Protein 5JXR (pdb70)

Nearest PDB structures (foldseek):
  5jxr-assembly1_A  TM=1.002E+00  e=0.000E+00  Thermothelomyces thermophilus ATCC 42464
  5jxt-assembly1_K  TM=8.705E-01  e=4.188E-44  Thermothelomyces thermophilus ATCC 42464
  5jxt-assembly1_M  TM=8.653E-01  e=2.476E-43  Thermothelomyces thermophilus ATCC 42464
  5jxt-assembly1_I  TM=8.765E-01  e=3.858E-42  Thermothelomyces thermophilus ATCC 42464
  5jxt-assembly1_D  TM=8.307E-01  e=2.048E-41  Thermothelomyces thermophilus ATCC 42464

Structure (mmCIF, N/CA/C/O backbone):
data_5JXR
#
_entry.id   5JXR
#
_cell.length_a   127.767
_cell.length_b   127.767
_cell.length_c   106.666
_cell.angle_alpha   90.00
_cell.angle_beta   90.00
_cell.angle_gamma   120.00
#
_symmetry.space_group_name_H-M   'P 31'
#
loop_
_entity.id
_entity.type
_entity.pdbx_description
1 polymer 'Chromatin-remodeling complex ATPase-like protein'
2 non-polymer 'CHLORIDE ION'
3 water water
#
loop_
_atom_site.group_PDB
_atom_site.id
_atom_site.type_symbol
_atom_site.label_atom_id
_atom_site.label_alt_id
_atom_site.label_comp_id
_atom_site.label_asym_id
_atom_site.label_entity_id
_atom_site.label_seq_id
_atom_site.pdbx_PDB_ins_code
_atom_site.Cartn_x
_atom_site.Cartn_y
_atom_site.Cartn_z
_atom_site.occupancy
_atom_site.B_iso_or_equiv
_atom_site.auth_seq_id
_atom_site.auth_comp_id
_atom_site.auth_asym_id
_atom_site.auth_atom_id
_atom_site.pdbx_PDB_model_num
ATOM 1 N N . SER A 1 7 ? 169.524 -285.987 32.549 1.00 63.88 87 SER A N 1
ATOM 2 C CA . SER A 1 7 ? 170.176 -286.861 33.519 1.00 84.78 87 SER A CA 1
ATOM 3 C C . SER A 1 7 ? 171.514 -286.281 33.977 1.00 95.00 87 SER A C 1
ATOM 4 O O . SER A 1 7 ? 172.504 -286.322 33.245 1.00 83.19 87 SER A O 1
ATOM 7 N N . LYS A 1 8 ? 171.536 -285.738 35.191 1.00 110.80 88 LYS A N 1
ATOM 8 C CA . LYS A 1 8 ? 172.739 -285.103 35.728 1.00 109.14 88 LYS A CA 1
ATOM 9 C C . LYS A 1 8 ? 173.864 -286.097 36.021 1.00 104.55 88 LYS A C 1
ATOM 10 O O . LYS A 1 8 ? 175.032 -285.713 36.112 1.00 83.69 88 LYS A O 1
ATOM 16 N N . GLU A 1 9 ? 173.512 -287.371 36.164 1.00 106.65 89 GLU A N 1
ATOM 17 C CA . GLU A 1 9 ? 174.508 -288.404 36.424 1.00 97.82 89 GLU A CA 1
ATOM 18 C C . GLU A 1 9 ? 175.268 -288.779 35.150 1.00 87.72 89 GLU A C 1
ATOM 19 O O . GLU A 1 9 ? 176.416 -289.222 35.212 1.00 81.90 89 GLU A O 1
ATOM 25 N N . ASP A 1 10 ? 174.626 -288.599 33.998 1.00 79.88 90 ASP A N 1
ATOM 26 C CA . ASP A 1 10 ? 175.284 -288.832 32.718 1.00 85.46 90 ASP A CA 1
ATOM 27 C C . ASP A 1 10 ? 175.982 -287.551 32.269 1.00 68.26 90 ASP A C 1
ATOM 28 O O . ASP A 1 10 ? 176.935 -287.589 31.492 1.00 65.85 90 ASP A O 1
ATOM 33 N N . ASP A 1 11 ? 175.494 -286.418 32.767 1.00 62.44 91 ASP A N 1
ATOM 34 C CA . ASP A 1 11 ? 176.156 -285.135 32.560 1.00 83.70 91 ASP A CA 1
ATOM 35 C C . ASP A 1 11 ? 177.549 -285.161 33.176 1.00 64.22 91 ASP A C 1
ATOM 36 O O . ASP A 1 11 ? 178.524 -284.760 32.540 1.00 52.15 91 ASP A O 1
ATOM 41 N N . THR A 1 12 ? 177.629 -285.628 34.420 1.00 52.60 92 THR A N 1
ATOM 42 C CA . THR A 1 12 ? 178.896 -285.708 35.132 1.00 54.35 92 THR A CA 1
ATOM 43 C C . THR A 1 12 ? 179.879 -286.600 34.385 1.00 61.05 92 THR A C 1
ATOM 44 O O . THR A 1 12 ? 181.032 -286.223 34.164 1.00 49.22 92 THR A O 1
ATOM 48 N N . LEU A 1 13 ? 179.406 -287.773 33.979 1.00 55.19 93 LEU A N 1
ATOM 49 C CA . LEU A 1 13 ? 180.243 -288.728 33.265 1.00 57.67 93 LEU A CA 1
ATOM 50 C C . LEU A 1 13 ? 180.789 -288.130 31.969 1.00 53.88 93 LEU A C 1
ATOM 51 O O . LEU A 1 13 ? 181.983 -288.216 31.694 1.00 63.01 93 LEU A O 1
ATOM 56 N N . ARG A 1 14 ? 179.910 -287.515 31.184 1.00 49.44 94 ARG A N 1
ATOM 57 C CA . ARG A 1 14 ? 180.307 -286.884 29.925 1.00 60.41 94 ARG A CA 1
ATOM 58 C C . ARG A 1 14 ? 181.289 -285.740 30.161 1.00 47.49 94 ARG A C 1
ATOM 59 O O . ARG A 1 14 ? 182.183 -285.491 29.353 1.00 47.66 94 ARG A O 1
ATOM 67 N N . ARG A 1 15 ? 181.098 -285.042 31.271 1.00 40.08 95 ARG A N 1
ATOM 68 C CA . ARG A 1 15 ? 181.972 -283.953 31.666 1.00 43.08 95 ARG A CA 1
ATOM 69 C C . ARG A 1 15 ? 183.338 -284.489 32.081 1.00 49.23 95 ARG A C 1
ATOM 70 O O . ARG A 1 15 ? 184.366 -284.053 31.559 1.00 34.89 95 ARG A O 1
ATOM 78 N N . PHE A 1 16 ? 183.340 -285.436 33.018 1.00 40.13 96 PHE A N 1
ATOM 79 C CA . PHE A 1 16 ? 184.582 -286.030 33.512 1.00 35.79 96 PHE A CA 1
ATOM 80 C C . PHE A 1 16 ? 185.393 -286.640 32.383 1.00 40.61 96 PHE A C 1
ATOM 81 O O . PHE A 1 16 ? 186.612 -286.492 32.337 1.00 55.48 96 PHE A O 1
ATOM 89 N N . ARG A 1 17 ? 184.713 -287.316 31.466 1.00 41.48 97 ARG A N 1
ATOM 90 C CA . ARG A 1 17 ? 185.393 -287.943 30.341 1.00 52.28 97 ARG A CA 1
ATOM 91 C C . ARG A 1 17 ? 186.056 -286.911 29.425 1.00 47.25 97 ARG A C 1
ATOM 92 O O . ARG A 1 17 ? 187.121 -287.159 28.858 1.00 53.46 97 ARG A O 1
ATOM 100 N N . TYR A 1 18 ? 185.431 -285.746 29.305 1.00 38.13 98 TYR A N 1
ATOM 101 C CA . TYR A 1 18 ? 185.990 -284.642 28.529 1.00 44.22 98 TYR A CA 1
ATOM 102 C C . TYR A 1 18 ? 187.223 -284.021 29.209 1.00 33.53 98 TYR A C 1
ATOM 103 O O . TYR A 1 18 ? 188.160 -283.587 28.541 1.00 29.31 98 TYR A O 1
ATOM 112 N N . LEU A 1 19 ? 187.212 -283.982 30.537 1.00 26.11 99 LEU A N 1
ATOM 113 C CA . LEU A 1 19 ? 188.265 -283.311 31.295 1.00 36.36 99 LEU A CA 1
ATOM 114 C C . LEU A 1 19 ? 189.566 -284.108 31.338 1.00 40.09 99 LEU A C 1
ATOM 115 O O . LEU A 1 19 ? 190.657 -283.531 31.357 1.00 42.87 99 LEU A O 1
ATOM 120 N N . LEU A 1 20 ? 189.446 -285.432 31.339 1.00 32.67 100 LEU A N 1
ATOM 121 C CA . LEU A 1 20 ? 190.599 -286.314 31.509 1.00 38.32 100 LEU A CA 1
ATOM 122 C C . LEU A 1 20 ? 191.659 -286.192 30.411 1.00 30.42 100 LEU A C 1
ATOM 123 O O . LEU A 1 20 ? 192.795 -286.607 30.606 1.00 49.62 100 LEU A O 1
ATOM 128 N N . GLY A 1 21 ? 191.296 -285.602 29.276 1.00 37.80 101 GLY A N 1
ATOM 129 C CA . GLY A 1 21 ? 192.237 -285.400 28.185 1.00 21.31 101 GLY A CA 1
ATOM 130 C C . GLY A 1 21 ? 192.988 -284.078 28.260 1.00 34.37 101 GLY A C 1
ATOM 131 O O . GLY A 1 21 ? 193.906 -283.833 27.476 1.00 38.67 101 GLY A O 1
ATOM 132 N N . LEU A 1 22 ? 192.605 -283.229 29.209 1.00 22.74 102 LEU A N 1
ATOM 133 C CA . LEU A 1 22 ? 193.198 -281.900 29.346 1.00 39.41 102 LEU A CA 1
ATOM 134 C C . LEU A 1 22 ? 194.304 -281.876 30.404 1.00 39.79 102 LEU A C 1
ATOM 135 O O . LEU A 1 22 ? 194.150 -281.259 31.462 1.00 34.94 102 LEU A O 1
ATOM 140 N N . THR A 1 23 ? 195.419 -282.538 30.096 1.00 37.44 103 THR A N 1
ATOM 141 C CA . THR A 1 23 ? 196.474 -282.844 31.071 1.00 41.21 103 THR A CA 1
ATOM 142 C C . THR A 1 23 ? 195.899 -283.638 32.245 1.00 43.34 103 THR A C 1
ATOM 143 O O . THR A 1 23 ? 194.741 -284.061 32.207 1.00 37.32 103 THR A O 1
ATOM 147 N N . ASP A 1 24 ? 196.704 -283.849 33.281 1.00 43.69 104 ASP A N 1
ATOM 148 C CA . ASP A 1 24 ? 196.252 -284.606 34.447 1.00 28.37 104 ASP A CA 1
ATOM 149 C C . ASP A 1 24 ? 195.697 -283.687 35.529 1.00 33.69 104 ASP A C 1
ATOM 150 O O . ASP A 1 24 ? 195.288 -284.150 36.594 1.00 35.73 104 ASP A O 1
ATOM 155 N N . LEU A 1 25 ? 195.689 -282.387 35.252 1.00 30.16 105 LEU A N 1
ATOM 156 C CA . LEU A 1 25 ? 195.230 -281.397 36.224 1.00 26.76 105 LEU A CA 1
ATOM 157 C C . LEU A 1 25 ? 193.845 -281.739 36.776 1.00 33.62 105 LEU A C 1
ATOM 158 O O . LEU A 1 25 ? 193.653 -281.796 37.989 1.00 41.22 105 LEU A O 1
ATOM 163 N N . PHE A 1 26 ? 192.888 -281.985 35.885 1.00 32.10 106 PHE A N 1
ATOM 164 C CA . PHE A 1 26 ? 191.522 -282.303 36.302 1.00 28.51 106 PHE A CA 1
ATOM 165 C C . PHE A 1 26 ? 191.411 -283.676 36.952 1.00 31.70 106 PHE A C 1
ATOM 166 O O . PHE A 1 26 ? 190.722 -283.827 37.956 1.00 28.51 106 PHE A O 1
ATOM 174 N N . ARG A 1 27 ? 192.074 -284.669 36.363 1.00 36.40 107 ARG A N 1
ATOM 175 C CA . ARG A 1 27 ? 192.146 -286.004 36.947 1.00 37.55 107 ARG A CA 1
ATOM 176 C C . ARG A 1 27 ? 192.586 -285.946 38.406 1.00 45.00 107 ARG A C 1
ATOM 177 O O . ARG A 1 27 ? 192.001 -286.605 39.259 1.00 42.71 107 ARG A O 1
ATOM 185 N N . HIS A 1 28 ? 193.601 -285.133 38.688 1.00 41.66 108 HIS A N 1
ATOM 186 C CA . HIS A 1 28 ? 194.104 -284.986 40.051 1.00 37.40 108 HIS A CA 1
ATOM 187 C C . HIS A 1 28 ? 193.057 -284.433 41.011 1.00 38.82 108 HIS A C 1
ATOM 188 O O . HIS A 1 28 ? 192.871 -284.973 42.102 1.00 48.23 108 HIS A O 1
ATOM 195 N N . PHE A 1 29 ? 192.381 -283.358 40.617 1.00 33.87 109 PHE A N 1
ATOM 196 C CA . PHE A 1 29 ? 191.361 -282.754 41.478 1.00 33.94 109 PHE A CA 1
ATOM 197 C C . PHE A 1 29 ? 190.107 -283.617 41.625 1.00 38.27 109 PHE A C 1
ATOM 198 O O . PHE A 1 29 ? 189.320 -283.424 42.553 1.00 35.81 109 PHE A O 1
ATOM 206 N N . ILE A 1 30 ? 189.918 -284.556 40.703 1.00 38.79 110 ILE A N 1
ATOM 207 C CA . ILE A 1 30 ? 188.797 -285.485 40.796 1.00 47.96 110 ILE A CA 1
ATOM 208 C C . ILE A 1 30 ? 189.182 -286.710 41.625 1.00 46.07 110 ILE A C 1
ATOM 209 O O . ILE A 1 30 ? 188.471 -287.071 42.560 1.00 51.99 110 ILE A O 1
ATOM 214 N N . GLU A 1 31 ? 190.312 -287.331 41.281 1.00 43.42 111 GLU A N 1
ATOM 215 C CA . GLU A 1 31 ? 190.839 -288.484 42.017 1.00 46.01 111 GLU A CA 1
ATOM 216 C C . GLU A 1 31 ? 190.905 -288.218 43.515 1.00 45.11 111 GLU A C 1
ATOM 217 O O . GLU A 1 31 ? 190.531 -289.064 44.325 1.00 59.64 111 GLU A O 1
ATOM 223 N N . THR A 1 32 ? 191.375 -287.028 43.872 1.00 52.76 112 THR A N 1
ATOM 224 C CA . THR A 1 32 ? 191.601 -286.670 45.264 1.00 42.55 112 THR A CA 1
ATOM 225 C C . THR A 1 32 ? 190.518 -285.738 45.782 1.00 41.86 112 THR A C 1
ATOM 226 O O . THR A 1 32 ? 190.722 -285.020 46.757 1.00 52.16 112 THR A O 1
ATOM 230 N N . ASN A 1 33 ? 189.363 -285.752 45.130 1.00 49.62 113 ASN A N 1
ATOM 231 C CA . ASN A 1 33 ? 188.274 -284.867 45.516 1.00 53.39 113 ASN A CA 1
ATOM 232 C C . ASN A 1 33 ? 187.731 -285.208 46.898 1.00 64.78 113 ASN A C 1
ATOM 233 O O . ASN A 1 33 ? 187.550 -286.383 47.221 1.00 70.30 113 ASN A O 1
ATOM 238 N N . PRO A 1 34 ? 187.479 -284.176 47.720 1.00 68.72 114 PRO A N 1
ATOM 239 C CA . PRO A 1 34 ? 186.882 -284.309 49.055 1.00 68.37 114 PRO A CA 1
ATOM 240 C C . PRO A 1 34 ? 185.550 -285.057 49.030 1.00 75.11 114 PRO A C 1
ATOM 241 O O . PRO A 1 34 ? 185.266 -285.840 49.937 1.00 83.00 114 PRO A O 1
ATOM 245 N N . ASN A 1 35 ? 184.746 -284.809 48.001 1.00 63.51 115 ASN A N 1
ATOM 246 C CA . ASN A 1 35 ? 183.461 -285.479 47.843 1.00 70.57 115 ASN A CA 1
ATOM 247 C C . ASN A 1 35 ? 183.658 -286.940 47.454 1.00 83.20 115 ASN A C 1
ATOM 248 O O . ASN A 1 35 ? 184.256 -287.235 46.417 1.00 73.88 115 ASN A O 1
ATOM 253 N N . PRO A 1 36 ? 183.150 -287.859 48.291 1.00 91.82 116 PRO A N 1
ATOM 254 C CA . PRO A 1 36 ? 183.214 -289.301 48.027 1.00 78.09 116 PRO A CA 1
ATOM 255 C C . PRO A 1 36 ? 182.489 -289.690 46.741 1.00 67.75 116 PRO A C 1
ATOM 256 O O . PRO A 1 36 ? 182.997 -290.529 45.998 1.00 65.68 116 PRO A O 1
ATOM 260 N N . LYS A 1 37 ? 181.326 -289.091 46.488 1.00 72.14 117 LYS A N 1
ATOM 261 C CA . LYS A 1 37 ? 180.545 -289.390 45.288 1.00 66.08 117 LYS A CA 1
ATOM 262 C C . LYS A 1 37 ? 181.339 -289.112 44.015 1.00 69.65 117 LYS A C 1
ATOM 263 O O . LYS A 1 37 ? 181.212 -289.835 43.026 1.00 77.66 117 LYS A O 1
ATOM 269 N N . ILE A 1 38 ? 182.150 -288.056 44.049 1.00 72.60 118 ILE A N 1
ATOM 270 C CA . ILE A 1 38 ? 182.996 -287.686 42.916 1.00 63.42 118 ILE A CA 1
ATOM 271 C C . ILE A 1 38 ? 184.076 -288.742 42.688 1.00 58.58 118 ILE A C 1
ATOM 272 O O . ILE A 1 38 ? 184.380 -289.101 41.548 1.00 56.46 118 ILE A O 1
ATOM 277 N N . ARG A 1 39 ? 184.646 -289.238 43.780 1.00 61.78 119 ARG A N 1
ATOM 278 C CA . ARG A 1 39 ? 185.641 -290.303 43.711 1.00 69.96 119 ARG A CA 1
ATOM 279 C C . ARG A 1 39 ? 185.077 -291.564 43.057 1.00 61.02 119 ARG A C 1
ATOM 280 O O . ARG A 1 39 ? 185.723 -292.163 42.198 1.00 59.79 119 ARG A O 1
ATOM 288 N N . GLU A 1 40 ? 183.867 -291.949 43.463 1.00 59.30 120 GLU A N 1
ATOM 289 C CA . GLU A 1 40 ? 183.213 -293.164 42.969 1.00 63.68 120 GLU A CA 1
ATOM 290 C C . GLU A 1 40 ? 183.122 -293.225 41.448 1.00 70.82 120 GLU A C 1
ATOM 291 O O . GLU A 1 40 ? 183.466 -294.239 40.834 1.00 76.66 120 GLU A O 1
ATOM 297 N N . ILE A 1 41 ? 182.646 -292.140 40.847 1.00 65.71 121 ILE A N 1
ATOM 298 C CA . ILE A 1 41 ? 182.511 -292.062 39.399 1.00 53.24 121 ILE A CA 1
ATOM 299 C C . ILE A 1 41 ? 183.868 -292.212 38.709 1.00 59.58 121 ILE A C 1
ATOM 300 O O . ILE A 1 41 ? 183.989 -292.899 37.690 1.00 59.44 121 ILE A O 1
ATOM 305 N N . MET A 1 42 ? 184.888 -291.578 39.281 1.00 58.36 122 MET A N 1
ATOM 306 C CA . MET A 1 42 ? 186.242 -291.654 38.739 1.00 63.20 122 MET A CA 1
ATOM 307 C C . MET A 1 42 ? 186.811 -293.065 38.879 1.00 52.43 122 MET A C 1
ATOM 308 O O . MET A 1 42 ? 187.478 -293.563 37.972 1.00 49.25 122 MET A O 1
ATOM 313 N N . LYS A 1 43 ? 186.532 -293.712 40.008 1.00 51.04 123 LYS A N 1
ATOM 314 C CA . LYS A 1 43 ? 186.933 -295.104 40.202 1.00 66.30 123 LYS A CA 1
ATOM 315 C C . LYS A 1 43 ? 186.282 -295.981 39.140 1.00 60.15 123 LYS A C 1
ATOM 316 O O . LYS A 1 43 ? 186.914 -296.882 38.589 1.00 58.09 123 LYS A O 1
ATOM 322 N N . GLU A 1 44 ? 185.016 -295.692 38.854 1.00 56.04 124 GLU A N 1
ATOM 323 C CA . GLU A 1 44 ? 184.245 -296.437 37.868 1.00 46.31 124 GLU A CA 1
ATOM 324 C C . GLU A 1 44 ? 184.830 -296.360 36.458 1.00 54.87 124 GLU A C 1
ATOM 325 O O . GLU A 1 44 ? 184.905 -297.367 35.749 1.00 51.97 124 GLU A O 1
ATOM 331 N N . ILE A 1 45 ? 185.235 -295.167 36.042 1.00 52.61 125 ILE A N 1
ATOM 332 C CA . ILE A 1 45 ? 185.782 -295.015 34.704 1.00 54.45 125 ILE A CA 1
ATOM 333 C C . ILE A 1 45 ? 187.192 -295.610 34.663 1.00 54.38 125 ILE A C 1
ATOM 334 O O . ILE A 1 45 ? 187.655 -296.084 33.620 1.00 51.20 125 ILE A O 1
ATOM 339 N N . ASP A 1 46 ? 187.854 -295.616 35.817 1.00 44.87 126 ASP A N 1
ATOM 340 C CA . ASP A 1 46 ? 189.172 -296.228 35.945 1.00 53.37 126 ASP A CA 1
ATOM 341 C C . ASP A 1 46 ? 189.106 -297.743 35.776 1.00 52.05 126 ASP A C 1
ATOM 342 O O . ASP A 1 46 ? 189.832 -298.317 34.963 1.00 44.04 126 ASP A O 1
ATOM 347 N N . ARG A 1 47 ? 188.237 -298.394 36.546 1.00 47.48 127 ARG A N 1
ATOM 348 C CA . ARG A 1 47 ? 188.148 -299.847 36.482 1.00 69.22 127 ARG A CA 1
ATOM 349 C C . ARG A 1 47 ? 187.659 -300.288 35.107 1.00 61.49 127 ARG A C 1
ATOM 350 O O . ARG A 1 47 ? 188.050 -301.343 34.607 1.00 55.39 127 ARG A O 1
ATOM 358 N N . GLN A 1 48 ? 186.825 -299.460 34.489 1.00 59.49 128 GLN A N 1
ATOM 359 C CA . GLN A 1 48 ? 186.377 -299.716 33.129 1.00 52.56 128 GLN A CA 1
ATOM 360 C C . GLN A 1 48 ? 187.553 -299.616 32.160 1.00 54.80 128 GLN A C 1
ATOM 361 O O . GLN A 1 48 ? 187.689 -300.431 31.246 1.00 56.36 128 GLN A O 1
ATOM 367 N N . ASN A 1 49 ? 188.409 -298.621 32.372 1.00 52.99 129 ASN A N 1
ATOM 368 C CA . ASN A 1 49 ? 189.615 -298.470 31.562 1.00 53.24 129 ASN A CA 1
ATOM 369 C C . ASN A 1 49 ? 190.620 -299.587 31.817 1.00 53.60 129 ASN A C 1
ATOM 370 O O . ASN A 1 49 ? 191.407 -299.942 30.938 1.00 50.12 129 ASN A O 1
ATOM 375 N N . GLU A 1 50 ? 190.601 -300.127 33.030 1.00 57.13 130 GLU A N 1
ATOM 376 C CA . GLU A 1 50 ? 191.471 -301.245 33.368 1.00 61.53 130 GLU A CA 1
ATOM 377 C C . GLU A 1 50 ? 191.074 -302.480 32.571 1.00 55.10 130 GLU A C 1
ATOM 378 O O . GLU A 1 50 ? 191.917 -303.123 31.944 1.00 44.80 130 GLU A O 1
ATOM 384 N N . GLU A 1 51 ? 189.782 -302.796 32.587 1.00 53.74 131 GLU A N 1
ATOM 385 C CA . GLU A 1 51 ? 189.270 -303.968 31.885 1.00 53.00 131 GLU A CA 1
ATOM 386 C C . GLU A 1 51 ? 189.505 -303.893 30.381 1.00 59.53 131 GLU A C 1
ATOM 387 O O . GLU A 1 51 ? 189.901 -304.880 29.762 1.00 70.63 131 GLU A O 1
ATOM 393 N N . GLU A 1 52 ? 189.270 -302.725 29.795 1.00 52.16 132 GLU A N 1
ATOM 394 C CA . GLU A 1 52 ? 189.489 -302.558 28.363 1.00 51.61 132 GLU A CA 1
ATOM 395 C C . GLU A 1 52 ? 190.961 -302.734 28.006 1.00 58.94 132 GLU A C 1
ATOM 396 O O . GLU A 1 52 ? 191.288 -303.246 26.937 1.00 68.11 132 GLU A O 1
ATOM 402 N N . ALA A 1 53 ? 191.847 -302.324 28.911 1.00 52.99 133 ALA A N 1
ATOM 403 C CA . ALA A 1 53 ? 193.283 -302.480 28.691 1.00 60.01 133 ALA A CA 1
ATOM 404 C C . ALA A 1 53 ? 193.688 -303.950 28.726 1.00 60.50 133 ALA A C 1
ATOM 405 O O . ALA A 1 53 ? 194.591 -304.372 28.004 1.00 52.70 133 ALA A O 1
ATOM 407 N N . ARG A 1 54 ? 193.011 -304.728 29.563 1.00 41.47 134 ARG A N 1
ATOM 408 C CA . ARG A 1 54 ? 193.282 -306.158 29.662 1.00 69.94 134 ARG A CA 1
ATOM 409 C C . ARG A 1 54 ? 192.971 -306.876 28.347 1.00 73.33 134 ARG A C 1
ATOM 410 O O . ARG A 1 54 ? 193.690 -307.789 27.941 1.00 82.00 134 ARG A O 1
ATOM 418 N N . GLN A 1 55 ? 191.906 -306.443 27.680 1.00 76.58 135 GLN A N 1
ATOM 419 C CA . GLN A 1 55 ? 191.445 -307.082 26.452 1.00 70.71 135 GLN A CA 1
ATOM 420 C C . GLN A 1 55 ? 191.941 -306.385 25.185 1.00 73.18 135 GLN A C 1
ATOM 421 O O . GLN A 1 55 ? 191.214 -306.322 24.193 1.00 76.06 135 GLN A O 1
ATOM 427 N N . ARG A 1 56 ? 193.170 -305.870 25.220 1.00 68.86 136 ARG A N 1
ATOM 428 C CA . ARG A 1 56 ? 193.763 -305.182 24.068 1.00 58.57 136 ARG A CA 1
ATOM 429 C C . ARG A 1 56 ? 195.259 -305.464 23.902 1.00 77.66 136 ARG A C 1
ATOM 430 O O . ARG A 1 56 ? 195.931 -305.879 24.847 1.00 95.55 136 ARG A O 1
ATOM 438 N N . LYS A 1 57 ? 195.762 -305.236 22.689 1.00 86.47 137 LYS A N 1
ATOM 439 C CA . LYS A 1 57 ? 197.173 -305.440 22.353 1.00 87.56 137 LYS A CA 1
ATOM 440 C C . LYS A 1 57 ? 197.810 -304.109 21.912 1.00 92.50 137 LYS A C 1
ATOM 441 O O . LYS A 1 57 ? 197.098 -303.131 21.686 1.00 89.33 137 LYS A O 1
ATOM 447 N N . ARG A 1 58 ? 199.138 -304.070 21.793 1.00 96.96 138 ARG A N 1
ATOM 448 C CA . ARG A 1 58 ? 199.876 -302.807 21.612 1.00 100.88 138 ARG A CA 1
ATOM 449 C C . ARG A 1 58 ? 200.423 -302.489 20.208 1.00 105.60 138 ARG A C 1
ATOM 450 O O . ARG A 1 58 ? 201.151 -301.506 20.039 1.00 103.95 138 ARG A O 1
ATOM 458 N N . GLY A 1 59 ? 200.086 -303.305 19.211 1.00 104.12 139 GLY A N 1
ATOM 459 C CA . GLY A 1 59 ? 200.502 -303.037 17.840 1.00 100.15 139 GLY A CA 1
ATOM 460 C C . GLY A 1 59 ? 201.457 -304.060 17.256 1.00 89.84 139 GLY A C 1
ATOM 461 O O . GLY A 1 59 ? 202.642 -304.067 17.576 1.00 99.29 139 GLY A O 1
ATOM 462 N N . GLY A 1 60 ? 200.932 -304.920 16.388 1.00 89.29 140 GLY A N 1
ATOM 463 C CA . GLY A 1 60 ? 201.693 -306.009 15.795 1.00 85.49 140 GLY A CA 1
ATOM 464 C C . GLY A 1 60 ? 202.826 -305.711 14.822 1.00 92.73 140 GLY A C 1
ATOM 465 O O . GLY A 1 60 ? 203.888 -306.341 14.891 1.00 89.83 140 GLY A O 1
ATOM 466 N N . ARG A 1 61 ? 202.614 -304.756 13.920 1.00 79.67 141 ARG A N 1
ATOM 467 C CA . ARG A 1 61 ? 203.446 -304.639 12.713 1.00 84.71 141 ARG A CA 1
ATOM 468 C C . ARG A 1 61 ? 204.928 -304.321 12.959 1.00 93.47 141 ARG A C 1
ATOM 469 O O . ARG A 1 61 ? 205.270 -303.477 13.785 1.00 90.18 141 ARG A O 1
ATOM 477 N N . GLN A 1 62 ? 205.802 -305.048 12.267 1.00 86.49 142 GLN A N 1
ATOM 478 C CA . GLN A 1 62 ? 207.243 -304.907 12.468 1.00 88.32 142 GLN A CA 1
ATOM 479 C C . GLN A 1 62 ? 207.791 -303.545 12.019 1.00 86.09 142 GLN A C 1
ATOM 480 O O . GLN A 1 62 ? 208.699 -302.998 12.649 1.00 98.82 142 GLN A O 1
ATOM 486 N N . GLY A 1 63 ? 207.275 -303.028 10.908 1.00 73.73 143 GLY A N 1
ATOM 487 C CA . GLY A 1 63 ? 207.642 -301.702 10.432 1.00 85.73 143 GLY A CA 1
ATOM 488 C C . GLY A 1 63 ? 206.961 -300.626 11.271 1.00 70.18 143 GLY A C 1
ATOM 489 O O . GLY A 1 63 ? 207.097 -299.427 11.022 1.00 59.13 143 GLY A O 1
ATOM 490 N N . GLY A 1 64 ? 206.204 -301.097 12.259 1.00 68.80 144 GLY A N 1
ATOM 491 C CA . GLY A 1 64 ? 205.113 -300.383 12.901 1.00 80.68 144 GLY A CA 1
ATOM 492 C C . GLY A 1 64 ? 205.409 -299.270 13.882 1.00 72.91 144 GLY A C 1
ATOM 493 O O . GLY A 1 64 ? 206.558 -299.008 14.234 1.00 86.37 144 GLY A O 1
ATOM 494 N N . ALA A 1 65 ? 204.336 -298.616 14.319 1.00 62.92 145 ALA A N 1
ATOM 495 C CA . ALA A 1 65 ? 204.393 -297.595 15.358 1.00 61.34 145 ALA A CA 1
ATOM 496 C C . ALA A 1 65 ? 204.847 -298.236 16.651 1.00 60.79 145 ALA A C 1
ATOM 497 O O . ALA A 1 65 ? 204.523 -299.398 16.923 1.00 50.68 145 ALA A O 1
ATOM 499 N N . THR A 1 66 ? 205.621 -297.487 17.435 1.00 70.38 146 THR A N 1
ATOM 500 C CA . THR A 1 66 ? 206.217 -298.055 18.633 1.00 84.34 146 THR A CA 1
ATOM 501 C C . THR A 1 66 ? 205.438 -297.617 19.859 1.00 75.10 146 THR A C 1
ATOM 502 O O . THR A 1 66 ? 205.742 -298.058 20.979 1.00 81.70 146 THR A O 1
ATOM 506 N N . SER A 1 67 ? 204.408 -296.800 19.644 1.00 76.69 147 SER A N 1
ATOM 507 C CA . SER A 1 67 ? 203.769 -296.075 20.736 1.00 65.60 147 SER A CA 1
ATOM 508 C C . SER A 1 67 ? 203.038 -297.002 21.702 1.00 59.64 147 SER A C 1
ATOM 509 O O . SER A 1 67 ? 202.883 -298.199 21.443 1.00 62.14 147 SER A O 1
ATOM 512 N N . GLU A 1 68 ? 202.627 -296.439 22.837 1.00 55.47 148 GLU A N 1
ATOM 513 C CA . GLU A 1 68 ? 202.141 -297.234 23.962 1.00 67.06 148 GLU A CA 1
ATOM 514 C C . GLU A 1 68 ? 200.627 -297.362 24.089 1.00 64.09 148 GLU A C 1
ATOM 515 O O . GLU A 1 68 ? 200.144 -297.969 25.047 1.00 58.38 148 GLU A O 1
ATOM 521 N N . ARG A 1 69 ? 199.868 -296.810 23.149 1.00 65.61 149 ARG A N 1
ATOM 522 C CA . ARG A 1 69 ? 198.424 -296.905 23.310 1.00 72.41 149 ARG A CA 1
ATOM 523 C C . ARG A 1 69 ? 198.012 -298.306 22.926 1.00 62.76 149 ARG A C 1
ATOM 524 O O . ARG A 1 69 ? 198.726 -298.988 22.194 1.00 62.81 149 ARG A O 1
ATOM 532 N N . ARG A 1 70 ? 196.865 -298.740 23.423 1.00 53.11 150 ARG A N 1
ATOM 533 C CA . ARG A 1 70 ? 196.446 -300.101 23.155 1.00 66.16 150 ARG A CA 1
ATOM 534 C C . ARG A 1 70 ? 195.347 -300.173 22.102 1.00 59.54 150 ARG A C 1
ATOM 535 O O . ARG A 1 70 ? 194.278 -299.568 22.240 1.00 65.34 150 ARG A O 1
ATOM 543 N N . ARG A 1 71 ? 195.636 -300.937 21.052 1.00 52.23 151 ARG A N 1
ATOM 544 C CA . ARG A 1 71 ? 194.741 -301.061 19.921 1.00 43.47 151 ARG A CA 1
ATOM 545 C C . ARG A 1 71 ? 193.579 -301.968 20.277 1.00 43.93 151 ARG A C 1
ATOM 546 O O . ARG A 1 71 ? 193.717 -302.898 21.068 1.00 57.10 151 ARG A O 1
ATOM 554 N N . ARG A 1 72 ? 192.424 -301.678 19.696 1.00 53.89 152 ARG A N 1
ATOM 555 C CA . ARG A 1 72 ? 191.203 -302.375 20.062 1.00 58.33 152 ARG A CA 1
ATOM 556 C C . ARG A 1 72 ? 191.030 -303.664 19.271 1.00 39.53 152 ARG A C 1
ATOM 557 O O . ARG A 1 72 ? 191.565 -303.808 18.171 1.00 37.60 152 ARG A O 1
ATOM 565 N N . THR A 1 73 ? 190.296 -304.602 19.858 1.00 43.77 153 THR A N 1
ATOM 566 C CA . THR A 1 73 ? 189.933 -305.849 19.196 1.00 53.07 153 THR A CA 1
ATOM 567 C C . THR A 1 73 ? 189.002 -305.562 18.025 1.00 54.49 153 THR A C 1
ATOM 568 O O . THR A 1 73 ? 188.259 -304.581 18.048 1.00 45.66 153 THR A O 1
ATOM 572 N N . GLU A 1 74 ? 189.048 -306.408 17.000 1.00 61.36 154 GLU A N 1
ATOM 573 C CA . GLU A 1 74 ? 188.095 -306.312 15.900 1.00 52.19 154 GLU A CA 1
ATOM 574 C C . GLU A 1 74 ? 186.679 -306.444 16.445 1.00 49.61 154 GLU A C 1
ATOM 575 O O . GLU A 1 74 ? 185.774 -305.721 16.030 1.00 58.60 154 GLU A O 1
ATOM 581 N N . ALA A 1 75 ? 186.504 -307.359 17.394 1.00 52.05 155 ALA A N 1
ATOM 582 C CA . ALA A 1 75 ? 185.208 -307.595 18.023 1.00 48.35 155 ALA A CA 1
ATOM 583 C C . ALA A 1 75 ? 184.724 -306.389 18.816 1.00 57.63 155 ALA A C 1
ATOM 584 O O . ALA A 1 75 ? 183.543 -306.040 18.778 1.00 66.07 155 ALA A O 1
ATOM 586 N N . GLU A 1 76 ? 185.646 -305.769 19.542 1.00 57.85 156 GLU A N 1
ATOM 587 C CA . GLU A 1 76 ? 185.337 -304.637 20.408 1.00 51.01 156 GLU A CA 1
ATOM 588 C C . GLU A 1 76 ? 184.841 -303.432 19.611 1.00 53.27 156 GLU A C 1
ATOM 589 O O . GLU A 1 76 ? 183.864 -302.784 19.987 1.00 54.56 156 GLU A O 1
ATOM 595 N N . GLU A 1 77 ? 185.524 -303.139 18.509 1.00 42.34 157 GLU A N 1
ATOM 596 C CA . GLU A 1 77 ? 185.174 -302.007 17.662 1.00 42.58 157 GLU A CA 1
ATOM 597 C C . GLU A 1 77 ? 183.939 -302.302 16.810 1.00 48.66 157 GLU A C 1
ATOM 598 O O . GLU A 1 77 ? 183.150 -301.402 16.529 1.00 53.08 157 GLU A O 1
ATOM 604 N N . ASP A 1 78 ? 183.773 -303.561 16.410 1.00 46.61 158 ASP A N 1
ATOM 605 C CA . ASP A 1 78 ? 182.565 -303.988 15.704 1.00 50.72 158 ASP A CA 1
ATOM 606 C C . ASP A 1 78 ? 181.326 -303.704 16.548 1.00 49.28 158 ASP A C 1
ATOM 607 O O . ASP A 1 78 ? 180.323 -303.212 16.040 1.00 45.19 158 ASP A O 1
ATOM 612 N N . ALA A 1 79 ? 181.407 -304.010 17.841 1.00 49.15 159 ALA A N 1
ATOM 613 C CA . ALA A 1 79 ? 180.294 -303.772 18.757 1.00 42.26 159 ALA A CA 1
ATOM 614 C C . ALA A 1 79 ? 179.965 -302.290 18.876 1.00 63.74 159 ALA A C 1
ATOM 615 O O . ALA A 1 79 ? 178.801 -301.919 19.033 1.00 63.88 159 ALA A O 1
ATOM 617 N N . GLU A 1 80 ? 180.989 -301.444 18.797 1.00 57.05 160 GLU A N 1
ATOM 618 C CA . GLU A 1 80 ? 180.790 -300.005 18.914 1.00 59.36 160 GLU A CA 1
ATOM 619 C C . GLU A 1 80 ? 180.211 -299.412 17.628 1.00 51.24 160 GLU A C 1
ATOM 620 O O . GLU A 1 80 ? 179.317 -298.573 17.675 1.00 57.22 160 GLU A O 1
ATOM 626 N N . LEU A 1 81 ? 180.723 -299.851 16.483 1.00 52.78 161 LEU A N 1
ATOM 627 C CA . LEU A 1 81 ? 180.210 -299.394 15.195 1.00 51.68 161 LEU A CA 1
ATOM 628 C C . LEU A 1 81 ? 178.751 -299.798 15.016 1.00 57.87 161 LEU A C 1
ATOM 629 O O . LEU A 1 81 ? 177.939 -299.027 14.508 1.00 53.19 161 LEU A O 1
ATOM 634 N N . LEU A 1 82 ? 178.433 -301.015 15.441 1.00 52.17 162 LEU A N 1
ATOM 635 C CA . LEU A 1 82 ? 177.080 -301.541 15.359 1.00 49.86 162 LEU A CA 1
ATOM 636 C C . LEU A 1 82 ? 176.144 -300.693 16.217 1.00 55.14 162 LEU A C 1
ATOM 637 O O . LEU A 1 82 ? 175.125 -300.197 15.738 1.00 60.16 162 LEU A O 1
ATOM 642 N N . LYS A 1 83 ? 176.505 -300.527 17.485 1.00 60.73 163 LYS A N 1
ATOM 643 C CA . LYS A 1 83 ? 175.730 -299.720 18.423 1.00 51.72 163 LYS A CA 1
ATOM 644 C C . LYS A 1 83 ? 175.528 -298.299 17.904 1.00 60.95 163 LYS A C 1
ATOM 645 O O . LYS A 1 83 ? 174.461 -297.708 18.068 1.00 71.43 163 LYS A O 1
ATOM 651 N N . ASP A 1 84 ? 176.566 -297.760 17.276 1.00 62.00 164 ASP A N 1
ATOM 652 C CA . ASP A 1 84 ? 176.521 -296.422 16.704 1.00 55.60 164 ASP A CA 1
ATOM 653 C C . ASP A 1 84 ? 175.602 -296.374 15.485 1.00 56.58 164 ASP A C 1
ATOM 654 O O . ASP A 1 84 ? 174.892 -295.392 15.271 1.00 64.81 164 ASP A O 1
ATOM 659 N N . GLU A 1 85 ? 175.619 -297.437 14.688 1.00 59.93 165 GLU A N 1
ATOM 660 C CA . GLU A 1 85 ? 174.760 -297.526 13.512 1.00 55.21 165 GLU A CA 1
ATOM 661 C C . GLU A 1 85 ? 173.277 -297.572 13.874 1.00 55.33 165 GLU A C 1
ATOM 662 O O . GLU A 1 85 ? 172.435 -297.077 13.130 1.00 58.16 165 GLU A O 1
ATOM 668 N N . LYS A 1 86 ? 172.966 -298.171 15.018 1.00 60.27 166 LYS A N 1
ATOM 669 C CA . LYS A 1 86 ? 171.593 -298.215 15.510 1.00 70.94 166 LYS A CA 1
ATOM 670 C C . LYS A 1 86 ? 171.062 -296.830 15.888 1.00 76.55 166 LYS A C 1
ATOM 671 O O . LYS A 1 86 ? 169.859 -296.654 16.080 1.00 79.73 166 LYS A O 1
ATOM 677 N N . ASP A 1 87 ? 171.956 -295.851 15.996 1.00 79.38 167 ASP A N 1
ATOM 678 C CA . ASP A 1 87 ? 171.570 -294.515 16.446 1.00 70.30 167 ASP A CA 1
ATOM 679 C C . ASP A 1 87 ? 171.858 -293.418 15.418 1.00 67.26 167 ASP A C 1
ATOM 680 O O . ASP A 1 87 ? 171.963 -292.245 15.770 1.00 89.09 167 ASP A O 1
ATOM 685 N N . GLY A 1 88 ? 171.991 -293.808 14.153 1.00 82.07 168 GLY A N 1
ATOM 686 C CA . GLY A 1 88 ? 172.150 -292.862 13.060 1.00 81.83 168 GLY A CA 1
ATOM 687 C C . GLY A 1 88 ? 173.419 -292.024 13.080 1.00 97.03 168 GLY A C 1
ATOM 688 O O . GLY A 1 88 ? 173.528 -291.031 12.354 1.00 77.24 168 GLY A O 1
ATOM 689 N N . GLY A 1 89 ? 174.382 -292.421 13.907 1.00 86.04 169 GLY A N 1
ATOM 690 C CA . GLY A 1 89 ? 175.641 -291.706 14.008 1.00 76.23 169 GLY A CA 1
ATOM 691 C C . GLY A 1 89 ? 175.687 -290.789 15.214 1.00 68.72 169 GLY A C 1
ATOM 692 O O . GLY A 1 89 ? 174.897 -290.939 16.151 1.00 63.35 169 GLY A O 1
ATOM 693 N N . SER A 1 90 ? 176.610 -289.832 15.187 1.00 74.65 170 SER A N 1
ATOM 694 C CA . SER A 1 90 ? 176.751 -288.874 16.278 1.00 53.12 170 SER A CA 1
ATOM 695 C C . SER A 1 90 ? 175.499 -288.009 16.396 1.00 61.73 170 SER A C 1
ATOM 696 O O . SER A 1 90 ? 174.720 -287.891 15.446 1.00 45.1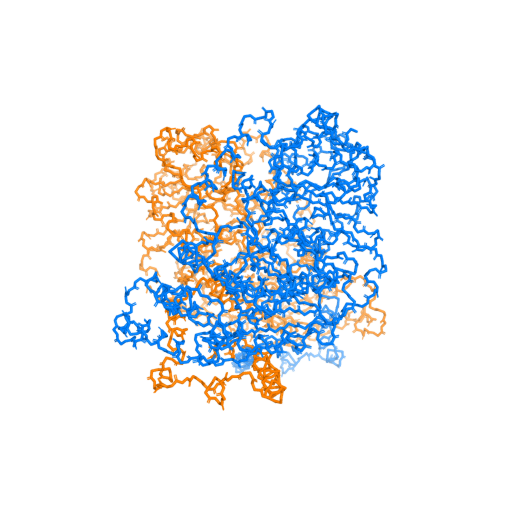0 170 SER A O 1
ATOM 699 N N . ALA A 1 91 ? 175.316 -287.391 17.558 1.00 39.11 171 ALA A N 1
ATOM 700 C CA . ALA A 1 91 ? 174.143 -286.560 17.785 1.00 53.27 171 ALA A CA 1
ATOM 701 C C . ALA A 1 91 ? 174.420 -285.088 17.477 1.00 48.52 171 ALA A C 1
ATOM 702 O O . ALA A 1 91 ? 173.556 -284.234 17.669 1.00 45.86 171 ALA A O 1
ATOM 704 N N . GLU A 1 92 ? 175.615 -284.803 16.971 1.00 35.02 172 GLU A N 1
ATOM 705 C CA . GLU A 1 92 ? 176.088 -283.428 16.835 1.00 38.56 172 GLU A CA 1
ATOM 706 C C . GLU A 1 92 ? 175.208 -282.524 15.962 1.00 39.13 172 GLU A C 1
ATOM 707 O O . GLU A 1 92 ? 174.712 -282.928 14.912 1.00 39.72 172 GLU A O 1
ATOM 713 N N . THR A 1 93 ? 175.020 -281.297 16.432 1.00 30.82 173 THR A N 1
ATOM 714 C CA . THR A 1 93 ? 174.305 -280.268 15.698 1.00 24.74 173 THR A CA 1
ATOM 715 C C . THR A 1 93 ? 175.282 -279.182 15.263 1.00 28.90 173 THR A C 1
ATOM 716 O O . THR A 1 93 ? 176.001 -278.621 16.085 1.00 27.58 173 THR A O 1
ATOM 720 N N . VAL A 1 94 ? 175.316 -278.888 13.971 1.00 28.71 174 VAL A N 1
ATOM 721 C CA . VAL A 1 94 ? 176.155 -277.812 13.467 1.00 25.67 174 VAL A CA 1
ATOM 722 C C . VAL A 1 94 ? 175.389 -276.983 12.448 1.00 27.18 174 VAL A C 1
ATOM 723 O O . VAL A 1 94 ? 174.943 -277.498 11.426 1.00 30.51 174 VAL A O 1
ATOM 727 N N . PHE A 1 95 ? 175.231 -275.696 12.728 1.00 27.02 175 PHE A N 1
ATOM 728 C CA . PHE A 1 95 ? 174.539 -274.812 11.803 1.00 19.51 175 PHE A CA 1
ATOM 729 C C . PHE A 1 95 ? 175.467 -274.327 10.697 1.00 23.67 175 PHE A C 1
ATOM 730 O O . PHE A 1 95 ? 176.578 -273.870 10.961 1.00 39.03 175 PHE A O 1
ATOM 738 N N . ARG A 1 96 ? 174.998 -274.434 9.456 1.00 34.07 176 ARG A N 1
ATOM 739 C CA . ARG A 1 96 ? 175.725 -273.918 8.304 1.00 30.34 176 ARG A CA 1
ATOM 740 C C . ARG A 1 96 ? 175.276 -272.494 7.996 1.00 30.62 176 ARG A C 1
ATOM 741 O O . ARG A 1 96 ? 175.964 -271.747 7.304 1.00 40.14 176 ARG A O 1
ATOM 749 N N . GLU A 1 97 ? 174.121 -272.118 8.525 1.00 33.08 177 GLU A N 1
ATOM 750 C CA . GLU A 1 97 ? 173.588 -270.787 8.288 1.00 26.39 177 GLU A CA 1
ATOM 751 C C . GLU A 1 97 ? 172.846 -270.299 9.508 1.00 25.77 177 GLU A C 1
ATOM 752 O O . GLU A 1 97 ? 172.642 -271.051 10.460 1.00 32.00 177 GLU A O 1
ATOM 758 N N . SER A 1 98 ? 172.459 -269.030 9.482 1.00 28.50 178 SER A N 1
ATOM 759 C CA . SER A 1 98 ? 171.696 -268.432 10.566 1.00 26.51 178 SER A CA 1
ATOM 760 C C . SER A 1 98 ? 170.402 -269.219 10.739 1.00 31.62 178 SER A C 1
ATOM 761 O O . SER A 1 98 ? 169.672 -269.415 9.777 1.00 42.10 178 SER A O 1
ATOM 764 N N . PRO A 1 99 ? 170.123 -269.687 11.965 1.00 30.68 179 PRO A N 1
ATOM 765 C CA . PRO A 1 99 ? 168.966 -270.560 12.208 1.00 31.39 179 PRO A CA 1
ATOM 766 C C . PRO A 1 99 ? 167.618 -269.881 11.979 1.00 31.96 179 PRO A C 1
ATOM 767 O O . PRO A 1 99 ? 167.477 -268.683 12.229 1.00 31.68 179 PRO A O 1
ATOM 771 N N . PRO A 1 100 ? 166.622 -270.655 11.521 1.00 36.35 180 PRO A N 1
ATOM 772 C CA . PRO A 1 100 ? 165.294 -270.125 11.197 1.00 33.77 180 PRO A CA 1
ATOM 773 C C . PRO A 1 100 ? 164.595 -269.526 12.418 1.00 34.02 180 PRO A C 1
ATOM 774 O O . PRO A 1 100 ? 163.769 -268.628 12.258 1.00 34.13 180 PRO A O 1
ATOM 778 N N . PHE A 1 101 ? 164.921 -270.005 13.615 1.00 27.86 181 PHE A N 1
ATOM 779 C CA . PHE A 1 101 ? 164.315 -269.455 14.827 1.00 18.08 181 PHE A CA 1
ATOM 780 C C . PHE A 1 101 ? 164.893 -268.105 15.250 1.00 28.49 181 PHE A C 1
ATOM 781 O O . PHE A 1 101 ? 164.342 -267.440 16.120 1.00 30.81 181 PHE A O 1
ATOM 789 N N . ILE A 1 102 ? 165.996 -267.697 14.633 1.00 27.44 182 ILE A N 1
ATOM 790 C CA . ILE A 1 102 ? 166.514 -266.356 14.865 1.00 26.18 182 ILE A CA 1
ATOM 791 C C . ILE A 1 102 ? 165.862 -265.391 13.887 1.00 24.29 182 ILE A C 1
ATOM 792 O O . ILE A 1 102 ? 166.014 -265.517 12.672 1.00 26.08 182 ILE A O 1
ATOM 797 N N . GLN A 1 103 ? 165.120 -264.429 14.412 1.00 25.27 183 GLN A N 1
ATOM 798 C CA . GLN A 1 103 ? 164.418 -263.504 13.534 1.00 32.00 183 GLN A CA 1
ATOM 799 C C . GLN A 1 103 ? 165.333 -262.368 13.133 1.00 24.41 183 GLN A C 1
ATOM 800 O O . GLN A 1 103 ? 165.227 -261.250 13.624 1.00 34.27 183 GLN A O 1
ATOM 806 N N . GLY A 1 104 ? 166.248 -262.698 12.230 1.00 30.09 184 GLY A N 1
ATOM 807 C CA . GLY A 1 104 ? 167.340 -261.823 11.861 1.00 32.14 184 GLY A CA 1
ATOM 808 C C . GLY A 1 104 ? 168.442 -262.666 11.253 1.00 26.86 184 GLY A C 1
ATOM 809 O O . GLY A 1 104 ? 168.244 -263.845 10.975 1.00 34.05 184 GLY A O 1
ATOM 810 N N . THR A 1 105 ? 169.600 -262.063 11.028 1.00 27.78 185 THR A N 1
ATOM 811 C CA . THR A 1 105 ? 170.706 -262.780 10.417 1.00 31.96 185 THR A CA 1
ATOM 812 C C . THR A 1 105 ? 171.970 -262.690 11.255 1.00 25.80 185 THR A C 1
ATOM 813 O O . THR A 1 105 ? 172.387 -261.607 11.666 1.00 26.86 185 THR A O 1
ATOM 817 N N . MET A 1 106 ? 172.581 -263.841 11.499 1.00 27.17 186 MET A N 1
ATOM 818 C CA . MET A 1 106 ? 173.836 -263.891 12.226 1.00 28.55 186 MET A CA 1
ATOM 819 C C . MET A 1 106 ? 174.995 -263.852 11.238 1.00 26.87 186 MET A C 1
ATOM 820 O O . MET A 1 106 ? 174.907 -264.414 10.149 1.00 20.29 186 MET A O 1
ATOM 825 N N . ARG A 1 107 ? 176.073 -263.178 11.624 1.00 24.10 187 ARG A N 1
ATOM 826 C CA . ARG A 1 107 ? 177.319 -263.204 10.871 1.00 25.89 187 ARG A CA 1
ATOM 827 C C . ARG A 1 107 ? 177.961 -264.580 10.975 1.00 33.67 187 ARG A C 1
ATOM 828 O O . ARG A 1 107 ? 177.656 -265.337 11.895 1.00 28.38 187 ARG A O 1
ATOM 836 N N . ASP A 1 108 ? 178.852 -264.892 10.034 1.00 26.61 188 ASP A N 1
ATOM 837 C CA . ASP A 1 108 ? 179.592 -266.155 10.039 1.00 32.37 188 ASP A CA 1
ATOM 838 C C . ASP A 1 108 ? 180.253 -266.462 11.378 1.00 31.63 188 ASP A C 1
ATOM 839 O O . ASP A 1 108 ? 180.195 -267.598 11.860 1.00 27.16 188 ASP A O 1
ATOM 844 N N . TYR A 1 109 ? 180.882 -265.451 11.968 1.00 21.22 189 TYR A N 1
ATOM 845 C CA . TYR A 1 109 ? 181.603 -265.636 13.218 1.00 28.70 189 TYR A CA 1
ATOM 846 C C . TYR A 1 109 ? 180.645 -265.833 14.389 1.00 31.06 189 TYR A C 1
ATOM 847 O O . TYR A 1 109 ? 181.018 -266.400 15.412 1.00 26.49 189 TYR A O 1
ATOM 856 N N . GLN A 1 110 ? 179.414 -265.352 14.234 1.00 28.20 190 GLN A N 1
ATOM 857 C CA . GLN A 1 110 ? 178.385 -265.562 15.244 1.00 29.69 190 GLN A CA 1
ATOM 858 C C . GLN A 1 110 ? 177.779 -266.965 15.140 1.00 29.74 190 GLN A C 1
ATOM 859 O O . GLN A 1 110 ? 177.453 -267.587 16.149 1.00 33.14 190 GLN A O 1
ATOM 865 N N . ILE A 1 111 ? 177.659 -267.464 13.917 1.00 25.97 191 ILE A N 1
ATOM 866 C CA . ILE A 1 111 ? 177.235 -268.838 13.684 1.00 26.51 191 ILE A CA 1
ATOM 867 C C . ILE A 1 111 ? 178.265 -269.801 14.282 1.00 36.38 191 ILE A C 1
ATOM 868 O O . ILE A 1 111 ? 177.909 -270.826 14.869 1.00 29.41 191 ILE A O 1
ATOM 873 N N . ALA A 1 112 ? 179.543 -269.457 14.135 1.00 34.69 192 ALA A N 1
ATOM 874 C CA . ALA A 1 112 ? 180.631 -270.243 14.716 1.00 31.66 192 ALA A CA 1
ATOM 875 C C . ALA A 1 112 ? 180.602 -270.205 16.244 1.00 26.86 192 ALA A C 1
ATOM 876 O O . ALA A 1 112 ? 180.805 -271.225 16.899 1.00 27.27 192 ALA A O 1
ATOM 878 N N . GLY A 1 113 ? 180.341 -269.025 16.803 1.00 20.02 193 GLY A N 1
ATOM 879 C CA . GLY A 1 113 ? 180.140 -268.889 18.233 1.00 28.51 193 GLY A CA 1
ATOM 880 C C . GLY A 1 113 ? 178.996 -269.761 18.724 1.00 29.75 193 GLY A C 1
ATOM 881 O O . GLY A 1 113 ? 179.109 -270.447 19.744 1.00 29.80 193 GLY A O 1
ATOM 882 N N . LEU A 1 114 ? 177.888 -269.732 17.989 1.00 26.75 194 LEU A N 1
ATOM 883 C CA . LEU A 1 114 ? 176.743 -270.566 18.306 1.00 27.34 194 LEU A CA 1
ATOM 884 C C . LEU A 1 114 ? 177.142 -272.037 18.324 1.00 20.31 194 LEU A C 1
ATOM 885 O O . LEU A 1 114 ? 176.848 -272.755 19.277 1.00 26.15 194 LEU A O 1
ATOM 890 N N . ASN A 1 115 ? 177.827 -272.476 17.273 1.00 20.73 195 ASN A N 1
ATOM 891 C CA . ASN A 1 115 ? 178.225 -273.873 17.151 1.00 26.38 195 ASN A CA 1
ATOM 892 C C . ASN A 1 115 ? 179.187 -274.305 18.248 1.00 28.32 195 ASN A C 1
ATOM 893 O O . ASN A 1 115 ? 179.222 -275.474 18.633 1.00 24.12 195 ASN A O 1
ATOM 898 N N . TRP A 1 116 ? 179.982 -273.354 18.723 1.00 19.88 196 TRP A N 1
ATOM 899 C CA . TRP A 1 116 ? 180.915 -273.602 19.807 1.00 28.39 196 TRP A CA 1
ATOM 900 C C . TRP A 1 116 ? 180.152 -273.783 21.114 1.00 26.75 196 TRP A C 1
ATOM 901 O O . TRP A 1 116 ? 180.430 -274.707 21.873 1.00 27.62 196 TRP A O 1
ATOM 912 N N . LEU A 1 117 ? 179.189 -272.898 21.365 1.00 22.48 197 LEU A N 1
ATOM 913 C CA . LEU A 1 117 ? 178.334 -273.002 22.546 1.00 22.07 197 LEU A CA 1
ATOM 914 C C . LEU A 1 117 ? 177.561 -274.315 22.556 1.00 26.66 197 LEU A C 1
ATOM 915 O O . LEU A 1 117 ? 177.396 -274.940 23.606 1.00 26.81 197 LEU A O 1
ATOM 920 N N . ILE A 1 118 ? 177.081 -274.722 21.385 1.00 23.24 198 ILE A N 1
ATOM 921 C CA . ILE A 1 118 ? 176.378 -275.988 21.245 1.00 23.98 198 ILE A CA 1
ATOM 922 C C . ILE A 1 118 ? 177.300 -277.129 21.643 1.00 26.40 198 ILE A C 1
ATOM 923 O O . ILE A 1 118 ? 176.920 -278.016 22.408 1.00 27.94 198 ILE A O 1
ATOM 928 N N . SER A 1 119 ? 178.521 -277.076 21.125 1.00 21.28 199 SER A N 1
ATOM 929 C CA . SER A 1 119 ? 179.540 -278.087 21.379 1.00 26.31 199 SER A CA 1
ATOM 930 C C . SER A 1 119 ? 179.845 -278.248 22.873 1.00 20.80 199 SER A C 1
ATOM 931 O O . SER A 1 119 ? 180.003 -279.365 23.359 1.00 26.42 199 SER A O 1
ATOM 934 N N . LEU A 1 120 ? 179.915 -277.132 23.598 1.00 21.64 200 LEU A N 1
ATOM 935 C CA . LEU A 1 120 ? 180.064 -277.177 25.052 1.00 32.09 200 LEU A CA 1
ATOM 936 C C . LEU A 1 120 ? 178.894 -277.929 25.670 1.00 25.87 200 LEU A C 1
ATOM 937 O O . LEU A 1 120 ? 179.075 -278.794 26.524 1.00 31.51 200 LEU A O 1
ATOM 942 N N . HIS A 1 121 ? 177.686 -277.579 25.246 1.00 27.09 201 HIS A N 1
ATOM 943 C CA . HIS A 1 121 ? 176.500 -278.175 25.835 1.00 24.33 201 HIS A CA 1
ATOM 944 C C . HIS A 1 121 ? 176.441 -279.678 25.611 1.00 17.02 201 HIS A C 1
ATOM 945 O O . HIS A 1 121 ? 176.023 -280.417 26.496 1.00 24.43 201 HIS A O 1
ATOM 952 N N . GLU A 1 122 ? 176.868 -280.136 24.441 1.00 19.86 202 GLU A N 1
ATOM 953 C CA . GLU A 1 122 ? 176.821 -281.568 24.166 1.00 27.81 202 GLU A CA 1
ATOM 954 C C . GLU A 1 122 ? 177.944 -282.341 24.858 1.00 37.43 202 GLU A C 1
ATOM 955 O O . GLU A 1 122 ? 177.889 -283.560 24.975 1.00 37.90 202 GLU A O 1
ATOM 961 N N . ASN A 1 123 ? 178.950 -281.625 25.340 1.00 37.97 203 ASN A N 1
ATOM 962 C CA . ASN A 1 123 ? 180.002 -282.243 26.130 1.00 23.78 203 ASN A CA 1
ATOM 963 C C . ASN A 1 123 ? 179.757 -282.052 27.625 1.00 31.67 203 ASN A C 1
ATOM 964 O O . ASN A 1 123 ? 180.562 -282.457 28.455 1.00 33.51 203 ASN A O 1
ATOM 969 N N . GLY A 1 124 ? 178.638 -281.418 27.958 1.00 28.19 204 GLY A N 1
ATOM 970 C CA . GLY A 1 124 ? 178.237 -281.248 29.339 1.00 22.47 204 GLY A CA 1
ATOM 971 C C . GLY A 1 124 ? 179.059 -280.241 30.123 1.00 33.92 204 GLY A C 1
ATOM 972 O O . GLY A 1 124 ? 179.083 -280.268 31.351 1.00 31.08 204 GLY A O 1
ATOM 973 N N . ILE A 1 125 ? 179.724 -279.334 29.420 1.00 25.94 205 ILE A N 1
ATOM 974 C CA . ILE A 1 125 ? 180.554 -278.350 30.094 1.00 21.11 205 ILE A CA 1
ATOM 975 C C . ILE A 1 125 ? 180.038 -276.913 29.968 1.00 30.69 205 ILE A C 1
ATOM 976 O O . ILE A 1 125 ? 179.358 -276.553 29.008 1.00 31.37 205 ILE A O 1
ATOM 981 N N . SER A 1 126 ? 180.356 -276.113 30.976 1.00 23.32 206 SER A N 1
ATOM 982 C CA . SER A 1 126 ? 180.058 -274.695 30.988 1.00 23.37 206 SER A CA 1
ATOM 983 C C . SER A 1 126 ? 181.157 -273.949 30.240 1.00 20.88 206 SER A C 1
ATOM 984 O O . SER A 1 126 ? 182.200 -274.518 29.949 1.00 30.05 206 SER A O 1
ATOM 987 N N . GLY A 1 127 ? 180.930 -272.679 29.926 1.00 29.16 207 GLY A N 1
ATOM 988 C CA . GLY A 1 127 ? 181.894 -271.941 29.135 1.00 20.49 207 GLY A CA 1
ATOM 989 C C . GLY A 1 127 ? 181.941 -270.444 29.364 1.00 24.12 207 GLY A C 1
ATOM 990 O O . GLY A 1 127 ? 181.117 -269.876 30.082 1.00 21.43 207 GLY A O 1
ATOM 991 N N . ILE A 1 128 ? 182.931 -269.809 28.744 1.00 28.46 208 ILE A N 1
ATOM 992 C CA . ILE A 1 128 ? 183.123 -268.368 28.836 1.00 24.92 208 ILE A CA 1
ATOM 993 C C . ILE A 1 128 ? 183.129 -267.768 27.441 1.00 29.37 208 ILE A C 1
ATOM 994 O O . ILE A 1 128 ? 183.990 -268.101 26.627 1.00 27.73 208 ILE A O 1
ATOM 999 N N . LEU A 1 129 ? 182.162 -266.901 27.158 1.00 26.30 209 LEU A N 1
ATOM 1000 C CA . LEU A 1 129 ? 182.148 -266.176 25.893 1.00 39.08 209 LEU A CA 1
ATOM 1001 C C . LEU A 1 129 ? 182.803 -264.823 26.123 1.00 36.38 209 LEU A C 1
ATOM 1002 O O . LEU A 1 129 ? 182.221 -263.941 26.753 1.00 27.40 209 LEU A O 1
ATOM 1007 N N . ALA A 1 130 ? 184.021 -264.670 25.613 1.00 34.37 210 ALA A N 1
ATOM 1008 C CA . ALA A 1 130 ? 184.839 -263.502 25.925 1.00 38.70 210 ALA A CA 1
ATOM 1009 C C . ALA A 1 130 ? 185.165 -262.638 24.708 1.00 40.23 210 ALA A C 1
ATOM 1010 O O . ALA A 1 130 ? 186.196 -261.969 24.684 1.00 35.37 210 ALA A O 1
ATOM 1012 N N . ASP A 1 131 ? 184.296 -262.663 23.699 1.00 38.29 211 ASP A N 1
ATOM 1013 C CA . ASP A 1 131 ? 184.470 -261.811 22.524 1.00 27.77 211 ASP A CA 1
ATOM 1014 C C . ASP A 1 131 ? 184.574 -260.344 22.921 1.00 34.53 211 ASP A C 1
ATOM 1015 O O . ASP A 1 131 ? 183.967 -259.915 23.904 1.00 36.88 211 ASP A O 1
ATOM 1020 N N . GLU A 1 132 ? 185.349 -259.583 22.153 1.00 34.48 212 GLU A N 1
ATOM 1021 C CA . GLU A 1 132 ? 185.446 -258.138 22.341 1.00 35.07 212 GLU A CA 1
ATOM 1022 C C . GLU A 1 132 ? 184.074 -257.481 22.190 1.00 34.81 212 GLU A C 1
ATOM 1023 O O . GLU A 1 132 ? 183.264 -257.916 21.376 1.00 33.56 212 GLU A O 1
ATOM 1029 N N . MET A 1 133 ? 183.828 -256.435 22.972 1.00 32.00 213 MET A N 1
ATOM 1030 C CA . MET A 1 133 ? 182.584 -255.682 22.900 1.00 31.34 213 MET A CA 1
ATOM 1031 C C . MET A 1 133 ? 182.280 -255.248 21.471 1.00 40.61 213 MET A C 1
ATOM 1032 O O . MET A 1 133 ? 183.145 -254.717 20.773 1.00 39.54 213 MET A O 1
ATOM 1037 N N . GLY A 1 134 ? 181.047 -255.493 21.040 1.00 34.01 214 GLY A N 1
ATOM 1038 C CA . GLY A 1 134 ? 180.623 -255.153 19.693 1.00 28.66 214 GLY A CA 1
ATOM 1039 C C . GLY A 1 134 ? 180.490 -256.335 18.748 1.00 40.20 214 GLY A C 1
ATOM 1040 O O . GLY A 1 134 ? 180.061 -256.171 17.608 1.00 44.83 214 GLY A O 1
ATOM 1041 N N . LEU A 1 135 ? 180.855 -257.526 19.212 1.00 29.83 215 LEU A N 1
ATOM 1042 C CA . LEU A 1 135 ? 180.758 -258.716 18.372 1.00 28.55 215 LEU A CA 1
ATOM 1043 C C . LEU A 1 135 ? 179.427 -259.454 18.558 1.00 28.23 215 LEU A C 1
ATOM 1044 O O . LEU A 1 135 ? 179.240 -260.557 18.054 1.00 35.53 215 LEU A O 1
ATOM 1049 N N . GLY A 1 136 ? 178.505 -258.832 19.283 1.00 32.31 216 GLY A N 1
ATOM 1050 C CA . GLY A 1 136 ? 177.168 -259.365 19.449 1.00 29.62 216 GLY A CA 1
ATOM 1051 C C . GLY A 1 136 ? 177.109 -260.630 20.282 1.00 39.56 216 GLY A C 1
ATOM 1052 O O . GLY A 1 136 ? 176.554 -261.636 19.845 1.00 35.70 216 GLY A O 1
ATOM 1053 N N . LYS A 1 137 ? 177.670 -260.579 21.487 1.00 32.24 217 LYS A N 1
ATOM 1054 C CA . LYS A 1 137 ? 177.651 -261.730 22.386 1.00 39.16 217 LYS A CA 1
ATOM 1055 C C . LYS A 1 137 ? 176.225 -262.039 22.842 1.00 30.95 217 LYS A C 1
ATOM 1056 O O . LYS A 1 137 ? 175.893 -263.184 23.141 1.00 29.85 217 LYS A O 1
ATOM 1062 N N . THR A 1 138 ? 175.388 -261.006 22.877 1.00 28.50 218 THR A N 1
ATOM 1063 C CA . THR A 1 138 ? 174.004 -261.139 23.309 1.00 31.70 218 THR A CA 1
ATOM 1064 C C . THR A 1 138 ? 173.205 -261.979 22.319 1.00 27.58 218 THR A C 1
ATOM 1065 O O . THR A 1 138 ? 172.450 -262.860 22.716 1.00 27.97 218 THR A O 1
ATOM 1069 N N . LEU A 1 139 ? 173.393 -261.701 21.032 1.00 28.64 219 LEU A N 1
ATOM 1070 C CA . LEU A 1 139 ? 172.733 -262.438 19.965 1.00 28.40 219 LEU A CA 1
ATOM 1071 C C . LEU A 1 139 ? 173.194 -263.895 19.938 1.00 32.07 219 LEU A C 1
ATOM 1072 O O . LEU A 1 139 ? 172.392 -264.815 19.749 1.00 26.39 219 LEU A O 1
ATOM 1077 N N . GLN A 1 140 ? 174.492 -264.096 20.127 1.00 31.42 220 GLN A N 1
ATOM 1078 C CA . GLN A 1 140 ? 175.062 -265.436 20.152 1.00 24.55 220 GLN A CA 1
ATOM 1079 C C . GLN A 1 140 ? 174.484 -266.256 21.299 1.00 24.58 220 GLN A C 1
ATOM 1080 O O . GLN A 1 140 ? 174.119 -267.415 21.124 1.00 25.40 220 GLN A O 1
ATOM 1086 N N . THR A 1 141 ? 174.393 -265.638 22.470 1.00 21.15 221 THR A N 1
ATOM 1087 C CA . THR A 1 141 ? 173.839 -266.303 23.634 1.00 21.90 221 THR A CA 1
ATOM 1088 C C . THR A 1 141 ? 172.372 -266.638 23.411 1.00 24.49 221 THR A C 1
ATOM 1089 O O . THR A 1 141 ? 171.930 -267.748 23.698 1.00 26.84 221 THR A O 1
ATOM 1093 N N . ILE A 1 142 ? 171.629 -265.674 22.874 1.00 28.88 222 ILE A N 1
ATOM 1094 C CA . ILE A 1 142 ? 170.206 -265.847 22.616 1.00 23.11 222 ILE A CA 1
ATOM 1095 C C . ILE A 1 142 ? 169.960 -266.948 21.577 1.00 20.34 222 ILE A C 1
ATOM 1096 O O . ILE A 1 142 ? 169.048 -267.759 21.729 1.00 23.41 222 ILE A O 1
ATOM 1101 N N . ALA A 1 143 ? 170.794 -266.989 20.544 1.00 22.93 223 ALA A N 1
ATOM 1102 C CA . ALA A 1 143 ? 170.715 -268.051 19.544 1.00 13.85 223 ALA A CA 1
ATOM 1103 C C . ALA A 1 143 ? 170.939 -269.414 20.176 1.00 22.37 223 ALA A C 1
ATOM 1104 O O . ALA A 1 143 ? 170.278 -270.389 19.812 1.00 24.87 223 ALA A O 1
ATOM 1106 N N . PHE A 1 144 ? 171.874 -269.479 21.123 1.00 22.33 224 PHE A N 1
ATOM 1107 C CA . PHE A 1 144 ? 172.166 -270.736 21.798 1.00 21.11 224 PHE A CA 1
ATOM 1108 C C . PHE A 1 144 ? 170.983 -271.226 22.625 1.00 18.02 224 PHE A C 1
ATOM 1109 O O . PHE A 1 144 ? 170.626 -272.400 22.567 1.00 22.28 224 PHE A O 1
ATOM 1117 N N . LEU A 1 145 ? 170.382 -270.329 23.397 1.00 15.42 225 LEU A N 1
ATOM 1118 C CA . LEU A 1 145 ? 169.168 -270.662 24.132 1.00 15.70 225 LEU A CA 1
ATOM 1119 C C . LEU A 1 145 ? 168.041 -271.060 23.171 1.00 25.22 225 LEU A C 1
ATOM 1120 O O . LEU A 1 145 ? 167.228 -271.920 23.492 1.00 25.19 225 LEU A O 1
ATOM 1125 N N . GLY A 1 146 ? 167.999 -270.433 21.996 1.00 22.76 226 GLY A N 1
ATOM 1126 C CA . GLY A 1 146 ? 167.062 -270.821 20.947 1.00 21.09 226 GLY A CA 1
ATOM 1127 C C . GLY A 1 146 ? 167.305 -272.232 20.428 1.00 27.86 226 GLY A C 1
ATOM 1128 O O . GLY A 1 146 ? 166.371 -272.967 20.098 1.00 26.06 226 GLY A O 1
ATOM 1129 N N . TYR A 1 147 ? 168.576 -272.601 20.330 1.00 19.64 227 TYR A N 1
ATOM 1130 C CA . TYR A 1 147 ? 168.954 -273.959 19.970 1.00 20.73 227 TYR A CA 1
ATOM 1131 C C . TYR A 1 147 ? 168.456 -274.960 21.018 1.00 20.05 227 TYR A C 1
ATOM 1132 O O . TYR A 1 147 ? 168.003 -276.049 20.682 1.00 24.80 227 TYR A O 1
ATOM 1141 N N . LEU A 1 148 ? 168.564 -274.591 22.289 1.00 19.27 228 LEU A N 1
ATOM 1142 C CA . LEU A 1 148 ? 168.080 -275.444 23.359 1.00 22.17 228 LEU A CA 1
ATOM 1143 C C . LEU A 1 148 ? 166.578 -275.674 23.212 1.00 24.28 228 LEU A C 1
ATOM 1144 O O . LEU A 1 148 ? 166.094 -276.802 23.334 1.00 23.88 228 LEU A O 1
ATOM 1149 N N . ARG A 1 149 ? 165.852 -274.598 22.918 1.00 23.16 229 ARG A N 1
ATOM 1150 C CA . ARG A 1 149 ? 164.411 -274.669 22.772 1.00 22.86 229 ARG A CA 1
ATOM 1151 C C . ARG A 1 149 ? 163.994 -275.480 21.543 1.00 28.36 229 ARG A C 1
ATOM 1152 O O . ARG A 1 149 ? 163.324 -276.500 21.673 1.00 29.07 229 ARG A O 1
ATOM 1160 N N . HIS A 1 150 ? 164.409 -275.040 20.359 1.00 22.37 230 HIS A N 1
ATOM 1161 C CA . HIS A 1 150 ? 163.875 -275.592 19.113 1.00 29.55 230 HIS A CA 1
ATOM 1162 C C . HIS A 1 150 ? 164.469 -276.931 18.672 1.00 22.20 230 HIS A C 1
ATOM 1163 O O . HIS A 1 150 ? 163.856 -277.651 17.894 1.00 33.04 230 HIS A O 1
ATOM 1170 N N . ILE A 1 151 ? 165.656 -277.266 19.164 1.00 26.33 231 ILE A N 1
ATOM 1171 C CA . ILE A 1 151 ? 166.303 -278.518 18.774 1.00 23.56 231 ILE A CA 1
ATOM 1172 C C . ILE A 1 151 ? 166.319 -279.546 19.909 1.00 27.34 231 ILE A C 1
ATOM 1173 O O . ILE A 1 151 ? 166.103 -280.735 19.681 1.00 29.26 231 ILE A O 1
ATOM 1178 N N . MET A 1 152 ? 166.565 -279.084 21.131 1.00 27.92 232 MET A N 1
ATOM 1179 C CA . MET A 1 152 ? 166.737 -279.996 22.258 1.00 30.65 232 MET A CA 1
ATOM 1180 C C . MET A 1 152 ? 165.479 -280.107 23.126 1.00 25.46 232 MET A C 1
ATOM 1181 O O . MET A 1 152 ? 165.423 -280.911 24.049 1.00 35.32 232 MET A O 1
ATOM 1186 N N . GLY A 1 153 ? 164.471 -279.300 22.820 1.00 27.84 233 GLY A N 1
ATOM 1187 C CA . GLY A 1 153 ? 163.243 -279.298 23.589 1.00 33.79 233 GLY A CA 1
ATOM 1188 C C . GLY A 1 153 ? 163.395 -278.797 25.016 1.00 40.75 233 GLY A C 1
ATOM 1189 O O . GLY A 1 153 ? 162.654 -279.215 25.905 1.00 35.41 233 GLY A O 1
ATOM 1190 N N . ILE A 1 154 ? 164.348 -277.895 25.234 1.00 35.00 234 ILE A N 1
ATOM 1191 C CA . ILE A 1 154 ? 164.569 -277.305 26.555 1.00 25.45 234 ILE A CA 1
ATOM 1192 C C . ILE A 1 154 ? 164.223 -275.816 26.543 1.00 27.93 234 ILE A C 1
ATOM 1193 O O . ILE A 1 154 ? 164.906 -275.014 25.910 1.00 27.15 234 ILE A O 1
ATOM 1198 N N . THR A 1 155 ? 163.155 -275.448 27.244 1.00 22.76 235 THR A N 1
ATOM 1199 C CA . THR A 1 155 ? 162.663 -274.073 27.205 1.00 26.99 235 THR A CA 1
ATOM 1200 C C . THR A 1 155 ? 163.196 -273.200 28.338 1.00 24.40 235 THR A C 1
ATOM 1201 O O . THR A 1 155 ? 163.137 -271.972 28.271 1.00 32.81 235 THR A O 1
ATOM 1205 N N . GLY A 1 156 ? 163.722 -273.838 29.374 1.00 24.46 236 GLY A N 1
ATOM 1206 C CA . GLY A 1 156 ? 164.134 -273.134 30.575 1.00 31.08 236 GLY A CA 1
ATOM 1207 C C . GLY A 1 156 ? 163.927 -274.020 31.791 1.00 28.23 236 GLY A C 1
ATOM 1208 O O . GLY A 1 156 ? 163.826 -275.236 31.656 1.00 32.13 236 GLY A O 1
ATOM 1209 N N . PRO A 1 157 ? 163.888 -273.425 32.991 1.00 38.81 237 PRO A N 1
ATOM 1210 C CA . PRO A 1 157 ? 164.067 -271.989 33.215 1.00 26.79 237 PRO A CA 1
ATOM 1211 C C . PRO A 1 157 ? 165.535 -271.596 33.165 1.00 29.97 237 PRO A C 1
ATOM 1212 O O . PRO A 1 157 ? 166.399 -272.350 33.623 1.00 32.97 237 PRO A O 1
ATOM 1216 N N . HIS A 1 158 ? 165.808 -270.432 32.585 1.00 27.56 238 HIS A N 1
ATOM 1217 C CA . HIS A 1 158 ? 167.158 -269.906 32.522 1.00 27.49 238 HIS A CA 1
ATOM 1218 C C . HIS A 1 158 ? 167.225 -268.635 33.352 1.00 37.62 238 HIS A C 1
ATOM 1219 O O . HIS A 1 158 ? 166.254 -267.881 33.419 1.00 36.36 238 HIS A O 1
ATOM 1226 N N . LEU A 1 159 ? 168.376 -268.389 33.967 1.00 38.36 239 LEU A N 1
ATOM 1227 C CA . LEU A 1 159 ? 168.585 -267.167 34.733 1.00 27.17 239 LEU A CA 1
ATOM 1228 C C . LEU A 1 159 ? 169.713 -266.338 34.125 1.00 26.54 239 LEU A C 1
ATOM 1229 O O . LEU A 1 159 ? 170.837 -266.813 33.979 1.00 31.77 239 LEU A O 1
ATOM 1234 N N . VAL A 1 160 ? 169.398 -265.096 33.775 1.00 28.76 240 VAL A N 1
ATOM 1235 C CA . VAL A 1 160 ? 170.361 -264.180 33.177 1.00 26.61 240 VAL A CA 1
ATOM 1236 C C . VAL A 1 160 ? 170.539 -262.969 34.081 1.00 38.96 240 VAL A C 1
ATOM 1237 O O . VAL A 1 160 ? 169.615 -262.177 34.261 1.00 36.85 240 VAL A O 1
ATOM 1241 N N . THR A 1 161 ? 171.723 -262.837 34.669 1.00 29.93 241 THR A N 1
ATOM 1242 C CA . THR A 1 161 ? 171.997 -261.724 35.570 1.00 44.45 241 THR A CA 1
ATOM 1243 C C . THR A 1 161 ? 172.922 -260.695 34.924 1.00 41.12 241 THR A C 1
ATOM 1244 O O . THR A 1 161 ? 173.974 -261.040 34.385 1.00 34.14 241 THR A O 1
ATOM 1248 N N . VAL A 1 162 ? 172.503 -259.432 34.955 1.00 41.40 242 VAL A N 1
ATOM 1249 C CA . VAL A 1 162 ? 173.169 -258.375 34.197 1.00 50.63 242 VAL A CA 1
ATOM 1250 C C . VAL A 1 162 ? 173.285 -257.074 35.002 1.00 52.95 242 VAL A C 1
ATOM 1251 O O . VAL A 1 162 ? 172.584 -256.892 35.996 1.00 53.15 242 VAL A O 1
ATOM 1255 N N . PRO A 1 163 ? 174.171 -256.160 34.575 1.00 48.81 243 PRO A N 1
ATOM 1256 C CA . PRO A 1 163 ? 174.176 -254.835 35.208 1.00 61.86 243 PRO A CA 1
ATOM 1257 C C . PRO A 1 163 ? 172.904 -254.077 34.850 1.00 59.70 243 PRO A C 1
ATOM 1258 O O . PRO A 1 163 ? 172.359 -254.298 33.767 1.00 60.04 243 PRO A O 1
ATOM 1262 N N . LYS A 1 164 ? 172.446 -253.201 35.741 1.00 49.05 244 LYS A N 1
ATOM 1263 C CA . LYS A 1 164 ? 171.176 -252.497 35.555 1.00 56.45 244 LYS A CA 1
ATOM 1264 C C . LYS A 1 164 ? 171.089 -251.741 34.236 1.00 46.64 244 LYS A C 1
ATOM 1265 O O . LYS A 1 164 ? 170.011 -251.619 33.659 1.00 61.10 244 LYS A O 1
ATOM 1271 N N . SER A 1 165 ? 172.223 -251.229 33.769 1.00 50.15 245 SER A N 1
ATOM 1272 C CA . SER A 1 165 ? 172.258 -250.452 32.534 1.00 53.08 245 SER A CA 1
ATOM 1273 C C . SER A 1 165 ? 171.894 -251.285 31.310 1.00 57.68 245 SER A C 1
ATOM 1274 O O . SER A 1 165 ? 171.271 -250.785 30.373 1.00 57.83 245 SER A O 1
ATOM 1277 N N . THR A 1 166 ? 172.274 -252.558 31.329 1.00 55.60 246 THR A N 1
ATOM 1278 C CA . THR A 1 166 ? 172.086 -253.430 30.172 1.00 53.91 246 THR A CA 1
ATOM 1279 C C . THR A 1 166 ? 170.732 -254.140 30.157 1.00 49.85 246 THR A C 1
ATOM 1280 O O . THR A 1 166 ? 170.409 -254.838 29.199 1.00 55.08 246 THR A O 1
ATOM 1284 N N . LEU A 1 167 ? 169.952 -253.953 31.219 1.00 48.70 247 LEU A N 1
ATOM 1285 C CA . LEU A 1 167 ? 168.665 -254.631 31.383 1.00 39.55 247 LEU A CA 1
ATOM 1286 C C . LEU A 1 167 ? 167.728 -254.452 30.199 1.00 53.36 247 LEU A C 1
ATOM 1287 O O . LEU A 1 167 ? 167.142 -255.418 29.715 1.00 56.53 247 LEU A O 1
ATOM 1292 N N . ASP A 1 168 ? 167.581 -253.213 29.743 1.00 50.39 248 ASP A N 1
ATOM 1293 C CA . ASP A 1 168 ? 166.691 -252.916 28.628 1.00 69.69 248 ASP A CA 1
ATOM 1294 C C . ASP A 1 168 ? 167.162 -253.561 27.334 1.00 46.39 248 ASP A C 1
ATOM 1295 O O . ASP A 1 168 ? 166.352 -254.036 26.544 1.00 55.33 248 ASP A O 1
ATOM 1300 N N . ASN A 1 169 ? 168.471 -253.573 27.116 1.00 43.47 249 ASN A N 1
ATOM 1301 C CA . ASN A 1 169 ? 169.008 -254.155 25.897 1.00 50.86 249 ASN A CA 1
ATOM 1302 C C . ASN A 1 169 ? 168.718 -255.654 25.794 1.00 56.27 249 ASN A C 1
ATOM 1303 O O . ASN A 1 169 ? 168.224 -256.128 24.767 1.00 50.30 249 ASN A O 1
ATOM 1308 N N . TRP A 1 170 ? 169.008 -256.389 26.865 1.00 46.74 250 TRP A N 1
ATOM 1309 C CA . TRP A 1 170 ? 168.727 -257.824 26.921 1.00 49.79 250 TRP A CA 1
ATOM 1310 C C . TRP A 1 170 ? 167.254 -258.118 26.668 1.00 42.44 250 TRP A C 1
ATOM 1311 O O . TRP A 1 170 ? 166.912 -259.072 25.971 1.00 39.17 250 TRP A O 1
ATOM 1322 N N . LYS A 1 171 ? 166.392 -257.289 27.247 1.00 40.05 251 LYS A N 1
ATOM 1323 C CA . LYS A 1 171 ? 164.948 -257.430 27.106 1.00 43.78 251 LYS A CA 1
ATOM 1324 C C . LYS A 1 171 ? 164.524 -257.269 25.648 1.00 49.00 251 LYS A C 1
ATOM 1325 O O . LYS A 1 171 ? 163.736 -258.061 25.126 1.00 42.88 251 LYS A O 1
ATOM 1331 N N . ARG A 1 172 ? 165.051 -256.237 24.997 1.00 39.75 252 ARG A N 1
ATOM 1332 C CA . ARG A 1 172 ? 164.725 -255.955 23.603 1.00 34.48 252 ARG A CA 1
ATOM 1333 C C . ARG A 1 172 ? 165.251 -257.023 22.649 1.00 44.38 252 ARG A C 1
ATOM 1334 O O . ARG A 1 172 ? 164.580 -257.376 21.676 1.00 40.94 252 ARG A O 1
ATOM 1342 N N . GLU A 1 173 ? 166.461 -257.517 22.911 1.00 36.68 253 GLU A N 1
ATOM 1343 C CA . GLU A 1 173 ? 167.094 -258.464 21.997 1.00 37.06 253 GLU A CA 1
ATOM 1344 C C . GLU A 1 173 ? 166.387 -259.817 22.013 1.00 37.84 253 GLU A C 1
ATOM 1345 O O . GLU A 1 173 ? 166.167 -260.424 20.963 1.00 30.23 253 GLU A O 1
ATOM 1351 N N . PHE A 1 174 ? 166.017 -260.273 23.205 1.00 33.97 254 PHE A N 1
ATOM 1352 C CA . PHE A 1 174 ? 165.177 -261.452 23.328 1.00 32.75 254 PHE A CA 1
ATOM 1353 C C . PHE A 1 174 ? 163.899 -261.231 22.529 1.00 40.32 254 PHE A C 1
ATOM 1354 O O . PHE A 1 174 ? 163.483 -262.091 21.748 1.00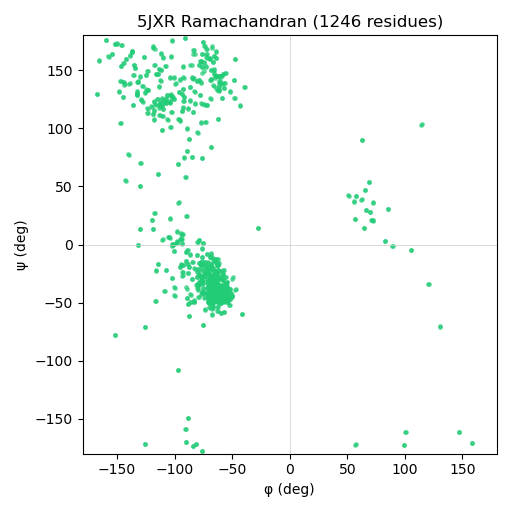 32.71 254 PHE A O 1
ATOM 1362 N N . GLU A 1 175 ? 163.299 -260.058 22.716 1.00 35.09 255 GLU A N 1
ATOM 1363 C CA . GLU A 1 175 ? 162.060 -259.706 22.032 1.00 41.10 255 GLU A CA 1
ATOM 1364 C C . GLU A 1 175 ? 162.232 -259.660 20.518 1.00 30.04 255 GLU A C 1
ATOM 1365 O O . GLU A 1 175 ? 161.359 -260.095 19.769 1.00 39.01 255 GLU A O 1
ATOM 1371 N N . LYS A 1 176 ? 163.365 -259.136 20.073 1.00 34.32 256 LYS A N 1
ATOM 1372 C CA . LYS A 1 176 ? 163.653 -259.057 18.651 1.00 34.42 256 LYS A CA 1
ATOM 1373 C C . LYS A 1 176 ? 164.013 -260.409 18.017 1.00 30.03 256 LYS A C 1
ATOM 1374 O O . LYS A 1 176 ? 163.375 -260.834 17.056 1.00 33.38 256 LYS A O 1
ATOM 1380 N N . TRP A 1 177 ? 165.028 -261.085 18.551 1.00 26.83 257 TRP A N 1
ATOM 1381 C CA . TRP A 1 177 ? 165.538 -262.298 17.901 1.00 25.85 257 TRP A CA 1
ATOM 1382 C C . TRP A 1 177 ? 164.632 -263.514 18.074 1.00 24.81 257 TRP A C 1
ATOM 1383 O O . TRP A 1 177 ? 164.463 -264.295 17.138 1.00 26.13 257 TRP A O 1
ATOM 1394 N N . THR A 1 178 ? 164.072 -263.685 19.271 1.00 29.03 258 THR A N 1
ATOM 1395 C CA . THR A 1 178 ? 163.223 -264.841 19.566 1.00 26.54 258 THR A CA 1
ATOM 1396 C C . THR A 1 178 ? 162.013 -264.455 20.423 1.00 30.16 258 THR A C 1
ATOM 1397 O O . THR A 1 178 ? 161.998 -264.710 21.624 1.00 29.99 258 THR A O 1
ATOM 1401 N N . PRO A 1 179 ? 160.987 -263.847 19.802 1.00 33.79 259 PRO A N 1
ATOM 1402 C CA . PRO A 1 179 ? 159.787 -263.343 20.487 1.00 31.19 259 PRO A CA 1
ATOM 1403 C C . PRO A 1 179 ? 159.012 -264.417 21.261 1.00 31.02 259 PRO A C 1
ATOM 1404 O O . PRO A 1 179 ? 158.382 -264.106 22.267 1.00 35.92 259 PRO A O 1
ATOM 1408 N N . GLU A 1 180 ? 159.056 -265.660 20.797 1.00 22.86 260 GLU A N 1
ATOM 1409 C CA . GLU A 1 180 ? 158.350 -266.753 21.459 1.00 24.64 260 GLU A CA 1
ATOM 1410 C C . GLU A 1 180 ? 158.855 -267.026 22.877 1.00 31.44 260 GLU A C 1
ATOM 1411 O O . GLU A 1 180 ? 158.173 -267.674 23.669 1.00 37.49 260 GLU A O 1
ATOM 1417 N N . VAL A 1 181 ? 160.048 -266.543 23.198 1.00 27.33 261 VAL A N 1
ATOM 1418 C CA . VAL A 1 181 ? 160.616 -266.779 24.517 1.00 27.84 261 VAL A CA 1
ATOM 1419 C C . VAL A 1 181 ? 159.967 -265.885 25.562 1.00 27.01 261 VAL A C 1
ATOM 1420 O O . VAL A 1 181 ? 160.011 -264.661 25.464 1.00 35.59 261 VAL A O 1
ATOM 1424 N N . ASN A 1 182 ? 159.375 -266.517 26.567 1.00 39.05 262 ASN A N 1
ATOM 1425 C CA . ASN A 1 182 ? 158.704 -265.816 27.654 1.00 34.06 262 ASN A CA 1
ATOM 1426 C C . ASN A 1 182 ? 159.717 -265.241 28.641 1.00 33.03 262 ASN A C 1
ATOM 1427 O O . ASN A 1 182 ? 160.313 -265.975 29.432 1.00 40.56 262 ASN A O 1
ATOM 1432 N N . VAL A 1 183 ? 159.910 -263.926 28.584 1.00 33.57 263 VAL A N 1
ATOM 1433 C CA . VAL A 1 183 ? 160.912 -263.251 29.406 1.00 35.69 263 VAL A CA 1
ATOM 1434 C C . VAL A 1 183 ? 160.304 -262.513 30.598 1.00 48.50 263 VAL A C 1
ATOM 1435 O O . VAL A 1 183 ? 159.348 -261.748 30.449 1.00 51.34 263 VAL A O 1
ATOM 1439 N N . LEU A 1 184 ? 160.865 -262.763 31.778 1.00 39.48 264 LEU A N 1
ATOM 1440 C CA . LEU A 1 184 ? 160.482 -262.063 32.998 1.00 40.14 264 LEU A CA 1
ATOM 1441 C C . LEU A 1 184 ? 161.631 -261.194 33.487 1.00 39.26 264 LEU A C 1
ATOM 1442 O O . LEU A 1 184 ? 162.722 -261.694 33.765 1.00 44.93 264 LEU A O 1
ATOM 1447 N N . VAL A 1 185 ? 161.388 -259.892 33.585 1.00 56.46 265 VAL A N 1
ATOM 1448 C CA . VAL A 1 185 ? 162.398 -258.966 34.082 1.00 46.95 265 VAL A CA 1
ATOM 1449 C C . VAL A 1 185 ? 162.109 -258.563 35.524 1.00 64.87 265 VAL A C 1
ATOM 1450 O O . VAL A 1 185 ? 161.000 -258.136 35.847 1.00 52.75 265 VAL A O 1
ATOM 1454 N N . LEU A 1 186 ? 163.106 -258.716 36.391 1.00 67.35 266 LEU A N 1
ATOM 1455 C CA . LEU A 1 186 ? 162.955 -258.360 37.798 1.00 73.36 266 LEU A CA 1
ATOM 1456 C C . LEU A 1 186 ? 163.501 -256.964 38.093 1.00 89.49 266 LEU A C 1
ATOM 1457 O O . LEU A 1 186 ? 164.715 -256.753 38.106 1.00 79.53 266 LEU A O 1
ATOM 1462 N N . GLN A 1 187 ? 162.590 -256.023 38.333 1.00 90.39 267 GLN A N 1
ATOM 1463 C CA . GLN A 1 187 ? 162.951 -254.639 38.627 1.00 113.56 267 GLN A CA 1
ATOM 1464 C C . GLN A 1 187 ? 161.926 -253.966 39.539 1.00 128.64 267 GLN A C 1
ATOM 1465 O O . GLN A 1 187 ? 160.875 -254.535 39.833 1.00 124.17 267 GLN A O 1
ATOM 1471 N N . GLY A 1 188 ? 162.242 -252.752 39.984 1.00 135.27 268 GLY A N 1
ATOM 1472 C CA . GLY A 1 188 ? 161.304 -251.944 40.744 1.00 139.33 268 GLY A CA 1
ATOM 1473 C C . GLY A 1 188 ? 161.496 -251.967 42.249 1.00 144.12 268 GLY A C 1
ATOM 1474 O O . GLY A 1 188 ? 162.474 -252.517 42.757 1.00 135.16 268 GLY A O 1
ATOM 1475 N N . ALA A 1 189 ? 160.552 -251.358 42.962 1.00 138.73 269 ALA A N 1
ATOM 1476 C CA . ALA A 1 189 ? 160.581 -251.325 44.420 1.00 138.16 269 ALA A CA 1
ATOM 1477 C C . ALA A 1 189 ? 159.968 -252.597 44.999 1.00 152.66 269 ALA A C 1
ATOM 1478 O O . ALA A 1 189 ? 159.641 -253.524 44.259 1.00 160.39 269 ALA A O 1
ATOM 1480 N N . LYS A 1 190 ? 159.808 -252.637 46.320 1.00 154.62 270 LYS A N 1
ATOM 1481 C CA . LYS A 1 190 ? 159.282 -253.825 46.993 1.00 151.78 270 LYS A CA 1
ATOM 1482 C C . LYS A 1 190 ? 157.826 -254.125 46.637 1.00 150.47 270 LYS A C 1
ATOM 1483 O O . LYS A 1 190 ? 157.370 -255.260 46.776 1.00 142.68 270 LYS A O 1
ATOM 1489 N N . GLU A 1 191 ? 157.098 -253.109 46.182 1.00 152.93 271 GLU A N 1
ATOM 1490 C CA . GLU A 1 191 ? 155.704 -253.298 45.794 1.00 158.90 271 GLU A CA 1
ATOM 1491 C C . GLU A 1 191 ? 155.544 -253.590 44.304 1.00 157.58 271 GLU A C 1
ATOM 1492 O O . GLU A 1 191 ? 154.553 -254.186 43.885 1.00 156.57 271 GLU A O 1
ATOM 1498 N N . GLU A 1 192 ? 156.518 -253.168 43.506 1.00 155.22 272 GLU A N 1
ATOM 1499 C CA . GLU A 1 192 ? 156.487 -253.448 42.076 1.00 153.67 272 GLU A CA 1
ATOM 1500 C C . GLU A 1 192 ? 156.879 -254.897 41.800 1.00 152.81 272 GLU A C 1
ATOM 1501 O O . GLU A 1 192 ? 156.604 -255.427 40.724 1.00 153.24 272 GLU A O 1
ATOM 1507 N N . ARG A 1 193 ? 157.517 -255.532 42.779 1.00 148.54 273 ARG A N 1
ATOM 1508 C CA . ARG A 1 193 ? 157.963 -256.914 42.631 1.00 143.78 273 ARG A CA 1
ATOM 1509 C C . ARG A 1 193 ? 156.860 -257.932 42.917 1.00 142.17 273 ARG A C 1
ATOM 1510 O O . ARG A 1 193 ? 156.638 -258.844 42.122 1.00 144.32 273 ARG A O 1
ATOM 1518 N N . HIS A 1 194 ? 156.171 -257.772 44.045 1.00 145.32 274 HIS A N 1
ATOM 1519 C CA . HIS A 1 194 ? 155.141 -258.729 44.454 1.00 146.93 274 HIS A CA 1
ATOM 1520 C C . HIS A 1 194 ? 154.007 -258.843 43.432 1.00 154.66 274 HIS A C 1
ATOM 1521 O O . HIS A 1 194 ? 153.307 -259.856 43.379 1.00 146.85 274 HIS A O 1
ATOM 1528 N N . GLN A 1 195 ? 153.837 -257.802 42.622 1.00 152.88 275 GLN A N 1
ATOM 1529 C CA . GLN A 1 195 ? 152.862 -257.818 41.537 1.00 137.62 275 GLN A CA 1
ATOM 1530 C C . GLN A 1 195 ? 153.300 -258.786 40.443 1.00 136.06 275 GLN A C 1
ATOM 1531 O O . GLN A 1 195 ? 152.472 -259.432 39.801 1.00 134.31 275 GLN A O 1
ATOM 1537 N N . LEU A 1 196 ? 154.610 -258.873 40.237 1.00 134.52 276 LEU A N 1
ATOM 1538 C CA . LEU A 1 196 ? 155.179 -259.787 39.254 1.00 114.02 276 LEU A CA 1
ATOM 1539 C C . LEU A 1 196 ? 155.331 -261.200 39.814 1.00 110.18 276 LEU A C 1
ATOM 1540 O O . LEU A 1 196 ? 154.934 -262.169 39.173 1.00 114.53 276 LEU A O 1
ATOM 1545 N N . ILE A 1 197 ? 155.903 -261.308 41.010 1.00 92.83 277 ILE A N 1
ATOM 1546 C CA . ILE A 1 197 ? 156.203 -262.605 41.617 1.00 103.99 277 ILE A CA 1
ATOM 1547 C C . ILE A 1 197 ? 155.002 -263.548 41.698 1.00 115.04 277 ILE A C 1
ATOM 1548 O O . ILE A 1 197 ? 155.100 -264.718 41.325 1.00 108.35 277 ILE A O 1
ATOM 1553 N N . ASN A 1 198 ? 153.873 -263.036 42.180 1.00 126.53 278 ASN A N 1
ATOM 1554 C CA . ASN A 1 198 ? 152.670 -263.850 42.349 1.00 137.04 278 ASN A CA 1
ATOM 1555 C C . ASN A 1 198 ? 152.167 -264.494 41.060 1.00 135.77 278 ASN A C 1
ATOM 1556 O O . ASN A 1 198 ? 151.891 -265.695 41.023 1.00 123.52 278 ASN A O 1
ATOM 1561 N N . ASP A 1 199 ? 152.057 -263.693 40.006 1.00 126.21 279 ASP A N 1
ATOM 1562 C CA . ASP A 1 199 ? 151.535 -264.182 38.737 1.00 125.62 279 ASP A CA 1
ATOM 1563 C C . ASP A 1 199 ? 152.641 -264.752 37.850 1.00 120.76 279 ASP A C 1
ATOM 1564 O O . ASP A 1 199 ? 152.361 -265.491 36.906 1.00 114.76 279 ASP A O 1
ATOM 1569 N N . ARG A 1 200 ? 153.896 -264.421 38.156 1.00 108.17 280 ARG A N 1
ATOM 1570 C CA . ARG A 1 200 ? 155.004 -264.828 37.289 1.00 93.88 280 ARG A CA 1
ATOM 1571 C C . ARG A 1 200 ? 156.137 -265.603 37.974 1.00 85.31 280 ARG A C 1
ATOM 1572 O O . ARG A 1 200 ? 156.297 -266.801 37.736 1.00 62.59 280 ARG A O 1
ATOM 1580 N N . LEU A 1 201 ? 156.924 -264.922 38.805 1.00 82.65 281 LEU A N 1
ATOM 1581 C CA . LEU A 1 201 ? 158.154 -265.513 39.343 1.00 76.02 281 LEU A CA 1
ATOM 1582 C C . LEU A 1 201 ? 157.945 -266.790 40.154 1.00 84.33 281 LEU A C 1
ATOM 1583 O O . LEU A 1 201 ? 158.493 -267.834 39.810 1.00 83.30 281 LEU A O 1
ATOM 1588 N N . VAL A 1 202 ? 157.163 -266.708 41.226 1.00 90.62 282 VAL A N 1
ATOM 1589 C CA . VAL A 1 202 ? 156.934 -267.872 42.077 1.00 92.45 282 VAL A CA 1
ATOM 1590 C C . VAL A 1 202 ? 156.135 -268.948 41.339 1.00 83.65 282 VAL A C 1
ATOM 1591 O O . VAL A 1 202 ? 156.181 -270.126 41.699 1.00 80.54 282 VAL A O 1
ATOM 1595 N N . ASP A 1 203 ? 155.430 -268.538 40.287 1.00 82.01 283 ASP A N 1
ATOM 1596 C CA . ASP A 1 203 ? 154.590 -269.445 39.510 1.00 95.44 283 ASP A CA 1
ATOM 1597 C C . ASP A 1 203 ? 155.377 -270.161 38.407 1.00 84.74 283 ASP A C 1
ATOM 1598 O O . ASP A 1 203 ? 154.873 -271.095 37.781 1.00 85.04 283 ASP A O 1
ATOM 1603 N N . GLU A 1 204 ? 156.620 -269.732 38.197 1.00 75.58 284 GLU A N 1
ATOM 1604 C CA . GLU A 1 204 ? 157.436 -270.183 37.066 1.00 77.75 284 GLU A CA 1
ATOM 1605 C C . GLU A 1 204 ? 156.733 -269.891 35.735 1.00 75.51 284 GLU A C 1
ATOM 1606 O O . GLU A 1 204 ? 156.713 -270.716 34.813 1.00 49.07 284 GLU A O 1
ATOM 1612 N N . ASN A 1 205 ? 156.145 -268.701 35.661 1.00 62.61 285 ASN A N 1
ATOM 1613 C CA . ASN A 1 205 ? 155.503 -268.228 34.448 1.00 65.98 285 ASN A CA 1
ATOM 1614 C C . ASN A 1 205 ? 156.513 -267.470 33.595 1.00 65.03 285 ASN A C 1
ATOM 1615 O O . ASN A 1 205 ? 156.330 -266.288 33.291 1.00 54.41 285 ASN A O 1
ATOM 1620 N N . PHE A 1 206 ? 157.592 -268.159 33.236 1.00 53.03 286 PHE A N 1
ATOM 1621 C CA . PHE A 1 206 ? 158.654 -267.579 32.427 1.00 41.96 286 PHE A CA 1
ATOM 1622 C C . PHE A 1 206 ? 159.557 -268.687 31.885 1.00 41.95 286 PHE A C 1
ATOM 1623 O O . PHE A 1 206 ? 159.586 -269.793 32.425 1.00 43.29 286 PHE A O 1
ATOM 1631 N N . ASP A 1 207 ? 160.276 -268.381 30.809 1.00 33.42 287 ASP A N 1
ATOM 1632 C CA . ASP A 1 207 ? 161.303 -269.267 30.272 1.00 29.30 287 ASP A CA 1
ATOM 1633 C C . ASP A 1 207 ? 162.646 -268.749 30.737 1.00 32.18 287 ASP A C 1
ATOM 1634 O O . ASP A 1 207 ? 163.515 -269.512 31.152 1.00 30.88 287 ASP A O 1
ATOM 1639 N N . VAL A 1 208 ? 162.801 -267.432 30.651 1.00 23.88 288 VAL A N 1
ATOM 1640 C CA . VAL A 1 208 ? 164.034 -266.762 31.012 1.00 34.24 288 VAL A CA 1
ATOM 1641 C C . VAL A 1 208 ? 163.756 -265.680 32.050 1.00 43.86 288 VAL A C 1
ATOM 1642 O O . VAL A 1 208 ? 162.802 -264.914 31.919 1.00 36.75 288 VAL A O 1
ATOM 1646 N N . CYS A 1 209 ? 164.575 -265.632 33.094 1.00 40.99 289 CYS A N 1
ATOM 1647 C CA . CYS A 1 209 ? 164.477 -264.560 34.071 1.00 33.51 289 CYS A CA 1
ATOM 1648 C C . CYS A 1 209 ? 165.686 -263.635 33.985 1.00 30.88 289 CYS A C 1
ATOM 1649 O O . CYS A 1 209 ? 166.793 -264.029 34.339 1.00 43.31 289 CYS A O 1
ATOM 1652 N N . ILE A 1 210 ? 165.473 -262.411 33.508 1.00 33.69 290 ILE A N 1
ATOM 1653 C CA . ILE A 1 210 ? 166.539 -261.416 33.476 1.00 39.56 290 ILE A CA 1
ATOM 1654 C C . ILE A 1 210 ? 166.532 -260.578 34.757 1.00 55.29 290 ILE A C 1
ATOM 1655 O O . ILE A 1 210 ? 165.507 -260.019 35.146 1.00 52.16 290 ILE A O 1
ATOM 1660 N N . THR A 1 211 ? 167.684 -260.502 35.413 1.00 52.48 291 THR A N 1
ATOM 1661 C CA . THR A 1 211 ? 167.778 -259.868 36.720 1.00 50.50 291 THR A CA 1
ATOM 1662 C C . THR A 1 211 ? 169.002 -258.965 36.799 1.00 54.61 291 THR A C 1
ATOM 1663 O O . THR A 1 211 ? 170.035 -259.253 36.197 1.00 56.24 291 THR A O 1
ATOM 1667 N N . SER A 1 212 ? 168.883 -257.867 37.533 1.00 65.94 292 SER A N 1
ATOM 1668 C CA . SER A 1 212 ? 170.041 -257.036 37.830 1.00 63.85 292 SER A CA 1
ATOM 1669 C C . SER A 1 212 ? 170.858 -257.728 38.910 1.00 53.84 292 SER A C 1
ATOM 1670 O O . SER A 1 212 ? 170.364 -258.645 39.566 1.00 55.19 292 SER A O 1
ATOM 1673 N N . TYR A 1 213 ? 172.106 -257.305 39.086 1.00 59.25 293 TYR A N 1
ATOM 1674 C CA . TYR A 1 213 ? 172.934 -257.818 40.175 1.00 66.00 293 TYR A CA 1
ATOM 1675 C C . TYR A 1 213 ? 172.259 -257.573 41.523 1.00 74.94 293 TYR A C 1
ATOM 1676 O O . TYR A 1 213 ? 172.252 -258.444 42.394 1.00 73.49 293 TYR A O 1
ATOM 1685 N N . GLU A 1 214 ? 171.687 -256.381 41.674 1.00 57.25 294 GLU A N 1
ATOM 1686 C CA . GLU A 1 214 ? 170.990 -255.984 42.894 1.00 80.30 294 GLU A CA 1
ATOM 1687 C C . GLU A 1 214 ? 169.861 -256.943 43.248 1.00 78.11 294 GLU A C 1
ATOM 1688 O O . GLU A 1 214 ? 169.844 -257.530 44.330 1.00 79.90 294 GLU A O 1
ATOM 1694 N N . MET A 1 215 ? 168.921 -257.100 42.321 1.00 82.38 295 MET A N 1
ATOM 1695 C CA . MET A 1 215 ? 167.712 -257.877 42.567 1.00 72.01 295 MET A CA 1
ATOM 1696 C C . MET A 1 215 ? 167.992 -259.363 42.795 1.00 87.50 295 MET A C 1
ATOM 1697 O O . MET A 1 215 ? 167.108 -260.105 43.228 1.00 85.96 295 MET A O 1
ATOM 1702 N N . ILE A 1 216 ? 169.215 -259.796 42.497 1.00 83.90 296 ILE A N 1
ATOM 1703 C CA . ILE A 1 216 ? 169.633 -261.165 42.785 1.00 86.66 296 ILE A CA 1
ATOM 1704 C C . ILE A 1 216 ? 169.648 -261.398 44.294 1.00 87.72 296 ILE A C 1
ATOM 1705 O O . ILE A 1 216 ? 169.171 -262.424 44.781 1.00 88.79 296 ILE A O 1
ATOM 1710 N N . LEU A 1 217 ? 170.188 -260.432 45.030 1.00 94.38 297 LEU A N 1
ATOM 1711 C CA . LEU A 1 217 ? 170.262 -260.531 46.483 1.00 93.16 297 LEU A CA 1
ATOM 1712 C C . LEU A 1 217 ? 168.884 -260.406 47.127 1.00 90.71 297 LEU A C 1
ATOM 1713 O O . LEU A 1 217 ? 168.496 -261.236 47.947 1.00 86.05 297 LEU A O 1
ATOM 1718 N N . ARG A 1 218 ? 168.142 -259.374 46.740 1.00 78.35 298 ARG A N 1
ATOM 1719 C CA . ARG A 1 218 ? 166.853 -259.086 47.361 1.00 85.60 298 ARG A CA 1
ATOM 1720 C C . ARG A 1 218 ? 165.768 -260.118 47.048 1.00 93.75 298 ARG A C 1
ATOM 1721 O O . ARG A 1 218 ? 164.700 -260.102 47.660 1.00 94.81 298 ARG A O 1
ATOM 1729 N N . GLU A 1 219 ? 166.038 -261.014 46.103 1.00 86.20 299 GLU A N 1
ATOM 1730 C CA . GLU A 1 219 ? 165.061 -262.034 45.725 1.00 80.55 299 GLU A CA 1
ATOM 1731 C C . GLU A 1 219 ? 165.658 -263.439 45.701 1.00 71.83 299 GLU A C 1
ATOM 1732 O O . GLU A 1 219 ? 165.044 -264.367 45.175 1.00 72.99 299 GLU A O 1
ATOM 1738 N N . LYS A 1 220 ? 166.848 -263.588 46.278 1.00 69.52 300 LYS A N 1
ATOM 1739 C CA . LYS A 1 220 ? 167.562 -264.863 46.279 1.00 67.11 300 LYS A CA 1
ATOM 1740 C C . LYS A 1 220 ? 166.727 -266.006 46.849 1.00 59.98 300 LYS A C 1
ATOM 1741 O O . LYS A 1 220 ? 166.859 -267.150 46.422 1.00 75.11 300 LYS A O 1
ATOM 1747 N N . ALA A 1 221 ? 165.863 -265.685 47.807 1.00 66.61 301 ALA A N 1
ATOM 1748 C CA . ALA A 1 221 ? 165.027 -266.685 48.460 1.00 68.13 301 ALA A CA 1
ATOM 1749 C C . ALA A 1 221 ? 164.082 -267.349 47.467 1.00 57.07 301 ALA A C 1
ATOM 1750 O O . ALA A 1 221 ? 163.853 -268.558 47.525 1.00 62.62 301 ALA A O 1
ATOM 1752 N N . HIS A 1 222 ? 163.538 -266.551 46.555 1.00 61.46 302 HIS A N 1
ATOM 1753 C CA . HIS A 1 222 ? 162.622 -267.064 45.543 1.00 79.65 302 HIS A CA 1
ATOM 1754 C C . HIS A 1 222 ? 163.377 -267.702 44.382 1.00 70.70 302 HIS A C 1
ATOM 1755 O O . HIS A 1 222 ? 162.925 -268.691 43.801 1.00 63.07 302 HIS A O 1
ATOM 1762 N N . LEU A 1 223 ? 164.537 -267.142 44.059 1.00 54.36 303 LEU A N 1
ATOM 1763 C CA . LEU A 1 223 ? 165.336 -267.641 42.947 1.00 67.71 303 LEU A CA 1
ATOM 1764 C C . LEU A 1 223 ? 165.941 -269.014 43.243 1.00 67.54 303 LEU A C 1
ATOM 1765 O O . LEU A 1 223 ? 166.152 -269.809 42.331 1.00 55.50 303 LEU A O 1
ATOM 1770 N N . LYS A 1 224 ? 166.200 -269.294 44.518 1.00 66.72 304 LYS A N 1
ATOM 1771 C CA . LYS A 1 224 ? 166.814 -270.561 44.919 1.00 57.52 304 LYS A CA 1
ATOM 1772 C C . LYS A 1 224 ? 165.878 -271.760 44.766 1.00 52.45 304 LYS A C 1
ATOM 1773 O O . LYS A 1 224 ? 166.319 -272.909 44.795 1.00 64.88 304 LYS A O 1
ATOM 1779 N N . LYS A 1 225 ? 164.588 -271.494 44.608 1.00 53.98 305 LYS A N 1
ATOM 1780 C CA . LYS A 1 225 ? 163.602 -272.566 44.538 1.00 65.74 305 LYS A CA 1
ATOM 1781 C C . LYS A 1 225 ? 163.651 -273.339 43.218 1.00 74.18 305 LYS A C 1
ATOM 1782 O O . LYS A 1 225 ? 163.173 -274.471 43.138 1.00 75.08 305 LYS A O 1
ATOM 1788 N N . PHE A 1 226 ? 164.235 -272.730 42.190 1.00 66.44 306 PHE A N 1
ATOM 1789 C CA . PHE A 1 226 ? 164.221 -273.321 40.854 1.00 56.48 306 PHE A CA 1
ATOM 1790 C C . PHE A 1 226 ? 165.460 -274.137 40.510 1.00 51.35 306 PHE A C 1
ATOM 1791 O O . PHE A 1 226 ? 166.581 -273.796 40.890 1.00 48.61 306 PHE A O 1
ATOM 1799 N N . ALA A 1 227 ? 165.230 -275.228 39.789 1.00 39.51 307 ALA A N 1
ATOM 1800 C CA . ALA A 1 227 ? 166.301 -276.003 39.192 1.00 54.70 307 ALA A CA 1
ATOM 1801 C C . ALA A 1 227 ? 166.601 -275.400 37.821 1.00 45.29 307 ALA A C 1
ATOM 1802 O O . ALA A 1 227 ? 165.978 -275.764 36.824 1.00 48.27 307 ALA A O 1
ATOM 1804 N N . TRP A 1 228 ? 167.535 -274.455 37.790 1.00 37.15 308 TRP A N 1
ATOM 1805 C CA . TRP A 1 228 ? 167.876 -273.734 36.568 1.00 33.20 308 TRP A CA 1
ATOM 1806 C C . TRP A 1 228 ? 168.593 -274.611 35.541 1.00 36.95 308 TRP A C 1
ATOM 1807 O O . TRP A 1 228 ? 169.429 -275.442 35.891 1.00 38.22 308 TRP A O 1
ATOM 1818 N N . GLU A 1 229 ? 168.263 -274.415 34.270 1.00 33.45 309 GLU A N 1
ATOM 1819 C CA . GLU A 1 229 ? 169.016 -275.041 33.195 1.00 33.85 309 GLU A CA 1
ATOM 1820 C C . GLU A 1 229 ? 170.343 -274.300 33.032 1.00 30.05 309 GLU A C 1
ATOM 1821 O O . GLU A 1 229 ? 171.407 -274.832 33.337 1.00 37.69 309 GLU A O 1
ATOM 1827 N N . TYR A 1 230 ? 170.268 -273.065 32.551 1.00 21.40 310 TYR A N 1
ATOM 1828 C CA . TYR A 1 230 ? 171.442 -272.220 32.439 1.00 26.85 310 TYR A CA 1
ATOM 1829 C C . TYR A 1 230 ? 171.350 -271.033 33.381 1.00 32.63 310 TYR A C 1
ATOM 1830 O O . TYR A 1 230 ? 170.291 -270.418 33.534 1.00 32.25 310 TYR A O 1
ATOM 1839 N N . ILE A 1 231 ? 172.460 -270.745 34.047 1.00 23.32 311 ILE A N 1
ATOM 1840 C CA . ILE A 1 231 ? 172.638 -269.452 34.676 1.00 22.06 311 ILE A CA 1
ATOM 1841 C C . ILE A 1 231 ? 173.689 -268.720 33.869 1.00 34.19 311 ILE A C 1
ATOM 1842 O O . ILE A 1 231 ? 174.803 -269.213 33.674 1.00 25.59 311 ILE A O 1
ATOM 1847 N N . ILE A 1 232 ? 173.316 -267.550 33.373 1.00 25.69 312 ILE A N 1
ATOM 1848 C CA . ILE A 1 232 ? 174.202 -266.763 32.539 1.00 26.07 312 ILE A CA 1
ATOM 1849 C C . ILE A 1 232 ? 174.548 -265.459 33.250 1.00 33.48 312 ILE A C 1
ATOM 1850 O O . ILE A 1 232 ? 173.662 -264.722 33.682 1.00 32.90 312 ILE A O 1
ATOM 1855 N N . ILE A 1 233 ? 175.838 -265.195 33.402 1.00 29.85 313 ILE A N 1
ATOM 1856 C CA . ILE A 1 233 ? 176.291 -263.958 34.025 1.00 35.67 313 ILE A CA 1
ATOM 1857 C C . ILE A 1 233 ? 176.956 -263.054 32.996 1.00 31.61 313 ILE A C 1
ATOM 1858 O O . ILE A 1 233 ? 177.947 -263.437 32.369 1.00 30.70 313 ILE A O 1
ATOM 1863 N N . ASP A 1 234 ? 176.396 -261.861 32.816 1.00 31.00 314 ASP A N 1
ATOM 1864 C CA . ASP A 1 234 ? 176.948 -260.887 31.880 1.00 41.26 314 ASP A CA 1
ATOM 1865 C C . ASP A 1 234 ? 177.913 -259.962 32.618 1.00 50.31 314 ASP A C 1
ATOM 1866 O O . ASP A 1 234 ? 177.531 -259.309 33.589 1.00 48.04 314 ASP A O 1
ATOM 1871 N N . GLU A 1 235 ? 179.151 -259.905 32.134 1.00 53.66 315 GLU A N 1
ATOM 1872 C CA . GLU A 1 235 ? 180.219 -259.106 32.738 1.00 59.73 315 GLU A CA 1
ATOM 1873 C C . GLU A 1 235 ? 180.562 -259.570 34.152 1.00 62.88 315 GLU A C 1
ATOM 1874 O O . GLU A 1 235 ? 179.956 -259.123 35.129 1.00 75.84 315 GLU A O 1
ATOM 1880 N N . ALA A 1 236 ? 181.513 -260.495 34.244 1.00 64.84 316 ALA A N 1
ATOM 1881 C CA . ALA A 1 236 ? 182.095 -260.900 35.523 1.00 81.86 316 ALA A CA 1
ATOM 1882 C C . ALA A 1 236 ? 183.447 -261.572 35.298 1.00 66.77 316 ALA A C 1
ATOM 1883 O O . ALA A 1 236 ? 184.115 -261.313 34.295 1.00 67.83 316 ALA A O 1
ATOM 1885 N N . SER A 1 245 ? 180.346 -260.059 45.876 1.00 97.51 325 SER A N 1
ATOM 1886 C CA . SER A 1 245 ? 179.455 -261.045 46.475 1.00 105.00 325 SER A CA 1
ATOM 1887 C C . SER A 1 245 ? 178.574 -261.715 45.425 1.00 109.92 325 SER A C 1
ATOM 1888 O O . SER A 1 245 ? 177.588 -262.372 45.758 1.00 110.80 325 SER A O 1
ATOM 1891 N N . LEU A 1 246 ? 178.934 -261.542 44.158 1.00 119.30 326 LEU A N 1
ATOM 1892 C CA . LEU A 1 246 ? 178.153 -262.093 43.054 1.00 111.90 326 LEU A CA 1
ATOM 1893 C C . LEU A 1 246 ? 178.270 -263.613 42.983 1.00 106.19 326 LEU A C 1
ATOM 1894 O O . LEU A 1 246 ? 177.264 -264.318 42.893 1.00 96.49 326 LEU A O 1
ATOM 1899 N N . ALA A 1 247 ? 179.501 -264.112 43.031 1.00 112.63 327 ALA A N 1
ATOM 1900 C CA . ALA A 1 247 ? 179.751 -265.547 42.935 1.00 114.30 327 ALA A CA 1
ATOM 1901 C C . ALA A 1 247 ? 179.289 -266.303 44.181 1.00 104.62 327 ALA A C 1
ATOM 1902 O O . ALA A 1 247 ? 178.999 -267.498 44.116 1.00 92.78 327 ALA A O 1
ATOM 1904 N N . GLN A 1 248 ? 179.221 -265.604 45.312 1.00 104.35 328 GLN A N 1
ATOM 1905 C CA . GLN A 1 248 ? 178.803 -266.223 46.567 1.00 104.29 328 GLN A CA 1
ATOM 1906 C C . GLN A 1 248 ? 177.357 -266.693 46.498 1.00 99.36 328 GLN A C 1
ATOM 1907 O O . GLN A 1 248 ? 177.027 -267.784 46.961 1.00 108.13 328 GLN A O 1
ATOM 1913 N N . VAL A 1 249 ? 176.498 -265.862 45.917 1.00 90.59 329 VAL A N 1
ATOM 1914 C CA . VAL A 1 249 ? 175.081 -266.184 45.814 1.00 87.25 329 VAL A CA 1
ATOM 1915 C C . VAL A 1 249 ? 174.827 -267.156 44.663 1.00 99.08 329 VAL A C 1
ATOM 1916 O O . VAL A 1 249 ? 173.999 -268.062 44.777 1.00 99.59 329 VAL A O 1
ATOM 1920 N N . ILE A 1 250 ? 175.541 -266.965 43.556 1.00 91.60 330 ILE A N 1
ATOM 1921 C CA . ILE A 1 250 ? 175.408 -267.846 42.400 1.00 82.05 330 ILE A CA 1
ATOM 1922 C C . ILE A 1 250 ? 175.821 -269.273 42.749 1.00 85.28 330 ILE A C 1
ATOM 1923 O O . ILE A 1 250 ? 175.178 -270.232 42.325 1.00 89.94 330 ILE A O 1
ATOM 1928 N N . ARG A 1 251 ? 176.884 -269.400 43.538 1.00 87.02 331 ARG A N 1
ATOM 1929 C CA . ARG A 1 251 ? 177.351 -270.702 44.010 1.00 97.41 331 ARG A CA 1
ATOM 1930 C C . ARG A 1 251 ? 176.239 -271.464 44.729 1.00 89.61 331 ARG A C 1
ATOM 1931 O O . ARG A 1 251 ? 176.163 -272.690 44.652 1.00 80.00 331 ARG A O 1
ATOM 1939 N N . MET A 1 252 ? 175.372 -270.727 45.417 1.00 85.02 332 MET A N 1
ATOM 1940 C CA . MET A 1 252 ? 174.268 -271.327 46.155 1.00 84.08 332 MET A CA 1
ATOM 1941 C C . MET A 1 252 ? 173.009 -271.469 45.301 1.00 91.27 332 MET A C 1
ATOM 1942 O O . MET A 1 252 ? 171.899 -271.526 45.827 1.00 90.67 332 MET A O 1
ATOM 1947 N N . PHE A 1 253 ? 173.187 -271.525 43.984 1.00 86.76 333 PHE A N 1
ATOM 1948 C CA . PHE A 1 253 ? 172.070 -271.744 43.069 1.00 66.97 333 PHE A CA 1
ATOM 1949 C C . PHE A 1 253 ? 172.200 -273.110 42.409 1.00 51.11 333 PHE A C 1
ATOM 1950 O O . PHE A 1 253 ? 173.306 -273.613 42.204 1.00 55.24 333 PHE A O 1
ATOM 1958 N N . ASN A 1 254 ? 171.066 -273.708 42.076 1.00 48.45 334 ASN A N 1
ATOM 1959 C CA . ASN A 1 254 ? 171.056 -274.976 41.362 1.00 48.95 334 ASN A CA 1
ATOM 1960 C C . ASN A 1 254 ? 170.977 -274.735 39.860 1.00 49.66 334 ASN A C 1
ATOM 1961 O O . ASN A 1 254 ? 170.002 -274.167 39.367 1.00 50.94 334 ASN A O 1
ATOM 1966 N N . SER A 1 255 ? 172.004 -275.167 39.136 1.00 46.29 335 SER A N 1
ATOM 1967 C CA . SER A 1 255 ? 172.049 -274.987 37.689 1.00 40.69 335 SER A CA 1
ATOM 1968 C C . SER A 1 255 ? 172.715 -276.166 36.998 1.00 34.09 335 SER A C 1
ATOM 1969 O O . SER A 1 255 ? 173.718 -276.694 37.482 1.00 39.82 335 SER A O 1
ATOM 1972 N N . ARG A 1 256 ? 172.164 -276.568 35.857 1.00 28.18 336 ARG A N 1
ATOM 1973 C CA . ARG A 1 256 ? 172.746 -277.662 35.090 1.00 28.07 336 ARG A CA 1
ATOM 1974 C C . ARG A 1 256 ? 174.002 -277.217 34.338 1.00 35.91 336 ARG A C 1
ATOM 1975 O O . ARG A 1 256 ? 174.913 -278.010 34.129 1.00 36.16 336 ARG A O 1
ATOM 1983 N N . ASN A 1 257 ? 174.039 -275.949 33.933 1.00 23.66 337 ASN A N 1
ATOM 1984 C CA . ASN A 1 257 ? 175.196 -275.381 33.250 1.00 26.86 337 ASN A CA 1
ATOM 1985 C C . ASN A 1 257 ? 175.261 -273.878 33.449 1.00 30.74 337 ASN A C 1
ATOM 1986 O O . ASN A 1 257 ? 174.279 -273.256 33.837 1.00 33.90 337 ASN A O 1
ATOM 1991 N N . ARG A 1 258 ? 176.421 -273.295 33.172 1.00 27.41 338 ARG A N 1
ATOM 1992 C CA . ARG A 1 258 ? 176.599 -271.860 33.331 1.00 31.87 338 ARG A CA 1
ATOM 1993 C C . ARG A 1 258 ? 177.324 -271.254 32.133 1.00 24.30 338 ARG A C 1
ATOM 1994 O O . ARG A 1 258 ? 178.066 -271.938 31.426 1.00 23.77 338 ARG A O 1
ATOM 2002 N N . LEU A 1 259 ? 177.090 -269.966 31.904 1.00 26.18 339 LEU A N 1
ATOM 2003 C CA . LEU A 1 259 ? 177.826 -269.218 30.889 1.00 26.23 339 LEU A CA 1
ATOM 2004 C C . LEU A 1 259 ? 178.295 -267.910 31.485 1.00 25.34 339 LEU A C 1
ATOM 2005 O O . LEU A 1 259 ? 177.509 -267.177 32.079 1.00 27.70 339 LEU A O 1
ATOM 2010 N N . LEU A 1 260 ? 179.581 -267.626 31.333 1.00 27.87 340 LEU A N 1
ATOM 2011 C CA . LEU A 1 260 ? 180.107 -266.318 31.681 1.00 32.34 340 LEU A CA 1
ATOM 2012 C C . LEU A 1 260 ? 180.316 -265.499 30.410 1.00 27.32 340 LEU A C 1
ATOM 2013 O O . LEU A 1 260 ? 180.970 -265.940 29.462 1.00 32.09 340 LEU A O 1
ATOM 2018 N N . ILE A 1 261 ? 179.739 -264.309 30.387 1.00 25.79 341 ILE A N 1
ATOM 2019 C CA . ILE A 1 261 ? 179.900 -263.418 29.252 1.00 33.44 341 ILE A CA 1
ATOM 2020 C C . ILE A 1 261 ? 180.752 -262.237 29.672 1.00 41.92 341 ILE A C 1
ATOM 2021 O O . ILE A 1 261 ? 180.365 -261.466 30.546 1.00 33.51 341 ILE A O 1
ATOM 2026 N N . THR A 1 262 ? 181.918 -262.101 29.057 1.00 40.89 342 THR A N 1
ATOM 2027 C CA . THR A 1 262 ? 182.815 -261.006 29.385 1.00 39.97 342 THR A CA 1
ATOM 2028 C C . THR A 1 262 ? 183.393 -260.424 28.102 1.00 37.23 342 THR A C 1
ATOM 2029 O O . THR A 1 262 ? 183.289 -261.030 27.041 1.00 49.68 342 THR A O 1
ATOM 2033 N N . GLY A 1 263 ? 183.987 -259.241 28.193 1.00 48.85 343 GLY A N 1
ATOM 2034 C CA . GLY A 1 263 ? 184.607 -258.630 27.032 1.00 40.21 343 GLY A CA 1
ATOM 2035 C C . GLY A 1 263 ? 186.120 -258.593 27.143 1.00 49.28 343 GLY A C 1
ATOM 2036 O O . GLY A 1 263 ? 186.800 -258.059 26.269 1.00 49.35 343 GLY A O 1
ATOM 2037 N N . THR A 1 264 ? 186.649 -259.185 28.210 1.00 48.01 344 THR A N 1
ATOM 2038 C CA . THR A 1 264 ? 188.073 -259.084 28.513 1.00 51.55 344 THR A CA 1
ATOM 2039 C C . THR A 1 264 ? 188.777 -260.439 28.459 1.00 44.64 344 THR A C 1
ATOM 2040 O O . THR A 1 264 ? 188.186 -261.467 28.782 1.00 45.94 344 THR A O 1
ATOM 2044 N N . PRO A 1 265 ? 190.050 -260.445 28.045 1.00 44.25 345 PRO A N 1
ATOM 2045 C CA . PRO A 1 265 ? 190.784 -261.712 27.976 1.00 52.46 345 PRO A CA 1
ATOM 2046 C C . PRO A 1 265 ? 191.163 -262.221 29.365 1.00 37.51 345 PRO A C 1
ATOM 2047 O O . PRO A 1 265 ? 190.980 -261.510 30.354 1.00 41.64 345 PRO A O 1
ATOM 2051 N N . LEU A 1 266 ? 191.664 -263.452 29.426 1.00 42.15 346 LEU A N 1
ATOM 2052 C CA . LEU A 1 266 ? 192.130 -264.032 30.675 1.00 46.27 346 LEU A CA 1
ATOM 2053 C C . LEU A 1 266 ? 193.269 -263.181 31.210 1.00 50.63 346 LEU A C 1
ATOM 2054 O O . LEU A 1 266 ? 194.069 -262.650 30.442 1.00 53.55 346 LEU A O 1
ATOM 2059 N N . GLN A 1 267 ? 193.351 -263.057 32.527 1.00 56.80 347 GLN A N 1
ATOM 2060 C CA . GLN A 1 267 ? 194.415 -262.267 33.124 1.00 62.88 347 GLN A CA 1
ATOM 2061 C C . GLN A 1 267 ? 195.344 -263.103 33.992 1.00 49.04 347 GLN A C 1
ATOM 2062 O O . GLN A 1 267 ? 194.962 -264.160 34.499 1.00 44.80 347 GLN A O 1
ATOM 2068 N N . ASN A 1 268 ? 196.578 -262.624 34.122 1.00 56.35 348 ASN A N 1
ATOM 2069 C CA . ASN A 1 268 ? 197.605 -263.277 34.922 1.00 45.49 348 ASN A CA 1
ATOM 2070 C C . ASN A 1 268 ? 197.368 -263.048 36.403 1.00 45.77 348 ASN A C 1
ATOM 2071 O O . ASN A 1 268 ? 198.064 -262.260 37.042 1.00 74.16 348 ASN A O 1
ATOM 2076 N N . ASN A 1 269 ? 196.376 -263.745 36.941 1.00 36.27 349 ASN A N 1
ATOM 2077 C CA . ASN A 1 269 ? 195.967 -263.583 38.323 1.00 33.61 349 ASN A CA 1
ATOM 2078 C C . ASN A 1 269 ? 195.481 -264.926 38.833 1.00 45.40 349 ASN A C 1
ATOM 2079 O O . ASN A 1 269 ? 194.381 -265.365 38.492 1.00 45.02 349 ASN A O 1
ATOM 2084 N N . LEU A 1 270 ? 196.308 -265.579 39.640 1.00 31.87 350 LEU A N 1
ATOM 2085 C CA . LEU A 1 270 ? 196.042 -266.938 40.080 1.00 42.19 350 LEU A CA 1
ATOM 2086 C C . LEU A 1 270 ? 194.644 -267.112 40.678 1.00 41.09 350 LEU A C 1
ATOM 2087 O O . LEU A 1 270 ? 193.964 -268.096 40.398 1.00 44.14 350 LEU A O 1
ATOM 2092 N N . HIS A 1 271 ? 194.209 -266.149 41.482 1.00 38.15 351 HIS A N 1
ATOM 2093 C CA . HIS A 1 271 ? 192.915 -266.261 42.152 1.00 39.25 351 HIS A CA 1
ATOM 2094 C C . HIS A 1 271 ? 191.732 -266.178 41.192 1.00 43.48 351 HIS A C 1
ATOM 2095 O O . HIS A 1 271 ? 190.747 -266.896 41.356 1.00 43.22 351 HIS A O 1
ATOM 2102 N N . GLU A 1 272 ? 191.823 -265.278 40.215 1.00 33.20 352 GLU A N 1
ATOM 2103 C CA . GLU A 1 272 ? 190.781 -265.127 39.210 1.00 42.30 352 GLU A CA 1
ATOM 2104 C C . GLU A 1 272 ? 190.613 -266.428 38.443 1.00 42.83 352 GLU A C 1
ATOM 2105 O O . GLU A 1 272 ? 189.496 -266.878 38.203 1.00 40.92 352 GLU A O 1
ATOM 2111 N N . LEU A 1 273 ? 191.739 -267.026 38.073 1.00 37.38 353 LEU A N 1
ATOM 2112 C CA . LEU A 1 273 ? 191.743 -268.276 37.332 1.00 38.10 353 LEU A CA 1
ATOM 2113 C C . LEU A 1 273 ? 191.115 -269.409 38.125 1.00 37.33 353 LEU A C 1
ATOM 2114 O O . LEU A 1 273 ? 190.380 -270.222 37.567 1.00 44.67 353 LEU A O 1
ATOM 2119 N N . TRP A 1 274 ? 191.391 -269.470 39.423 1.00 32.96 354 TRP A N 1
ATOM 2120 C CA . TRP A 1 274 ? 190.709 -270.458 40.245 1.00 34.47 354 TRP A CA 1
ATOM 2121 C C . TRP A 1 274 ? 189.213 -270.162 40.303 1.00 35.14 354 TRP A C 1
ATOM 2122 O O . TRP A 1 274 ? 188.396 -271.080 40.352 1.00 34.78 354 TRP A O 1
ATOM 2133 N N . ALA A 1 275 ? 188.860 -268.880 40.321 1.00 34.29 355 ALA A N 1
ATOM 2134 C CA . ALA A 1 275 ? 187.461 -268.479 40.426 1.00 39.28 355 ALA A CA 1
ATOM 2135 C C . ALA A 1 275 ? 186.671 -268.904 39.190 1.00 26.88 355 ALA A C 1
ATOM 2136 O O . ALA A 1 275 ? 185.512 -269.301 39.293 1.00 32.43 355 ALA A O 1
ATOM 2138 N N . LEU A 1 276 ? 187.310 -268.822 38.028 1.00 23.63 356 LEU A N 1
ATOM 2139 C CA . LEU A 1 276 ? 186.718 -269.308 36.783 1.00 38.82 356 LEU A CA 1
ATOM 2140 C C . LEU A 1 276 ? 186.527 -270.822 36.798 1.00 26.98 356 LEU A C 1
ATOM 2141 O O . LEU A 1 276 ? 185.473 -271.322 36.426 1.00 32.80 356 LEU A O 1
ATOM 2146 N N . LEU A 1 277 ? 187.556 -271.545 37.225 1.00 33.83 357 LEU A N 1
ATOM 2147 C CA . LEU A 1 277 ? 187.487 -272.999 37.317 1.00 26.92 357 LEU A CA 1
ATOM 2148 C C . LEU A 1 277 ? 186.377 -273.435 38.260 1.00 29.11 357 LEU A C 1
ATOM 2149 O O . LEU A 1 277 ? 185.681 -274.418 38.013 1.00 34.49 357 LEU A O 1
ATOM 2154 N N . ASN A 1 278 ? 186.211 -272.684 39.339 1.00 27.25 358 ASN A N 1
ATOM 2155 C CA . ASN A 1 278 ? 185.166 -272.967 40.306 1.00 32.79 358 ASN A CA 1
ATOM 2156 C C . ASN A 1 278 ? 183.797 -272.650 39.734 1.00 30.53 358 ASN A C 1
ATOM 2157 O O . ASN A 1 278 ? 182.836 -273.375 39.967 1.00 41.52 358 ASN A O 1
ATOM 2162 N N . PHE A 1 279 ? 183.721 -271.564 38.972 1.00 38.52 359 PHE A N 1
ATOM 2163 C CA . PHE A 1 279 ? 182.488 -271.185 38.296 1.00 27.46 359 PHE A CA 1
ATOM 2164 C C . PHE A 1 279 ? 182.083 -272.215 37.239 1.00 33.16 359 PHE A C 1
ATOM 2165 O O . PHE A 1 279 ? 180.917 -272.594 37.145 1.00 30.36 359 PHE A O 1
ATOM 2173 N N . LEU A 1 280 ? 183.052 -272.662 36.449 1.00 27.19 360 LEU A N 1
ATOM 2174 C CA . LEU A 1 280 ? 182.790 -273.617 35.379 1.00 30.67 360 LEU A CA 1
ATOM 2175 C C . LEU A 1 280 ? 182.587 -275.040 35.900 1.00 40.19 360 LEU A C 1
ATOM 2176 O O . LEU A 1 280 ? 181.706 -275.760 35.433 1.00 38.54 360 LEU A O 1
ATOM 2181 N N . LEU A 1 281 ? 183.399 -275.439 36.873 1.00 38.15 361 LEU A N 1
ATOM 2182 C CA . LEU A 1 281 ? 183.361 -276.805 37.388 1.00 37.53 361 LEU A CA 1
ATOM 2183 C C . LEU A 1 281 ? 183.265 -276.820 38.908 1.00 34.56 361 LEU A C 1
ATOM 2184 O O . LEU A 1 281 ? 184.222 -277.191 39.582 1.00 33.71 361 LEU A O 1
ATOM 2189 N N . PRO A 1 282 ? 182.108 -276.420 39.456 1.00 37.79 362 PRO A N 1
ATOM 2190 C CA . PRO A 1 282 ? 181.988 -276.260 40.912 1.00 43.61 362 PRO A CA 1
ATOM 2191 C C . PRO A 1 282 ? 182.058 -277.572 41.705 1.00 52.82 362 PRO A C 1
ATOM 2192 O O . PRO A 1 282 ? 182.190 -277.530 42.926 1.00 55.64 362 PRO A O 1
ATOM 2196 N N . ASP A 1 283 ? 181.991 -278.714 41.028 1.00 48.94 363 ASP A N 1
ATOM 2197 C CA . ASP A 1 283 ? 182.078 -279.995 41.720 1.00 43.53 363 ASP A CA 1
ATOM 2198 C C . ASP A 1 283 ? 183.510 -280.500 41.749 1.00 46.42 363 ASP A C 1
ATOM 2199 O O . ASP A 1 283 ? 183.898 -281.246 42.648 1.00 54.80 363 ASP A O 1
ATOM 2204 N N . VAL A 1 284 ? 184.293 -280.083 40.763 1.00 35.57 364 VAL A N 1
ATOM 2205 C CA . VAL A 1 284 ? 185.692 -280.476 40.677 1.00 35.00 364 VAL A CA 1
ATOM 2206 C C . VAL A 1 284 ? 186.567 -279.534 41.499 1.00 42.98 364 VAL A C 1
ATOM 2207 O O . VAL A 1 284 ? 187.465 -279.971 42.220 1.00 50.23 364 VAL A O 1
ATOM 2211 N N . PHE A 1 285 ? 186.291 -278.240 41.394 1.00 41.99 365 PHE A N 1
ATOM 2212 C CA . PHE A 1 285 ? 187.039 -277.227 42.132 1.00 41.99 365 PHE A CA 1
ATOM 2213 C C . PHE A 1 285 ? 186.126 -276.551 43.137 1.00 36.88 365 PHE A C 1
ATOM 2214 O O . PHE A 1 285 ? 185.918 -275.340 43.083 1.00 40.17 365 PHE A O 1
ATOM 2222 N N . GLY A 1 286 ? 185.589 -277.346 44.055 1.00 43.38 366 GLY A N 1
ATOM 2223 C CA . GLY A 1 286 ? 184.604 -276.869 45.005 1.00 35.53 366 GLY A CA 1
ATOM 2224 C C . GLY A 1 286 ? 185.099 -275.842 46.003 1.00 47.39 366 GLY A C 1
ATOM 2225 O O . GLY A 1 286 ? 184.403 -274.868 46.291 1.00 50.79 366 GLY A O 1
ATOM 2226 N N . ASP A 1 287 ? 186.295 -276.055 46.543 1.00 40.49 367 ASP A N 1
ATOM 2227 C CA . ASP A 1 287 ? 186.809 -275.170 47.581 1.00 53.62 367 ASP A CA 1
ATOM 2228 C C . ASP A 1 287 ? 188.220 -274.673 47.304 1.00 39.32 367 ASP A C 1
ATOM 2229 O O . ASP A 1 287 ? 189.058 -275.392 46.761 1.00 46.25 367 ASP A O 1
ATOM 2234 N N . SER A 1 288 ? 188.465 -273.434 47.711 1.00 44.66 368 SER A N 1
ATOM 2235 C CA . SER A 1 288 ? 189.752 -272.776 47.559 1.00 37.59 368 SER A CA 1
ATOM 2236 C C . SER A 1 288 ? 190.889 -273.526 48.258 1.00 42.08 368 SER A C 1
ATOM 2237 O O . SER A 1 288 ? 192.045 -273.430 47.855 1.00 46.80 368 SER A O 1
ATOM 2240 N N . GLU A 1 289 ? 190.554 -274.282 49.297 1.00 50.31 369 GLU A N 1
ATOM 2241 C CA . GLU A 1 289 ? 191.556 -274.949 50.120 1.00 46.09 369 GLU A CA 1
ATOM 2242 C C . GLU A 1 289 ? 192.306 -276.039 49.358 1.00 42.08 369 GLU A C 1
ATOM 2243 O O . GLU A 1 289 ? 193.526 -276.141 49.451 1.00 47.40 369 GLU A O 1
ATOM 2249 N N . ALA A 1 290 ? 191.572 -276.848 48.602 1.00 45.72 370 ALA A N 1
ATOM 2250 C CA . ALA A 1 290 ? 192.172 -277.933 47.834 1.00 39.98 370 ALA A CA 1
ATOM 2251 C C . ALA A 1 290 ? 193.110 -277.405 46.751 1.00 43.95 370 ALA A C 1
ATOM 2252 O O . ALA A 1 290 ? 194.113 -278.036 46.417 1.00 39.67 370 ALA A O 1
ATOM 2254 N N . PHE A 1 291 ? 192.773 -276.245 46.203 1.00 35.29 371 PHE A N 1
ATOM 2255 C CA . PHE A 1 291 ? 193.597 -275.630 45.174 1.00 37.30 371 PHE A CA 1
ATOM 2256 C C . PHE A 1 291 ? 194.908 -275.109 45.751 1.00 32.04 371 PHE A C 1
ATOM 2257 O O . PHE A 1 291 ? 195.969 -275.294 45.157 1.00 31.66 371 PHE A O 1
ATOM 2265 N N . ASP A 1 292 ? 194.827 -274.451 46.905 1.00 35.59 372 ASP A N 1
ATOM 2266 C CA . ASP A 1 292 ? 196.015 -273.904 47.560 1.00 39.34 372 ASP A CA 1
ATOM 2267 C C . ASP A 1 292 ? 196.990 -275.007 47.952 1.00 32.82 372 ASP A C 1
ATOM 2268 O O . ASP A 1 292 ? 198.199 -274.871 47.776 1.00 38.55 372 ASP A O 1
ATOM 2273 N N . GLN A 1 293 ? 196.450 -276.103 48.471 1.00 33.39 373 GLN A N 1
ATOM 2274 C CA . GLN A 1 293 ? 197.249 -277.267 48.817 1.00 39.06 373 GLN A CA 1
ATOM 2275 C C . GLN A 1 293 ? 197.873 -277.919 47.584 1.00 43.27 373 GLN A C 1
ATOM 2276 O O . GLN A 1 293 ? 198.991 -278.428 47.650 1.00 48.84 373 GLN A O 1
ATOM 2282 N N . TRP A 1 294 ? 197.152 -277.920 46.465 1.00 44.12 374 TRP A N 1
ATOM 2283 C CA . TRP A 1 294 ? 197.710 -278.464 45.231 1.00 39.50 374 TRP A CA 1
ATOM 2284 C C . TRP A 1 294 ? 198.882 -277.614 44.760 1.00 34.03 374 TRP A C 1
ATOM 2285 O O . TRP A 1 294 ? 199.927 -278.138 44.386 1.00 37.98 374 TRP A O 1
ATOM 2296 N N . PHE A 1 295 ? 198.694 -276.298 44.782 1.00 29.29 375 PHE A N 1
ATOM 2297 C CA . PHE A 1 295 ? 199.719 -275.364 44.328 1.00 33.48 375 PHE A CA 1
ATOM 2298 C C . PHE A 1 295 ? 201.005 -275.451 45.156 1.00 33.43 375 PHE A C 1
ATOM 2299 O O . PHE A 1 295 ? 202.108 -275.490 44.605 1.00 27.96 375 PHE A O 1
ATOM 2307 N N . SER A 1 296 ? 200.858 -275.464 46.477 1.00 22.80 376 SER A N 1
ATOM 2308 C CA . SER A 1 296 ? 202.014 -275.551 47.371 1.00 40.17 376 SER A CA 1
ATOM 2309 C C . SER A 1 296 ? 202.728 -276.893 47.249 1.00 33.16 376 SER A C 1
ATOM 2310 O O . SER A 1 296 ? 203.925 -276.989 47.507 1.00 38.30 376 SER A O 1
ATOM 2313 N N . GLY A 1 297 ? 201.990 -277.925 46.845 1.00 45.88 377 GLY A N 1
ATOM 2314 C CA . GLY A 1 297 ? 202.534 -279.268 46.748 1.00 22.04 377 GLY A CA 1
ATOM 2315 C C . GLY A 1 297 ? 203.200 -279.585 45.420 1.00 34.03 377 GLY A C 1
ATOM 2316 O O . GLY A 1 297 ? 203.973 -280.537 45.317 1.00 41.80 377 GLY A O 1
ATOM 2317 N N . GLN A 1 298 ? 202.894 -278.808 44.388 1.00 32.51 378 GLN A N 1
ATOM 2318 C CA . GLN A 1 298 ? 203.491 -279.059 43.079 1.00 30.43 378 GLN A CA 1
ATOM 2319 C C . GLN A 1 298 ? 204.783 -278.259 42.922 1.00 32.70 378 GLN A C 1
ATOM 2320 O O . GLN A 1 298 ? 205.162 -277.501 43.814 1.00 32.92 378 GLN A O 1
ATOM 2326 N N . ASP A 1 299 ? 205.454 -278.421 41.791 1.00 30.25 379 ASP A N 1
ATOM 2327 C CA . ASP A 1 299 ? 206.837 -277.975 41.684 1.00 35.22 379 ASP A CA 1
ATOM 2328 C C . ASP A 1 299 ? 207.096 -276.907 40.625 1.00 37.03 379 ASP A C 1
ATOM 2329 O O . ASP A 1 299 ? 208.248 -276.642 40.289 1.00 42.41 379 ASP A O 1
ATOM 2334 N N . ARG A 1 300 ? 206.046 -276.292 40.097 1.00 31.51 380 ARG A N 1
ATOM 2335 C CA . ARG A 1 300 ? 206.252 -275.190 39.159 1.00 27.53 380 ARG A CA 1
ATOM 2336 C C . ARG A 1 300 ? 205.983 -273.855 39.844 1.00 28.62 380 ARG A C 1
ATOM 2337 O O . ARG A 1 300 ? 205.095 -273.744 40.691 1.00 27.22 380 ARG A O 1
ATOM 2345 N N . ASP A 1 301 ? 206.764 -272.846 39.482 1.00 24.04 381 ASP A N 1
ATOM 2346 C CA . ASP A 1 301 ? 206.601 -271.519 40.054 1.00 35.51 381 ASP A CA 1
ATOM 2347 C C . ASP A 1 301 ? 205.245 -270.951 39.670 1.00 34.59 381 ASP A C 1
ATOM 2348 O O . ASP A 1 301 ? 204.572 -271.476 38.787 1.00 30.30 381 ASP A O 1
ATOM 2353 N N . GLN A 1 302 ? 204.858 -269.873 40.343 1.00 34.02 382 GLN A N 1
ATOM 2354 C CA . GLN A 1 302 ? 203.533 -269.282 40.192 1.00 36.68 382 GLN A CA 1
ATOM 2355 C C . GLN A 1 302 ? 203.190 -268.806 38.781 1.00 40.50 382 GLN A C 1
ATOM 2356 O O . GLN A 1 302 ? 202.094 -269.067 38.290 1.00 30.77 382 GLN A O 1
ATOM 2362 N N . ASP A 1 303 ? 204.116 -268.099 38.138 1.00 34.62 383 ASP A N 1
ATOM 2363 C CA . ASP A 1 303 ? 203.865 -267.563 36.804 1.00 33.01 383 ASP A CA 1
ATOM 2364 C C . ASP A 1 303 ? 203.701 -268.674 35.771 1.00 39.79 383 ASP A C 1
ATOM 2365 O O . ASP A 1 303 ? 202.998 -268.507 34.777 1.00 36.63 383 ASP A O 1
ATOM 2370 N N . THR A 1 304 ? 204.365 -269.798 36.009 1.00 30.21 384 THR A N 1
ATOM 2371 C CA . THR A 1 304 ? 204.242 -270.966 35.150 1.00 27.77 384 THR A CA 1
ATOM 2372 C C . THR A 1 304 ? 202.898 -271.656 35.375 1.00 34.38 384 THR A C 1
ATOM 2373 O O . THR A 1 304 ? 202.243 -272.070 34.421 1.00 36.24 384 THR A O 1
ATOM 2377 N N . VAL A 1 305 ? 202.489 -271.768 36.637 1.00 25.14 385 VAL A N 1
ATOM 2378 C CA . VAL A 1 305 ? 201.179 -272.319 36.976 1.00 35.80 385 VAL A CA 1
ATOM 2379 C C . VAL A 1 305 ? 200.060 -271.490 36.340 1.00 30.45 385 VAL A C 1
ATOM 2380 O O . VAL A 1 305 ? 199.109 -272.036 35.788 1.00 36.25 385 VAL A O 1
ATOM 2384 N N . VAL A 1 306 ? 200.194 -270.172 36.416 1.00 24.47 386 VAL A N 1
ATOM 2385 C CA . VAL A 1 306 ? 199.251 -269.256 35.795 1.00 32.66 386 VAL A CA 1
ATOM 2386 C C . VAL A 1 306 ? 199.109 -269.550 34.303 1.00 35.84 386 VAL A C 1
ATOM 2387 O O . VAL A 1 306 ? 197.996 -269.619 33.776 1.00 26.41 386 VAL A O 1
ATOM 2391 N N . GLN A 1 307 ? 200.238 -269.750 33.634 1.00 26.39 387 GLN A N 1
ATOM 2392 C CA . GLN A 1 307 ? 200.218 -270.045 32.211 1.00 34.77 387 GLN A CA 1
ATOM 2393 C C . GLN A 1 307 ? 199.615 -271.417 31.912 1.00 37.20 387 GLN A C 1
ATOM 2394 O O . GLN A 1 307 ? 198.935 -271.593 30.905 1.00 34.67 387 GLN A O 1
ATOM 2400 N N . GLN A 1 308 ? 199.868 -272.383 32.789 1.00 30.74 388 GLN A N 1
ATOM 2401 C CA . GLN A 1 308 ? 199.280 -273.707 32.655 1.00 29.78 388 GLN A CA 1
ATOM 2402 C C . GLN A 1 308 ? 197.759 -273.642 32.816 1.00 28.35 388 GLN A C 1
ATOM 2403 O O . GLN A 1 308 ? 197.023 -274.325 32.114 1.00 33.88 388 GLN A O 1
ATOM 2409 N N . LEU A 1 309 ? 197.302 -272.805 33.740 1.00 29.06 389 LEU A N 1
ATOM 2410 C CA . LEU A 1 309 ? 195.881 -272.606 33.964 1.00 27.66 389 LEU A CA 1
ATOM 2411 C C . LEU A 1 309 ? 195.210 -271.943 32.761 1.00 33.23 389 LEU A C 1
ATOM 2412 O O . LEU A 1 309 ? 194.074 -272.274 32.426 1.00 28.75 389 LEU A O 1
ATOM 2417 N N . HIS A 1 310 ? 195.907 -271.003 32.125 1.00 31.95 390 HIS A N 1
ATOM 2418 C CA . HIS A 1 310 ? 195.410 -270.389 30.895 1.00 32.45 390 HIS A CA 1
ATOM 2419 C C . HIS A 1 310 ? 195.196 -271.429 29.802 1.00 32.72 390 HIS A C 1
ATOM 2420 O O . HIS A 1 310 ? 194.175 -271.418 29.120 1.00 37.10 390 HIS A O 1
ATOM 2427 N N . ARG A 1 311 ? 196.171 -272.321 29.647 1.00 23.19 391 ARG A N 1
ATOM 2428 C CA . ARG A 1 311 ? 196.149 -273.341 28.603 1.00 31.97 391 ARG A CA 1
ATOM 2429 C C . ARG A 1 311 ? 194.998 -274.317 28.826 1.00 39.45 391 ARG A C 1
ATOM 2430 O O . ARG A 1 311 ? 194.361 -274.787 27.884 1.00 39.14 391 ARG A O 1
ATOM 2438 N N . VAL A 1 312 ? 194.746 -274.610 30.092 1.00 25.57 392 VAL A N 1
ATOM 2439 C CA . VAL A 1 312 ? 193.687 -275.516 30.495 1.00 30.89 392 VAL A CA 1
ATOM 2440 C C . VAL A 1 312 ? 192.294 -274.897 30.346 1.00 37.11 392 VAL A C 1
ATOM 2441 O O . VAL A 1 312 ? 191.312 -275.601 30.101 1.00 35.48 392 VAL A O 1
ATOM 2445 N N . LEU A 1 313 ? 192.226 -273.574 30.440 1.00 29.05 393 LEU A N 1
ATOM 2446 C CA . LEU A 1 313 ? 190.959 -272.860 30.322 1.00 32.76 393 LEU A CA 1
ATOM 2447 C C . LEU A 1 313 ? 190.564 -272.582 28.869 1.00 23.90 393 LEU A C 1
ATOM 2448 O O . LEU A 1 313 ? 189.417 -272.253 28.593 1.00 36.63 393 LEU A O 1
ATOM 2453 N N . ARG A 1 314 ? 191.512 -272.732 27.951 1.00 31.32 394 ARG A N 1
ATOM 2454 C CA . ARG A 1 314 ? 191.283 -272.461 26.531 1.00 31.36 394 ARG A CA 1
ATOM 2455 C C . ARG A 1 314 ? 190.055 -273.156 25.917 1.00 29.78 394 ARG A C 1
ATOM 2456 O O . ARG A 1 314 ? 189.279 -272.507 25.223 1.00 34.70 394 ARG A O 1
ATOM 2464 N N . PRO A 1 315 ? 189.864 -274.465 26.174 1.00 31.39 395 PRO A N 1
ATOM 2465 C CA . PRO A 1 315 ? 188.672 -275.119 25.612 1.00 31.97 395 PRO A CA 1
ATOM 2466 C C . PRO A 1 315 ? 187.338 -274.556 26.115 1.00 32.62 395 PRO A C 1
ATOM 2467 O O . PRO A 1 315 ? 186.320 -274.722 25.446 1.00 49.12 395 PRO A O 1
ATOM 2471 N N . PHE A 1 316 ? 187.342 -273.904 27.270 1.00 30.08 396 PHE A N 1
ATOM 2472 C CA . PHE A 1 316 ? 186.109 -273.400 27.866 1.00 20.85 396 PHE A CA 1
ATOM 2473 C C . PHE A 1 316 ? 185.872 -271.952 27.489 1.00 21.40 396 PHE A C 1
ATOM 2474 O O . PHE A 1 316 ? 184.931 -271.328 27.975 1.00 31.74 396 PHE A O 1
ATOM 2482 N N . LEU A 1 317 ? 186.731 -271.412 26.629 1.00 23.13 397 LEU A N 1
ATOM 2483 C CA . LEU A 1 317 ? 186.715 -269.979 26.358 1.00 27.86 397 LEU A CA 1
ATOM 2484 C C . LEU A 1 317 ? 186.757 -269.656 24.874 1.00 28.76 397 LEU A C 1
ATOM 2485 O O . LEU A 1 317 ? 187.596 -270.166 24.139 1.00 34.14 397 LEU A O 1
ATOM 2490 N N . LEU A 1 318 ? 185.839 -268.805 24.439 1.00 28.77 398 LEU A N 1
ATOM 2491 C CA . LEU A 1 318 ? 185.861 -268.320 23.072 1.00 35.30 398 LEU A CA 1
ATOM 2492 C C . LEU A 1 318 ? 186.080 -266.818 23.093 1.00 30.61 398 LEU A C 1
ATOM 2493 O O . LEU A 1 318 ? 185.312 -266.074 23.707 1.00 26.75 398 LEU A O 1
ATOM 2498 N N . ARG A 1 319 ? 187.156 -266.372 22.463 1.00 22.13 399 ARG A N 1
ATOM 2499 C CA . ARG A 1 319 ? 187.373 -264.942 22.341 1.00 32.85 399 ARG A CA 1
ATOM 2500 C C . ARG A 1 319 ? 187.890 -264.587 20.964 1.00 32.41 399 ARG A C 1
ATOM 2501 O O . ARG A 1 319 ? 188.747 -265.261 20.397 1.00 36.18 399 ARG A O 1
ATOM 2509 N N . ARG A 1 320 ? 187.368 -263.492 20.442 1.00 29.87 400 ARG A N 1
ATOM 2510 C CA . ARG A 1 320 ? 187.717 -263.029 19.123 1.00 30.83 400 ARG A CA 1
ATOM 2511 C C . ARG A 1 320 ? 187.651 -261.532 19.243 1.00 33.54 400 ARG A C 1
ATOM 2512 O O . ARG A 1 320 ? 186.830 -261.000 19.993 1.00 32.98 400 ARG A O 1
ATOM 2520 N N . VAL A 1 321 ? 188.594 -260.862 18.599 1.00 31.33 401 VAL A N 1
ATOM 2521 C CA . VAL A 1 321 ? 188.661 -259.411 18.649 1.00 37.13 401 VAL A CA 1
ATOM 2522 C C . VAL A 1 321 ? 188.284 -258.918 17.266 1.00 35.82 401 VAL A C 1
ATOM 2523 O O . VAL A 1 321 ? 188.320 -259.689 16.306 1.00 39.03 401 VAL A O 1
ATOM 2527 N N . LYS A 1 322 ? 187.909 -257.648 17.171 1.00 35.78 402 LYS A N 1
ATOM 2528 C CA . LYS A 1 322 ? 187.409 -257.082 15.922 1.00 28.21 402 LYS A CA 1
ATOM 2529 C C . LYS A 1 322 ? 188.271 -257.423 14.704 1.00 42.21 402 LYS A C 1
ATOM 2530 O O . LYS A 1 322 ? 187.741 -257.723 13.638 1.00 42.00 402 LYS A O 1
ATOM 2536 N N . SER A 1 323 ? 189.591 -257.427 14.869 1.00 36.81 403 SER A N 1
ATOM 2537 C CA . SER A 1 323 ? 190.476 -257.739 13.747 1.00 45.70 403 SER A CA 1
ATOM 2538 C C . SER A 1 323 ? 190.337 -259.185 13.255 1.00 39.13 403 SER A C 1
ATOM 2539 O O . SER A 1 323 ? 190.506 -259.449 12.068 1.00 49.02 403 SER A O 1
ATOM 2542 N N . ASP A 1 324 ? 190.024 -260.112 14.161 1.00 30.51 404 ASP A N 1
ATOM 2543 C CA . ASP A 1 324 ? 189.775 -261.501 13.777 1.00 44.87 404 ASP A CA 1
ATOM 2544 C C . ASP A 1 324 ? 188.560 -261.585 12.864 1.00 38.21 404 ASP A C 1
ATOM 2545 O O . ASP A 1 324 ? 188.546 -262.305 11.871 1.00 49.34 404 ASP A O 1
ATOM 2550 N N . VAL A 1 325 ? 187.532 -260.841 13.238 1.00 39.98 405 VAL A N 1
ATOM 2551 C CA . VAL A 1 325 ? 186.241 -260.868 12.570 1.00 43.95 405 VAL A CA 1
ATOM 2552 C C . VAL A 1 325 ? 186.267 -260.125 11.234 1.00 51.35 405 VAL A C 1
ATOM 2553 O O . VAL A 1 325 ? 185.639 -260.547 10.260 1.00 55.37 405 VAL A O 1
ATOM 2557 N N . GLU A 1 326 ? 187.009 -259.023 11.197 1.00 47.66 406 GLU A N 1
ATOM 2558 C CA . GLU A 1 326 ? 187.119 -258.194 10.002 1.00 41.86 406 GLU A CA 1
ATOM 2559 C C . GLU A 1 326 ? 188.026 -258.803 8.935 1.00 42.44 406 GLU A C 1
ATOM 2560 O O . GLU A 1 326 ? 187.914 -258.467 7.760 1.00 45.99 406 GLU A O 1
ATOM 2566 N N . LYS A 1 327 ? 188.917 -259.704 9.337 1.00 52.00 407 LYS A N 1
ATOM 2567 C CA . LYS A 1 327 ? 189.753 -260.400 8.362 1.00 51.80 407 LYS A CA 1
ATOM 2568 C C . LYS A 1 327 ? 188.903 -261.435 7.631 1.00 47.65 407 LYS A C 1
ATOM 2569 O O . LYS A 1 327 ? 187.869 -261.869 8.139 1.00 57.18 407 LYS A O 1
ATOM 2575 N N . SER A 1 328 ? 189.326 -261.816 6.433 1.00 46.17 408 SER A N 1
ATOM 2576 C CA . SER A 1 328 ? 188.604 -262.824 5.670 1.00 45.87 408 SER A CA 1
ATOM 2577 C C . SER A 1 328 ? 189.044 -264.233 6.034 1.00 61.26 408 SER A C 1
ATOM 2578 O O . SER A 1 328 ? 190.236 -264.514 6.166 1.00 65.91 408 SER A O 1
ATOM 2581 N N . LEU A 1 329 ? 188.069 -265.114 6.210 1.00 57.02 409 LEU A N 1
ATOM 2582 C CA . LEU A 1 329 ? 188.340 -266.536 6.338 1.00 39.77 409 LEU A CA 1
ATOM 2583 C C . LEU A 1 329 ? 187.988 -267.189 5.012 1.00 39.55 409 LEU A C 1
ATOM 2584 O O . LEU A 1 329 ? 186.826 -267.204 4.609 1.00 52.05 409 LEU A O 1
ATOM 2589 N N . LEU A 1 330 ? 188.997 -267.709 4.325 1.00 39.51 410 LEU A N 1
ATOM 2590 C CA . LEU A 1 330 ? 188.805 -268.262 2.993 1.00 36.34 410 LEU A CA 1
ATOM 2591 C C . LEU A 1 330 ? 187.828 -269.432 3.016 1.00 47.77 410 LEU A C 1
ATOM 2592 O O . LEU A 1 330 ? 187.835 -270.230 3.950 1.00 51.40 410 LEU A O 1
ATOM 2597 N N . PRO A 1 331 ? 186.968 -269.522 1.990 1.00 53.26 411 PRO A N 1
ATOM 2598 C CA . PRO A 1 331 ? 186.000 -270.617 1.863 1.00 46.70 411 PRO A CA 1
ATOM 2599 C C . PRO A 1 331 ? 186.721 -271.942 1.682 1.00 47.55 411 PRO A C 1
ATOM 2600 O O . PRO A 1 331 ? 187.762 -271.966 1.034 1.00 49.76 411 PRO A O 1
ATOM 2604 N N . LYS A 1 332 ? 186.186 -273.026 2.233 1.00 45.27 412 LYS A N 1
ATOM 2605 C CA . LYS A 1 332 ? 186.821 -274.324 2.055 1.00 52.74 412 LYS A CA 1
ATOM 2606 C C . LYS A 1 332 ? 186.475 -274.942 0.704 1.00 49.57 412 LYS A C 1
ATOM 2607 O O . LYS A 1 332 ? 185.351 -274.819 0.220 1.00 59.74 412 LYS A O 1
ATOM 2613 N N . LYS A 1 333 ? 187.461 -275.581 0.087 1.00 43.29 413 LYS A N 1
ATOM 2614 C CA . LYS A 1 333 ? 187.227 -276.358 -1.117 1.00 44.00 413 LYS A CA 1
ATOM 2615 C C . LYS A 1 333 ? 186.990 -277.789 -0.689 1.00 48.02 413 LYS A C 1
ATOM 2616 O O . LYS A 1 333 ? 187.884 -278.430 -0.142 1.00 45.87 413 LYS A O 1
ATOM 2622 N N . GLU A 1 334 ? 185.778 -278.280 -0.917 1.00 43.88 414 GLU A N 1
ATOM 2623 C CA . GLU A 1 334 ? 185.431 -279.650 -0.572 1.00 40.52 414 GLU A CA 1
ATOM 2624 C C . GLU A 1 334 ? 185.383 -280.492 -1.843 1.00 45.77 414 GLU A C 1
ATOM 2625 O O . GLU A 1 334 ? 184.642 -280.180 -2.777 1.00 52.94 414 GLU A O 1
ATOM 2631 N N . ILE A 1 335 ? 186.182 -281.553 -1.882 1.00 43.10 415 ILE A N 1
ATOM 2632 C CA . ILE A 1 335 ? 186.273 -282.398 -3.068 1.00 32.93 415 ILE A CA 1
ATOM 2633 C C . ILE A 1 335 ? 186.099 -283.869 -2.720 1.00 43.62 415 ILE A C 1
ATOM 2634 O O . ILE A 1 335 ? 186.825 -284.401 -1.881 1.00 42.26 415 ILE A O 1
ATOM 2639 N N . ASN A 1 336 ? 185.143 -284.526 -3.371 1.00 36.38 416 ASN A N 1
ATOM 2640 C CA . ASN A 1 336 ? 185.005 -285.973 -3.248 1.00 45.27 416 ASN A CA 1
ATOM 2641 C C . ASN A 1 336 ? 186.065 -286.678 -4.082 1.00 46.43 416 ASN A C 1
ATOM 2642 O O . ASN A 1 336 ? 186.370 -286.258 -5.194 1.00 47.66 416 ASN A O 1
ATOM 2647 N N . VAL A 1 337 ? 186.637 -287.741 -3.534 1.00 50.37 417 VAL A N 1
ATOM 2648 C CA . VAL A 1 337 ? 187.630 -288.524 -4.251 1.00 34.19 417 VAL A CA 1
ATOM 2649 C C . VAL A 1 337 ? 187.134 -289.949 -4.442 1.00 42.03 417 VAL A C 1
ATOM 2650 O O . VAL A 1 337 ? 187.080 -290.733 -3.493 1.00 44.08 417 VAL A O 1
ATOM 2654 N N . TYR A 1 338 ? 186.766 -290.271 -5.678 1.00 52.15 418 TYR A N 1
ATOM 2655 C CA . TYR A 1 338 ? 186.157 -291.557 -5.995 1.00 47.52 418 TYR A CA 1
ATOM 2656 C C . TYR A 1 338 ? 187.239 -292.594 -6.264 1.00 42.78 418 TYR A C 1
ATOM 2657 O O . TYR A 1 338 ? 188.096 -292.406 -7.121 1.00 46.97 418 TYR A O 1
ATOM 2666 N N . ILE A 1 339 ? 187.187 -293.690 -5.515 1.00 52.73 419 ILE A N 1
ATOM 2667 C CA . ILE A 1 339 ? 188.319 -294.594 -5.389 1.00 51.32 419 ILE A CA 1
ATOM 2668 C C . ILE A 1 339 ? 187.910 -296.047 -5.590 1.00 54.23 419 ILE A C 1
ATOM 2669 O O . ILE A 1 339 ? 186.851 -296.469 -5.131 1.00 57.27 419 ILE A O 1
ATOM 2674 N N . GLY A 1 340 ? 188.756 -296.807 -6.281 1.00 46.83 420 GLY A N 1
ATOM 2675 C CA . GLY A 1 340 ? 188.494 -298.209 -6.536 1.00 47.72 420 GLY A CA 1
ATOM 2676 C C . GLY A 1 340 ? 188.859 -299.095 -5.365 1.00 58.45 420 GLY A C 1
ATOM 2677 O O . GLY A 1 340 ? 189.184 -298.609 -4.282 1.00 64.44 420 GLY A O 1
ATOM 2678 N N . MET A 1 341 ? 188.802 -300.404 -5.585 1.00 51.78 421 MET A N 1
ATOM 2679 C CA . MET A 1 341 ? 189.155 -301.377 -4.560 1.00 64.05 421 MET A CA 1
ATOM 2680 C C . MET A 1 341 ? 190.227 -302.339 -5.066 1.00 68.47 421 MET A C 1
ATOM 2681 O O . MET A 1 341 ? 190.259 -302.689 -6.245 1.00 71.72 421 MET A O 1
ATOM 2686 N N . SER A 1 342 ? 191.101 -302.769 -4.164 1.00 63.93 422 SER A N 1
ATOM 2687 C CA . SER A 1 342 ? 192.129 -303.739 -4.503 1.00 61.33 422 SER A CA 1
ATOM 2688 C C . SER A 1 342 ? 191.486 -305.101 -4.706 1.00 70.37 422 SER A C 1
ATOM 2689 O O . SER A 1 342 ? 190.346 -305.323 -4.293 1.00 60.79 422 SER A O 1
ATOM 2692 N N . GLU A 1 343 ? 192.226 -306.008 -5.338 1.00 51.61 423 GLU A N 1
ATOM 2693 C CA . GLU A 1 343 ? 191.764 -307.375 -5.552 1.00 65.84 423 GLU A CA 1
ATOM 2694 C C . GLU A 1 343 ? 191.355 -308.030 -4.236 1.00 61.59 423 GLU A C 1
ATOM 2695 O O . GLU A 1 343 ? 190.385 -308.788 -4.177 1.00 66.70 423 GLU A O 1
ATOM 2701 N N . MET A 1 344 ? 192.102 -307.726 -3.181 1.00 55.57 424 MET A N 1
ATOM 2702 C CA . MET A 1 344 ? 191.829 -308.270 -1.858 1.00 53.87 424 MET A CA 1
ATOM 2703 C C . MET A 1 344 ? 190.542 -307.703 -1.265 1.00 56.50 424 MET A C 1
ATOM 2704 O O . MET A 1 344 ? 189.804 -308.401 -0.563 1.00 44.80 424 MET A O 1
ATOM 2709 N N . GLN A 1 345 ? 190.287 -306.429 -1.543 1.00 49.15 425 GLN A N 1
ATOM 2710 C CA . GLN A 1 345 ? 189.042 -305.799 -1.129 1.00 62.65 425 GLN A CA 1
ATOM 2711 C C . GLN A 1 345 ? 187.871 -306.454 -1.854 1.00 57.19 425 GLN A C 1
ATOM 2712 O O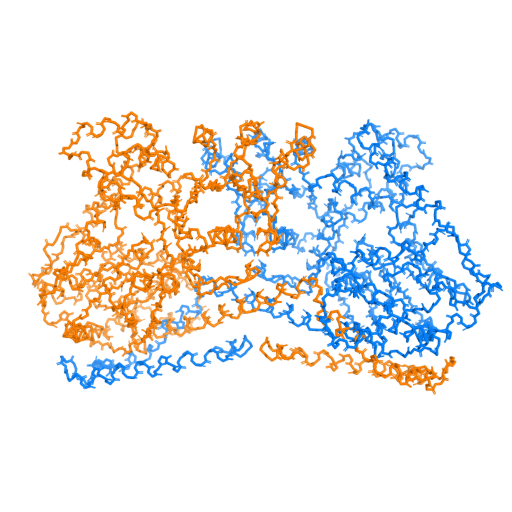 . GLN A 1 345 ? 186.848 -306.784 -1.243 1.00 46.59 425 GLN A O 1
ATOM 2718 N N . VAL A 1 346 ? 188.042 -306.644 -3.161 1.00 55.87 426 VAL A N 1
ATOM 2719 C CA . VAL A 1 346 ? 187.038 -307.296 -3.997 1.00 53.89 426 VAL A CA 1
ATOM 2720 C C . VAL A 1 346 ? 186.652 -308.669 -3.447 1.00 54.92 426 VAL A C 1
ATOM 2721 O O . VAL A 1 346 ? 185.470 -309.007 -3.386 1.00 60.62 426 VAL A O 1
ATOM 2725 N N . LYS A 1 347 ? 187.644 -309.446 -3.022 1.00 49.72 427 LYS A N 1
ATOM 2726 C CA . LYS A 1 347 ? 187.376 -310.774 -2.473 1.00 59.71 427 LYS A CA 1
ATOM 2727 C C . LYS A 1 347 ? 186.594 -310.731 -1.163 1.00 63.14 427 LYS A C 1
ATOM 2728 O O . LYS A 1 347 ? 185.646 -311.497 -0.972 1.00 64.69 427 LYS A O 1
ATOM 2734 N N . TRP A 1 348 ? 186.994 -309.843 -0.258 1.00 63.01 428 TRP A N 1
ATOM 2735 C CA . TRP A 1 348 ? 186.336 -309.766 1.041 1.00 55.06 428 TRP A CA 1
ATOM 2736 C C . TRP A 1 348 ? 184.932 -309.184 0.930 1.00 41.94 428 TRP A C 1
ATOM 2737 O O . TRP A 1 348 ? 184.024 -309.601 1.649 1.00 48.40 428 TRP A O 1
ATOM 2748 N N . TYR A 1 349 ? 184.759 -308.237 0.013 1.00 41.14 429 TYR A N 1
ATOM 2749 C CA . TYR A 1 349 ? 183.445 -307.663 -0.267 1.00 56.12 429 TYR A CA 1
ATOM 2750 C C . TYR A 1 349 ? 182.486 -308.760 -0.727 1.00 55.05 429 TYR A C 1
ATOM 2751 O O . TYR A 1 349 ? 181.339 -308.820 -0.286 1.00 44.00 429 TYR A O 1
ATOM 2760 N N . GLN A 1 350 ? 182.970 -309.625 -1.616 1.00 63.76 430 GLN A N 1
ATOM 2761 C CA . GLN A 1 350 ? 182.178 -310.745 -2.114 1.00 56.51 430 GLN A CA 1
ATOM 2762 C C . GLN A 1 350 ? 181.821 -311.708 -0.990 1.00 58.16 430 GLN A C 1
ATOM 2763 O O . GLN A 1 350 ? 180.663 -312.103 -0.854 1.00 65.59 430 GLN A O 1
ATOM 2769 N N . LYS A 1 351 ? 182.820 -312.077 -0.191 1.00 49.64 431 LYS A N 1
ATOM 2770 C CA . LYS A 1 351 ? 182.626 -312.976 0.948 1.00 51.35 431 LYS A CA 1
ATOM 2771 C C . LYS A 1 351 ? 181.551 -312.456 1.910 1.00 63.00 431 LYS A C 1
ATOM 2772 O O . LYS A 1 351 ? 180.740 -313.226 2.429 1.00 60.29 431 LYS A O 1
ATOM 2778 N N . ILE A 1 352 ? 181.550 -311.147 2.141 1.00 52.28 432 ILE A N 1
ATOM 2779 C CA . ILE A 1 352 ? 180.571 -310.528 3.028 1.00 62.68 432 ILE A CA 1
ATOM 2780 C C . ILE A 1 352 ? 179.165 -310.570 2.432 1.00 54.03 432 ILE A C 1
ATOM 2781 O O . ILE A 1 352 ? 178.208 -310.973 3.098 1.00 36.64 432 ILE A O 1
ATOM 2786 N N . LEU A 1 353 ? 179.049 -310.146 1.177 1.00 44.12 433 LEU A N 1
ATOM 2787 C CA . LEU A 1 353 ? 177.776 -310.192 0.469 1.00 54.32 433 LEU A CA 1
ATOM 2788 C C . LEU A 1 353 ? 177.225 -311.617 0.408 1.00 65.20 433 LEU A C 1
ATOM 2789 O O . LEU A 1 353 ? 176.044 -311.843 0.679 1.00 63.14 433 LEU A O 1
ATOM 2794 N N . GLU A 1 354 ? 178.088 -312.575 0.078 1.00 56.91 434 GLU A N 1
ATOM 2795 C CA . GLU A 1 354 ? 177.665 -313.965 -0.095 1.00 63.10 434 GLU A CA 1
ATOM 2796 C C . GLU A 1 354 ? 177.228 -314.658 1.192 1.00 55.06 434 GLU A C 1
ATOM 2797 O O . GLU A 1 354 ? 176.294 -315.458 1.171 1.00 58.29 434 GLU A O 1
ATOM 2803 N N . LYS A 1 355 ? 177.886 -314.357 2.310 1.00 63.78 435 LYS A N 1
ATOM 2804 C CA . LYS A 1 355 ? 177.571 -315.040 3.568 1.00 61.76 435 LYS A CA 1
ATOM 2805 C C . LYS A 1 355 ? 176.188 -314.655 4.088 1.00 67.10 435 LYS A C 1
ATOM 2806 O O . LYS A 1 355 ? 175.690 -315.227 5.058 1.00 73.36 435 LYS A O 1
ATOM 2812 N N . ASP A 1 356 ? 175.574 -313.681 3.428 1.00 66.89 436 ASP A N 1
ATOM 2813 C CA . ASP A 1 356 ? 174.195 -313.318 3.707 1.00 73.39 436 ASP A CA 1
ATOM 2814 C C . ASP A 1 356 ? 173.507 -312.966 2.393 1.00 67.21 436 ASP A C 1
ATOM 2815 O O . ASP A 1 356 ? 172.930 -311.887 2.239 1.00 69.83 436 ASP A O 1
ATOM 2820 N N . ILE A 1 357 ? 173.568 -313.902 1.451 1.00 65.06 437 ILE A N 1
ATOM 2821 C CA . ILE A 1 357 ? 173.129 -313.669 0.079 1.00 61.16 437 ILE A CA 1
ATOM 2822 C C . ILE A 1 357 ? 171.611 -313.479 -0.049 1.00 57.59 437 ILE A C 1
ATOM 2823 O O . ILE A 1 357 ? 171.142 -312.775 -0.944 1.00 46.08 437 ILE A O 1
ATOM 2828 N N . ASP A 1 358 ? 170.850 -314.093 0.851 1.00 48.44 438 ASP A N 1
ATOM 2829 C CA . ASP A 1 358 ? 169.392 -313.992 0.815 1.00 48.52 438 ASP A CA 1
ATOM 2830 C C . ASP A 1 358 ? 168.899 -312.566 1.049 1.00 69.33 438 ASP A C 1
ATOM 2831 O O . ASP A 1 358 ? 167.988 -312.095 0.361 1.00 56.31 438 ASP A O 1
ATOM 2836 N N . ALA A 1 359 ? 169.498 -311.887 2.022 1.00 72.42 439 ALA A N 1
ATOM 2837 C CA . ALA A 1 359 ? 169.156 -310.498 2.300 1.00 46.87 439 ALA A CA 1
ATOM 2838 C C . ALA A 1 359 ? 169.622 -309.599 1.163 1.00 43.21 439 ALA A C 1
ATOM 2839 O O . ALA A 1 359 ? 168.918 -308.677 0.762 1.00 54.99 439 ALA A O 1
ATOM 2841 N N . VAL A 1 360 ? 170.810 -309.882 0.641 1.00 47.30 440 VAL A N 1
ATOM 2842 C CA . VAL A 1 360 ? 171.386 -309.084 -0.440 1.00 51.55 440 VAL A CA 1
ATOM 2843 C C . VAL A 1 360 ? 170.531 -309.124 -1.706 1.00 52.91 440 VAL A C 1
ATOM 2844 O O . VAL A 1 360 ? 170.325 -308.099 -2.355 1.00 55.75 440 VAL A O 1
ATOM 2848 N N . ASN A 1 361 ? 170.030 -310.307 -2.051 1.00 56.67 441 ASN A N 1
ATOM 2849 C CA . ASN A 1 361 ? 169.151 -310.454 -3.207 1.00 59.52 441 ASN A CA 1
ATOM 2850 C C . ASN A 1 361 ? 167.803 -309.778 -2.985 1.00 54.58 441 ASN A C 1
ATOM 2851 O O . ASN A 1 361 ? 167.222 -309.222 -3.916 1.00 45.51 441 ASN A O 1
ATOM 2856 N N . GLY A 1 362 ? 167.316 -309.836 -1.748 1.00 53.54 442 GLY A N 1
ATOM 2857 C CA . GLY A 1 362 ? 166.060 -309.214 -1.374 1.00 55.74 442 GLY A CA 1
ATOM 2858 C C . GLY A 1 362 ? 164.849 -309.761 -2.106 1.00 67.77 442 GLY A C 1
ATOM 2859 O O . GLY A 1 362 ? 163.949 -309.004 -2.469 1.00 66.45 442 GLY A O 1
ATOM 2860 N N . ALA A 1 363 ? 164.823 -311.073 -2.326 1.00 56.87 443 ALA A N 1
ATOM 2861 C CA . ALA A 1 363 ? 163.710 -311.707 -3.031 1.00 51.63 443 ALA A CA 1
ATOM 2862 C C . ALA A 1 363 ? 162.683 -312.266 -2.055 1.00 39.39 443 ALA A C 1
ATOM 2863 O O . ALA A 1 363 ? 161.537 -312.517 -2.422 1.00 69.36 443 ALA A O 1
ATOM 2865 N N . GLY A 1 364 ? 163.108 -312.460 -0.811 1.00 48.63 444 GLY A N 1
ATOM 2866 C CA . GLY A 1 364 ? 162.265 -313.046 0.215 1.00 37.12 444 GLY A CA 1
ATOM 2867 C C . GLY A 1 364 ? 161.423 -312.053 0.996 1.00 56.99 444 GLY A C 1
ATOM 2868 O O . GLY A 1 364 ? 161.016 -311.016 0.477 1.00 45.86 444 GLY A O 1
ATOM 2869 N N . GLY A 1 365 ? 161.164 -312.376 2.259 1.00 50.74 445 GLY A N 1
ATOM 2870 C CA . GLY A 1 365 ? 160.238 -311.608 3.069 1.00 58.72 445 GLY A CA 1
ATOM 2871 C C . GLY A 1 365 ? 160.766 -310.295 3.613 1.00 84.11 445 GLY A C 1
ATOM 2872 O O . GLY A 1 365 ? 159.977 -309.435 4.014 1.00 82.81 445 GLY A O 1
ATOM 2873 N N . LYS A 1 366 ? 162.090 -310.142 3.625 1.00 67.35 446 LYS A N 1
ATOM 2874 C CA . LYS A 1 366 ? 162.735 -308.973 4.218 1.00 62.52 446 LYS A CA 1
ATOM 2875 C C . LYS A 1 366 ? 162.297 -308.815 5.668 1.00 69.17 446 LYS A C 1
ATOM 2876 O O . LYS A 1 366 ? 162.110 -307.700 6.152 1.00 69.15 446 LYS A O 1
ATOM 2882 N N . ARG A 1 367 ? 162.137 -309.938 6.358 1.00 76.11 447 ARG A N 1
ATOM 2883 C CA . ARG A 1 367 ? 161.593 -309.925 7.708 1.00 81.92 447 ARG A CA 1
ATOM 2884 C C . ARG A 1 367 ? 162.689 -310.153 8.747 1.00 91.69 447 ARG A C 1
ATOM 2885 O O . ARG A 1 367 ? 162.411 -310.288 9.939 1.00 91.70 447 ARG A O 1
ATOM 2893 N N . GLU A 1 368 ? 163.936 -310.194 8.287 1.00 91.37 448 GLU A N 1
ATOM 2894 C CA . GLU A 1 368 ? 165.077 -310.303 9.190 1.00 87.62 448 GLU A CA 1
ATOM 2895 C C . GLU A 1 368 ? 165.254 -309.010 9.975 1.00 81.04 448 GLU A C 1
ATOM 2896 O O . GLU A 1 368 ? 164.755 -307.958 9.575 1.00 79.01 448 GLU A O 1
ATOM 2902 N N . SER A 1 369 ? 165.978 -309.092 11.086 1.00 77.45 449 SER A N 1
ATOM 2903 C CA . SER A 1 369 ? 166.157 -307.941 11.960 1.00 75.00 449 SER A CA 1
ATOM 2904 C C . SER A 1 369 ? 166.969 -306.845 11.284 1.00 64.33 449 SER A C 1
ATOM 2905 O O . SER A 1 369 ? 167.725 -307.096 10.345 1.00 57.98 449 SER A O 1
ATOM 2908 N N . LYS A 1 370 ? 166.798 -305.622 11.767 1.00 53.91 450 LYS A N 1
ATOM 2909 C CA . LYS A 1 370 ? 167.577 -304.500 11.276 1.00 68.37 450 LYS A CA 1
ATOM 2910 C C . LYS A 1 370 ? 169.040 -304.710 11.662 1.00 66.97 450 LYS A C 1
ATOM 2911 O O . LYS A 1 370 ? 169.947 -304.306 10.935 1.00 60.28 450 LYS A O 1
ATOM 2917 N N . THR A 1 371 ? 169.254 -305.366 12.800 1.00 58.62 451 THR A N 1
ATOM 2918 C CA . THR A 1 371 ? 170.596 -305.674 13.290 1.00 66.00 451 THR A CA 1
ATOM 2919 C C . THR A 1 371 ? 171.399 -306.490 12.278 1.00 57.26 451 THR A C 1
ATOM 2920 O O . THR A 1 371 ? 172.592 -306.253 12.075 1.00 59.77 451 THR A O 1
ATOM 2924 N N . ARG A 1 372 ? 170.726 -307.439 11.636 1.00 59.97 452 ARG A N 1
ATOM 2925 C CA . ARG A 1 372 ? 171.345 -30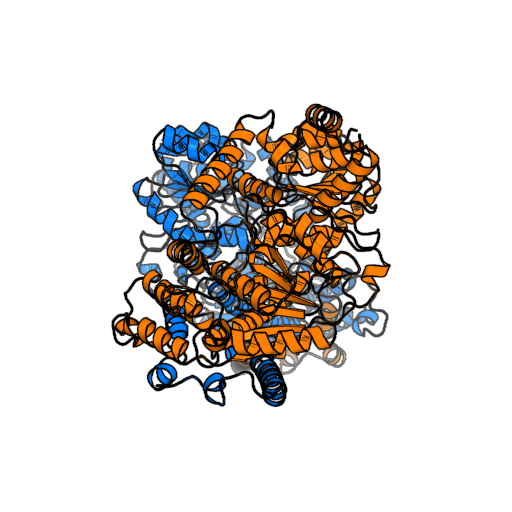8.286 10.623 1.00 46.03 452 ARG A CA 1
ATOM 2926 C C . ARG A 1 372 ? 171.843 -307.463 9.436 1.00 52.28 452 ARG A C 1
ATOM 2927 O O . ARG A 1 372 ? 172.908 -307.735 8.889 1.00 68.80 452 ARG A O 1
ATOM 2935 N N . LEU A 1 373 ? 171.076 -306.448 9.046 1.00 65.01 453 LEU A N 1
ATOM 2936 C CA . LEU A 1 373 ? 171.472 -305.585 7.937 1.00 53.45 453 LEU A CA 1
ATOM 2937 C C . LEU A 1 373 ? 172.539 -304.579 8.357 1.00 44.40 453 LEU A C 1
ATOM 2938 O O . LEU A 1 373 ? 173.369 -304.162 7.549 1.00 39.36 453 LEU A O 1
ATOM 2943 N N . LEU A 1 374 ? 172.508 -304.183 9.624 1.00 49.77 454 LEU A N 1
ATOM 2944 C CA . LEU A 1 374 ? 173.494 -303.246 10.144 1.00 53.11 454 LEU A CA 1
ATOM 2945 C C . LEU A 1 374 ? 174.886 -303.884 10.196 1.00 47.53 454 LEU A C 1
ATOM 2946 O O . LEU A 1 374 ? 175.879 -303.249 9.838 1.00 42.09 454 LEU A O 1
ATOM 2951 N N . ASN A 1 375 ? 174.946 -305.143 10.624 1.00 51.62 455 ASN A N 1
ATOM 2952 C CA . ASN A 1 375 ? 176.196 -305.900 10.609 1.00 46.40 455 ASN A CA 1
ATOM 2953 C C . ASN A 1 375 ? 176.823 -305.978 9.224 1.00 48.90 455 ASN A C 1
ATOM 2954 O O . ASN A 1 375 ? 178.028 -305.787 9.076 1.00 59.51 455 ASN A O 1
ATOM 2959 N N . ILE A 1 376 ? 176.002 -306.253 8.215 1.00 50.60 456 ILE A N 1
ATOM 2960 C CA . ILE A 1 376 ? 176.472 -306.317 6.835 1.00 51.69 456 ILE A CA 1
ATOM 2961 C C . ILE A 1 376 ? 177.070 -304.978 6.402 1.00 47.47 456 ILE A C 1
ATOM 2962 O O . ILE A 1 376 ? 178.187 -304.918 5.883 1.00 37.43 456 ILE A O 1
ATOM 2967 N N . VAL A 1 377 ? 176.314 -303.908 6.635 1.00 50.25 457 VAL A N 1
ATOM 2968 C CA . VAL A 1 377 ? 176.739 -302.555 6.292 1.00 46.53 457 VAL A CA 1
ATOM 2969 C C . VAL A 1 377 ? 178.065 -302.222 6.972 1.00 51.60 457 VAL A C 1
ATOM 2970 O O . VAL A 1 377 ? 178.959 -301.631 6.365 1.00 40.77 457 VAL A O 1
ATOM 2974 N N . MET A 1 378 ? 178.184 -302.624 8.233 1.00 42.42 458 MET A N 1
ATOM 2975 C CA . MET A 1 378 ? 179.393 -302.396 9.009 1.00 45.84 458 MET A CA 1
ATOM 2976 C C . MET A 1 378 ? 180.599 -303.094 8.381 1.00 48.36 458 MET A C 1
ATOM 2977 O O . MET A 1 378 ? 181.660 -302.489 8.216 1.00 34.58 458 MET A O 1
ATOM 2982 N N . GLN A 1 379 ? 180.433 -304.365 8.028 1.00 45.27 459 GLN A N 1
ATOM 2983 C CA . GLN A 1 379 ? 181.514 -305.112 7.395 1.00 36.15 459 GLN A CA 1
ATOM 2984 C C . GLN A 1 379 ? 181.922 -304.496 6.056 1.00 42.73 459 GLN A C 1
ATOM 2985 O O . GLN A 1 379 ? 183.112 -304.368 5.759 1.00 50.06 459 GLN A O 1
ATOM 2991 N N . LEU A 1 380 ? 180.938 -304.100 5.255 1.00 47.58 460 LEU A N 1
ATOM 2992 C CA . LEU A 1 380 ? 181.225 -303.467 3.972 1.00 41.19 460 LEU A CA 1
ATOM 2993 C C . LEU A 1 380 ? 181.954 -302.151 4.185 1.00 43.79 460 LEU A C 1
ATOM 2994 O O . LEU A 1 380 ? 182.808 -301.768 3.386 1.00 44.54 460 LEU A O 1
ATOM 2999 N N . ARG A 1 381 ? 181.608 -301.456 5.266 1.00 40.06 461 ARG A N 1
ATOM 3000 C CA . ARG A 1 381 ? 182.285 -300.211 5.609 1.00 46.82 461 ARG A CA 1
ATOM 3001 C C . ARG A 1 381 ? 183.759 -300.463 5.928 1.00 40.11 461 ARG A C 1
ATOM 3002 O O . ARG A 1 381 ? 184.636 -299.719 5.481 1.00 34.94 461 ARG A O 1
ATOM 3010 N N . LYS A 1 382 ? 184.017 -301.517 6.697 1.00 33.33 462 LYS A N 1
ATOM 3011 C CA . LYS A 1 382 ? 185.380 -301.924 7.034 1.00 41.63 462 LYS A CA 1
ATOM 3012 C C . LYS A 1 382 ? 186.172 -302.289 5.780 1.00 45.53 462 LYS A C 1
ATOM 3013 O O . LYS A 1 382 ? 187.342 -301.922 5.638 1.00 45.63 462 LYS A O 1
ATOM 3019 N N . CYS A 1 383 ? 185.520 -303.001 4.866 1.00 50.45 463 CYS A N 1
ATOM 3020 C CA . CYS A 1 383 ? 186.161 -303.431 3.630 1.00 34.38 463 CYS A CA 1
ATOM 3021 C C . CYS A 1 383 ? 186.579 -302.256 2.736 1.00 50.97 463 CYS A C 1
ATOM 3022 O O . CYS A 1 383 ? 187.665 -302.272 2.149 1.00 45.70 463 CYS A O 1
ATOM 3025 N N . CYS A 1 384 ? 185.728 -301.234 2.643 1.00 42.82 464 CYS A N 1
ATOM 3026 C CA . CYS A 1 384 ? 186.037 -300.051 1.836 1.00 45.46 464 CYS A CA 1
ATOM 3027 C C . CYS A 1 384 ? 187.178 -299.258 2.452 1.00 46.54 464 CYS A C 1
ATOM 3028 O O . CYS A 1 384 ? 187.803 -298.427 1.794 1.00 38.78 464 CYS A O 1
ATOM 3031 N N . ASN A 1 385 ? 187.436 -299.510 3.726 1.00 36.05 465 ASN A N 1
ATOM 3032 C CA . ASN A 1 385 ? 188.491 -298.817 4.435 1.00 45.25 465 ASN A CA 1
ATOM 3033 C C . ASN A 1 385 ? 189.841 -299.513 4.284 1.00 51.38 465 ASN A C 1
ATOM 3034 O O . ASN A 1 385 ? 190.787 -298.938 3.741 1.00 38.32 465 ASN A O 1
ATOM 3039 N N . HIS A 1 386 ? 189.916 -300.752 4.761 1.00 40.17 466 HIS A N 1
ATOM 3040 C CA . HIS A 1 386 ? 191.127 -301.554 4.649 1.00 37.18 466 HIS A CA 1
ATOM 3041 C C . HIS A 1 386 ? 190.821 -303.006 4.995 1.00 41.25 466 HIS A C 1
ATOM 3042 O O . HIS A 1 386 ? 190.238 -303.284 6.042 1.00 38.66 466 HIS A O 1
ATOM 3049 N N . PRO A 1 387 ? 191.226 -303.940 4.121 1.00 40.48 467 PRO A N 1
ATOM 3050 C CA . PRO A 1 387 ? 190.943 -305.363 4.334 1.00 33.00 467 PRO A CA 1
ATOM 3051 C C . PRO A 1 387 ? 191.579 -305.896 5.611 1.00 41.88 467 PRO A C 1
ATOM 3052 O O . PRO A 1 387 ? 191.034 -306.821 6.211 1.00 52.63 467 PRO A O 1
ATOM 3056 N N . TYR A 1 388 ? 192.702 -305.315 6.029 1.00 44.54 468 TYR A N 1
ATOM 3057 C CA . TYR A 1 388 ? 193.412 -305.796 7.220 1.00 51.84 468 TYR A CA 1
ATOM 3058 C C . TYR A 1 388 ? 192.581 -305.672 8.502 1.00 44.71 468 TYR A C 1
ATOM 3059 O O . TYR A 1 388 ? 192.938 -306.229 9.541 1.00 44.03 468 TYR A O 1
ATOM 3068 N N . LEU A 1 389 ? 191.473 -304.943 8.427 1.00 47.77 469 LEU A N 1
ATOM 3069 C CA . LEU A 1 389 ? 190.567 -304.822 9.564 1.00 44.16 469 LEU A CA 1
ATOM 3070 C C . LEU A 1 389 ? 189.866 -306.149 9.867 1.00 38.48 469 LEU A C 1
ATOM 3071 O O . LEU A 1 389 ? 189.309 -306.329 10.953 1.00 46.39 469 LEU A O 1
ATOM 3076 N N . PHE A 1 390 ? 189.892 -307.074 8.907 1.00 45.59 470 PHE A N 1
ATOM 3077 C CA . PHE A 1 390 ? 189.317 -308.404 9.113 1.00 48.87 470 PHE A CA 1
ATOM 3078 C C . PHE A 1 390 ? 190.370 -309.385 9.610 1.00 53.41 470 PHE A C 1
ATOM 3079 O O . PHE A 1 390 ? 191.479 -309.444 9.077 1.00 53.79 470 PHE A O 1
ATOM 3087 N N . GLU A 1 391 ? 190.015 -310.152 10.632 1.00 45.08 471 GLU A N 1
ATOM 3088 C CA . GLU A 1 391 ? 190.876 -311.216 11.121 1.00 52.60 471 GLU A CA 1
ATOM 3089 C C . GLU A 1 391 ? 191.195 -312.201 10.001 1.00 64.01 471 GLU A C 1
ATOM 3090 O O . GLU A 1 391 ? 190.312 -312.601 9.241 1.00 66.37 471 GLU A O 1
ATOM 3096 N N . GLY A 1 392 ? 192.465 -312.577 9.897 1.00 64.19 472 GLY A N 1
ATOM 3097 C CA . GLY A 1 392 ? 192.890 -313.580 8.942 1.00 54.68 472 GLY A CA 1
ATOM 3098 C C . GLY A 1 392 ? 193.108 -313.026 7.552 1.00 53.58 472 GLY A C 1
ATOM 3099 O O . GLY A 1 392 ? 193.425 -313.766 6.622 1.00 71.44 472 GLY A O 1
ATOM 3100 N N . ALA A 1 393 ? 192.952 -311.718 7.405 1.00 52.77 473 ALA A N 1
ATOM 3101 C CA . ALA A 1 393 ? 193.073 -311.096 6.094 1.00 53.11 473 ALA A CA 1
ATOM 3102 C C . ALA A 1 393 ? 194.519 -310.750 5.763 1.00 46.73 473 ALA A C 1
ATOM 3103 O O . ALA A 1 393 ? 195.008 -311.071 4.682 1.00 62.57 473 ALA A O 1
ATOM 3105 N N . GLU A 1 394 ? 195.192 -310.087 6.697 1.00 69.30 474 GLU A N 1
ATOM 3106 C CA . GLU A 1 394 ? 196.578 -309.662 6.512 1.00 67.92 474 GLU A CA 1
ATOM 3107 C C . GLU A 1 394 ? 197.488 -310.869 6.300 1.00 60.03 474 GLU A C 1
ATOM 3108 O O . GLU A 1 394 ? 197.304 -311.897 6.958 1.00 49.41 474 GLU A O 1
ATOM 3114 N N . PRO A 1 395 ? 198.454 -310.755 5.366 1.00 53.17 475 PRO A N 1
ATOM 3115 C CA . PRO A 1 395 ? 199.445 -311.805 5.106 1.00 73.94 475 PRO A CA 1
ATOM 3116 C C . PRO A 1 395 ? 199.980 -312.392 6.407 1.00 94.00 475 PRO A C 1
ATOM 3117 O O . PRO A 1 395 ? 200.536 -311.652 7.224 1.00 77.13 475 PRO A O 1
ATOM 3121 N N . GLY A 1 396 ? 199.780 -313.699 6.585 1.00 99.59 476 GLY A N 1
ATOM 3122 C CA . GLY A 1 396 ? 200.032 -314.391 7.840 1.00 76.05 476 GLY A CA 1
ATOM 3123 C C . GLY A 1 396 ? 201.366 -314.094 8.491 1.00 82.45 476 GLY A C 1
ATOM 3124 O O . GLY A 1 396 ? 202.291 -313.633 7.820 1.00 103.15 476 GLY A O 1
ATOM 3125 N N . PRO A 1 397 ? 201.469 -314.361 9.805 1.00 87.32 477 PRO A N 1
ATOM 3126 C CA . PRO A 1 397 ? 202.658 -314.103 10.630 1.00 91.62 477 PRO A CA 1
ATOM 3127 C C . PRO A 1 397 ? 203.975 -314.412 9.912 1.00 82.13 477 PRO A C 1
ATOM 3128 O O . PRO A 1 397 ? 204.083 -315.446 9.250 1.00 82.88 477 PRO A O 1
ATOM 3132 N N . PRO A 1 398 ? 204.965 -313.512 10.029 1.00 92.55 478 PRO A N 1
ATOM 3133 C CA . PRO A 1 398 ? 204.901 -312.292 10.842 1.00 79.52 478 PRO A CA 1
ATOM 3134 C C . PRO A 1 398 ? 204.218 -311.134 10.117 1.00 76.20 478 PRO A C 1
ATOM 3135 O O . PRO A 1 398 ? 204.386 -310.969 8.907 1.00 86.97 478 PRO A O 1
ATOM 3139 N N . TYR A 1 399 ? 203.453 -310.340 10.859 1.00 85.81 479 TYR A N 1
ATOM 3140 C CA . TYR A 1 399 ? 202.789 -309.173 10.291 1.00 80.99 479 TYR A CA 1
ATOM 3141 C C . TYR A 1 399 ? 203.763 -308.003 10.238 1.00 72.50 479 TYR A C 1
ATOM 3142 O O . TYR A 1 399 ? 204.302 -307.582 11.261 1.00 82.29 479 TYR A O 1
ATOM 3151 N N . THR A 1 400 ? 203.996 -307.490 9.036 1.00 76.52 480 THR A N 1
ATOM 3152 C CA . THR A 1 400 ? 204.970 -306.426 8.829 1.00 70.76 480 THR A CA 1
ATOM 3153 C C . THR A 1 400 ? 204.383 -305.343 7.928 1.00 74.22 480 THR A C 1
ATOM 3154 O O . THR A 1 400 ? 203.522 -305.626 7.093 1.00 82.94 480 THR A O 1
ATOM 3158 N N . THR A 1 401 ? 204.843 -304.105 8.083 1.00 60.13 481 THR A N 1
ATOM 3159 C CA . THR A 1 401 ? 204.377 -303.044 7.199 1.00 82.85 481 THR A CA 1
ATOM 3160 C C . THR A 1 401 ? 205.129 -303.110 5.882 1.00 73.79 481 THR A C 1
ATOM 3161 O O . THR A 1 401 ? 206.238 -302.591 5.765 1.00 79.22 481 THR A O 1
ATOM 3165 N N . ASP A 1 402 ? 204.526 -303.755 4.892 1.00 85.42 482 ASP A N 1
ATOM 3166 C CA . ASP A 1 402 ? 205.131 -303.843 3.575 1.00 89.55 482 ASP A CA 1
ATOM 3167 C C . ASP A 1 402 ? 204.651 -302.661 2.760 1.00 71.48 482 ASP A C 1
ATOM 3168 O O . ASP A 1 402 ? 204.039 -301.742 3.296 1.00 75.74 482 ASP A O 1
ATOM 3173 N N . GLU A 1 403 ? 204.934 -302.681 1.464 1.00 68.10 483 GLU A N 1
ATOM 3174 C CA . GLU A 1 403 ? 204.257 -301.785 0.543 1.00 66.86 483 GLU A CA 1
ATOM 3175 C C . GLU A 1 403 ? 202.900 -302.405 0.228 1.00 75.22 483 GLU A C 1
ATOM 3176 O O . GLU A 1 403 ? 202.042 -301.782 -0.398 1.00 68.46 483 GLU A O 1
ATOM 3182 N N . HIS A 1 404 ? 202.727 -303.647 0.674 1.00 69.34 484 HIS A N 1
ATOM 3183 C CA . HIS A 1 404 ? 201.466 -304.364 0.558 1.00 66.60 484 HIS A CA 1
ATOM 3184 C C . HIS A 1 404 ? 200.404 -303.778 1.482 1.00 77.75 484 HIS A C 1
ATOM 3185 O O . HIS A 1 404 ? 199.208 -303.968 1.265 1.00 68.29 484 HIS A O 1
ATOM 3192 N N . LEU A 1 405 ? 200.850 -303.086 2.526 1.00 78.28 485 LEU A N 1
ATOM 3193 C CA . LEU A 1 405 ? 199.945 -302.402 3.441 1.00 68.19 485 LEU A CA 1
ATOM 3194 C C . LEU A 1 405 ? 199.236 -301.269 2.705 1.00 64.05 485 LEU A C 1
ATOM 3195 O O . LEU A 1 405 ? 198.126 -300.875 3.061 1.00 65.29 485 LEU A O 1
ATOM 3200 N N . ILE A 1 406 ? 199.893 -300.748 1.676 1.00 53.87 486 ILE A N 1
ATOM 3201 C CA . ILE A 1 406 ? 199.328 -299.679 0.867 1.00 47.81 486 ILE A CA 1
ATOM 3202 C C . ILE A 1 406 ? 198.503 -300.225 -0.294 1.00 62.07 486 ILE A C 1
ATOM 3203 O O . ILE A 1 406 ? 197.387 -299.765 -0.544 1.00 68.97 486 ILE A O 1
ATOM 3208 N N . TYR A 1 407 ? 199.046 -301.219 -0.991 1.00 62.50 487 TYR A N 1
ATOM 3209 C CA . TYR A 1 407 ? 198.459 -301.672 -2.250 1.00 66.26 487 TYR A CA 1
ATOM 3210 C C . TYR A 1 407 ? 197.245 -302.579 -2.077 1.00 56.79 487 TYR A C 1
ATOM 3211 O O . TYR A 1 407 ? 196.476 -302.779 -3.017 1.00 65.86 487 TYR A O 1
ATOM 3220 N N . ASN A 1 408 ? 197.061 -303.111 -0.874 1.00 49.45 488 ASN A N 1
ATOM 3221 C CA . ASN A 1 408 ? 195.871 -303.900 -0.578 1.00 53.34 488 ASN A CA 1
ATOM 3222 C C . ASN A 1 408 ? 194.621 -303.059 -0.302 1.00 56.26 488 ASN A C 1
ATOM 3223 O O . ASN A 1 408 ? 193.571 -303.601 0.038 1.00 49.91 488 ASN A O 1
ATOM 3228 N N . ALA A 1 409 ? 194.738 -301.740 -0.444 1.00 54.25 489 ALA A N 1
ATOM 3229 C CA . ALA A 1 409 ? 193.603 -300.846 -0.224 1.00 49.70 489 ALA A CA 1
ATOM 3230 C C . ALA A 1 409 ? 193.618 -299.652 -1.169 1.00 48.32 489 ALA A C 1
ATOM 3231 O O . ALA A 1 409 ? 194.610 -298.932 -1.261 1.00 51.38 489 ALA A O 1
ATOM 3233 N N . GLY A 1 410 ? 192.505 -299.448 -1.866 1.00 46.03 490 GLY A N 1
ATOM 3234 C CA . GLY A 1 410 ? 192.394 -298.375 -2.835 1.00 42.36 490 GLY A CA 1
ATOM 3235 C C . GLY A 1 410 ? 192.596 -297.006 -2.220 1.00 55.83 490 GLY A C 1
ATOM 3236 O O . GLY A 1 410 ? 193.181 -296.117 -2.841 1.00 65.13 490 GLY A O 1
ATOM 3237 N N . LYS A 1 411 ? 192.102 -296.830 -0.998 1.00 42.78 491 LYS A N 1
ATOM 3238 C CA . LYS A 1 411 ? 192.247 -295.560 -0.299 1.00 39.60 491 LYS A CA 1
ATOM 3239 C C . LYS A 1 411 ? 193.701 -295.282 0.092 1.00 46.55 491 LYS A C 1
ATOM 3240 O O . LYS A 1 411 ? 194.168 -294.145 -0.013 1.00 43.46 491 LYS A O 1
ATOM 3246 N N . MET A 1 412 ? 194.414 -296.320 0.533 1.00 44.91 492 MET A N 1
ATOM 3247 C CA . MET A 1 412 ? 195.823 -296.183 0.906 1.00 48.50 492 MET A CA 1
ATOM 3248 C C . MET A 1 412 ? 196.686 -295.749 -0.271 1.00 50.68 492 MET A C 1
ATOM 3249 O O . MET A 1 412 ? 197.570 -294.905 -0.120 1.00 46.10 492 MET A O 1
ATOM 3254 N N . VAL A 1 413 ? 196.425 -296.330 -1.439 1.00 46.36 493 VAL A N 1
ATOM 3255 C CA . VAL A 1 413 ? 197.160 -295.983 -2.650 1.00 48.56 493 VAL A CA 1
ATOM 3256 C C . VAL A 1 413 ? 196.978 -294.509 -3.008 1.00 46.83 493 VAL A C 1
ATOM 3257 O O . VAL A 1 413 ? 197.948 -293.807 -3.298 1.00 50.08 493 VAL A O 1
ATOM 3261 N N . VAL A 1 414 ? 195.734 -294.043 -2.979 1.00 56.23 494 VAL A N 1
ATOM 3262 C CA . VAL A 1 414 ? 195.435 -292.639 -3.260 1.00 49.79 494 VAL A CA 1
ATOM 3263 C C . VAL A 1 414 ? 196.017 -291.731 -2.177 1.00 56.82 494 VAL A C 1
ATOM 3264 O O . VAL A 1 414 ? 196.573 -290.670 -2.473 1.00 48.99 494 VAL A O 1
ATOM 3268 N N . LEU A 1 415 ? 195.883 -292.157 -0.924 1.00 51.14 495 LEU A N 1
ATOM 3269 C CA . LEU A 1 415 ? 196.424 -291.413 0.205 1.00 48.23 495 LEU A CA 1
ATOM 3270 C C . LEU A 1 415 ? 197.930 -291.244 0.066 1.00 52.33 495 LEU A C 1
ATOM 3271 O O . LEU A 1 415 ? 198.456 -290.134 0.197 1.00 41.93 495 LEU A O 1
ATOM 3276 N N . ASP A 1 416 ? 198.609 -292.349 -0.228 1.00 53.33 496 ASP A N 1
ATOM 3277 C CA . ASP A 1 416 ? 200.065 -292.378 -0.287 1.00 49.18 496 ASP A CA 1
ATOM 3278 C C . ASP A 1 416 ? 200.626 -291.354 -1.265 1.00 53.51 496 ASP A C 1
ATOM 3279 O O . ASP A 1 416 ? 201.616 -290.687 -0.971 1.00 72.14 496 ASP A O 1
ATOM 3284 N N . LYS A 1 417 ? 199.981 -291.210 -2.416 1.00 49.54 497 LYS A N 1
ATOM 3285 C CA . LYS A 1 417 ? 200.431 -290.232 -3.398 1.00 59.65 497 LYS A CA 1
ATOM 3286 C C . LYS A 1 417 ? 199.982 -288.826 -3.027 1.00 64.18 497 LYS A C 1
ATOM 3287 O O . LYS A 1 417 ? 200.673 -287.846 -3.312 1.00 63.27 497 LYS A O 1
ATOM 3293 N N . LEU A 1 418 ? 198.817 -288.729 -2.393 1.00 68.80 498 LEU A N 1
ATOM 3294 C CA . LEU A 1 418 ? 198.274 -287.434 -2.007 1.00 57.03 498 LEU A CA 1
ATOM 3295 C C . LEU A 1 418 ? 199.155 -286.770 -0.950 1.00 57.08 498 LEU A C 1
ATOM 3296 O O . LEU A 1 418 ? 199.475 -285.585 -1.050 1.00 44.37 498 LEU A O 1
ATOM 3301 N N . LEU A 1 419 ? 199.564 -287.550 0.047 1.00 42.77 499 LEU A N 1
ATOM 3302 C CA . LEU A 1 419 ? 200.416 -287.047 1.121 1.00 52.85 499 LEU A CA 1
ATOM 3303 C C . LEU A 1 419 ? 201.762 -286.578 0.582 1.00 61.30 499 LEU A C 1
ATOM 3304 O O . LEU A 1 419 ? 202.284 -285.537 0.992 1.00 51.43 499 LEU A O 1
ATOM 3309 N N . LYS A 1 420 ? 202.310 -287.358 -0.342 1.00 67.78 500 LYS A N 1
ATOM 3310 C CA . LYS A 1 420 ? 203.567 -287.032 -0.999 1.00 64.23 500 LYS A CA 1
ATOM 3311 C C . LYS A 1 420 ? 203.465 -285.671 -1.675 1.00 51.20 500 LYS A C 1
ATOM 3312 O O . LYS A 1 420 ? 204.386 -284.857 -1.600 1.00 65.90 500 LYS A O 1
ATOM 3318 N N . ARG A 1 421 ? 202.328 -285.420 -2.316 1.00 55.91 501 ARG A N 1
ATOM 3319 C CA . ARG A 1 421 ? 202.095 -284.152 -2.999 1.00 53.47 501 ARG A CA 1
ATOM 3320 C C . ARG A 1 421 ? 201.769 -283.016 -2.021 1.00 64.11 501 ARG A C 1
ATOM 3321 O O . ARG A 1 421 ? 202.059 -281.849 -2.293 1.00 72.01 501 ARG A O 1
ATOM 3329 N N . ILE A 1 422 ? 201.170 -283.361 -0.883 1.00 64.82 502 ILE A N 1
ATOM 3330 C CA . ILE A 1 422 ? 200.835 -282.373 0.142 1.00 52.39 502 ILE A CA 1
ATOM 3331 C C . ILE A 1 422 ? 202.089 -281.828 0.821 1.00 51.42 502 ILE A C 1
ATOM 3332 O O . ILE A 1 422 ? 202.206 -280.625 1.060 1.00 55.97 502 ILE A O 1
ATOM 3337 N N . GLN A 1 423 ? 203.026 -282.720 1.125 1.00 53.97 503 GLN A N 1
ATOM 3338 C CA . GLN A 1 423 ? 204.268 -282.332 1.781 1.00 58.44 503 GLN A CA 1
ATOM 3339 C C . GLN A 1 423 ? 205.152 -281.472 0.883 1.00 61.87 503 GLN A C 1
ATOM 3340 O O . GLN A 1 423 ? 205.786 -280.526 1.351 1.00 60.57 503 GLN A O 1
ATOM 3346 N N . LYS A 1 424 ? 205.180 -281.805 -0.404 1.00 64.88 504 LYS A N 1
ATOM 3347 C CA . LYS A 1 424 ? 205.991 -281.083 -1.380 1.00 58.72 504 LYS A CA 1
ATOM 3348 C C . LYS A 1 424 ? 205.626 -279.605 -1.454 1.00 58.26 504 LYS A C 1
ATOM 3349 O O . LYS A 1 424 ? 206.502 -278.744 -1.518 1.00 70.00 504 LYS A O 1
ATOM 3355 N N . GLN A 1 425 ? 204.330 -279.312 -1.447 1.00 64.73 505 GLN A N 1
ATOM 3356 C CA . GLN A 1 425 ? 203.876 -277.926 -1.499 1.00 57.05 505 GLN A CA 1
ATOM 3357 C C . GLN A 1 425 ? 203.959 -277.269 -0.122 1.00 50.87 505 GLN A C 1
ATOM 3358 O O . GLN A 1 425 ? 203.585 -276.110 0.048 1.00 51.98 505 GLN A O 1
ATOM 3364 N N . GLY A 1 426 ? 204.455 -278.020 0.857 1.00 56.32 506 GLY A N 1
ATOM 3365 C CA . GLY A 1 426 ? 204.659 -277.499 2.197 1.00 57.61 506 GLY A CA 1
ATOM 3366 C C . GLY A 1 426 ? 203.370 -277.278 2.961 1.00 62.70 506 GLY A C 1
ATOM 3367 O O . GLY A 1 426 ? 203.248 -276.323 3.730 1.00 55.69 506 GLY A O 1
ATOM 3368 N N . SER A 1 427 ? 202.402 -278.162 2.747 1.00 61.11 507 SER A N 1
ATOM 3369 C CA . SER A 1 427 ? 201.139 -278.092 3.471 1.00 48.16 507 SER A CA 1
ATOM 3370 C C . SER A 1 427 ? 201.097 -279.149 4.562 1.00 47.14 507 SER A C 1
ATOM 3371 O O . SER A 1 427 ? 201.873 -280.107 4.545 1.00 55.20 507 SER A O 1
ATOM 3374 N N . ARG A 1 428 ? 200.191 -278.967 5.515 1.00 48.07 508 ARG A N 1
ATOM 3375 C CA . ARG A 1 428 ? 200.033 -279.915 6.607 1.00 50.07 508 ARG A CA 1
ATOM 3376 C C . ARG A 1 428 ? 198.589 -280.416 6.645 1.00 42.37 508 ARG A C 1
ATOM 3377 O O . ARG A 1 428 ? 197.664 -279.690 6.276 1.00 44.94 508 ARG A O 1
ATOM 3385 N N . VAL A 1 429 ? 198.395 -281.652 7.091 1.00 42.00 509 VAL A N 1
ATOM 3386 C CA . VAL A 1 429 ? 197.109 -282.319 6.916 1.00 32.35 509 VAL A CA 1
ATOM 3387 C C . VAL A 1 429 ? 196.549 -282.988 8.176 1.00 45.53 509 VAL A C 1
ATOM 3388 O O . VAL A 1 429 ? 197.290 -283.572 8.974 1.00 32.98 509 VAL A O 1
ATOM 3392 N N . LEU A 1 430 ? 195.234 -282.862 8.358 1.00 38.09 510 LEU A N 1
ATOM 3393 C CA . LEU A 1 430 ? 194.507 -283.651 9.347 1.00 38.07 510 LEU A CA 1
ATOM 3394 C C . LEU A 1 430 ? 193.827 -284.812 8.632 1.00 35.99 510 LEU A C 1
ATOM 3395 O O . LEU A 1 430 ? 193.269 -284.638 7.549 1.00 32.21 510 LEU A O 1
ATOM 3400 N N . ILE A 1 431 ? 193.866 -285.991 9.240 1.00 24.62 511 ILE A N 1
ATOM 3401 C CA . ILE A 1 431 ? 193.201 -287.150 8.671 1.00 23.72 511 ILE A CA 1
ATOM 3402 C C . ILE A 1 431 ? 192.208 -287.724 9.667 1.00 34.13 511 ILE A C 1
ATOM 3403 O O . ILE A 1 431 ? 192.604 -288.247 10.711 1.00 34.04 511 ILE A O 1
ATOM 3408 N N . PHE A 1 432 ? 190.919 -287.636 9.336 1.00 28.26 512 PHE A N 1
ATOM 3409 C CA . PHE A 1 432 ? 189.860 -288.132 10.213 1.00 29.02 512 PHE A CA 1
ATOM 3410 C C . PHE A 1 432 ? 189.339 -289.504 9.773 1.00 33.66 512 PHE A C 1
ATOM 3411 O O . PHE A 1 432 ? 189.241 -289.791 8.585 1.00 34.88 512 PHE A O 1
ATOM 3419 N N . SER A 1 433 ? 188.991 -290.343 10.739 1.00 23.77 513 SER A N 1
ATOM 3420 C CA . SER A 1 433 ? 188.299 -291.584 10.445 1.00 30.00 513 SER A CA 1
ATOM 3421 C C . SER A 1 433 ? 187.327 -291.973 11.555 1.00 36.57 513 SER A C 1
ATOM 3422 O O . SER A 1 433 ? 187.506 -291.589 12.706 1.00 43.02 513 SER A O 1
ATOM 3425 N N . GLN A 1 434 ? 186.298 -292.733 11.189 1.00 34.97 514 GLN A N 1
ATOM 3426 C CA . GLN A 1 434 ? 185.326 -293.260 12.141 1.00 32.21 514 GLN A CA 1
ATOM 3427 C C . GLN A 1 434 ? 185.927 -294.383 12.978 1.00 38.20 514 GLN A C 1
ATOM 3428 O O . GLN A 1 434 ? 185.472 -294.650 14.091 1.00 48.03 514 GLN A O 1
ATOM 3434 N N . MET A 1 435 ? 186.938 -295.053 12.433 1.00 33.30 515 MET A N 1
ATOM 3435 C CA . MET A 1 435 ? 187.452 -296.278 13.045 1.00 36.62 515 MET A CA 1
ATOM 3436 C C . MET A 1 435 ? 188.875 -296.121 13.598 1.00 33.90 515 MET A C 1
ATOM 3437 O O . MET A 1 435 ? 189.806 -295.771 12.866 1.00 34.66 515 MET A O 1
ATOM 3442 N N . SER A 1 436 ? 189.040 -296.387 14.889 1.00 38.32 516 SER A N 1
ATOM 3443 C CA . SER A 1 436 ? 190.358 -296.284 15.514 1.00 37.82 516 SER A CA 1
ATOM 3444 C C . SER A 1 436 ? 191.297 -297.366 14.988 1.00 40.06 516 SER A C 1
ATOM 3445 O O . SER A 1 436 ? 192.494 -297.130 14.802 1.00 40.14 516 SER A O 1
ATOM 3448 N N . ARG A 1 437 ? 190.742 -298.544 14.723 1.00 41.97 517 ARG A N 1
ATOM 3449 C CA . ARG A 1 437 ? 191.522 -299.655 14.182 1.00 38.38 517 ARG A CA 1
ATOM 3450 C C . ARG A 1 437 ? 192.060 -299.351 12.788 1.00 34.57 517 ARG A C 1
ATOM 3451 O O . ARG A 1 437 ? 192.982 -300.005 12.312 1.00 43.04 517 ARG A O 1
ATOM 3459 N N . LEU A 1 438 ? 191.516 -298.321 12.155 1.00 34.68 518 LEU A N 1
ATOM 3460 C CA . LEU A 1 438 ? 192.003 -297.899 10.854 1.00 36.92 518 LEU A CA 1
ATOM 3461 C C . LEU A 1 438 ? 193.118 -296.890 11.030 1.00 41.77 518 LEU A C 1
ATOM 3462 O O . LEU A 1 438 ? 194.072 -296.868 10.251 1.00 40.58 518 LEU A O 1
ATOM 3467 N N . LEU A 1 439 ? 192.964 -296.021 12.025 1.00 41.63 519 LEU A N 1
ATOM 3468 C CA . LEU A 1 439 ? 194.031 -295.105 12.401 1.00 47.55 519 LEU A CA 1
ATOM 3469 C C . LEU A 1 439 ? 195.290 -295.888 12.812 1.00 31.24 519 LEU A C 1
ATOM 3470 O O . LEU A 1 439 ? 196.401 -295.468 12.508 1.00 41.72 519 LEU A O 1
ATOM 3475 N N . ASP A 1 440 ? 195.098 -297.029 13.482 1.00 30.79 520 ASP A N 1
ATOM 3476 C CA . ASP A 1 440 ? 196.193 -297.949 13.820 1.00 43.08 520 ASP A CA 1
ATOM 3477 C C . ASP A 1 440 ? 196.999 -298.338 12.581 1.00 54.16 520 ASP A C 1
ATOM 3478 O O . ASP A 1 440 ? 198.231 -298.332 12.599 1.00 42.67 520 ASP A O 1
ATOM 3483 N N . ILE A 1 441 ? 196.293 -298.688 11.511 1.00 44.38 521 ILE A N 1
ATOM 3484 C CA . ILE A 1 441 ? 196.940 -299.017 10.248 1.00 45.29 521 ILE A CA 1
ATOM 3485 C C . ILE A 1 441 ? 197.639 -297.788 9.681 1.00 50.39 521 ILE A C 1
ATOM 3486 O O . ILE A 1 441 ? 198.711 -297.891 9.080 1.00 49.20 521 ILE A O 1
ATOM 3491 N N . LEU A 1 442 ? 197.037 -296.621 9.889 1.00 45.02 522 LEU A N 1
ATOM 3492 C CA . LEU A 1 442 ? 197.638 -295.376 9.424 1.00 41.25 522 LEU A CA 1
ATOM 3493 C C . LEU A 1 442 ? 198.881 -294.993 10.238 1.00 50.45 522 LEU A C 1
ATOM 3494 O O . LEU A 1 442 ? 199.819 -294.391 9.710 1.00 40.96 522 LEU A O 1
ATOM 3499 N N . GLU A 1 443 ? 198.879 -295.335 11.522 1.00 34.98 523 GLU A N 1
ATOM 3500 C CA . GLU A 1 443 ? 200.041 -295.102 12.370 1.00 43.12 523 GLU A CA 1
ATOM 3501 C C . GLU A 1 443 ? 201.231 -295.880 11.836 1.00 56.42 523 GLU A C 1
ATOM 3502 O O . GLU A 1 443 ? 202.310 -295.323 11.631 1.00 43.39 523 GLU A O 1
ATOM 3508 N N . ASP A 1 444 ? 201.017 -297.171 11.596 1.00 50.49 524 ASP A N 1
ATOM 3509 C CA . ASP A 1 444 ? 202.067 -298.030 11.075 1.00 40.15 524 ASP A CA 1
ATOM 3510 C C . ASP A 1 444 ? 202.539 -297.544 9.708 1.00 51.39 524 ASP A C 1
ATOM 3511 O O . ASP A 1 444 ? 203.742 -297.475 9.454 1.00 50.10 524 ASP A O 1
ATOM 3516 N N . TYR A 1 445 ? 201.596 -297.173 8.846 1.00 51.97 525 TYR A N 1
ATOM 3517 C CA . TYR A 1 445 ? 201.937 -296.610 7.541 1.00 49.44 525 TYR A CA 1
ATOM 3518 C C . TYR A 1 445 ? 202.804 -295.356 7.658 1.00 47.76 525 TYR A C 1
ATOM 3519 O O . TYR A 1 445 ? 203.723 -295.159 6.867 1.00 47.78 525 TYR A O 1
ATOM 3528 N N . CYS A 1 446 ? 202.494 -294.505 8.631 1.00 50.79 526 CYS A N 1
ATOM 3529 C CA . CYS A 1 446 ? 203.212 -293.243 8.803 1.00 58.11 526 CYS A CA 1
ATOM 3530 C C . CYS A 1 446 ? 204.686 -293.464 9.118 1.00 54.53 526 CYS A C 1
ATOM 3531 O O . CYS A 1 446 ? 205.555 -292.762 8.598 1.00 46.13 526 CYS A O 1
ATOM 3534 N N . VAL A 1 447 ? 204.955 -294.436 9.981 1.00 45.98 527 VAL A N 1
ATOM 3535 C CA . VAL A 1 447 ? 206.317 -294.782 10.339 1.00 52.72 527 VAL A CA 1
ATOM 3536 C C . VAL A 1 447 ? 207.042 -295.318 9.114 1.00 61.22 527 VAL A C 1
ATOM 3537 O O . VAL A 1 447 ? 208.153 -294.889 8.805 1.00 57.58 527 VAL A O 1
ATOM 3541 N N . PHE A 1 448 ? 206.382 -296.224 8.400 1.00 58.73 528 PHE A N 1
ATOM 3542 C CA . PHE A 1 448 ? 206.941 -296.842 7.201 1.00 51.07 528 PHE A CA 1
ATOM 3543 C C . PHE A 1 448 ? 207.378 -295.829 6.141 1.00 56.69 528 PHE A C 1
ATOM 3544 O O . PHE A 1 448 ? 208.289 -296.099 5.359 1.00 74.28 528 PHE A O 1
ATOM 3552 N N . ARG A 1 449 ? 206.735 -294.667 6.115 1.00 48.74 529 ARG A N 1
ATOM 3553 C CA . ARG A 1 449 ? 207.099 -293.625 5.157 1.00 47.01 529 ARG A CA 1
ATOM 3554 C C . ARG A 1 449 ? 207.929 -292.542 5.831 1.00 47.51 529 ARG A C 1
ATOM 3555 O O . ARG A 1 449 ? 208.339 -291.572 5.192 1.00 56.82 529 ARG A O 1
ATOM 3563 N N . GLY A 1 450 ? 208.177 -292.715 7.125 1.00 54.87 530 GLY A N 1
ATOM 3564 C CA . GLY A 1 450 ? 208.886 -291.715 7.903 1.00 57.47 530 GLY A CA 1
ATOM 3565 C C . GLY A 1 450 ? 208.101 -290.423 8.018 1.00 54.71 530 GLY A C 1
ATOM 3566 O O . GLY A 1 450 ? 208.637 -289.335 7.817 1.00 52.78 530 GLY A O 1
ATOM 3567 N N . TYR A 1 451 ? 206.819 -290.543 8.341 1.00 56.49 531 TYR A N 1
ATOM 3568 C CA . TYR A 1 451 ? 205.972 -289.373 8.513 1.00 51.85 531 TYR A CA 1
ATOM 3569 C C . TYR A 1 451 ? 205.802 -289.048 9.987 1.00 46.51 531 TYR A C 1
ATOM 3570 O O . TYR A 1 451 ? 205.401 -289.905 10.775 1.00 48.32 531 TYR A O 1
ATOM 3579 N N . LYS A 1 452 ? 206.123 -287.809 10.354 1.00 47.29 532 LYS A N 1
ATOM 3580 C CA . LYS A 1 452 ? 205.963 -287.339 11.728 1.00 53.70 532 LYS A CA 1
ATOM 3581 C C . LYS A 1 452 ? 204.501 -287.011 12.004 1.00 51.42 532 LYS A C 1
ATOM 3582 O O . LYS A 1 452 ? 203.874 -286.266 11.246 1.00 44.28 532 LYS A O 1
ATOM 3588 N N . TYR A 1 453 ? 203.958 -287.554 13.091 1.00 53.07 533 TYR A N 1
ATOM 3589 C CA . TYR A 1 453 ? 202.528 -287.420 13.343 1.00 52.74 533 TYR A CA 1
ATOM 3590 C C . TYR A 1 453 ? 202.121 -287.263 14.806 1.00 53.58 533 TYR A C 1
ATOM 3591 O O . TYR A 1 453 ? 202.834 -287.688 15.712 1.00 43.42 533 TYR A O 1
ATOM 3600 N N . CYS A 1 454 ? 200.953 -286.659 15.020 1.00 43.59 534 CYS A N 1
ATOM 3601 C CA . CYS A 1 454 ? 200.283 -286.724 16.312 1.00 37.32 534 CYS A CA 1
ATOM 3602 C C . CYS A 1 454 ? 199.017 -287.550 16.163 1.00 38.56 534 CYS A C 1
ATOM 3603 O O . CYS A 1 454 ? 198.549 -287.791 15.050 1.00 38.60 534 CYS A O 1
ATOM 3606 N N . ARG A 1 455 ? 198.459 -287.980 17.285 1.00 34.33 535 ARG A N 1
ATOM 3607 C CA . ARG A 1 455 ? 197.233 -288.751 17.253 1.00 33.67 535 ARG A CA 1
ATOM 3608 C C . ARG A 1 455 ? 196.347 -288.513 18.468 1.00 40.59 535 ARG A C 1
ATOM 3609 O O . ARG A 1 455 ? 196.821 -288.552 19.600 1.00 36.85 535 ARG A O 1
ATOM 3617 N N . ILE A 1 456 ? 195.061 -288.267 18.208 1.00 41.07 536 ILE A N 1
ATOM 3618 C CA . ILE A 1 456 ? 194.032 -288.134 19.244 1.00 33.81 536 ILE A CA 1
ATOM 3619 C C . ILE A 1 456 ? 192.790 -288.966 18.890 1.00 33.29 536 ILE A C 1
ATOM 3620 O O . ILE A 1 456 ? 192.303 -288.911 17.764 1.00 37.16 536 ILE A O 1
ATOM 3625 N N . ASP A 1 457 ? 192.292 -289.742 19.849 1.00 26.31 537 ASP A N 1
ATOM 3626 C CA . ASP A 1 457 ? 191.118 -290.589 19.647 1.00 34.46 537 ASP A CA 1
ATOM 3627 C C . ASP A 1 457 ? 189.939 -290.154 20.503 1.00 41.81 537 ASP A C 1
ATOM 3628 O O . ASP A 1 457 ? 188.802 -290.554 20.256 1.00 36.01 537 ASP A O 1
ATOM 3633 N N . GLY A 1 458 ? 190.212 -289.349 21.522 1.00 37.97 538 GLY A N 1
ATOM 3634 C CA . GLY A 1 458 ? 189.190 -288.991 22.485 1.00 30.82 538 GLY A CA 1
ATOM 3635 C C . GLY A 1 458 ? 189.084 -290.036 23.581 1.00 41.88 538 GLY A C 1
ATOM 3636 O O . GLY A 1 458 ? 188.011 -290.269 24.132 1.00 47.12 538 GLY A O 1
ATOM 3637 N N . SER A 1 459 ? 190.206 -290.677 23.891 1.00 60.89 539 SER A N 1
ATOM 3638 C CA . SER A 1 459 ? 190.248 -291.680 24.950 1.00 52.36 539 SER A CA 1
ATOM 3639 C C . SER A 1 459 ? 190.311 -291.027 26.331 1.00 47.53 539 SER A C 1
ATOM 3640 O O . SER A 1 459 ? 190.776 -289.896 26.477 1.00 53.67 539 SER A O 1
ATOM 3643 N N . THR A 1 460 ? 189.832 -291.742 27.342 1.00 50.76 540 THR A N 1
ATOM 3644 C CA . THR A 1 460 ? 189.953 -291.282 28.719 1.00 48.13 540 THR A CA 1
ATOM 3645 C C . THR A 1 460 ? 191.093 -292.024 29.412 1.00 46.98 540 THR A C 1
ATOM 3646 O O . THR A 1 460 ? 191.348 -291.811 30.597 1.00 41.82 540 THR A O 1
ATOM 3650 N N . ALA A 1 461 ? 191.755 -292.917 28.679 1.00 41.90 541 ALA A N 1
ATOM 3651 C CA . ALA A 1 461 ? 192.830 -293.723 29.255 1.00 58.25 541 ALA A CA 1
ATOM 3652 C C . ALA A 1 461 ? 194.189 -293.055 29.077 1.00 41.25 541 ALA A C 1
ATOM 3653 O O . ALA A 1 461 ? 194.996 -293.476 28.246 1.00 48.32 541 ALA A O 1
ATOM 3655 N N . HIS A 1 462 ? 194.425 -292.018 29.874 1.00 40.99 542 HIS A N 1
ATOM 3656 C CA . HIS A 1 462 ? 195.696 -291.292 29.895 1.00 46.04 542 HIS A CA 1
ATOM 3657 C C . HIS A 1 462 ? 196.178 -290.836 28.521 1.00 51.01 542 HIS A C 1
ATOM 3658 O O . HIS A 1 462 ? 197.362 -290.944 28.196 1.00 60.25 542 HIS A O 1
ATOM 3665 N N . GLU A 1 463 ? 195.245 -290.335 27.720 1.00 40.17 543 GLU A N 1
ATOM 3666 C CA . GLU A 1 463 ? 195.585 -289.595 26.516 1.00 40.54 543 GLU A CA 1
ATOM 3667 C C . GLU A 1 463 ? 195.548 -288.107 26.870 1.00 44.20 543 GLU A C 1
ATOM 3668 O O . GLU A 1 463 ? 194.592 -287.637 27.485 1.00 51.23 543 GLU A O 1
ATOM 3674 N N . ASP A 1 464 ? 196.598 -287.379 26.500 1.00 53.14 544 ASP A N 1
ATOM 3675 C CA . ASP A 1 464 ? 196.702 -285.951 26.789 1.00 36.59 544 ASP A CA 1
ATOM 3676 C C . ASP A 1 464 ? 196.583 -285.180 25.488 1.00 41.19 544 ASP A C 1
ATOM 3677 O O . ASP A 1 464 ? 197.569 -285.020 24.765 1.00 44.64 544 ASP A O 1
ATOM 3682 N N . ARG A 1 465 ? 195.392 -284.673 25.194 1.00 32.30 545 ARG A N 1
ATOM 3683 C CA . ARG A 1 465 ? 195.208 -283.988 23.920 1.00 40.77 545 ARG A CA 1
ATOM 3684 C C . ARG A 1 465 ? 195.792 -282.577 23.876 1.00 26.41 545 ARG A C 1
ATOM 3685 O O . ARG A 1 465 ? 196.186 -282.111 22.815 1.00 26.29 545 ARG A O 1
ATOM 3693 N N . ILE A 1 466 ? 195.888 -281.915 25.025 1.00 33.98 546 ILE A N 1
ATOM 3694 C CA . ILE A 1 466 ? 196.588 -280.631 25.093 1.00 28.49 546 ILE A CA 1
ATOM 3695 C C . ILE A 1 466 ? 198.062 -280.755 24.677 1.00 39.35 546 ILE A C 1
ATOM 3696 O O . ILE A 1 466 ? 198.573 -279.929 23.914 1.00 38.29 546 ILE A O 1
ATOM 3701 N N . ALA A 1 467 ? 198.737 -281.794 25.160 1.00 31.06 547 ALA A N 1
ATOM 3702 C CA . ALA A 1 467 ? 200.124 -282.030 24.773 1.00 30.77 547 ALA A CA 1
ATOM 3703 C C . ALA A 1 467 ? 200.234 -282.236 23.269 1.00 36.23 547 ALA A C 1
ATOM 3704 O O . ALA A 1 467 ? 201.105 -281.658 22.615 1.00 43.32 547 ALA A O 1
ATOM 3706 N N . ALA A 1 468 ? 199.340 -283.055 22.725 1.00 38.68 548 ALA A N 1
ATOM 3707 C CA . ALA A 1 468 ? 199.369 -283.384 21.300 1.00 25.60 548 ALA A CA 1
ATOM 3708 C C . ALA A 1 468 ? 198.972 -282.204 20.419 1.00 30.81 548 ALA A C 1
ATOM 3709 O O . ALA A 1 468 ? 199.587 -281.973 19.381 1.00 39.84 548 ALA A O 1
ATOM 3711 N N . ILE A 1 469 ? 197.935 -281.470 20.819 1.00 29.84 549 ILE A N 1
ATOM 3712 C CA . ILE A 1 469 ? 197.546 -280.266 20.090 1.00 30.82 549 ILE A CA 1
ATOM 3713 C C . ILE A 1 469 ? 198.714 -279.275 20.050 1.00 40.77 549 ILE A C 1
ATOM 3714 O O . ILE A 1 469 ? 199.036 -278.722 18.997 1.00 33.89 549 ILE A O 1
ATOM 3719 N N . ASP A 1 470 ? 199.352 -279.063 21.200 1.00 28.05 550 ASP A N 1
ATOM 3720 C CA . ASP A 1 470 ? 200.451 -278.105 21.285 1.00 41.60 550 ASP A CA 1
ATOM 3721 C C . ASP A 1 470 ? 201.666 -278.543 20.465 1.00 39.71 550 ASP A C 1
ATOM 3722 O O . ASP A 1 470 ? 202.288 -277.722 19.794 1.00 35.13 550 ASP A O 1
ATOM 3727 N N . GLU A 1 471 ? 201.985 -279.834 20.502 1.00 27.57 551 GLU A N 1
ATOM 3728 C CA . GLU A 1 471 ? 203.074 -280.371 19.686 1.00 35.63 551 GLU A CA 1
ATOM 3729 C C . GLU A 1 471 ? 202.855 -280.110 18.202 1.00 44.77 551 GLU A C 1
ATOM 3730 O O . GLU A 1 471 ? 203.802 -279.820 17.469 1.00 50.29 551 GLU A O 1
ATOM 3736 N N . TYR A 1 472 ? 201.603 -280.206 17.762 1.00 38.44 552 TYR A N 1
ATOM 3737 C CA . TYR A 1 472 ? 201.279 -280.007 16.353 1.00 31.22 552 TYR A CA 1
ATOM 3738 C C . TYR A 1 472 ? 201.253 -278.529 15.988 1.00 30.59 552 TYR A C 1
ATOM 3739 O O . TYR A 1 472 ? 201.608 -278.156 14.871 1.00 38.27 552 TYR A O 1
ATOM 3748 N N . ASN A 1 473 ? 200.832 -277.692 16.932 1.00 37.80 553 ASN A N 1
ATOM 3749 C CA . ASN A 1 473 ? 200.597 -276.275 16.658 1.00 40.99 553 ASN A CA 1
ATOM 3750 C C . ASN A 1 473 ? 201.794 -275.353 16.866 1.00 43.86 553 ASN A C 1
ATOM 3751 O O . ASN A 1 473 ? 201.762 -274.198 16.437 1.00 41.76 553 ASN A O 1
ATOM 3756 N N . LYS A 1 474 ? 202.829 -275.847 17.541 1.00 42.51 554 LYS A N 1
ATOM 3757 C CA . LYS A 1 474 ? 204.042 -275.060 17.780 1.00 50.07 554 LYS A CA 1
ATOM 3758 C C . LYS A 1 474 ? 204.651 -274.574 16.472 1.00 47.09 554 LYS A C 1
ATOM 3759 O O . LYS A 1 474 ? 204.680 -275.310 15.488 1.00 52.53 554 LYS A O 1
ATOM 3765 N N . PRO A 1 475 ? 205.120 -273.320 16.449 1.00 47.82 555 PRO A N 1
ATOM 3766 C CA . PRO A 1 475 ? 205.793 -272.807 15.253 1.00 60.34 555 PRO A CA 1
ATOM 3767 C C . PRO A 1 475 ? 207.040 -273.633 14.958 1.00 57.54 555 PRO A C 1
ATOM 3768 O O . PRO A 1 475 ? 207.781 -273.969 15.879 1.00 49.50 555 PRO A O 1
ATOM 3772 N N . GLY A 1 476 ? 207.247 -273.977 13.692 1.00 57.36 556 GLY A N 1
ATOM 3773 C CA . GLY A 1 476 ? 208.370 -274.809 13.300 1.00 46.68 556 GLY A CA 1
ATOM 3774 C C . GLY A 1 476 ? 208.237 -276.244 13.772 1.00 64.70 556 GLY A C 1
ATOM 3775 O O . GLY A 1 476 ? 209.238 -276.932 13.983 1.00 61.71 556 GLY A O 1
ATOM 3776 N N . SER A 1 477 ? 207.000 -276.703 13.932 1.00 60.90 557 SER A N 1
ATOM 3777 C CA . SER A 1 477 ? 206.748 -278.064 14.394 1.00 57.54 557 SER A CA 1
ATOM 3778 C C . SER A 1 477 ? 207.249 -279.091 13.390 1.00 44.13 557 SER A C 1
ATOM 3779 O O . SER A 1 477 ? 207.176 -278.887 12.179 1.00 57.40 557 SER A O 1
ATOM 3782 N N . ASP A 1 478 ? 207.748 -280.203 13.909 1.00 48.35 558 ASP A N 1
ATOM 3783 C CA . ASP A 1 478 ? 208.245 -281.287 13.077 1.00 48.42 558 ASP A CA 1
ATOM 3784 C C . ASP A 1 478 ? 207.064 -282.022 12.454 1.00 53.68 558 ASP A C 1
ATOM 3785 O O . ASP A 1 478 ? 207.188 -282.657 11.405 1.00 46.93 558 ASP A O 1
ATOM 3790 N N . LYS A 1 479 ? 205.915 -281.920 13.113 1.00 49.97 559 LYS A N 1
ATOM 3791 C CA . LYS A 1 479 ? 204.751 -282.724 12.764 1.00 49.26 559 LYS A CA 1
ATOM 3792 C C . LYS A 1 479 ? 204.138 -282.371 11.411 1.00 41.22 559 LYS A C 1
ATOM 3793 O O . LYS A 1 479 ? 204.082 -281.206 11.016 1.00 40.95 559 LYS A O 1
ATOM 3799 N N . PHE A 1 480 ? 203.693 -283.404 10.706 1.00 42.12 560 PHE A N 1
ATOM 3800 C CA . PHE A 1 480 ? 203.144 -283.258 9.365 1.00 50.95 560 PHE A CA 1
ATOM 3801 C C . PHE A 1 480 ? 201.672 -283.688 9.326 1.00 40.17 560 PHE A C 1
ATOM 3802 O O . PHE A 1 480 ? 200.812 -282.970 8.819 1.00 37.68 560 PHE A O 1
ATOM 3810 N N . ILE A 1 481 ? 201.400 -284.860 9.886 1.00 35.93 561 ILE A N 1
ATOM 3811 C CA . ILE A 1 481 ? 200.076 -285.458 9.873 1.00 43.59 561 ILE A CA 1
ATOM 3812 C C . ILE A 1 481 ? 199.495 -285.490 11.289 1.00 56.33 561 ILE A C 1
ATOM 3813 O O . ILE A 1 481 ? 200.210 -285.743 12.255 1.00 44.00 561 ILE A O 1
ATOM 3818 N N . PHE A 1 482 ? 198.198 -285.229 11.414 1.00 40.47 562 PHE A N 1
ATOM 3819 C CA . PHE A 1 482 ? 197.518 -285.431 12.683 1.00 29.77 562 PHE A CA 1
ATOM 3820 C C . PHE A 1 482 ? 196.411 -286.456 12.452 1.00 40.13 562 PHE A C 1
ATOM 3821 O O . PHE A 1 482 ? 195.515 -286.235 11.642 1.00 32.67 562 PHE A O 1
ATOM 3829 N N . LEU A 1 483 ? 196.497 -287.587 13.147 1.00 33.68 563 LEU A N 1
ATOM 3830 C CA . LEU A 1 483 ? 195.507 -288.649 13.013 1.00 29.14 563 LEU A CA 1
ATOM 3831 C C . LEU A 1 483 ? 194.439 -288.484 14.083 1.00 33.88 563 LEU A C 1
ATOM 3832 O O . LEU A 1 483 ? 194.751 -288.343 15.261 1.00 30.64 563 LEU A O 1
ATOM 3837 N N . LEU A 1 484 ? 193.176 -288.514 13.665 1.00 38.50 564 LEU A N 1
ATOM 3838 C CA . LEU A 1 484 ? 192.067 -288.152 14.538 1.00 27.83 564 LEU A CA 1
ATOM 3839 C C . LEU A 1 484 ? 190.838 -289.015 14.284 1.00 31.32 564 LEU A C 1
ATOM 3840 O O . LEU A 1 484 ? 190.490 -289.286 13.138 1.00 33.67 564 LEU A O 1
ATOM 3845 N N . THR A 1 485 ? 190.178 -289.450 15.352 1.00 24.92 565 THR A N 1
ATOM 3846 C CA . THR A 1 485 ? 188.844 -290.010 15.209 1.00 28.90 565 THR A CA 1
ATOM 3847 C C . THR A 1 485 ? 187.889 -288.853 14.916 1.00 37.32 565 THR A C 1
ATOM 3848 O O . THR A 1 485 ? 188.144 -287.708 15.304 1.00 28.32 565 THR A O 1
ATOM 3852 N N . THR A 1 486 ? 186.792 -289.139 14.230 1.00 26.34 566 THR A N 1
ATOM 3853 C CA . THR A 1 486 ? 185.839 -288.085 13.901 1.00 23.58 566 THR A CA 1
ATOM 3854 C C . THR A 1 486 ? 185.211 -287.524 15.178 1.00 21.99 566 THR A C 1
ATOM 3855 O O . THR A 1 486 ? 184.984 -286.324 15.275 1.00 28.06 566 THR A O 1
ATOM 3859 N N . ARG A 1 487 ? 184.984 -288.390 16.165 1.00 24.76 567 ARG A N 1
ATOM 3860 C CA . ARG A 1 487 ? 184.528 -287.961 17.490 1.00 29.30 567 ARG A CA 1
ATOM 3861 C C . ARG A 1 487 ? 185.404 -286.872 18.089 1.00 33.15 567 ARG A C 1
ATOM 3862 O O . ARG A 1 487 ? 184.904 -285.958 18.737 1.00 40.65 567 ARG A O 1
ATOM 3870 N N . ALA A 1 488 ? 186.713 -286.979 17.876 1.00 37.58 568 ALA A N 1
ATOM 3871 C CA . ALA A 1 488 ? 187.664 -286.024 18.434 1.00 33.29 568 ALA A CA 1
ATOM 3872 C C . ALA A 1 488 ? 187.423 -284.625 17.884 1.00 47.71 568 ALA A C 1
ATOM 3873 O O . ALA A 1 488 ? 187.765 -283.628 18.524 1.00 36.34 568 ALA A O 1
ATOM 3875 N N . GLY A 1 489 ? 186.822 -284.566 16.695 1.00 35.33 569 GLY A N 1
ATOM 3876 C CA . GLY A 1 489 ? 186.428 -283.315 16.076 1.00 26.81 569 GLY A CA 1
ATOM 3877 C C . GLY A 1 489 ? 185.403 -282.541 16.879 1.00 29.88 569 GLY A C 1
ATOM 3878 O O . GLY A 1 489 ? 185.198 -281.351 16.639 1.00 32.71 569 GLY A O 1
ATOM 3879 N N . GLY A 1 490 ? 184.758 -283.212 17.834 1.00 36.76 570 GLY A N 1
ATOM 3880 C CA . GLY A 1 490 ? 183.764 -282.578 18.688 1.00 16.53 570 GLY A CA 1
ATOM 3881 C C . GLY A 1 490 ? 184.305 -282.140 20.036 1.00 33.01 570 GLY A C 1
ATOM 3882 O O . GLY A 1 490 ? 183.545 -281.738 20.913 1.00 28.08 570 GLY A O 1
ATOM 3883 N N . LEU A 1 491 ? 185.624 -282.183 20.196 1.00 31.02 571 LEU A N 1
ATOM 3884 C CA . LEU A 1 491 ? 186.243 -281.838 21.472 1.00 38.81 571 LEU A CA 1
ATOM 3885 C C . LEU A 1 491 ? 186.684 -280.376 21.544 1.00 37.47 571 LEU A C 1
ATOM 3886 O O . LEU A 1 491 ? 187.374 -279.979 22.480 1.00 45.41 571 LEU A O 1
ATOM 3891 N N . GLY A 1 492 ? 186.283 -279.584 20.554 1.00 36.44 572 GLY A N 1
ATOM 3892 C CA . GLY A 1 492 ? 186.562 -278.159 20.544 1.00 45.05 572 GLY A CA 1
ATOM 3893 C C . GLY A 1 492 ? 188.013 -277.785 20.299 1.00 57.38 572 GLY A C 1
ATOM 3894 O O . GLY A 1 492 ? 188.443 -276.681 20.635 1.00 63.24 572 GLY A O 1
ATOM 3895 N N . ILE A 1 493 ? 188.772 -278.698 19.705 1.00 45.58 573 ILE A N 1
ATOM 3896 C CA . ILE A 1 493 ? 190.192 -278.472 19.481 1.00 44.77 573 ILE A CA 1
ATOM 3897 C C . ILE A 1 493 ? 190.449 -277.514 18.316 1.00 49.56 573 ILE A C 1
ATOM 3898 O O . ILE A 1 493 ? 189.642 -277.402 17.394 1.00 50.83 573 ILE A O 1
ATOM 3903 N N . ASN A 1 494 ? 191.583 -276.822 18.372 1.00 43.62 574 ASN A N 1
ATOM 3904 C CA . ASN A 1 494 ? 191.972 -275.878 17.332 1.00 28.35 574 ASN A CA 1
ATOM 3905 C C . ASN A 1 494 ? 193.202 -276.394 16.599 1.00 40.01 574 ASN A C 1
ATOM 3906 O O . ASN A 1 494 ? 194.258 -276.575 17.198 1.00 36.24 574 ASN A O 1
ATOM 3911 N N . LEU A 1 495 ? 193.057 -276.641 15.303 1.00 36.25 575 LEU A N 1
ATOM 3912 C CA . LEU A 1 495 ? 194.159 -277.141 14.491 1.00 39.79 575 LEU A CA 1
ATOM 3913 C C . LEU A 1 495 ? 194.326 -276.319 13.218 1.00 25.55 575 LEU A C 1
ATOM 3914 O O . LEU A 1 495 ? 194.419 -276.867 12.123 1.00 29.56 575 LEU A O 1
ATOM 3919 N N . THR A 1 496 ? 194.375 -275.000 13.375 1.00 30.34 576 THR A N 1
ATOM 3920 C CA . THR A 1 496 ? 194.488 -274.081 12.244 1.00 32.26 576 THR A CA 1
ATOM 3921 C C . THR A 1 496 ? 195.863 -274.080 11.571 1.00 43.86 576 THR A C 1
ATOM 3922 O O . THR A 1 496 ? 196.036 -273.462 10.519 1.00 46.10 576 THR A O 1
ATOM 3926 N N . THR A 1 497 ? 196.837 -274.762 12.169 1.00 33.87 577 THR A N 1
ATOM 3927 C CA . THR A 1 497 ? 198.165 -274.853 11.564 1.00 43.58 577 THR A CA 1
ATOM 3928 C C . THR A 1 497 ? 198.185 -275.829 10.386 1.00 38.16 577 THR A C 1
ATOM 3929 O O . THR A 1 497 ? 199.109 -275.814 9.574 1.00 53.21 577 THR A O 1
ATOM 3933 N N . ALA A 1 498 ? 197.162 -276.675 10.300 1.00 29.62 578 ALA A N 1
ATOM 3934 C CA . ALA A 1 498 ? 196.958 -277.524 9.126 1.00 36.82 578 ALA A CA 1
ATOM 3935 C C . ALA A 1 498 ? 196.026 -276.830 8.131 1.00 40.12 578 ALA A C 1
ATOM 3936 O O . ALA A 1 498 ? 195.192 -276.014 8.525 1.00 39.57 578 ALA A O 1
ATOM 3938 N N . ASP A 1 499 ? 196.158 -277.154 6.847 1.00 31.13 579 ASP A N 1
ATOM 3939 C CA . ASP A 1 499 ? 195.364 -276.472 5.822 1.00 33.84 579 ASP A CA 1
ATOM 3940 C C . ASP A 1 499 ? 194.713 -277.455 4.861 1.00 37.96 579 ASP A C 1
ATOM 3941 O O . ASP A 1 499 ? 194.009 -277.064 3.929 1.00 35.66 579 ASP A O 1
ATOM 3946 N N . ILE A 1 500 ? 194.969 -278.735 5.081 1.00 28.94 580 ILE A N 1
ATOM 3947 C CA . ILE A 1 500 ? 194.334 -279.776 4.301 1.00 27.78 580 ILE A CA 1
ATOM 3948 C C . ILE A 1 500 ? 193.689 -280.790 5.240 1.00 39.93 580 ILE A C 1
ATOM 3949 O O . ILE A 1 500 ? 194.263 -281.155 6.264 1.00 35.70 580 ILE A O 1
ATOM 3954 N N . VAL A 1 501 ? 192.471 -281.202 4.907 1.00 36.97 581 VAL A N 1
ATOM 3955 C CA . VAL A 1 501 ? 191.741 -282.180 5.698 1.00 33.91 581 VAL A CA 1
ATOM 3956 C C . VAL A 1 501 ? 191.368 -283.367 4.827 1.00 36.81 581 VAL A C 1
ATOM 3957 O O . VAL A 1 501 ? 190.883 -283.197 3.709 1.00 38.59 581 VAL A O 1
ATOM 3961 N N . ILE A 1 502 ? 191.617 -284.568 5.334 1.00 36.19 582 ILE A N 1
ATOM 3962 C CA . ILE A 1 502 ? 191.242 -285.782 4.629 1.00 38.74 582 ILE A CA 1
ATOM 3963 C C . ILE A 1 502 ? 190.242 -286.586 5.447 1.00 37.74 582 ILE A C 1
ATOM 3964 O O . ILE A 1 502 ? 190.555 -287.057 6.540 1.00 42.89 582 ILE A O 1
ATOM 3969 N N . LEU A 1 503 ? 189.031 -286.721 4.921 1.00 39.16 583 LEU A N 1
ATOM 3970 C CA . LEU A 1 503 ? 188.031 -287.588 5.523 1.00 29.86 583 LEU A CA 1
ATOM 3971 C C . LEU A 1 503 ? 188.208 -288.967 4.906 1.00 36.13 583 LEU A C 1
ATOM 3972 O O . LEU A 1 503 ? 187.777 -289.210 3.779 1.00 38.65 583 LEU A O 1
ATOM 3977 N N . TYR A 1 504 ? 188.877 -289.857 5.632 1.00 34.35 584 TYR A N 1
ATOM 3978 C CA . TYR A 1 504 ? 189.207 -291.180 5.111 1.00 42.02 584 TYR A CA 1
ATOM 3979 C C . TYR A 1 504 ? 187.941 -291.995 4.878 1.00 30.75 584 TYR A C 1
ATOM 3980 O O . TYR A 1 504 ? 187.815 -292.696 3.881 1.00 46.91 584 TYR A O 1
ATOM 3989 N N . ASP A 1 505 ? 187.016 -291.907 5.824 1.00 34.65 585 ASP A N 1
ATOM 3990 C CA . ASP A 1 505 ? 185.660 -292.405 5.636 1.00 35.80 585 ASP A CA 1
ATOM 3991 C C . ASP A 1 505 ? 184.713 -291.352 6.212 1.00 45.27 585 ASP A C 1
ATOM 3992 O O . ASP A 1 505 ? 185.158 -290.429 6.901 1.00 37.91 585 ASP A O 1
ATOM 3997 N N . SER A 1 506 ? 183.424 -291.463 5.911 1.00 46.68 586 SER A N 1
ATOM 3998 C CA . SER A 1 506 ? 182.477 -290.402 6.253 1.00 35.03 586 SER A CA 1
ATOM 3999 C C . SER A 1 506 ? 181.539 -290.767 7.396 1.00 27.99 586 SER A C 1
ATOM 4000 O O . SER A 1 506 ? 181.240 -291.937 7.624 1.00 38.10 586 SER A O 1
ATOM 4003 N N . ASP A 1 507 ? 181.064 -289.750 8.104 1.00 27.46 587 ASP A N 1
ATOM 4004 C CA . ASP A 1 507 ? 180.087 -289.954 9.164 1.00 32.56 587 ASP A CA 1
ATOM 4005 C C . ASP A 1 507 ? 178.683 -289.989 8.572 1.00 46.69 587 ASP A C 1
ATOM 4006 O O . ASP A 1 507 ? 178.386 -289.270 7.616 1.00 38.92 587 ASP A O 1
ATOM 4011 N N . TRP A 1 508 ? 177.819 -290.825 9.136 1.00 43.48 588 TRP A N 1
ATOM 4012 C CA . TRP A 1 508 ? 176.429 -290.862 8.702 1.00 43.85 588 TRP A CA 1
ATOM 4013 C C . TRP A 1 508 ? 175.728 -289.531 8.970 1.00 47.94 588 TRP A C 1
ATOM 4014 O O . TRP A 1 508 ? 174.745 -289.191 8.319 1.00 48.96 588 TRP A O 1
ATOM 4025 N N . ASN A 1 509 ? 176.241 -288.786 9.941 1.00 46.49 589 ASN A N 1
ATOM 4026 C CA . ASN A 1 509 ? 175.775 -287.434 10.199 1.00 30.71 589 ASN A CA 1
ATOM 4027 C C . ASN A 1 509 ? 176.785 -286.426 9.659 1.00 43.92 589 ASN A C 1
ATOM 4028 O O . ASN A 1 509 ? 177.798 -286.161 10.296 1.00 42.48 589 ASN A O 1
ATOM 4033 N N . PRO A 1 510 ? 176.499 -285.853 8.481 1.00 43.21 590 PRO A N 1
ATOM 4034 C CA . PRO A 1 510 ? 177.347 -284.858 7.817 1.00 40.53 590 PRO A CA 1
ATOM 4035 C C . PRO A 1 510 ? 177.775 -283.719 8.739 1.00 29.66 590 PRO A C 1
ATOM 4036 O O . PRO A 1 510 ? 178.826 -283.130 8.513 1.00 39.31 590 PRO A O 1
ATOM 4040 N N . GLN A 1 511 ? 176.968 -283.404 9.746 1.00 35.99 591 GLN A N 1
ATOM 4041 C CA . GLN A 1 511 ? 177.320 -282.353 10.695 1.00 30.70 591 GLN A CA 1
ATOM 4042 C C . GLN A 1 511 ? 178.578 -282.703 11.498 1.00 33.04 591 GLN A C 1
ATOM 4043 O O . GLN A 1 511 ? 179.356 -281.817 11.861 1.00 28.65 591 GLN A O 1
ATOM 4049 N N . ALA A 1 512 ? 178.775 -283.994 11.756 1.00 26.32 592 ALA A N 1
ATOM 4050 C CA . ALA A 1 512 ? 179.984 -284.478 12.423 1.00 39.55 592 ALA A CA 1
ATOM 4051 C C . ALA A 1 512 ? 181.234 -284.247 11.575 1.00 41.14 592 ALA A C 1
ATOM 4052 O O . ALA A 1 512 ? 182.262 -283.807 12.089 1.00 35.91 592 ALA A O 1
ATOM 4054 N N . ASP A 1 513 ? 181.152 -284.538 10.280 1.00 32.64 593 ASP A N 1
ATOM 4055 C CA . ASP A 1 513 ? 182.287 -284.272 9.396 1.00 38.28 593 ASP A CA 1
ATOM 4056 C C . ASP A 1 513 ? 182.546 -282.783 9.249 1.00 37.63 593 ASP A C 1
ATOM 4057 O O . ASP A 1 513 ? 183.690 -282.349 9.187 1.00 32.16 593 ASP A O 1
ATOM 4062 N N . LEU A 1 514 ? 181.474 -282.003 9.191 1.00 36.98 594 LEU A N 1
ATOM 4063 C CA . LEU A 1 514 ? 181.605 -280.563 9.083 1.00 37.65 594 LEU A CA 1
ATOM 4064 C C . LEU A 1 514 ? 182.297 -280.016 10.326 1.00 36.87 594 LEU A C 1
ATOM 4065 O O . LEU A 1 514 ? 183.133 -279.121 10.235 1.00 28.94 594 LEU A O 1
ATOM 4070 N N . GLN A 1 515 ? 181.947 -280.579 11.478 1.00 31.13 595 GLN A N 1
ATOM 4071 C CA . GLN A 1 515 ? 182.561 -280.216 12.745 1.00 34.43 595 GLN A CA 1
ATOM 4072 C C . GLN A 1 515 ? 184.057 -280.548 12.683 1.00 42.10 595 GLN A C 1
ATOM 4073 O O . GLN A 1 515 ? 184.893 -279.788 13.176 1.00 32.82 595 GLN A O 1
ATOM 4079 N N . ALA A 1 516 ? 184.385 -281.674 12.053 1.00 28.84 596 ALA A N 1
ATOM 4080 C CA . ALA A 1 516 ? 185.775 -282.093 11.898 1.00 31.28 596 ALA A CA 1
ATOM 4081 C C . ALA A 1 516 ? 186.578 -281.143 10.999 1.00 31.64 596 ALA A C 1
ATOM 4082 O O . ALA A 1 516 ? 187.653 -280.693 11.384 1.00 37.77 596 ALA A O 1
ATOM 4084 N N . MET A 1 517 ? 186.040 -280.818 9.824 1.00 32.31 597 MET A N 1
ATOM 4085 C CA . MET A 1 517 ? 186.670 -279.858 8.915 1.00 33.21 597 MET A CA 1
ATOM 4086 C C . MET A 1 517 ? 186.925 -278.524 9.602 1.00 31.37 597 MET A C 1
ATOM 4087 O O . MET A 1 517 ? 187.895 -277.834 9.293 1.00 38.20 597 MET A O 1
ATOM 4092 N N . ASP A 1 518 ? 186.028 -278.153 10.511 1.00 28.83 598 ASP A N 1
ATOM 4093 C CA . ASP A 1 518 ? 186.074 -276.844 11.156 1.00 28.32 598 ASP A CA 1
ATOM 4094 C C . ASP A 1 518 ? 187.148 -276.753 12.235 1.00 36.47 598 ASP A C 1
ATOM 4095 O O . ASP A 1 518 ? 187.349 -275.692 12.831 1.00 39.59 598 ASP A O 1
ATOM 4100 N N . ARG A 1 519 ? 187.827 -277.866 12.499 1.00 32.17 599 ARG A N 1
ATOM 4101 C CA . ARG A 1 519 ? 188.988 -277.831 13.373 1.00 32.61 599 ARG A CA 1
ATOM 4102 C C . ARG A 1 519 ? 190.093 -277.046 12.662 1.00 37.83 599 ARG A C 1
ATOM 4103 O O . ARG A 1 519 ? 190.877 -276.350 13.297 1.00 31.22 599 ARG A O 1
ATOM 4111 N N . ALA A 1 520 ? 190.126 -277.144 11.336 1.00 28.73 600 ALA A N 1
ATOM 4112 C CA . ALA A 1 520 ? 191.081 -276.394 10.529 1.00 31.38 600 ALA A CA 1
ATOM 4113 C C . ALA A 1 520 ? 190.446 -275.148 9.916 1.00 36.68 600 ALA A C 1
ATOM 4114 O O . ALA A 1 520 ? 191.090 -274.106 9.814 1.00 32.21 600 ALA A O 1
ATOM 4116 N N . HIS A 1 521 ? 189.182 -275.253 9.510 1.00 33.16 601 HIS A N 1
ATOM 4117 C CA . HIS A 1 521 ? 188.488 -274.122 8.890 1.00 30.11 601 HIS A CA 1
ATOM 4118 C C . HIS A 1 521 ? 187.780 -273.238 9.912 1.00 32.68 601 HIS A C 1
ATOM 4119 O O . HIS A 1 521 ? 186.572 -273.350 10.128 1.00 31.60 601 HIS A O 1
ATOM 4126 N N . ARG A 1 522 ? 188.545 -272.360 10.545 1.00 33.87 602 ARG A N 1
ATOM 4127 C CA . ARG A 1 522 ? 188.002 -271.473 11.558 1.00 31.52 602 ARG A CA 1
ATOM 4128 C C . ARG A 1 522 ? 188.895 -270.251 11.707 1.00 35.05 602 ARG A C 1
ATOM 4129 O O . ARG A 1 522 ? 190.050 -270.272 11.291 1.00 33.03 602 ARG A O 1
ATOM 4137 N N . ILE A 1 523 ? 188.354 -269.193 12.300 1.00 29.22 603 ILE A N 1
ATOM 4138 C CA . ILE A 1 523 ? 189.097 -267.954 12.496 1.00 31.56 603 ILE A CA 1
ATOM 4139 C C . ILE A 1 523 ? 190.482 -268.208 13.085 1.00 37.09 603 ILE A C 1
ATOM 4140 O O . ILE A 1 523 ? 190.619 -268.885 14.103 1.00 37.62 603 ILE A O 1
ATOM 4145 N N . GLY A 1 524 ? 191.504 -267.687 12.409 1.00 45.12 604 GLY A N 1
ATOM 4146 C CA . GLY A 1 524 ? 192.888 -267.939 12.770 1.00 37.00 604 GLY A CA 1
ATOM 4147 C C . GLY A 1 524 ? 193.621 -268.593 11.615 1.00 37.43 604 GLY A C 1
ATOM 4148 O O . GLY A 1 524 ? 194.808 -268.356 11.396 1.00 61.63 604 GLY A O 1
ATOM 4149 N N . GLN A 1 525 ? 192.893 -269.421 10.874 1.00 37.76 605 GLN A N 1
ATOM 4150 C CA . GLN A 1 525 ? 193.394 -270.044 9.658 1.00 36.28 605 GLN A CA 1
ATOM 4151 C C . GLN A 1 525 ? 193.752 -268.988 8.616 1.00 46.22 605 GLN A C 1
ATOM 4152 O O . GLN A 1 525 ? 192.968 -268.073 8.353 1.00 55.31 605 GLN A O 1
ATOM 4158 N N . THR A 1 526 ? 194.930 -269.128 8.014 1.00 47.32 606 THR A N 1
ATOM 4159 C CA . THR A 1 526 ? 195.415 -268.150 7.039 1.00 58.53 606 THR A CA 1
ATOM 4160 C C . THR A 1 526 ? 195.378 -268.679 5.607 1.00 48.22 606 THR A C 1
ATOM 4161 O O . THR A 1 526 ? 195.353 -267.901 4.656 1.00 53.77 606 THR A O 1
ATOM 4165 N N . LYS A 1 527 ? 195.377 -270.000 5.455 1.00 51.73 607 LYS A N 1
ATOM 4166 C CA . LYS A 1 527 ? 195.409 -270.606 4.125 1.00 55.59 607 LYS A CA 1
ATOM 4167 C C . LYS A 1 527 ? 194.040 -271.123 3.678 1.00 49.99 607 LYS A C 1
ATOM 4168 O O . LYS A 1 527 ? 193.068 -271.084 4.429 1.00 54.46 607 LYS A O 1
ATOM 4174 N N . GLN A 1 528 ? 193.974 -271.601 2.442 1.00 65.21 608 GLN A N 1
ATOM 4175 C CA . GLN A 1 528 ? 192.748 -272.161 1.891 1.00 55.31 608 GLN A CA 1
ATOM 4176 C C . GLN A 1 528 ? 192.614 -273.622 2.312 1.00 45.94 608 GLN A C 1
ATOM 4177 O O . GLN A 1 528 ? 193.416 -274.467 1.919 1.00 57.29 608 GLN A O 1
ATOM 4183 N N . VAL A 1 529 ? 191.609 -273.918 3.128 1.00 44.97 609 VAL A N 1
ATOM 4184 C CA . VAL A 1 529 ? 191.399 -275.285 3.584 1.00 38.77 609 VAL A CA 1
ATOM 4185 C C . VAL A 1 529 ? 190.822 -276.144 2.465 1.00 44.74 609 VAL A C 1
ATOM 4186 O O . VAL A 1 529 ? 189.756 -275.851 1.927 1.00 46.30 609 VAL A O 1
ATOM 4190 N N . VAL A 1 530 ? 191.543 -277.199 2.106 1.00 35.22 610 VAL A N 1
ATOM 4191 C CA . VAL A 1 530 ? 191.064 -278.136 1.106 1.00 27.38 610 VAL A CA 1
ATOM 4192 C C . VAL A 1 530 ? 190.687 -279.450 1.776 1.00 36.69 610 VAL A C 1
ATOM 4193 O O . VAL A 1 530 ? 191.508 -280.073 2.449 1.00 40.69 610 VAL A O 1
ATOM 4197 N N . VAL A 1 531 ? 189.441 -279.868 1.583 1.00 34.09 611 VAL A N 1
ATOM 4198 C CA . VAL A 1 531 ? 188.954 -281.109 2.159 1.00 36.91 611 VAL A CA 1
ATOM 4199 C C . VAL A 1 531 ? 188.792 -282.176 1.087 1.00 42.69 611 VAL A C 1
ATOM 4200 O O . VAL A 1 531 ? 188.109 -281.958 0.088 1.00 45.48 611 VAL A O 1
ATOM 4204 N N . TYR A 1 532 ? 189.421 -283.329 1.299 1.00 37.48 612 TYR A N 1
ATOM 4205 C CA . TYR A 1 532 ? 189.235 -284.478 0.424 1.00 33.47 612 TYR A CA 1
ATOM 4206 C C . TYR A 1 532 ? 188.398 -285.528 1.138 1.00 41.02 612 TYR A C 1
ATOM 4207 O O . TYR A 1 532 ? 188.767 -285.998 2.216 1.00 45.19 612 TYR A O 1
ATOM 4216 N N . ARG A 1 533 ? 187.269 -285.887 0.537 1.00 34.91 613 ARG A N 1
ATOM 4217 C CA . ARG A 1 533 ? 186.424 -286.939 1.080 1.00 36.82 613 ARG A CA 1
ATOM 4218 C C . ARG A 1 533 ? 186.563 -288.198 0.231 1.00 44.28 613 ARG A C 1
ATOM 4219 O O . ARG A 1 533 ? 186.066 -288.253 -0.892 1.00 53.60 613 ARG A O 1
ATOM 4227 N N . PHE A 1 534 ? 187.242 -289.205 0.769 1.00 41.46 614 PHE A N 1
ATOM 4228 C CA . PHE A 1 534 ? 187.434 -290.463 0.053 1.00 42.09 614 PHE A CA 1
ATOM 4229 C C . PHE A 1 534 ? 186.117 -291.222 -0.070 1.00 46.62 614 PHE A C 1
ATOM 4230 O O . PHE A 1 534 ? 185.440 -291.464 0.925 1.00 39.54 614 PHE A O 1
ATOM 4238 N N . VAL A 1 535 ? 185.754 -291.579 -1.299 1.00 48.58 615 VAL A N 1
ATOM 4239 C CA . VAL A 1 535 ? 184.563 -292.383 -1.557 1.00 46.59 615 VAL A CA 1
ATOM 4240 C C . VAL A 1 535 ? 184.893 -293.591 -2.423 1.00 40.94 615 VAL A C 1
ATOM 4241 O O . VAL A 1 535 ? 185.424 -293.444 -3.522 1.00 38.15 615 VAL A O 1
ATOM 4245 N N . THR A 1 536 ? 184.582 -294.785 -1.933 1.00 40.20 616 THR A N 1
ATOM 4246 C CA . THR A 1 536 ? 184.739 -295.984 -2.743 1.00 37.10 616 THR A CA 1
ATOM 4247 C C . THR A 1 536 ? 183.642 -296.013 -3.808 1.00 48.29 616 THR A C 1
ATOM 4248 O O . THR A 1 536 ? 182.479 -296.290 -3.504 1.00 48.16 616 THR A O 1
ATOM 4252 N N . ASP A 1 537 ? 184.016 -295.726 -5.052 1.00 48.54 617 ASP A N 1
ATOM 4253 C CA . ASP A 1 537 ? 183.054 -295.645 -6.151 1.00 46.04 617 ASP A CA 1
ATOM 4254 C C . ASP A 1 537 ? 182.327 -296.962 -6.400 1.00 48.28 617 ASP A C 1
ATOM 4255 O O . ASP A 1 537 ? 182.902 -298.042 -6.245 1.00 36.73 617 ASP A O 1
ATOM 4260 N N . ASN A 1 538 ? 181.057 -296.855 -6.785 1.00 49.51 618 ASN A N 1
ATOM 4261 C CA . ASN A 1 538 ? 180.234 -298.014 -7.132 1.00 52.67 618 ASN A CA 1
ATOM 4262 C C . ASN A 1 538 ? 180.131 -299.069 -6.039 1.00 45.90 618 ASN A C 1
ATOM 4263 O O . ASN A 1 538 ? 179.851 -300.232 -6.317 1.00 50.01 618 ASN A O 1
ATOM 4268 N N . ALA A 1 539 ? 180.373 -298.663 -4.799 1.00 48.99 619 ALA A N 1
ATOM 4269 C CA . ALA A 1 539 ? 180.169 -299.543 -3.655 1.00 42.43 619 ALA A CA 1
ATOM 4270 C C . ALA A 1 539 ? 179.255 -298.831 -2.673 1.00 42.44 619 ALA A C 1
ATOM 4271 O O . ALA A 1 539 ? 178.724 -297.764 -2.981 1.00 43.14 619 ALA A O 1
ATOM 4273 N N . ILE A 1 540 ? 179.088 -299.406 -1.487 1.00 41.95 620 ILE A N 1
ATOM 4274 C CA . ILE A 1 540 ? 178.155 -298.865 -0.502 1.00 44.32 620 ILE A CA 1
ATOM 4275 C C . ILE A 1 540 ? 178.396 -297.389 -0.157 1.00 41.43 620 ILE A C 1
ATOM 4276 O O . ILE A 1 540 ? 177.442 -296.635 0.044 1.00 46.85 620 ILE A O 1
ATOM 4281 N N . GLU A 1 541 ? 179.659 -296.971 -0.129 1.00 39.30 621 GLU A N 1
ATOM 4282 C CA . GLU A 1 541 ? 180.005 -295.599 0.253 1.00 34.85 621 GLU A CA 1
ATOM 4283 C C . GLU A 1 541 ? 179.449 -294.539 -0.694 1.00 40.28 621 GLU A C 1
ATOM 4284 O O . GLU A 1 541 ? 179.112 -293.431 -0.266 1.00 47.40 621 GLU A O 1
ATOM 4290 N N . GLU A 1 542 ? 179.381 -294.862 -1.981 1.00 39.16 622 GLU A N 1
ATOM 4291 C CA . GLU A 1 542 ? 178.830 -293.924 -2.954 1.00 41.95 622 GLU A CA 1
ATOM 4292 C C . GLU A 1 542 ? 177.327 -293.731 -2.741 1.00 38.08 622 GLU A C 1
ATOM 4293 O O . GLU A 1 542 ? 176.787 -292.655 -3.001 1.00 38.41 622 GLU A O 1
ATOM 4299 N N . LYS A 1 543 ? 176.656 -294.778 -2.272 1.00 36.41 623 LYS A N 1
ATOM 4300 C CA . LYS A 1 543 ? 175.239 -294.686 -1.950 1.00 43.52 623 LYS A CA 1
ATOM 4301 C C . LYS A 1 543 ? 175.017 -293.767 -0.749 1.00 50.27 623 LYS A C 1
ATOM 4302 O O . LYS A 1 543 ? 174.167 -292.875 -0.794 1.00 51.67 623 LYS A O 1
ATOM 4308 N N . VAL A 1 544 ? 175.790 -293.988 0.314 1.00 50.82 624 VAL A N 1
ATOM 4309 C CA . VAL A 1 544 ? 175.782 -293.112 1.483 1.00 34.47 624 VAL A CA 1
ATOM 4310 C C . VAL A 1 544 ? 176.020 -291.671 1.055 1.00 43.03 624 VAL A C 1
ATOM 4311 O O . VAL A 1 544 ? 175.388 -290.746 1.568 1.00 42.67 624 VAL A O 1
ATOM 4315 N N . LEU A 1 545 ? 176.928 -291.494 0.101 1.00 31.19 625 LEU A N 1
ATOM 4316 C CA . LEU A 1 545 ? 177.253 -290.172 -0.414 1.00 35.59 625 LEU A CA 1
ATOM 4317 C C . LEU A 1 545 ? 176.032 -289.475 -1.015 1.00 45.53 625 LEU A C 1
ATOM 4318 O O . LEU A 1 545 ? 175.820 -288.284 -0.796 1.00 45.38 625 LEU A O 1
ATOM 4323 N N . GLU A 1 546 ? 175.239 -290.219 -1.781 1.00 52.26 626 GLU A N 1
ATOM 4324 C CA . GLU A 1 546 ? 174.044 -289.666 -2.409 1.00 48.01 626 GLU A CA 1
ATOM 4325 C C . GLU A 1 546 ? 173.016 -289.282 -1.354 1.00 54.86 626 GLU A C 1
ATOM 4326 O O . GLU A 1 546 ? 172.417 -288.206 -1.419 1.00 50.34 626 GLU A O 1
ATOM 4332 N N . ARG A 1 547 ? 172.817 -290.170 -0.383 1.00 47.80 627 ARG A N 1
ATOM 4333 C CA . ARG A 1 547 ? 171.907 -289.909 0.724 1.00 46.14 627 ARG A CA 1
ATOM 4334 C C . ARG A 1 547 ? 172.304 -288.653 1.491 1.00 59.17 627 ARG A C 1
ATOM 4335 O O . ARG A 1 547 ? 171.445 -287.872 1.902 1.00 54.05 627 ARG A O 1
ATOM 4343 N N . ALA A 1 548 ? 173.608 -288.462 1.671 1.00 48.51 628 ALA A N 1
ATOM 4344 C CA . ALA A 1 548 ? 174.120 -287.275 2.343 1.00 40.82 628 ALA A CA 1
ATOM 4345 C C . ALA A 1 548 ? 173.751 -286.005 1.580 1.00 44.73 628 ALA A C 1
ATOM 4346 O O . ALA A 1 548 ? 173.385 -284.997 2.183 1.00 46.97 628 ALA A O 1
ATOM 4348 N N . ALA A 1 549 ? 173.837 -286.059 0.254 1.00 36.27 629 ALA A N 1
ATOM 4349 C CA . ALA A 1 549 ? 173.513 -284.897 -0.566 1.00 42.96 629 ALA A CA 1
ATOM 4350 C C . ALA A 1 549 ? 172.013 -284.617 -0.557 1.00 49.90 629 ALA A C 1
ATOM 4351 O O . ALA A 1 549 ? 171.589 -283.465 -0.633 1.00 50.74 629 ALA A O 1
ATOM 4353 N N . GLN A 1 550 ? 171.217 -285.678 -0.459 1.00 54.33 630 GLN A N 1
ATOM 4354 C CA . GLN A 1 550 ? 169.767 -285.552 -0.377 1.00 51.72 630 GLN A CA 1
ATOM 4355 C C . GLN A 1 550 ? 169.359 -284.899 0.938 1.00 56.23 630 GLN A C 1
ATOM 4356 O O . GLN A 1 550 ? 168.549 -283.971 0.954 1.00 68.25 630 GLN A O 1
ATOM 4362 N N . LYS A 1 551 ? 169.927 -285.386 2.038 1.00 43.68 631 LYS A N 1
ATOM 4363 C CA . LYS A 1 551 ? 169.649 -284.831 3.359 1.00 51.50 631 LYS A CA 1
ATOM 4364 C C . LYS A 1 551 ? 170.099 -283.377 3.476 1.00 56.16 631 LYS A C 1
ATOM 4365 O O . LYS A 1 551 ? 169.499 -282.599 4.212 1.00 61.23 631 LYS A O 1
ATOM 4371 N N . LEU A 1 552 ? 171.156 -283.019 2.750 1.00 54.40 632 LEU A N 1
ATOM 4372 C CA . LEU A 1 552 ? 171.660 -281.650 2.749 1.00 38.32 632 LEU A CA 1
ATOM 4373 C C . LEU A 1 552 ? 170.680 -280.708 2.059 1.00 60.31 632 LEU A C 1
ATOM 4374 O O . LEU A 1 552 ? 170.448 -279.593 2.524 1.00 66.15 632 LEU A O 1
ATOM 4379 N N . ARG A 1 553 ? 170.112 -281.154 0.942 1.00 51.77 633 ARG A N 1
ATOM 4380 C CA . ARG A 1 553 ? 169.136 -280.346 0.222 1.00 57.16 633 ARG A CA 1
ATOM 4381 C C . ARG A 1 553 ? 167.853 -280.206 1.030 1.00 71.91 633 ARG A C 1
ATOM 4382 O O . ARG A 1 553 ? 167.316 -279.105 1.161 1.00 60.21 633 ARG A O 1
ATOM 4390 N N . LEU A 1 554 ? 167.373 -281.326 1.566 1.00 62.52 634 LEU A N 1
ATOM 4391 C CA . LEU A 1 554 ? 166.210 -281.332 2.446 1.00 65.97 634 LEU A CA 1
ATOM 4392 C C . LEU A 1 554 ? 166.426 -280.351 3.589 1.00 70.87 634 LEU A C 1
ATOM 4393 O O . LEU A 1 554 ? 165.534 -279.574 3.933 1.00 70.76 634 LEU A O 1
ATOM 4398 N N . ASP A 1 555 ? 167.623 -280.390 4.164 1.00 63.51 635 ASP A N 1
ATOM 4399 C CA . ASP A 1 555 ? 167.973 -279.515 5.273 1.00 59.90 635 ASP A CA 1
ATOM 4400 C C . ASP A 1 555 ? 167.928 -278.044 4.870 1.00 65.82 635 ASP A C 1
ATOM 4401 O O . ASP A 1 555 ? 167.501 -277.204 5.647 1.00 71.31 635 ASP A O 1
ATOM 4406 N N . GLN A 1 556 ? 168.362 -277.735 3.653 1.00 69.51 636 GLN A N 1
ATOM 4407 C CA . GLN A 1 556 ? 168.336 -276.357 3.170 1.00 64.04 636 GLN A CA 1
ATOM 4408 C C . GLN A 1 556 ? 166.913 -275.838 2.985 1.00 72.64 636 GLN A C 1
ATOM 4409 O O . GLN A 1 556 ? 166.620 -274.684 3.298 1.00 74.49 636 GLN A O 1
ATOM 4415 N N . LEU A 1 557 ? 166.039 -276.691 2.464 1.00 68.10 637 LEU A N 1
ATOM 4416 C CA . LEU A 1 557 ? 164.649 -276.319 2.233 1.00 67.93 637 LEU A CA 1
ATOM 4417 C C . LEU A 1 557 ? 163.941 -275.959 3.531 1.00 68.91 637 LEU A C 1
ATOM 4418 O O . LEU A 1 557 ? 163.279 -274.927 3.615 1.00 68.62 637 LEU A O 1
ATOM 4423 N N . VAL A 1 558 ? 164.086 -276.814 4.539 1.00 67.42 638 VAL A N 1
ATOM 4424 C CA . VAL A 1 558 ? 163.429 -276.596 5.821 1.00 66.82 638 VAL A CA 1
ATOM 4425 C C . VAL A 1 558 ? 163.937 -275.314 6.475 1.00 69.39 638 VAL A C 1
ATOM 4426 O O . VAL A 1 558 ? 163.197 -274.650 7.203 1.00 77.70 638 VAL A O 1
ATOM 4430 N N . ILE A 1 559 ? 165.200 -274.972 6.230 1.00 60.37 639 ILE A N 1
ATOM 4431 C CA . ILE A 1 559 ? 165.708 -273.680 6.664 1.00 60.54 639 ILE A CA 1
ATOM 4432 C C . ILE A 1 559 ? 165.015 -272.584 5.864 1.00 74.85 639 ILE A C 1
ATOM 4433 O O . ILE A 1 559 ? 164.387 -271.707 6.440 1.00 78.65 639 ILE A O 1
ATOM 4438 N N . GLN A 1 560 ? 165.089 -272.668 4.537 1.00 81.43 640 GLN A N 1
ATOM 4439 C CA . GLN A 1 560 ? 164.543 -271.624 3.668 1.00 79.70 640 GLN A CA 1
ATOM 4440 C C . GLN A 1 560 ? 163.049 -271.415 3.891 1.00 70.52 640 GLN A C 1
ATOM 4441 O O . GLN A 1 560 ? 162.565 -270.285 3.934 1.00 68.83 640 GLN A O 1
ATOM 4447 N N . GLN A 1 561 ? 162.325 -272.520 4.011 1.00 67.57 641 GLN A N 1
ATOM 4448 C CA . GLN A 1 561 ? 160.886 -272.486 4.240 1.00 72.18 641 GLN A CA 1
ATOM 4449 C C . GLN A 1 561 ? 160.554 -272.002 5.653 1.00 74.00 641 GLN A C 1
ATOM 4450 O O . GLN A 1 561 ? 159.699 -271.134 5.830 1.00 85.61 641 GLN A O 1
ATOM 4456 N N . GLY A 1 562 ? 161.216 -272.582 6.651 1.00 84.74 642 GLY A N 1
ATOM 4457 C CA . GLY A 1 562 ? 160.979 -272.244 8.047 1.00 56.74 642 GLY A CA 1
ATOM 4458 C C . GLY A 1 562 ? 161.141 -270.761 8.337 1.00 64.79 642 GLY A C 1
ATOM 4459 O O . GLY A 1 562 ? 160.461 -270.215 9.204 1.00 70.33 642 GLY A O 1
ATOM 4460 N N . ARG A 1 563 ? 162.061 -270.114 7.627 1.00 54.34 643 ARG A N 1
ATOM 4461 C CA . ARG A 1 563 ? 162.293 -268.678 7.774 1.00 63.73 643 ARG A CA 1
ATOM 4462 C C . ARG A 1 563 ? 161.141 -267.874 7.168 1.00 90.35 643 ARG A C 1
ATOM 4463 O O . ARG A 1 563 ? 160.856 -266.758 7.608 1.00 95.22 643 ARG A O 1
ATOM 4471 N N . ALA A 1 564 ? 160.495 -268.435 6.146 1.00 91.31 644 ALA A N 1
ATOM 4472 C CA . ALA A 1 564 ? 159.384 -267.763 5.467 1.00 89.90 644 ALA A CA 1
ATOM 4473 C C . ALA A 1 564 ? 158.110 -267.914 6.292 1.00 79.88 644 ALA A C 1
ATOM 4474 O O . ALA A 1 564 ? 157.273 -267.009 6.350 1.00 75.14 644 ALA A O 1
ATOM 4476 N N . GLN A 1 565 ? 157.980 -269.073 6.928 1.00 60.55 645 GLN A N 1
ATOM 4477 C CA . GLN A 1 565 ? 156.911 -269.319 7.882 1.00 66.70 645 GLN A CA 1
ATOM 4478 C C . GLN A 1 565 ? 156.886 -268.274 8.983 1.00 73.23 645 GLN A C 1
ATOM 4479 O O . GLN A 1 565 ? 155.829 -267.751 9.323 1.00 69.40 645 GLN A O 1
ATOM 4485 N N . VAL A 1 566 ? 158.059 -267.967 9.525 1.00 75.31 646 VAL A N 1
ATOM 4486 C CA . VAL A 1 566 ? 158.184 -266.970 10.577 1.00 63.72 646 VAL A CA 1
ATOM 4487 C C . VAL A 1 566 ? 157.600 -265.635 10.105 1.00 80.35 646 VAL A C 1
ATOM 4488 O O . VAL A 1 566 ? 156.831 -264.993 10.825 1.00 71.73 646 VAL A O 1
ATOM 4492 N N . ALA A 1 567 ? 157.946 -265.237 8.884 1.00 72.85 647 ALA A N 1
ATOM 4493 C CA . ALA A 1 567 ? 157.435 -263.996 8.309 1.00 72.98 647 ALA A CA 1
ATOM 4494 C C . ALA A 1 567 ? 155.943 -264.095 7.998 1.00 65.89 647 ALA A C 1
ATOM 4495 O O . ALA A 1 567 ? 155.200 -263.133 8.180 1.00 76.69 647 ALA A O 1
ATOM 4497 N N . ALA A 1 568 ? 155.510 -265.258 7.519 1.00 76.54 648 ALA A N 1
ATOM 4498 C CA . ALA A 1 568 ? 154.102 -265.474 7.198 1.00 67.76 648 ALA A CA 1
ATOM 4499 C C . ALA A 1 568 ? 153.238 -265.475 8.455 1.00 68.26 648 ALA A C 1
ATOM 4500 O O . ALA A 1 568 ? 152.204 -264.811 8.496 1.00 82.30 648 ALA A O 1
ATOM 4502 N N . LYS A 1 569 ? 153.659 -266.227 9.472 1.00 71.26 649 LYS A N 1
ATOM 4503 C CA . LYS A 1 569 ? 152.927 -266.301 10.737 1.00 76.46 649 LYS A CA 1
ATOM 4504 C C . LYS A 1 569 ? 152.755 -264.928 11.374 1.00 76.25 649 LYS A C 1
ATOM 4505 O O . LYS A 1 569 ? 151.851 -264.720 12.183 1.00 98.58 649 LYS A O 1
ATOM 4511 N N . ALA A 1 570 ? 153.623 -263.993 11.000 1.00 71.09 650 ALA A N 1
ATOM 4512 C CA . ALA A 1 570 ? 153.687 -262.690 11.653 1.00 65.23 650 ALA A CA 1
ATOM 4513 C C . ALA A 1 570 ? 152.678 -261.677 11.119 1.00 66.94 650 ALA A C 1
ATOM 4514 O O . ALA A 1 570 ? 152.105 -261.852 10.039 1.00 70.28 650 ALA A O 1
ATOM 4516 N N . ALA A 1 571 ? 152.477 -260.613 11.890 1.00 53.87 651 ALA A N 1
ATOM 4517 C CA . ALA A 1 571 ? 151.538 -259.560 11.531 1.00 65.36 651 ALA A CA 1
ATOM 4518 C C . ALA A 1 571 ? 152.017 -258.844 10.277 1.00 59.49 651 ALA A C 1
ATOM 4519 O O . ALA A 1 571 ? 153.186 -258.938 9.904 1.00 65.77 651 ALA A O 1
ATOM 4521 N N . ALA A 1 572 ? 151.103 -258.123 9.639 1.00 62.57 652 ALA A N 1
ATOM 4522 C CA . ALA A 1 572 ? 151.363 -257.481 8.355 1.00 56.79 652 ALA A CA 1
ATOM 4523 C C . ALA A 1 572 ? 152.533 -256.500 8.365 1.00 55.50 652 ALA A C 1
ATOM 4524 O O . ALA A 1 572 ? 152.792 -255.821 9.359 1.00 65.01 652 ALA A O 1
ATOM 4526 N N . ASN A 1 573 ? 153.219 -256.434 7.229 1.00 68.62 653 ASN A N 1
ATOM 4527 C CA . ASN A 1 573 ? 154.254 -255.444 6.970 1.00 70.87 653 ASN A CA 1
ATOM 4528 C C . ASN A 1 573 ? 153.614 -254.107 6.631 1.00 51.68 653 ASN A C 1
ATOM 4529 O O . ASN A 1 573 ? 152.462 -254.064 6.202 1.00 50.01 653 ASN A O 1
ATOM 4534 N N . LYS A 1 574 ? 154.356 -253.017 6.801 1.00 44.78 654 LYS A N 1
ATOM 4535 C CA . LYS A 1 574 ? 153.890 -251.723 6.315 1.00 49.01 654 LYS A CA 1
ATOM 4536 C C . LYS A 1 574 ? 153.727 -251.790 4.803 1.00 46.33 654 LYS A C 1
ATOM 4537 O O . LYS A 1 574 ? 152.811 -251.194 4.239 1.00 61.12 654 LYS A O 1
ATOM 4543 N N . ASP A 1 575 ? 154.621 -252.525 4.152 1.00 50.13 655 ASP A N 1
ATOM 4544 C CA . ASP A 1 575 ? 154.535 -252.743 2.714 1.00 49.38 655 ASP A CA 1
ATOM 4545 C C . ASP A 1 575 ? 153.355 -253.634 2.366 1.00 44.38 655 ASP A C 1
ATOM 4546 O O . ASP A 1 575 ? 152.682 -253.429 1.355 1.00 55.20 655 ASP A O 1
ATOM 4551 N N . GLU A 1 576 ? 153.109 -254.630 3.207 1.00 47.60 656 GLU A N 1
ATOM 4552 C CA . GLU A 1 576 ? 151.981 -255.525 3.001 1.00 53.97 656 GLU A CA 1
ATOM 4553 C C . GLU A 1 576 ? 150.668 -254.761 3.192 1.00 50.02 656 GLU A C 1
ATOM 4554 O O . GLU A 1 576 ? 149.737 -254.895 2.395 1.00 43.88 656 GLU A O 1
ATOM 4560 N N . LEU A 1 577 ? 150.612 -253.947 4.242 1.00 39.86 657 LEU A N 1
ATOM 4561 C CA . LEU A 1 577 ? 149.447 -253.115 4.507 1.00 39.84 657 LEU A CA 1
ATOM 4562 C C . LEU A 1 577 ? 149.195 -252.170 3.345 1.00 47.77 657 LEU A C 1
ATOM 4563 O O . LEU A 1 577 ? 148.061 -252.021 2.887 1.00 47.89 657 LEU A O 1
ATOM 4568 N N . LEU A 1 578 ? 150.265 -251.544 2.869 1.00 46.11 658 LEU A N 1
ATOM 4569 C CA . LEU A 1 578 ? 150.177 -250.562 1.798 1.00 46.05 658 LEU A CA 1
ATOM 4570 C C . LEU A 1 578 ? 149.645 -251.177 0.505 1.00 45.08 658 LEU A C 1
ATOM 4571 O O . LEU A 1 578 ? 148.786 -250.596 -0.157 1.00 48.69 658 LEU A O 1
ATOM 4576 N N . SER A 1 579 ? 150.137 -252.362 0.159 1.00 41.07 659 SER A N 1
ATOM 4577 C CA . SER A 1 579 ? 149.678 -253.041 -1.051 1.00 41.63 659 SER A CA 1
ATOM 4578 C C . SER A 1 579 ? 148.212 -253.481 -0.950 1.00 47.76 659 SER A C 1
ATOM 4579 O O . SER A 1 579 ? 147.526 -253.623 -1.964 1.00 52.41 659 SER A O 1
ATOM 4582 N N . MET A 1 580 ? 147.739 -253.698 0.274 1.00 43.40 660 MET A N 1
ATOM 4583 C CA . MET A 1 580 ? 146.326 -253.980 0.506 1.00 56.89 660 MET A CA 1
ATOM 4584 C C . MET A 1 580 ? 145.493 -252.733 0.239 1.00 41.73 660 MET A C 1
ATOM 4585 O O . MET A 1 580 ? 144.481 -252.784 -0.461 1.00 38.90 660 MET A O 1
ATOM 4590 N N . ILE A 1 581 ? 145.940 -251.613 0.801 1.00 35.25 661 ILE A N 1
ATOM 4591 C CA . ILE A 1 581 ? 145.283 -250.321 0.621 1.00 42.64 661 ILE A CA 1
ATOM 4592 C C . ILE A 1 581 ? 145.236 -249.895 -0.848 1.00 52.84 661 ILE A C 1
ATOM 4593 O O . ILE A 1 581 ? 144.230 -249.370 -1.321 1.00 55.53 661 ILE A O 1
ATOM 4598 N N . GLN A 1 582 ? 146.324 -250.136 -1.568 1.00 50.21 662 GLN A N 1
ATOM 4599 C CA . GLN A 1 582 ? 146.450 -249.651 -2.937 1.00 52.49 662 GLN A CA 1
ATOM 4600 C C . GLN A 1 582 ? 145.716 -250.525 -3.946 1.00 41.55 662 GLN A C 1
ATOM 4601 O O . GLN A 1 582 ? 145.368 -250.066 -5.031 1.00 60.64 662 GLN A O 1
ATOM 4607 N N . HIS A 1 583 ? 145.492 -251.786 -3.598 1.00 37.80 663 HIS A N 1
ATOM 4608 C CA . HIS A 1 583 ? 144.920 -252.728 -4.557 1.00 43.44 663 HIS A CA 1
ATOM 4609 C C . HIS A 1 583 ? 143.522 -252.309 -5.001 1.00 55.40 663 HIS A C 1
ATOM 4610 O O . HIS A 1 583 ? 142.559 -252.389 -4.235 1.00 48.10 663 HIS A O 1
ATOM 4617 N N . GLY A 1 584 ? 143.432 -251.845 -6.244 1.00 52.87 664 GLY A N 1
ATOM 4618 C CA . GLY A 1 584 ? 142.171 -251.438 -6.834 1.00 33.80 664 GLY A CA 1
ATOM 4619 C C . GLY A 1 584 ? 141.861 -249.977 -6.583 1.00 34.77 664 GLY A C 1
ATOM 4620 O O . GLY A 1 584 ? 140.846 -249.459 -7.048 1.00 45.70 664 GLY A O 1
ATOM 4621 N N . ALA A 1 585 ? 142.748 -249.310 -5.853 1.00 37.04 665 ALA A N 1
ATOM 4622 C CA . ALA A 1 585 ? 142.563 -247.906 -5.502 1.00 43.93 665 ALA A CA 1
ATOM 4623 C C . ALA A 1 585 ? 142.370 -247.007 -6.726 1.00 70.56 665 ALA A C 1
ATOM 4624 O O . ALA A 1 585 ? 141.569 -246.070 -6.690 1.00 58.27 665 ALA A O 1
ATOM 4626 N N . GLU A 1 586 ? 143.097 -247.302 -7.803 1.00 71.25 666 GLU A N 1
ATOM 4627 C CA . GLU A 1 586 ? 142.978 -246.537 -9.043 1.00 70.87 666 GLU A CA 1
ATOM 4628 C C . GLU A 1 586 ? 141.581 -246.652 -9.629 1.00 64.87 666 GLU A C 1
ATOM 4629 O O . GLU A 1 586 ? 140.907 -245.644 -9.851 1.00 70.67 666 GLU A O 1
ATOM 4635 N N . LYS A 1 587 ? 141.158 -247.889 -9.878 1.00 52.84 667 LYS A N 1
ATOM 4636 C CA . LYS A 1 587 ? 139.867 -248.162 -10.504 1.00 73.75 667 LYS A CA 1
ATOM 4637 C C . LYS A 1 587 ? 138.716 -247.578 -9.697 1.00 65.71 667 LYS A C 1
ATOM 4638 O O . LYS A 1 587 ? 137.681 -247.207 -10.250 1.00 75.05 667 LYS A O 1
ATOM 4644 N N . VAL A 1 588 ? 138.911 -247.492 -8.388 1.00 61.56 668 VAL A N 1
ATOM 4645 C CA . VAL A 1 588 ? 137.920 -246.901 -7.500 1.00 69.53 668 VAL A CA 1
ATOM 4646 C C . VAL A 1 588 ? 137.835 -245.390 -7.718 1.00 55.18 668 VAL A C 1
ATOM 4647 O O . VAL A 1 588 ? 136.742 -244.840 -7.868 1.00 58.79 668 VAL A O 1
ATOM 4651 N N . PHE A 1 589 ? 138.991 -244.730 -7.744 1.00 58.24 669 PHE A N 1
ATOM 4652 C CA . PHE A 1 589 ? 139.066 -243.294 -8.012 1.00 60.40 669 PHE A CA 1
ATOM 4653 C C . PHE A 1 589 ? 138.496 -242.951 -9.383 1.00 64.48 669 PHE A C 1
ATOM 4654 O O . PHE A 1 589 ? 137.866 -241.911 -9.563 1.00 68.31 669 PHE A O 1
ATOM 4662 N N . GLN A 1 590 ? 138.736 -243.833 -10.346 1.00 64.36 670 GLN A N 1
ATOM 4663 C CA . GLN A 1 590 ? 138.255 -243.650 -11.707 1.00 74.38 670 GLN A CA 1
ATOM 4664 C C . GLN A 1 590 ? 136.733 -243.712 -11.752 1.00 76.90 670 GLN A C 1
ATOM 4665 O O . GLN A 1 590 ? 136.087 -242.911 -12.428 1.00 90.18 670 GLN A O 1
ATOM 4671 N N . THR A 1 591 ? 136.171 -244.677 -11.032 1.00 83.66 671 THR A N 1
ATOM 4672 C CA . THR A 1 591 ? 134.726 -244.876 -10.978 1.00 86.09 671 THR A CA 1
ATOM 4673 C C . THR A 1 591 ? 133.984 -243.669 -10.394 1.00 81.24 671 THR A C 1
ATOM 4674 O O . THR A 1 591 ? 134.383 -243.113 -9.367 1.00 72.07 671 THR A O 1
ATOM 4678 N N . LYS A 1 592 ? 132.908 -243.263 -11.063 1.00 81.58 672 LYS A N 1
ATOM 4679 C CA . LYS A 1 592 ? 132.091 -242.150 -10.592 1.00 90.59 672 LYS A CA 1
ATOM 4680 C C . LYS A 1 592 ? 130.682 -242.613 -10.230 1.00 73.48 672 LYS A C 1
ATOM 4681 O O . LYS A 1 592 ? 129.989 -241.965 -9.446 1.00 71.17 672 LYS A O 1
ATOM 4687 N N . GLY A 1 593 ? 130.268 -243.742 -10.795 1.00 72.19 673 GLY A N 1
ATOM 4688 C CA . GLY A 1 593 ? 128.982 -244.331 -10.467 1.00 80.39 673 GLY A CA 1
ATOM 4689 C C . GLY A 1 593 ? 129.103 -245.431 -9.427 1.00 81.18 673 GLY A C 1
ATOM 4690 O O . GLY A 1 593 ? 129.347 -245.164 -8.250 1.00 74.39 673 GLY A O 1
ATOM 4691 N N . ALA A 1 594 ? 128.933 -246.674 -9.866 1.00 86.54 674 ALA A N 1
ATOM 4692 C CA . ALA A 1 594 ? 129.064 -247.830 -8.986 1.00 83.98 674 ALA A CA 1
ATOM 4693 C C . ALA A 1 594 ? 130.053 -248.835 -9.573 1.00 89.74 674 ALA A C 1
ATOM 4694 O O . ALA A 1 594 ? 130.357 -248.788 -10.766 1.00 94.79 674 ALA A O 1
ATOM 4696 N N . PHE A 1 595 ? 130.556 -249.738 -8.736 1.00 74.86 675 PHE A N 1
ATOM 4697 C CA . PHE A 1 595 ? 131.544 -250.725 -9.173 1.00 63.53 675 PHE A CA 1
ATOM 4698 C C . PHE A 1 595 ? 130.921 -251.800 -10.067 1.00 85.41 675 PHE A C 1
ATOM 4699 O O . PHE A 1 595 ? 129.699 -251.898 -10.164 1.00 103.44 675 PHE A O 1
ATOM 4707 N N . GLY A 1 596 ? 131.777 -252.594 -10.711 1.00 66.65 676 GLY A N 1
ATOM 4708 C CA . GLY A 1 596 ? 131.389 -253.509 -11.777 1.00 89.05 676 GLY A CA 1
ATOM 4709 C C . GLY A 1 596 ? 130.100 -254.300 -11.625 1.00 111.19 676 GLY A C 1
ATOM 4710 O O . GLY A 1 596 ? 129.194 -254.193 -12.456 1.00 94.48 676 GLY A O 1
ATOM 4711 N N . THR A 1 597 ? 130.025 -255.105 -10.570 1.00 102.31 677 THR A N 1
ATOM 4712 C CA . THR A 1 597 ? 128.869 -255.962 -10.327 1.00 104.66 677 THR A CA 1
ATOM 4713 C C . THR A 1 597 ? 127.605 -255.159 -10.001 1.00 103.12 677 THR A C 1
ATOM 4714 O O . THR A 1 597 ? 126.511 -255.504 -10.442 1.00 94.04 677 THR A O 1
ATOM 4718 N N . MET A 1 598 ? 127.761 -254.081 -9.239 1.00 104.25 678 MET A N 1
ATOM 4719 C CA . MET A 1 598 ? 126.622 -253.266 -8.821 1.00 101.87 678 MET A CA 1
ATOM 4720 C C . MET A 1 598 ? 126.126 -252.314 -9.908 1.00 108.35 678 MET A C 1
ATOM 4721 O O . MET A 1 598 ? 124.954 -251.934 -9.922 1.00 109.85 678 MET A O 1
ATOM 4726 N N . ALA A 1 599 ? 127.021 -251.929 -10.810 1.00 117.69 679 ALA A N 1
ATOM 4727 C CA . ALA A 1 599 ? 126.678 -251.003 -11.885 1.00 114.26 679 ALA A CA 1
ATOM 4728 C C . ALA A 1 599 ? 126.030 -251.714 -13.067 1.00 118.70 679 ALA A C 1
ATOM 4729 O O . ALA A 1 599 ? 125.350 -251.086 -13.879 1.00 114.57 679 ALA A O 1
ATOM 4731 N N . GLU A 1 600 ? 126.239 -253.026 -13.154 1.00 120.61 680 GLU A N 1
ATOM 4732 C CA . GLU A 1 600 ? 125.718 -253.811 -14.269 1.00 122.26 680 GLU A CA 1
ATOM 4733 C C . GLU A 1 600 ? 124.191 -253.762 -14.308 1.00 128.42 680 GLU A C 1
ATOM 4734 O O . GLU A 1 600 ? 123.586 -253.867 -15.375 1.00 130.38 680 GLU A O 1
ATOM 4740 N N . LYS A 1 601 ? 123.580 -253.585 -13.140 1.00 121.89 681 LYS A N 1
ATOM 4741 C CA . LYS A 1 601 ? 122.130 -253.465 -13.031 1.00 123.05 681 LYS A CA 1
ATOM 4742 C C . LYS A 1 601 ? 121.734 -252.612 -11.826 1.00 120.72 681 LYS A C 1
ATOM 4743 O O . LYS A 1 601 ? 121.394 -251.439 -11.977 1.00 125.87 681 LYS A O 1
ATOM 4749 N N . GLY A 1 602 ? 121.790 -253.196 -10.634 1.00 122.35 682 GLY A N 1
ATOM 4750 C CA . GLY A 1 602 ? 121.532 -252.447 -9.417 1.00 108.02 682 GLY A CA 1
ATOM 4751 C C . GLY A 1 602 ? 120.538 -253.099 -8.475 1.00 113.37 682 GLY A C 1
ATOM 4752 O O . GLY A 1 602 ? 120.912 -253.572 -7.402 1.00 109.36 682 GLY A O 1
ATOM 4753 N N . SER A 1 603 ? 119.269 -253.123 -8.869 1.00 123.16 683 SER A N 1
ATOM 4754 C CA . SER A 1 603 ? 118.227 -253.700 -8.025 1.00 127.78 683 SER A CA 1
ATOM 4755 C C . SER A 1 603 ? 118.261 -255.226 -8.046 1.00 135.27 683 SER A C 1
ATOM 4756 O O . SER A 1 603 ? 119.125 -255.828 -8.685 1.00 123.70 683 SER A O 1
ATOM 4759 N N . GLN A 1 604 ? 117.321 -255.844 -7.337 1.00 138.00 684 GLN A N 1
ATOM 4760 C CA . GLN A 1 604 ? 117.245 -257.298 -7.260 1.00 123.53 684 GLN A CA 1
ATOM 4761 C C . GLN A 1 604 ? 116.851 -257.889 -8.611 1.00 127.61 684 GLN A C 1
ATOM 4762 O O . GLN A 1 604 ? 115.678 -258.174 -8.858 1.00 137.66 684 GLN A O 1
ATOM 4768 N N . LEU A 1 605 ? 117.838 -258.070 -9.485 1.00 126.65 685 LEU A N 1
ATOM 4769 C CA . LEU A 1 605 ? 117.576 -258.522 -10.849 1.00 129.77 685 LEU A CA 1
ATOM 4770 C C . LEU A 1 605 ? 117.606 -260.042 -11.021 1.00 130.30 685 LEU A C 1
ATOM 4771 O O . LEU A 1 605 ? 117.448 -260.794 -10.057 1.00 118.13 685 LEU A O 1
ATOM 4776 N N . ASP A 1 606 ? 117.808 -260.468 -12.267 1.00 133.71 686 ASP A N 1
ATOM 4777 C CA . ASP A 1 606 ? 117.719 -261.872 -12.674 1.00 122.48 686 ASP A CA 1
ATOM 4778 C C . ASP A 1 606 ? 118.479 -262.836 -11.770 1.00 105.45 686 ASP A C 1
ATOM 4779 O O . ASP A 1 606 ? 119.567 -262.526 -11.290 1.00 108.06 686 ASP A O 1
ATOM 4784 N N . ASP A 1 607 ? 117.891 -264.006 -11.538 1.00 100.81 687 ASP A N 1
ATOM 4785 C CA . ASP A 1 607 ? 118.594 -265.082 -10.852 1.00 98.70 687 ASP A CA 1
ATOM 4786 C C . ASP A 1 607 ? 119.637 -265.708 -11.777 1.00 103.40 687 ASP A C 1
ATOM 4787 O O . ASP A 1 607 ? 120.520 -266.441 -11.330 1.00 102.63 687 ASP A O 1
ATOM 4792 N N . ASP A 1 608 ? 119.524 -265.416 -13.071 1.00 99.13 688 ASP A N 1
ATOM 4793 C CA . ASP A 1 608 ? 120.522 -265.850 -14.042 1.00 106.29 688 ASP A CA 1
ATOM 4794 C C . ASP A 1 608 ? 121.814 -265.065 -13.849 1.00 94.46 688 ASP A C 1
ATOM 4795 O O . ASP A 1 608 ? 122.897 -265.533 -14.202 1.00 67.90 688 ASP A O 1
ATOM 4800 N N . ASP A 1 609 ? 121.691 -263.867 -13.286 1.00 95.63 689 ASP A N 1
ATOM 4801 C CA . ASP A 1 609 ? 122.858 -263.088 -12.900 1.00 101.25 689 ASP A CA 1
ATOM 4802 C C . ASP A 1 609 ? 123.497 -263.739 -11.682 1.00 94.90 689 ASP A C 1
ATOM 4803 O O . ASP A 1 609 ? 124.719 -263.781 -11.551 1.00 82.40 689 ASP A O 1
ATOM 4808 N N . ILE A 1 610 ? 122.653 -264.258 -10.797 1.00 78.12 690 ILE A N 1
ATOM 4809 C CA . ILE A 1 610 ? 123.122 -264.937 -9.598 1.00 84.31 690 ILE A CA 1
ATOM 4810 C C . ILE A 1 610 ? 123.782 -266.266 -9.951 1.00 88.69 690 ILE A C 1
ATOM 4811 O O . ILE A 1 610 ? 124.846 -266.598 -9.425 1.00 89.77 690 ILE A O 1
ATOM 4816 N N . ASP A 1 611 ? 123.160 -267.014 -10.860 1.00 88.62 691 ASP A N 1
ATOM 4817 C CA . ASP A 1 611 ? 123.737 -268.267 -11.336 1.00 83.69 691 ASP A CA 1
ATOM 4818 C C . ASP A 1 611 ? 125.053 -268.027 -12.071 1.00 73.70 691 ASP A C 1
ATOM 4819 O O . ASP A 1 611 ? 125.907 -268.909 -12.127 1.00 76.71 691 ASP A O 1
ATOM 4824 N N . ALA A 1 612 ? 125.211 -266.828 -12.628 1.00 72.75 692 ALA A N 1
ATOM 4825 C CA . ALA A 1 612 ? 126.445 -266.450 -13.310 1.00 77.08 692 ALA A CA 1
ATOM 4826 C C . ALA A 1 612 ? 127.523 -266.045 -12.311 1.00 80.69 692 ALA A C 1
ATOM 4827 O O . ALA A 1 612 ? 128.680 -266.453 -12.428 1.00 79.55 692 ALA A O 1
ATOM 4829 N N . ILE A 1 613 ? 127.131 -265.233 -11.334 1.00 71.74 693 ILE A N 1
ATOM 4830 C CA . ILE A 1 613 ? 128.039 -264.783 -10.290 1.00 61.28 693 ILE A CA 1
ATOM 4831 C C . ILE A 1 613 ? 128.592 -265.967 -9.502 1.00 64.46 693 ILE A C 1
ATOM 4832 O O . ILE A 1 613 ? 129.794 -266.039 -9.241 1.00 74.71 693 ILE A O 1
ATOM 4837 N N . LEU A 1 614 ? 127.715 -266.900 -9.140 1.00 52.60 694 LEU A N 1
ATOM 4838 C CA . LEU A 1 614 ? 128.133 -268.112 -8.440 1.00 57.93 694 LEU A CA 1
ATOM 4839 C C . LEU A 1 614 ? 129.016 -269.001 -9.317 1.00 65.75 694 LEU A C 1
ATOM 4840 O O . LEU A 1 614 ? 129.937 -269.656 -8.823 1.00 60.12 694 LEU A O 1
ATOM 4845 N N . GLN A 1 615 ? 128.733 -269.019 -10.616 1.00 71.22 695 GLN A N 1
ATOM 4846 C CA . GLN A 1 615 ? 129.530 -269.787 -11.569 1.00 67.43 695 GLN A CA 1
ATOM 4847 C C . GLN A 1 615 ? 130.896 -269.139 -11.776 1.00 72.48 695 GLN A C 1
ATOM 4848 O O . GLN A 1 615 ? 131.917 -269.827 -11.844 1.00 59.14 695 GLN A O 1
ATOM 4854 N N . ALA A 1 616 ? 130.905 -267.813 -11.882 1.00 55.59 696 ALA A N 1
ATOM 4855 C CA . ALA A 1 616 ? 132.151 -267.067 -12.020 1.00 54.72 696 ALA A CA 1
ATOM 4856 C C . ALA A 1 616 ? 132.984 -267.208 -10.755 1.00 67.59 696 ALA A C 1
ATOM 4857 O O . ALA A 1 616 ? 134.208 -267.351 -10.811 1.00 65.00 696 ALA A O 1
ATOM 4859 N N . GLY A 1 617 ? 132.303 -267.173 -9.614 1.00 66.42 697 GLY A N 1
ATOM 4860 C CA . GLY A 1 617 ? 132.954 -267.312 -8.328 1.00 52.44 697 GLY A CA 1
ATOM 4861 C C . GLY A 1 617 ? 133.582 -268.680 -8.170 1.00 55.20 697 GLY A C 1
ATOM 4862 O O . GLY A 1 617 ? 134.726 -268.797 -7.739 1.00 56.34 697 GLY A O 1
ATOM 4863 N N . GLU A 1 618 ? 132.837 -269.718 -8.529 1.00 46.07 698 GLU A N 1
ATOM 4864 C CA . GLU A 1 618 ? 133.348 -271.079 -8.431 1.00 54.88 698 GLU A CA 1
ATOM 4865 C C . GLU A 1 618 ? 134.532 -271.293 -9.377 1.00 67.72 698 GLU A C 1
ATOM 4866 O O . GLU A 1 618 ? 135.466 -272.032 -9.059 1.00 62.71 698 GLU A O 1
ATOM 4872 N N . THR A 1 619 ? 134.495 -270.628 -10.530 1.00 71.07 699 THR A N 1
ATOM 4873 C CA . THR A 1 619 ? 135.564 -270.741 -11.521 1.00 60.87 699 THR A CA 1
ATOM 4874 C C . THR A 1 619 ? 136.826 -269.990 -11.106 1.00 49.36 699 THR A C 1
ATOM 4875 O O . THR A 1 619 ? 137.934 -270.521 -11.205 1.00 61.03 699 THR A O 1
ATOM 4879 N N . ARG A 1 620 ? 136.658 -268.758 -10.641 1.00 46.63 700 ARG A N 1
ATOM 4880 C CA . ARG A 1 620 ? 137.789 -267.993 -10.139 1.00 38.84 700 ARG A CA 1
ATOM 4881 C C . ARG A 1 620 ? 138.417 -268.676 -8.925 1.00 51.02 700 ARG A C 1
ATOM 4882 O O . ARG A 1 620 ? 139.635 -268.634 -8.741 1.00 60.27 700 ARG A O 1
ATOM 4890 N N . THR A 1 621 ? 137.579 -269.317 -8.114 1.00 49.86 701 THR A N 1
ATOM 4891 C CA . THR A 1 621 ? 138.039 -270.006 -6.910 1.00 51.90 701 THR A CA 1
ATOM 4892 C C . THR A 1 621 ? 138.948 -271.176 -7.259 1.00 48.00 701 THR A C 1
ATOM 4893 O O . THR A 1 621 ? 140.031 -271.316 -6.690 1.00 55.29 701 THR A O 1
ATOM 4897 N N . LYS A 1 622 ? 138.507 -272.012 -8.195 1.00 51.24 702 LYS A N 1
ATOM 4898 C CA . LYS A 1 622 ? 139.330 -273.120 -8.671 1.00 54.27 702 LYS A CA 1
ATOM 4899 C C . LYS A 1 622 ? 140.643 -272.612 -9.263 1.00 55.03 702 LYS A C 1
ATOM 4900 O O . LYS A 1 622 ? 141.687 -273.247 -9.110 1.00 52.48 702 LYS A O 1
ATOM 4906 N N . GLU A 1 623 ? 140.583 -271.454 -9.913 1.00 49.57 703 GLU A N 1
ATOM 4907 C CA . GLU A 1 623 ? 141.753 -270.857 -10.550 1.00 58.71 703 GLU A CA 1
ATOM 4908 C C . GLU A 1 623 ? 142.772 -270.337 -9.537 1.00 56.38 703 GLU A C 1
ATOM 4909 O O . GLU A 1 623 ? 143.977 -270.524 -9.706 1.00 61.26 703 GLU A O 1
ATOM 4915 N N . LEU A 1 624 ? 142.286 -269.677 -8.491 1.00 53.60 704 LEU A N 1
ATOM 4916 C CA . LEU A 1 624 ? 143.161 -269.136 -7.456 1.00 54.43 704 LEU A CA 1
ATOM 4917 C C . LEU A 1 624 ? 143.861 -270.242 -6.667 1.00 62.35 704 LEU A C 1
ATOM 4918 O O . LEU A 1 624 ? 145.023 -270.107 -6.284 1.00 63.13 704 LEU A O 1
ATOM 4923 N N . ASN A 1 625 ? 143.146 -271.335 -6.429 1.00 48.04 705 ASN A N 1
ATOM 4924 C CA . ASN A 1 625 ? 143.724 -272.487 -5.753 1.00 58.68 705 ASN A CA 1
ATOM 4925 C C . ASN A 1 625 ? 144.784 -273.150 -6.625 1.00 71.40 705 ASN A C 1
ATOM 4926 O O . ASN A 1 625 ? 145.914 -273.360 -6.188 1.00 68.59 705 ASN A O 1
ATOM 4931 N N . ALA A 1 626 ? 144.410 -273.458 -7.864 1.00 64.44 706 ALA A N 1
ATOM 4932 C CA . ALA A 1 626 ? 145.299 -274.130 -8.810 1.00 60.27 706 ALA A CA 1
ATOM 4933 C C . ALA A 1 626 ? 146.607 -273.378 -9.036 1.00 56.06 706 ALA A C 1
ATOM 4934 O O . ALA A 1 626 ? 147.650 -273.989 -9.267 1.00 70.11 706 ALA A O 1
ATOM 4936 N N . ARG A 1 627 ? 146.540 -272.052 -8.966 1.00 59.87 707 ARG A N 1
ATOM 4937 C CA . ARG A 1 627 ? 147.701 -271.198 -9.190 1.00 55.31 707 ARG A CA 1
ATOM 4938 C C . ARG A 1 627 ? 148.826 -271.479 -8.199 1.00 68.80 707 ARG A C 1
ATOM 4939 O O . ARG A 1 627 ? 150.001 -271.490 -8.566 1.00 84.18 707 ARG A O 1
ATOM 4947 N N . TYR A 1 628 ? 148.461 -271.710 -6.943 1.00 76.23 708 TYR A N 1
ATOM 4948 C CA . TYR A 1 628 ? 149.449 -271.879 -5.885 1.00 74.68 708 TYR A CA 1
ATOM 4949 C C . TYR A 1 628 ? 149.672 -273.336 -5.473 1.00 66.79 708 TYR A C 1
ATOM 4950 O O . TYR A 1 628 ? 150.765 -273.687 -5.033 1.00 78.73 708 TYR A O 1
ATOM 4959 N N . GLU A 1 629 ? 148.649 -274.177 -5.621 1.00 74.55 709 GLU A N 1
ATOM 4960 C CA . GLU A 1 629 ? 148.742 -275.587 -5.224 1.00 88.12 709 GLU A CA 1
ATOM 4961 C C . GLU A 1 629 ? 149.876 -276.321 -5.934 1.00 94.04 709 GLU A C 1
ATOM 4962 O O . GLU A 1 629 ? 150.395 -277.319 -5.432 1.00 97.15 709 GLU A O 1
ATOM 4968 N N . LYS A 1 630 ? 150.256 -275.819 -7.102 1.00 94.54 710 LYS A N 1
ATOM 4969 C CA . LYS A 1 630 ? 151.299 -276.439 -7.904 1.00 109.73 710 LYS A CA 1
ATOM 4970 C C . LYS A 1 630 ? 152.695 -275.985 -7.472 1.00 100.36 710 LYS A C 1
ATOM 4971 O O . LYS A 1 630 ? 153.664 -276.737 -7.584 1.00 103.99 710 LYS A O 1
ATOM 4977 N N . LEU A 1 631 ? 152.786 -274.767 -6.948 1.00 81.16 711 LEU A N 1
ATOM 4978 C CA . LEU A 1 631 ? 154.080 -274.133 -6.715 1.00 80.58 711 LEU A CA 1
ATOM 4979 C C . LEU A 1 631 ? 154.893 -274.713 -5.563 1.00 91.29 711 LEU A C 1
ATOM 4980 O O . LEU A 1 631 ? 154.367 -275.383 -4.673 1.00 87.21 711 LEU A O 1
ATOM 4985 N N . GLY A 1 632 ? 156.190 -274.430 -5.604 1.00 99.60 712 GLY A N 1
ATOM 4986 C CA . GLY A 1 632 ? 157.100 -274.708 -4.511 1.00 82.93 712 GLY A CA 1
ATOM 4987 C C . GLY A 1 632 ? 157.645 -273.359 -4.090 1.00 90.03 712 GLY A C 1
ATOM 4988 O O . GLY A 1 632 ? 157.419 -272.370 -4.786 1.00 106.99 712 GLY A O 1
ATOM 4989 N N . ILE A 1 633 ? 158.359 -273.311 -2.971 1.00 79.77 713 ILE A N 1
ATOM 4990 C CA . ILE A 1 633 ? 158.742 -272.036 -2.357 1.00 108.25 713 ILE A CA 1
ATOM 4991 C C . ILE A 1 633 ? 159.460 -271.033 -3.250 1.00 104.62 713 ILE A C 1
ATOM 4992 O O . ILE A 1 633 ? 159.225 -269.833 -3.144 1.00 94.76 713 ILE A O 1
ATOM 4997 N N . ASP A 1 634 ? 160.336 -271.518 -4.120 1.00 107.41 714 ASP A N 1
ATOM 4998 C CA . ASP A 1 634 ? 161.108 -270.618 -4.964 1.00 122.31 714 ASP A CA 1
ATOM 4999 C C . ASP A 1 634 ? 160.209 -269.973 -6.016 1.00 117.58 714 ASP A C 1
ATOM 5000 O O . ASP A 1 634 ? 160.301 -268.771 -6.270 1.00 109.70 714 ASP A O 1
ATOM 5005 N N . ASP A 1 635 ? 159.336 -270.772 -6.619 1.00 104.55 715 ASP A N 1
ATOM 5006 C CA . ASP A 1 635 ? 158.298 -270.232 -7.489 1.00 111.83 715 ASP A CA 1
ATOM 5007 C C . ASP A 1 635 ? 157.214 -269.517 -6.681 1.00 109.12 715 ASP A C 1
ATOM 5008 O O . ASP A 1 635 ? 156.454 -268.716 -7.225 1.00 98.94 715 ASP A O 1
ATOM 5013 N N . LEU A 1 636 ? 157.147 -269.808 -5.384 1.00 105.09 716 LEU A N 1
ATOM 5014 C CA . LEU A 1 636 ? 156.184 -269.147 -4.504 1.00 100.77 716 LEU A CA 1
ATOM 5015 C C . LEU A 1 636 ? 156.680 -267.768 -4.078 1.00 103.55 716 LEU A C 1
ATOM 5016 O O . LEU A 1 636 ? 155.879 -266.881 -3.805 1.00 108.99 716 LEU A O 1
ATOM 5021 N N . GLN A 1 637 ? 157.998 -267.587 -4.029 1.00 118.12 717 GLN A N 1
ATOM 5022 C CA . GLN A 1 637 ? 158.571 -266.304 -3.619 1.00 114.47 717 GLN A CA 1
ATOM 5023 C C . GLN A 1 637 ? 158.260 -265.186 -4.612 1.00 114.16 717 GLN A C 1
ATOM 5024 O O . GLN A 1 637 ? 158.284 -264.008 -4.256 1.00 114.27 717 GLN A O 1
ATOM 5030 N N . LYS A 1 638 ? 157.972 -265.561 -5.855 1.00 121.67 718 LYS A N 1
ATOM 5031 C CA . LYS A 1 638 ? 157.577 -264.592 -6.870 1.00 106.86 718 LYS A CA 1
ATOM 5032 C C . LYS A 1 638 ? 156.197 -264.031 -6.540 1.00 109.24 718 LYS A C 1
ATOM 5033 O O . LYS A 1 638 ? 155.879 -262.897 -6.897 1.00 120.13 718 LYS A O 1
ATOM 5039 N N . PHE A 1 639 ? 155.399 -264.841 -5.844 1.00 109.29 719 PHE A N 1
ATOM 5040 C CA . PHE A 1 639 ? 154.064 -264.464 -5.374 1.00 99.11 719 PHE A CA 1
ATOM 5041 C C . PHE A 1 639 ? 153.215 -263.752 -6.425 1.00 83.55 719 PHE A C 1
ATOM 5042 O O . PHE A 1 639 ? 153.002 -262.544 -6.344 1.00 101.44 719 PHE A O 1
ATOM 5050 N N . SER B 1 7 ? 149.865 -267.155 32.572 1.00 62.86 87 SER B N 1
ATOM 5051 C CA . SER B 1 7 ? 149.250 -266.343 33.618 1.00 81.40 87 SER B CA 1
ATOM 5052 C C . SER B 1 7 ? 147.903 -266.920 34.050 1.00 97.61 87 SER B C 1
ATOM 5053 O O . SER B 1 7 ? 146.917 -266.844 33.314 1.00 85.63 87 SER B O 1
ATOM 5056 N N . LYS B 1 8 ? 147.873 -267.512 35.239 1.00 113.04 88 LYS B N 1
ATOM 5057 C CA . LYS B 1 8 ? 146.664 -268.149 35.755 1.00 105.13 88 LYS B CA 1
ATOM 5058 C C . LYS B 1 8 ? 145.549 -267.145 36.063 1.00 99.75 88 LYS B C 1
ATOM 5059 O O . LYS B 1 8 ? 144.381 -267.521 36.167 1.00 85.99 88 LYS B O 1
ATOM 5065 N N . GLU B 1 9 ? 145.910 -265.874 36.212 1.00 104.74 89 GLU B N 1
ATOM 5066 C CA . GLU B 1 9 ? 144.919 -264.834 36.471 1.00 94.97 89 GLU B CA 1
ATOM 5067 C C . GLU B 1 9 ? 144.166 -264.457 35.194 1.00 83.18 89 GLU B C 1
ATOM 5068 O O . GLU B 1 9 ? 143.022 -264.008 35.250 1.00 79.48 89 GLU B O 1
ATOM 5074 N N . ASP B 1 10 ? 144.816 -264.639 34.047 1.00 81.32 90 ASP B N 1
ATOM 5075 C CA . ASP B 1 10 ? 144.172 -264.412 32.758 1.00 81.89 90 ASP B CA 1
ATOM 5076 C C . ASP B 1 10 ? 143.479 -265.688 32.296 1.00 61.86 90 ASP B C 1
ATOM 5077 O O . ASP B 1 10 ? 142.539 -265.646 31.502 1.00 62.35 90 ASP B O 1
ATOM 5082 N N . ASP B 1 11 ? 143.957 -266.823 32.796 1.00 64.11 91 ASP B N 1
ATOM 5083 C CA . ASP B 1 11 ? 143.291 -268.100 32.568 1.00 78.84 91 ASP B CA 1
ATOM 5084 C C . ASP B 1 11 ? 141.888 -268.061 33.161 1.00 58.91 91 ASP B C 1
ATOM 5085 O O . ASP B 1 11 ? 140.918 -268.419 32.496 1.00 53.64 91 ASP B O 1
ATOM 5090 N N . THR B 1 12 ? 141.793 -267.606 34.408 1.00 49.59 92 THR B N 1
ATOM 5091 C CA . THR B 1 12 ? 140.517 -267.518 35.108 1.00 54.29 92 THR B CA 1
ATOM 5092 C C . THR B 1 12 ? 139.537 -266.628 34.358 1.00 60.69 92 THR B C 1
ATOM 5093 O O . THR B 1 12 ? 138.378 -266.998 34.155 1.00 50.30 92 THR B O 1
ATOM 5097 N N . LEU B 1 13 ? 140.012 -265.460 33.939 1.00 58.59 93 LEU B N 1
ATOM 5098 C CA . LEU B 1 13 ? 139.176 -264.512 33.217 1.00 53.36 93 LEU B CA 1
ATOM 5099 C C . LEU B 1 13 ? 138.631 -265.127 31.927 1.00 57.23 93 LEU B C 1
ATOM 5100 O O . LEU B 1 13 ? 137.435 -265.050 31.653 1.00 62.88 93 LEU B O 1
ATOM 5105 N N . ARG B 1 14 ? 139.512 -265.752 31.150 1.00 45.06 94 ARG B N 1
ATOM 5106 C CA . ARG B 1 14 ? 139.120 -266.390 29.894 1.00 55.12 94 ARG B CA 1
ATOM 5107 C C . ARG B 1 14 ? 138.131 -267.522 30.144 1.00 46.84 94 ARG B C 1
ATOM 5108 O O . ARG B 1 14 ? 137.224 -267.765 29.348 1.00 44.61 94 ARG B O 1
ATOM 5116 N N . ARG B 1 15 ? 138.322 -268.210 31.262 1.00 35.65 95 ARG B N 1
ATOM 5117 C CA . ARG B 1 15 ? 137.446 -269.292 31.671 1.00 40.81 95 ARG B CA 1
ATOM 5118 C C . ARG B 1 15 ? 136.075 -268.757 32.081 1.00 49.49 95 ARG B C 1
ATOM 5119 O O . ARG B 1 15 ? 135.051 -269.190 31.548 1.00 31.93 95 ARG B O 1
ATOM 5127 N N . PHE B 1 16 ? 136.063 -267.807 33.016 1.00 38.94 96 PHE B N 1
ATOM 5128 C CA . PHE B 1 16 ? 134.815 -267.219 33.507 1.00 36.25 96 PHE B CA 1
ATOM 5129 C C . PHE B 1 16 ? 134.001 -266.619 32.374 1.00 40.54 96 PHE B C 1
ATOM 5130 O O . PHE B 1 16 ? 132.784 -266.787 32.317 1.00 51.67 96 PHE B O 1
ATOM 5138 N N . ARG B 1 17 ? 134.677 -265.941 31.456 1.00 39.04 97 ARG B N 1
ATOM 5139 C CA . ARG B 1 17 ? 133.991 -265.319 30.332 1.00 49.58 97 ARG B CA 1
ATOM 5140 C C . ARG B 1 17 ? 133.335 -266.359 29.421 1.00 45.79 97 ARG B C 1
ATOM 5141 O O . ARG B 1 17 ? 132.262 -266.124 28.865 1.00 52.16 97 ARG B O 1
ATOM 5149 N N . TYR B 1 18 ? 133.974 -267.517 29.295 1.00 36.75 98 TYR B N 1
ATOM 5150 C CA . TYR B 1 18 ? 133.422 -268.619 28.515 1.00 39.90 98 TYR B CA 1
ATOM 5151 C C . TYR B 1 18 ? 132.195 -269.246 29.199 1.00 36.36 98 TYR B C 1
ATOM 5152 O O . TYR B 1 18 ? 131.254 -269.681 28.531 1.00 29.54 98 TYR B O 1
ATOM 5161 N N . LEU B 1 19 ? 132.212 -269.285 30.527 1.00 24.50 99 LEU B N 1
ATOM 5162 C CA . LEU B 1 19 ? 131.165 -269.953 31.298 1.00 38.63 99 LEU B CA 1
ATOM 5163 C C . LEU B 1 19 ? 129.865 -269.150 31.353 1.00 35.57 99 LEU B C 1
ATOM 5164 O O . LEU B 1 19 ? 128.774 -269.726 31.376 1.00 39.82 99 LEU B O 1
ATOM 5169 N N . LEU B 1 20 ? 129.988 -267.825 31.354 1.00 34.18 100 LEU B N 1
ATOM 5170 C CA . LEU B 1 20 ? 128.837 -266.937 31.525 1.00 35.99 100 LEU B CA 1
ATOM 5171 C C . LEU B 1 20 ? 127.774 -267.056 30.430 1.00 29.95 100 LEU B C 1
ATOM 5172 O O . LEU B 1 20 ? 126.639 -266.642 30.628 1.00 44.80 100 LEU B O 1
ATOM 5177 N N . GLY B 1 21 ? 128.135 -267.648 29.294 1.00 39.52 101 GLY B N 1
ATOM 5178 C CA . GLY B 1 21 ? 127.193 -267.846 28.205 1.00 22.37 101 GLY B CA 1
ATOM 5179 C C . GLY B 1 21 ? 126.437 -269.165 28.285 1.00 36.85 101 GLY B C 1
ATOM 5180 O O . GLY B 1 21 ? 125.515 -269.407 27.507 1.00 37.41 101 GLY B O 1
ATOM 5181 N N . LEU B 1 22 ? 126.818 -270.016 29.233 1.00 24.24 102 LEU B N 1
ATOM 5182 C CA . LEU B 1 22 ? 126.219 -271.344 29.365 1.00 36.78 102 LEU B CA 1
ATOM 5183 C C . LEU B 1 22 ? 125.105 -271.377 30.418 1.00 40.86 102 LEU B C 1
ATOM 5184 O O . LEU B 1 22 ? 125.254 -272.002 31.472 1.00 31.16 102 LEU B O 1
ATOM 5189 N N . THR B 1 23 ? 123.988 -270.719 30.107 1.00 32.45 103 THR B N 1
ATOM 5190 C CA . THR B 1 23 ? 122.920 -270.420 31.075 1.00 45.55 103 THR B CA 1
ATOM 5191 C C . THR B 1 23 ? 123.475 -269.615 32.252 1.00 38.01 103 THR B C 1
ATOM 5192 O O . THR B 1 23 ? 124.620 -269.164 32.216 1.00 37.12 103 THR B O 1
ATOM 5196 N N . ASP B 1 24 ? 122.663 -269.416 33.286 1.00 36.01 104 ASP B N 1
ATOM 5197 C CA . ASP B 1 24 ? 123.110 -268.653 34.450 1.00 29.57 104 ASP B CA 1
ATOM 5198 C C . ASP B 1 24 ? 123.682 -269.555 35.535 1.00 34.11 104 ASP B C 1
ATOM 5199 O O . ASP B 1 24 ? 124.098 -269.077 36.592 1.00 36.51 104 ASP B O 1
ATOM 5204 N N . LEU B 1 25 ? 123.698 -270.856 35.269 1.00 34.14 105 LEU B N 1
ATOM 5205 C CA . LEU B 1 25 ? 124.162 -271.835 36.247 1.00 29.82 105 LEU B CA 1
ATOM 5206 C C . LEU B 1 25 ? 125.551 -271.490 36.792 1.00 31.48 105 LEU B C 1
ATOM 5207 O O . LEU B 1 25 ? 125.750 -271.421 38.004 1.00 39.71 105 LEU B O 1
ATOM 5212 N N . PHE B 1 26 ? 126.504 -271.253 35.894 1.00 33.60 106 PHE B N 1
ATOM 5213 C CA . PHE B 1 26 ? 127.874 -270.937 36.297 1.00 31.72 106 PHE B CA 1
ATOM 5214 C C . PHE B 1 26 ? 127.983 -269.562 36.945 1.00 31.67 106 PHE B C 1
ATOM 5215 O O . PHE B 1 26 ? 128.667 -269.403 37.953 1.00 33.20 106 PHE B O 1
ATOM 5223 N N . ARG B 1 27 ? 127.314 -268.574 36.354 1.00 34.48 107 ARG B N 1
ATOM 5224 C CA . ARG B 1 27 ? 127.243 -267.237 36.932 1.00 37.53 107 ARG B CA 1
ATOM 5225 C C . ARG B 1 27 ? 126.812 -267.295 38.390 1.00 44.00 107 ARG B C 1
ATOM 5226 O O . ARG B 1 27 ? 127.393 -266.620 39.236 1.00 41.83 107 ARG B O 1
ATOM 5234 N N . HIS B 1 28 ? 125.808 -268.120 38.680 1.00 40.19 108 HIS B N 1
ATOM 5235 C CA . HIS B 1 28 ? 125.315 -268.267 40.048 1.00 34.16 108 HIS B CA 1
ATOM 5236 C C . HIS B 1 28 ? 126.366 -268.810 41.012 1.00 36.05 108 HIS B C 1
ATOM 5237 O O . HIS B 1 28 ? 126.540 -268.268 42.103 1.00 44.90 108 HIS B O 1
ATOM 5244 N N . PHE B 1 29 ? 127.051 -269.884 40.624 1.00 28.16 109 PHE B N 1
ATOM 5245 C CA . PHE B 1 29 ? 128.074 -270.485 41.488 1.00 29.93 109 PHE B CA 1
ATOM 5246 C C . PHE B 1 29 ? 129.327 -269.618 41.641 1.00 40.35 109 PHE B C 1
ATOM 5247 O O . PHE B 1 29 ? 130.109 -269.809 42.572 1.00 35.04 109 PHE B O 1
ATOM 5255 N N . ILE B 1 30 ? 129.521 -268.678 40.721 1.00 38.07 110 ILE B N 1
ATOM 5256 C CA . ILE B 1 30 ? 130.639 -267.746 40.812 1.00 44.61 110 ILE B CA 1
ATOM 5257 C C . ILE B 1 30 ? 130.257 -266.516 41.635 1.00 48.26 110 ILE B C 1
ATOM 5258 O O . ILE B 1 30 ? 130.978 -266.144 42.559 1.00 55.07 110 ILE B O 1
ATOM 5263 N N . GLU B 1 31 ? 129.128 -265.895 41.291 1.00 44.23 111 GLU B N 1
ATOM 5264 C CA . GLU B 1 31 ? 128.607 -264.739 42.026 1.00 48.81 111 GLU B CA 1
ATOM 5265 C C . GLU B 1 31 ? 128.533 -265.005 43.523 1.00 46.17 111 GLU B C 1
ATOM 5266 O O . GLU B 1 31 ? 128.918 -264.168 44.335 1.00 59.90 111 GLU B O 1
ATOM 5272 N N . THR B 1 32 ? 128.046 -266.188 43.876 1.00 53.45 112 THR B N 1
ATOM 5273 C CA . THR B 1 32 ? 127.808 -266.541 45.266 1.00 42.59 112 THR B CA 1
ATOM 5274 C C . THR B 1 32 ? 128.876 -267.484 45.790 1.00 46.68 112 THR B C 1
ATOM 5275 O O . THR B 1 32 ? 128.651 -268.210 46.755 1.00 55.08 112 THR B O 1
ATOM 5279 N N . ASN B 1 33 ? 130.038 -267.476 45.148 1.00 51.40 113 ASN B N 1
ATOM 5280 C CA . ASN B 1 33 ? 131.118 -268.373 45.532 1.00 53.74 113 ASN B CA 1
ATOM 5281 C C . ASN B 1 33 ? 131.664 -268.049 46.917 1.00 62.09 113 ASN B C 1
ATOM 5282 O O . ASN B 1 33 ? 131.830 -266.878 47.259 1.00 73.47 113 ASN B O 1
ATOM 5287 N N . PRO B 1 34 ? 131.922 -269.091 47.725 1.00 67.77 114 PRO B N 1
ATOM 5288 C CA . PRO B 1 34 ? 132.529 -268.957 49.055 1.00 73.57 114 PRO B CA 1
ATOM 5289 C C . PRO B 1 34 ? 133.860 -268.207 49.017 1.00 76.14 114 PRO B C 1
ATOM 5290 O O . PRO B 1 34 ? 134.148 -267.421 49.919 1.00 85.00 114 PRO B O 1
ATOM 5294 N N . ASN B 1 35 ? 134.658 -268.454 47.983 1.00 71.05 115 ASN B N 1
ATOM 5295 C CA . ASN B 1 35 ? 135.940 -267.781 47.817 1.00 65.70 115 ASN B CA 1
ATOM 5296 C C . ASN B 1 35 ? 135.741 -266.322 47.424 1.00 81.74 115 ASN B C 1
ATOM 5297 O O . ASN B 1 35 ? 135.153 -266.032 46.380 1.00 77.36 115 ASN B O 1
ATOM 5302 N N . PRO B 1 36 ? 136.245 -265.399 48.259 1.00 94.32 116 PRO B N 1
ATOM 5303 C CA . PRO B 1 36 ? 136.175 -263.957 47.996 1.00 75.01 116 PRO B CA 1
ATOM 5304 C C . PRO B 1 36 ? 136.900 -263.561 46.711 1.00 63.29 116 PRO B C 1
ATOM 5305 O O . PRO B 1 36 ? 136.383 -262.733 45.960 1.00 66.03 116 PRO B O 1
ATOM 5309 N N . LYS B 1 37 ? 138.070 -264.150 46.466 1.00 67.13 117 LYS B N 1
ATOM 5310 C CA . LYS B 1 37 ? 138.854 -263.851 45.268 1.00 64.96 117 LYS B CA 1
ATOM 5311 C C . LYS B 1 37 ? 138.064 -264.139 43.995 1.00 70.00 117 LYS B C 1
ATOM 5312 O O . LYS B 1 37 ? 138.196 -263.425 43.000 1.00 74.65 117 LYS B O 1
ATOM 5318 N N . ILE B 1 38 ? 137.251 -265.193 44.032 1.00 67.49 118 ILE B N 1
ATOM 5319 C CA . ILE B 1 38 ? 136.415 -265.568 42.895 1.00 63.62 118 ILE B CA 1
ATOM 5320 C C . ILE B 1 38 ? 135.338 -264.514 42.645 1.00 56.17 118 ILE B C 1
ATOM 5321 O O . ILE B 1 38 ? 135.056 -264.154 41.500 1.00 53.26 118 ILE B O 1
ATOM 5326 N N . ARG B 1 39 ? 134.751 -264.015 43.727 1.00 68.64 119 ARG B N 1
ATOM 5327 C CA . ARG B 1 39 ? 133.752 -262.955 43.646 1.00 65.82 119 ARG B CA 1
ATOM 5328 C C . ARG B 1 39 ? 134.321 -261.691 43.004 1.00 63.35 119 ARG B C 1
ATOM 5329 O O . ARG B 1 39 ? 133.679 -261.083 42.146 1.00 64.39 119 ARG B O 1
ATOM 5337 N N . GLU B 1 40 ? 135.525 -261.307 43.426 1.00 60.67 120 GLU B N 1
ATOM 5338 C CA . GLU B 1 40 ? 136.180 -260.088 42.946 1.00 65.51 120 GLU B CA 1
ATOM 5339 C C . GLU B 1 40 ? 136.290 -260.020 41.425 1.00 71.46 120 GLU B C 1
ATOM 5340 O O . GLU B 1 40 ? 135.946 -259.006 40.813 1.00 75.89 120 GLU B O 1
ATOM 5346 N N . ILE B 1 41 ? 136.782 -261.097 40.825 1.00 59.14 121 ILE B N 1
ATOM 5347 C CA . ILE B 1 41 ? 136.930 -261.166 39.378 1.00 48.20 121 ILE B CA 1
ATOM 5348 C C . ILE B 1 41 ? 135.574 -261.028 38.685 1.00 59.31 121 ILE B C 1
ATOM 5349 O O . ILE B 1 41 ? 135.447 -260.340 37.668 1.00 60.83 121 ILE B O 1
ATOM 5354 N N . MET B 1 42 ? 134.560 -261.672 39.256 1.00 56.43 122 MET B N 1
ATOM 5355 C CA . MET B 1 42 ? 133.206 -261.608 38.718 1.00 59.60 122 MET B CA 1
ATOM 5356 C C . MET B 1 42 ? 132.639 -260.195 38.859 1.00 54.68 122 MET B C 1
ATOM 5357 O O . MET B 1 42 ? 131.955 -259.705 37.961 1.00 55.35 122 MET B O 1
ATOM 5362 N N . LYS B 1 43 ? 132.930 -259.539 39.981 1.00 56.97 123 LYS B N 1
ATOM 5363 C CA . LYS B 1 43 ? 132.543 -258.138 40.158 1.00 68.59 123 LYS B CA 1
ATOM 5364 C C . LYS B 1 43 ? 133.195 -257.269 39.094 1.00 62.05 123 LYS B C 1
ATOM 5365 O O . LYS B 1 43 ? 132.572 -256.357 38.548 1.00 56.75 123 LYS B O 1
ATOM 5371 N N . GLU B 1 44 ? 134.460 -257.566 38.812 1.00 58.99 124 GLU B N 1
ATOM 5372 C CA . GLU B 1 44 ? 135.237 -256.823 37.832 1.00 46.58 124 GLU B CA 1
ATOM 5373 C C . GLU B 1 44 ? 134.640 -256.891 36.431 1.00 50.84 124 GLU B C 1
ATOM 5374 O O . GLU B 1 44 ? 134.555 -255.880 35.732 1.00 54.07 124 GLU B O 1
ATOM 5380 N N . ILE B 1 45 ? 134.225 -258.081 36.013 1.00 58.11 125 ILE B N 1
ATOM 5381 C CA . ILE B 1 45 ? 133.661 -258.223 34.681 1.00 58.38 125 ILE B CA 1
ATOM 5382 C C . ILE B 1 45 ? 132.251 -257.626 34.653 1.00 54.64 125 ILE B C 1
ATOM 5383 O O . ILE B 1 45 ? 131.782 -257.148 33.616 1.00 53.74 125 ILE B O 1
ATOM 5388 N N . ASP B 1 46 ? 131.594 -257.621 35.810 1.00 47.58 126 ASP B N 1
ATOM 5389 C CA . ASP B 1 46 ? 130.276 -257.009 35.936 1.00 56.58 126 ASP B CA 1
ATOM 5390 C C . ASP B 1 46 ? 130.329 -255.498 35.765 1.00 52.90 126 ASP B C 1
ATOM 5391 O O . ASP B 1 46 ? 129.589 -254.936 34.956 1.00 49.96 126 ASP B O 1
ATOM 5396 N N . ARG B 1 47 ? 131.194 -254.838 36.530 1.00 44.29 127 ARG B N 1
ATOM 5397 C CA . ARG B 1 47 ? 131.271 -253.385 36.462 1.00 66.41 127 ARG B CA 1
ATOM 5398 C C . ARG B 1 47 ? 131.756 -252.945 35.085 1.00 59.72 127 ARG B C 1
ATOM 5399 O O . ARG B 1 47 ? 131.354 -251.898 34.576 1.00 53.38 127 ARG B O 1
ATOM 5407 N N . GLN B 1 48 ? 132.598 -253.770 34.475 1.00 57.09 128 GLN B N 1
ATOM 5408 C CA . GLN B 1 48 ? 133.050 -253.521 33.116 1.00 50.60 128 GLN B CA 1
ATOM 5409 C C . GLN B 1 48 ? 131.876 -253.635 32.149 1.00 51.74 128 GLN B C 1
ATOM 5410 O O . GLN B 1 48 ? 131.738 -252.832 31.225 1.00 57.31 128 GLN B O 1
ATOM 5416 N N . ASN B 1 49 ? 131.023 -254.630 32.372 1.00 50.76 129 ASN B N 1
ATOM 5417 C CA . ASN B 1 49 ? 129.815 -254.785 31.564 1.00 52.18 129 ASN B CA 1
ATOM 5418 C C . ASN B 1 49 ? 128.810 -253.668 31.818 1.00 50.06 129 ASN B C 1
ATOM 5419 O O . ASN B 1 49 ? 128.043 -253.296 30.930 1.00 49.78 129 ASN B O 1
ATOM 5424 N N . GLU B 1 50 ? 128.817 -253.134 33.035 1.00 50.90 130 GLU B N 1
ATOM 5425 C CA . GLU B 1 50 ? 127.948 -252.012 33.368 1.00 60.61 130 GLU B CA 1
ATOM 5426 C C . GLU B 1 50 ? 128.364 -250.771 32.584 1.00 54.02 130 GLU B C 1
ATOM 5427 O O . GLU B 1 50 ? 127.532 -250.119 31.954 1.00 47.72 130 GLU B O 1
ATOM 5433 N N . GLU B 1 51 ? 129.657 -250.461 32.611 1.00 51.60 131 GLU B N 1
ATOM 5434 C CA . GLU B 1 51 ? 130.173 -249.288 31.911 1.00 53.29 131 GLU B CA 1
ATOM 5435 C C . GLU B 1 51 ? 129.941 -249.359 30.405 1.00 58.72 131 GLU B C 1
ATOM 5436 O O . GLU B 1 51 ? 129.534 -248.373 29.792 1.00 71.25 131 GLU B O 1
ATOM 5442 N N . GLU B 1 52 ? 130.185 -250.522 29.812 1.00 55.17 132 GLU B N 1
ATOM 5443 C CA . GLU B 1 52 ? 129.970 -250.680 28.378 1.00 56.25 132 GLU B CA 1
ATOM 5444 C C . GLU B 1 52 ? 128.499 -250.506 28.020 1.00 58.64 132 GLU B C 1
ATOM 5445 O O . GLU B 1 52 ? 128.172 -249.976 26.959 1.00 69.03 132 GLU B O 1
ATOM 5451 N N . ALA B 1 53 ? 127.616 -250.928 28.921 1.00 52.72 133 ALA B N 1
ATOM 5452 C CA . ALA B 1 53 ? 126.179 -250.782 28.705 1.00 60.49 133 ALA B CA 1
ATOM 5453 C C . ALA B 1 53 ? 125.759 -249.316 28.740 1.00 61.00 133 ALA B C 1
ATOM 5454 O O . ALA B 1 53 ? 124.837 -248.908 28.035 1.00 52.20 133 ALA B O 1
ATOM 5456 N N . ARG B 1 54 ? 126.435 -248.527 29.568 1.00 44.37 134 ARG B N 1
ATOM 5457 C CA . ARG B 1 54 ? 126.151 -247.100 29.656 1.00 74.13 134 ARG B CA 1
ATOM 5458 C C . ARG B 1 54 ? 126.457 -246.380 28.341 1.00 80.09 134 ARG B C 1
ATOM 5459 O O . ARG B 1 54 ? 125.728 -245.475 27.931 1.00 79.23 134 ARG B O 1
ATOM 5467 N N . GLN B 1 55 ? 127.528 -246.802 27.676 1.00 78.60 135 GLN B N 1
ATOM 5468 C CA . GLN B 1 55 ? 127.978 -246.152 26.450 1.00 73.85 135 GLN B CA 1
ATOM 5469 C C . GLN B 1 55 ? 127.483 -246.847 25.187 1.00 78.29 135 GLN B C 1
ATOM 5470 O O . GLN B 1 55 ? 128.204 -246.914 24.192 1.00 80.55 135 GLN B O 1
ATOM 5476 N N . ARG B 1 56 ? 126.256 -247.360 25.224 1.00 60.79 136 ARG B N 1
ATOM 5477 C CA . ARG B 1 56 ? 125.682 -248.038 24.063 1.00 57.30 136 ARG B CA 1
ATOM 5478 C C . ARG B 1 56 ? 124.195 -247.758 23.875 1.00 79.43 136 ARG B C 1
ATOM 5479 O O . ARG B 1 56 ? 123.500 -247.376 24.815 1.00 96.44 136 ARG B O 1
ATOM 5487 N N . LYS B 1 57 ? 123.714 -247.974 22.654 1.00 82.53 137 LYS B N 1
ATOM 5488 C CA . LYS B 1 57 ? 122.308 -247.766 22.319 1.00 87.78 137 LYS B CA 1
ATOM 5489 C C . LYS B 1 57 ? 121.663 -249.089 21.904 1.00 94.63 137 LYS B C 1
ATOM 5490 O O . LYS B 1 57 ? 122.365 -250.072 21.671 1.00 86.32 137 LYS B O 1
ATOM 5496 N N . ARG B 1 58 ? 120.336 -249.113 21.800 1.00 98.61 138 ARG B N 1
ATOM 5497 C CA . ARG B 1 58 ? 119.601 -250.378 21.666 1.00 98.13 138 ARG B CA 1
ATOM 5498 C C . ARG B 1 58 ? 119.068 -250.750 20.275 1.00 99.53 138 ARG B C 1
ATOM 5499 O O . ARG B 1 58 ? 118.363 -251.754 20.140 1.00 98.41 138 ARG B O 1
ATOM 5507 N N . GLY B 1 59 ? 119.399 -249.964 19.252 1.00 99.70 139 GLY B N 1
ATOM 5508 C CA . GLY B 1 59 ? 118.964 -250.252 17.890 1.00 102.75 139 GLY B CA 1
ATOM 5509 C C . GLY B 1 59 ? 117.999 -249.236 17.288 1.00 91.43 139 GLY B C 1
ATOM 5510 O O . GLY B 1 59 ? 116.799 -249.237 17.572 1.00 97.20 139 GLY B O 1
ATOM 5511 N N . GLY B 1 60 ? 118.535 -248.384 16.420 1.00 89.33 140 GLY B N 1
ATOM 5512 C CA . GLY B 1 60 ? 117.791 -247.291 15.819 1.00 93.54 140 GLY B CA 1
ATOM 5513 C C . GLY B 1 60 ? 116.666 -247.593 14.845 1.00 93.96 140 GLY B C 1
ATOM 5514 O O . GLY B 1 60 ? 115.605 -246.959 14.902 1.00 93.69 140 GLY B O 1
ATOM 5515 N N . ARG B 1 61 ? 116.885 -248.561 13.959 1.00 85.66 141 ARG B N 1
ATOM 5516 C CA . ARG B 1 61 ? 116.078 -248.684 12.736 1.00 84.29 141 ARG B CA 1
ATOM 5517 C C . ARG B 1 61 ? 114.586 -248.972 12.963 1.00 94.22 141 ARG B C 1
ATOM 5518 O O . ARG B 1 61 ? 114.223 -249.836 13.762 1.00 79.50 141 ARG B O 1
ATOM 5526 N N . GLN B 1 62 ? 113.726 -248.231 12.263 1.00 87.90 142 GLN B N 1
ATOM 5527 C CA . GLN B 1 62 ? 112.279 -248.340 12.476 1.00 90.22 142 GLN B CA 1
ATOM 5528 C C . GLN B 1 62 ? 111.680 -249.686 12.058 1.00 88.62 142 GLN B C 1
ATOM 5529 O O . GLN B 1 62 ? 110.785 -250.200 12.729 1.00 104.89 142 GLN B O 1
ATOM 5535 N N . GLY B 1 63 ? 112.137 -250.226 10.931 1.00 77.11 143 GLY B N 1
ATOM 5536 C CA . GLY B 1 63 ? 111.728 -251.546 10.467 1.00 78.26 143 GLY B CA 1
ATOM 5537 C C . GLY B 1 63 ? 112.422 -252.621 11.292 1.00 72.08 143 GLY B C 1
ATOM 5538 O O . GLY B 1 63 ? 112.291 -253.819 11.037 1.00 60.54 143 GLY B O 1
ATOM 5539 N N . GLY B 1 64 ? 113.214 -252.145 12.251 1.00 65.74 144 GLY B N 1
ATOM 5540 C CA . GLY B 1 64 ? 114.311 -252.861 12.882 1.00 81.20 144 GLY B CA 1
ATOM 5541 C C . GLY B 1 64 ? 114.011 -253.940 13.900 1.00 66.99 144 GLY B C 1
ATOM 5542 O O . GLY B 1 64 ? 112.866 -254.158 14.290 1.00 86.20 144 GLY B O 1
ATOM 5543 N N . ALA B 1 65 ? 115.075 -254.611 14.333 1.00 57.00 145 ALA B N 1
ATOM 5544 C CA . ALA B 1 65 ? 115.005 -255.605 15.396 1.00 54.50 145 ALA B CA 1
ATOM 5545 C C . ALA B 1 65 ? 114.603 -254.949 16.702 1.00 59.79 145 ALA B C 1
ATOM 5546 O O . ALA B 1 65 ? 115.016 -253.817 17.002 1.00 48.69 145 ALA B O 1
ATOM 5548 N N . THR B 1 66 ? 113.805 -255.678 17.482 1.00 68.63 146 THR B N 1
ATOM 5549 C CA . THR B 1 66 ? 113.238 -255.140 18.710 1.00 79.55 146 THR B CA 1
ATOM 5550 C C . THR B 1 66 ? 114.015 -255.616 19.932 1.00 69.09 146 THR B C 1
ATOM 5551 O O . THR B 1 66 ? 113.664 -255.250 21.060 1.00 83.62 146 THR B O 1
ATOM 5555 N N . SER B 1 67 ? 115.062 -256.416 19.722 1.00 80.31 147 SER B N 1
ATOM 5556 C CA . SER B 1 67 ? 115.692 -257.135 20.832 1.00 67.78 147 SER B CA 1
ATOM 5557 C C . SER B 1 67 ? 116.398 -256.193 21.809 1.00 62.29 147 SER B C 1
ATOM 5558 O O . SER B 1 67 ? 116.517 -254.988 21.568 1.00 60.92 147 SER B O 1
ATOM 5561 N N . GLU B 1 68 ? 116.825 -256.757 22.935 1.00 56.47 148 GLU B N 1
ATOM 5562 C CA . GLU B 1 68 ? 117.260 -255.958 24.072 1.00 72.33 148 GLU B CA 1
ATOM 5563 C C . GLU B 1 68 ? 118.773 -255.765 24.197 1.00 63.46 148 GLU B C 1
ATOM 5564 O O . GLU B 1 68 ? 119.238 -255.110 25.144 1.00 68.80 148 GLU B O 1
ATOM 5570 N N . ARG B 1 69 ? 119.560 -256.286 23.257 1.00 67.82 149 ARG B N 1
ATOM 5571 C CA . ARG B 1 69 ? 121.006 -256.137 23.409 1.00 75.72 149 ARG B CA 1
ATOM 5572 C C . ARG B 1 69 ? 121.377 -254.725 23.010 1.00 66.45 149 ARG B C 1
ATOM 5573 O O . ARG B 1 69 ? 120.625 -254.039 22.299 1.00 69.71 149 ARG B O 1
ATOM 5581 N N . ARG B 1 70 ? 122.517 -254.270 23.501 1.00 57.58 150 ARG B N 1
ATOM 5582 C CA . ARG B 1 70 ? 122.911 -252.911 23.229 1.00 70.67 150 ARG B CA 1
ATOM 5583 C C . ARG B 1 70 ? 124.013 -252.899 22.175 1.00 63.02 150 ARG B C 1
ATOM 5584 O O . ARG B 1 70 ? 125.105 -253.444 22.383 1.00 58.27 150 ARG B O 1
ATOM 5592 N N . ARG B 1 71 ? 123.748 -252.214 21.070 1.00 52.47 151 ARG B N 1
ATOM 5593 C CA . ARG B 1 71 ? 124.680 -252.160 19.952 1.00 47.58 151 ARG B CA 1
ATOM 5594 C C . ARG B 1 71 ? 125.873 -251.254 20.268 1.00 47.98 151 ARG B C 1
ATOM 5595 O O . ARG B 1 71 ? 125.760 -250.289 21.023 1.00 58.30 151 ARG B O 1
ATOM 5603 N N . ARG B 1 72 ? 127.028 -251.575 19.702 1.00 51.95 152 ARG B N 1
ATOM 5604 C CA . ARG B 1 72 ? 128.254 -250.876 20.073 1.00 59.41 152 ARG B CA 1
ATOM 5605 C C . ARG B 1 72 ? 128.426 -249.589 19.285 1.00 37.50 152 ARG B C 1
ATOM 5606 O O . ARG B 1 72 ? 127.887 -249.446 18.191 1.00 35.71 152 ARG B O 1
ATOM 5614 N N . THR B 1 73 ? 129.154 -248.648 19.871 1.00 50.82 153 THR B N 1
ATOM 5615 C CA . THR B 1 73 ? 129.504 -247.401 19.209 1.00 54.10 153 THR B CA 1
ATOM 5616 C C . THR B 1 73 ? 130.426 -247.684 18.032 1.00 55.97 153 THR B C 1
ATOM 5617 O O . THR B 1 73 ? 131.186 -248.653 18.055 1.00 48.06 153 THR B O 1
ATOM 5621 N N . GLU B 1 74 ? 130.364 -246.842 17.005 1.00 59.47 154 GLU B N 1
ATOM 5622 C CA . GLU B 1 74 ? 131.309 -246.938 15.902 1.00 56.57 154 GLU B CA 1
ATOM 5623 C C . GLU B 1 74 ? 132.726 -246.804 16.444 1.00 52.78 154 GLU B C 1
ATOM 5624 O O . GLU B 1 74 ? 133.630 -247.533 16.033 1.00 60.86 154 GLU B O 1
ATOM 5630 N N . ALA B 1 75 ? 132.901 -245.887 17.390 1.00 49.38 155 ALA B N 1
ATOM 5631 C CA . ALA B 1 75 ? 134.201 -245.651 18.009 1.00 54.12 155 ALA B CA 1
ATOM 5632 C C . ALA B 1 75 ? 134.686 -246.863 18.791 1.00 52.76 155 ALA B C 1
ATOM 5633 O O . ALA B 1 75 ? 135.863 -247.220 18.735 1.00 66.35 155 ALA B O 1
ATOM 5635 N N . GLU B 1 76 ? 133.767 -247.486 19.521 1.00 59.12 156 GLU B N 1
ATOM 5636 C CA . GLU B 1 76 ? 134.084 -248.623 20.377 1.00 49.22 156 GLU B CA 1
ATOM 5637 C C . GLU B 1 76 ? 134.571 -249.825 19.571 1.00 48.20 156 GLU B C 1
ATOM 5638 O O . GLU B 1 76 ? 135.552 -250.471 19.934 1.00 54.93 156 GLU B O 1
ATOM 5644 N N . GLU B 1 77 ? 133.877 -250.116 18.475 1.00 40.90 157 GLU B N 1
ATOM 5645 C CA . GLU B 1 77 ? 134.226 -251.247 17.626 1.00 40.81 157 GLU B CA 1
ATOM 5646 C C . GLU B 1 77 ? 135.452 -250.950 16.768 1.00 44.66 157 GLU B C 1
ATOM 5647 O O . GLU B 1 77 ? 136.243 -251.848 16.483 1.00 49.97 157 GLU B O 1
ATOM 5653 N N . ASP B 1 78 ? 135.610 -249.692 16.365 1.00 46.46 158 ASP B N 1
ATOM 5654 C CA . ASP B 1 78 ? 136.813 -249.2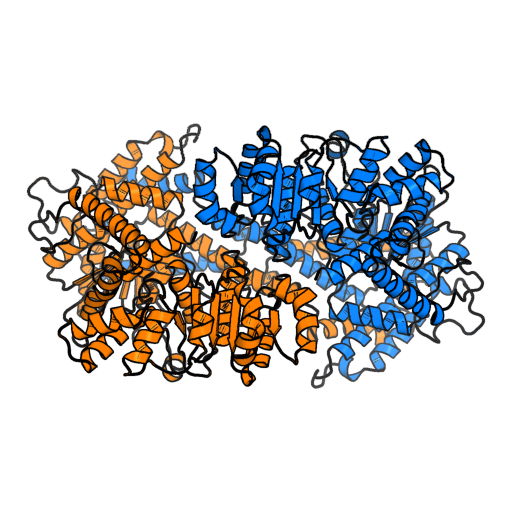65 15.649 1.00 46.89 158 ASP B CA 1
ATOM 5655 C C . ASP B 1 78 ? 138.052 -249.545 16.494 1.00 50.03 158 ASP B C 1
ATOM 5656 O O . ASP B 1 78 ? 139.055 -250.038 15.987 1.00 43.83 158 ASP B O 1
ATOM 5661 N N . ALA B 1 79 ? 137.970 -249.238 17.786 1.00 49.46 159 ALA B N 1
ATOM 5662 C CA . ALA B 1 79 ? 139.080 -249.480 18.706 1.00 46.59 159 ALA B CA 1
ATOM 5663 C C . ALA B 1 79 ? 139.404 -250.965 18.821 1.00 65.60 159 ALA B C 1
ATOM 5664 O O . ALA B 1 79 ? 140.564 -251.340 18.987 1.00 67.54 159 ALA B O 1
ATOM 5666 N N . GLU B 1 80 ? 138.377 -251.807 18.735 1.00 56.62 160 GLU B N 1
ATOM 5667 C CA . GLU B 1 80 ? 138.577 -253.246 18.847 1.00 61.97 160 GLU B CA 1
ATOM 5668 C C . GLU B 1 80 ? 139.154 -253.833 17.559 1.00 47.78 160 GLU B C 1
ATOM 5669 O O . GLU B 1 80 ? 140.046 -254.675 17.601 1.00 57.02 160 GLU B O 1
ATOM 5675 N N . LEU B 1 81 ? 138.643 -253.387 16.416 1.00 53.90 161 LEU B N 1
ATOM 5676 C CA . LEU B 1 81 ? 139.153 -253.844 15.128 1.00 49.34 161 LEU B CA 1
ATOM 5677 C C . LEU B 1 81 ? 140.615 -253.448 14.952 1.00 54.59 161 LEU B C 1
ATOM 5678 O O . LEU B 1 81 ? 141.420 -254.224 14.443 1.00 53.84 161 LEU B O 1
ATOM 5683 N N . LEU B 1 82 ? 140.945 -252.234 15.379 1.00 47.39 162 LEU B N 1
ATOM 5684 C CA . LEU B 1 82 ? 142.305 -251.719 15.308 1.00 48.54 162 LEU B CA 1
ATOM 5685 C C . LEU B 1 82 ? 143.236 -252.562 16.176 1.00 56.77 162 LEU B C 1
ATOM 5686 O O . LEU B 1 82 ? 144.254 -253.066 15.705 1.00 61.29 162 LEU B O 1
ATOM 5691 N N . LYS B 1 83 ? 142.871 -252.716 17.444 1.00 63.18 163 LYS B N 1
ATOM 5692 C CA . LYS B 1 83 ? 143.648 -253.511 18.390 1.00 55.16 163 LYS B CA 1
ATOM 5693 C C . LYS B 1 83 ? 143.856 -254.937 17.881 1.00 58.22 163 LYS B C 1
ATOM 5694 O O . LYS B 1 83 ? 144.926 -255.521 18.051 1.00 70.38 163 LYS B O 1
ATOM 5700 N N . ASP B 1 84 ? 142.823 -255.486 17.252 1.00 67.22 164 ASP B N 1
ATOM 5701 C CA . ASP B 1 84 ? 142.876 -256.831 16.688 1.00 56.07 164 ASP B CA 1
ATOM 5702 C C . ASP B 1 84 ? 143.797 -256.890 15.468 1.00 56.46 164 ASP B C 1
ATOM 5703 O O . ASP B 1 84 ? 144.508 -257.875 15.262 1.00 66.42 164 ASP B O 1
ATOM 5708 N N . GLU B 1 85 ? 143.774 -255.834 14.661 1.00 60.83 165 GLU B N 1
ATOM 5709 C CA . GLU B 1 85 ? 144.635 -255.740 13.486 1.00 53.76 165 GLU B CA 1
ATOM 5710 C C . GLU B 1 85 ? 146.115 -255.669 13.859 1.00 56.21 165 GLU B C 1
ATOM 5711 O O . GLU B 1 85 ? 146.969 -256.162 13.126 1.00 55.64 165 GLU B O 1
ATOM 5717 N N . LYS B 1 86 ? 146.412 -255.059 15.001 1.00 62.08 166 LYS B N 1
ATOM 5718 C CA . LYS B 1 86 ? 147.784 -254.992 15.495 1.00 65.48 166 LYS B CA 1
ATOM 5719 C C . LYS B 1 86 ? 148.334 -256.367 15.875 1.00 76.71 166 LYS B C 1
ATOM 5720 O O . LYS B 1 86 ? 149.539 -256.525 16.066 1.00 79.16 166 LYS B O 1
ATOM 5726 N N . ASP B 1 87 ? 147.453 -257.357 15.985 1.00 78.42 167 ASP B N 1
ATOM 5727 C CA . ASP B 1 87 ? 147.858 -258.690 16.424 1.00 70.46 167 ASP B CA 1
ATOM 5728 C C . ASP B 1 87 ? 147.565 -259.766 15.379 1.00 71.14 167 ASP B C 1
ATOM 5729 O O . ASP B 1 87 ? 147.478 -260.949 15.703 1.00 85.12 167 ASP B O 1
ATOM 5734 N N . GLY B 1 88 ? 147.412 -259.345 14.127 1.00 79.07 168 GLY B N 1
ATOM 5735 C CA . GLY B 1 88 ? 147.244 -260.262 13.012 1.00 80.47 168 GLY B CA 1
ATOM 5736 C C . GLY B 1 88 ? 145.983 -261.111 13.026 1.00 97.38 168 GLY B C 1
ATOM 5737 O O . GLY B 1 88 ? 145.873 -262.079 12.268 1.00 81.53 168 GLY B O 1
ATOM 5738 N N . GLY B 1 89 ? 145.025 -260.748 13.874 1.00 84.67 169 GLY B N 1
ATOM 5739 C CA . GLY B 1 89 ? 143.779 -261.487 13.977 1.00 71.52 169 GLY B CA 1
ATOM 5740 C C . GLY B 1 89 ? 143.737 -262.422 15.173 1.00 69.17 169 GLY B C 1
ATOM 5741 O O . GLY B 1 89 ? 144.515 -262.272 16.119 1.00 63.80 169 GLY B O 1
ATOM 5742 N N . SER B 1 90 ? 142.828 -263.393 15.131 1.00 73.53 170 SER B N 1
ATOM 5743 C CA . SER B 1 90 ? 142.687 -264.358 16.218 1.00 57.24 170 SER B CA 1
ATOM 5744 C C . SER B 1 90 ? 143.941 -265.214 16.365 1.00 60.21 170 SER B C 1
ATOM 5745 O O . SER B 1 90 ? 144.746 -265.321 15.439 1.00 49.74 170 SER B O 1
ATOM 5748 N N . ALA B 1 91 ? 144.099 -265.828 17.533 1.00 42.15 171 ALA B N 1
ATOM 5749 C CA . ALA B 1 91 ? 145.264 -266.660 17.799 1.00 54.28 171 ALA B CA 1
ATOM 5750 C C . ALA B 1 91 ? 144.991 -268.140 17.510 1.00 52.44 171 ALA B C 1
ATOM 5751 O O . ALA B 1 91 ? 145.845 -268.992 17.748 1.00 54.41 171 ALA B O 1
ATOM 5753 N N . GLU B 1 92 ? 143.806 -268.435 16.985 1.00 33.92 172 GLU B N 1
ATOM 5754 C CA . GLU B 1 92 ? 143.338 -269.813 16.846 1.00 39.06 172 GLU B CA 1
ATOM 5755 C C . GLU B 1 92 ? 144.219 -270.718 15.975 1.00 35.86 172 GLU B C 1
ATOM 5756 O O . GLU B 1 92 ? 144.718 -270.313 14.927 1.00 38.89 172 GLU B O 1
ATOM 5762 N N . THR B 1 93 ? 144.402 -271.948 16.438 1.00 31.67 173 THR B N 1
ATOM 5763 C CA . THR B 1 93 ? 145.115 -272.975 15.700 1.00 23.14 173 THR B CA 1
ATOM 5764 C C . THR B 1 93 ? 144.133 -274.054 15.260 1.00 28.72 173 THR B C 1
ATOM 5765 O O . THR B 1 93 ? 143.406 -274.607 16.079 1.00 27.75 173 THR B O 1
ATOM 5769 N N . VAL B 1 94 ? 144.104 -274.353 13.968 1.00 30.68 174 VAL B N 1
ATOM 5770 C CA . VAL B 1 94 ? 143.258 -275.426 13.466 1.00 26.71 174 VAL B CA 1
ATOM 5771 C C . VAL B 1 94 ? 144.022 -276.265 12.455 1.00 27.74 174 VAL B C 1
ATOM 5772 O O . VAL B 1 94 ? 144.476 -275.755 11.431 1.00 34.69 174 VAL B O 1
ATOM 5776 N N . PHE B 1 95 ? 144.172 -277.551 12.738 1.00 26.53 175 PHE B N 1
ATOM 5777 C CA . PHE B 1 95 ? 144.867 -278.432 11.810 1.00 21.89 175 PHE B CA 1
ATOM 5778 C C . PHE B 1 95 ? 143.942 -278.915 10.703 1.00 21.20 175 PHE B C 1
ATOM 5779 O O . PHE B 1 95 ? 142.820 -279.343 10.961 1.00 37.54 175 PHE B O 1
ATOM 5787 N N . ARG B 1 96 ? 144.416 -278.819 9.465 1.00 36.57 176 ARG B N 1
ATOM 5788 C CA . ARG B 1 96 ? 143.690 -279.339 8.314 1.00 31.59 176 ARG B CA 1
ATOM 5789 C C . ARG B 1 96 ? 144.124 -280.763 8.008 1.00 25.11 176 ARG B C 1
ATOM 5790 O O . ARG B 1 96 ? 143.431 -281.501 7.311 1.00 42.49 176 ARG B O 1
ATOM 5798 N N . GLU B 1 97 ? 145.275 -281.150 8.538 1.00 33.23 177 GLU B N 1
ATOM 5799 C CA . GLU B 1 97 ? 145.803 -282.484 8.295 1.00 27.27 177 GLU B CA 1
ATOM 5800 C C . GLU B 1 97 ? 146.549 -282.983 9.510 1.00 26.69 177 GLU B C 1
ATOM 5801 O O . GLU B 1 97 ? 146.753 -282.240 10.466 1.00 32.45 177 GLU B O 1
ATOM 5807 N N . SER B 1 98 ? 146.934 -284.252 9.476 1.00 28.21 178 SER B N 1
ATOM 5808 C CA . SER B 1 98 ? 147.698 -284.856 10.556 1.00 24.52 178 SER B CA 1
ATOM 5809 C C . SER B 1 98 ? 148.994 -284.069 10.734 1.00 30.47 178 SER B C 1
ATOM 5810 O O . SER B 1 98 ? 149.734 -283.883 9.778 1.00 36.00 178 SER B O 1
ATOM 5813 N N . PRO B 1 99 ? 149.266 -283.601 11.961 1.00 30.03 179 PRO B N 1
ATOM 5814 C CA . PRO B 1 99 ? 150.413 -282.722 12.226 1.00 33.75 179 PRO B CA 1
ATOM 5815 C C . PRO B 1 99 ? 151.768 -283.390 12.003 1.00 31.01 179 PRO B C 1
ATOM 5816 O O . PRO B 1 99 ? 151.913 -284.588 12.247 1.00 31.39 179 PRO B O 1
ATOM 5820 N N . PRO B 1 100 ? 152.762 -282.608 11.555 1.00 37.52 180 PRO B N 1
ATOM 5821 C CA . PRO B 1 100 ? 154.098 -283.116 11.225 1.00 32.62 180 PRO B CA 1
ATOM 5822 C C . PRO B 1 100 ? 154.816 -283.714 12.436 1.00 32.59 180 PRO B C 1
ATOM 5823 O O . PRO B 1 100 ? 155.643 -284.610 12.271 1.00 30.76 180 PRO B O 1
ATOM 5827 N N . PHE B 1 101 ? 154.497 -283.236 13.636 1.00 24.61 181 PHE B N 1
ATOM 5828 C CA . PHE B 1 101 ? 155.114 -283.784 14.842 1.00 20.17 181 PHE B CA 1
ATOM 5829 C C . PHE B 1 101 ? 154.544 -285.136 15.265 1.00 30.85 181 PHE B C 1
ATOM 5830 O O . PHE B 1 101 ? 155.097 -285.794 16.142 1.00 34.08 181 PHE B O 1
ATOM 5838 N N . ILE B 1 102 ? 153.439 -285.547 14.649 1.00 25.62 182 ILE B N 1
ATOM 5839 C CA . ILE B 1 102 ? 152.925 -286.892 14.874 1.00 25.21 182 ILE B CA 1
ATOM 5840 C C . ILE B 1 102 ? 153.567 -287.853 13.879 1.00 27.14 182 ILE B C 1
ATOM 5841 O O . ILE B 1 102 ? 153.383 -287.733 12.668 1.00 22.42 182 ILE B O 1
ATOM 5846 N N . GLN B 1 103 ? 154.324 -288.811 14.388 1.00 22.33 183 GLN B N 1
ATOM 5847 C CA . GLN B 1 103 ? 155.020 -289.732 13.501 1.00 35.05 183 GLN B CA 1
ATOM 5848 C C . GLN B 1 103 ? 154.106 -290.869 13.098 1.00 26.36 183 GLN B C 1
ATOM 5849 O O . GLN B 1 103 ? 154.218 -291.987 13.589 1.00 32.24 183 GLN B O 1
ATOM 58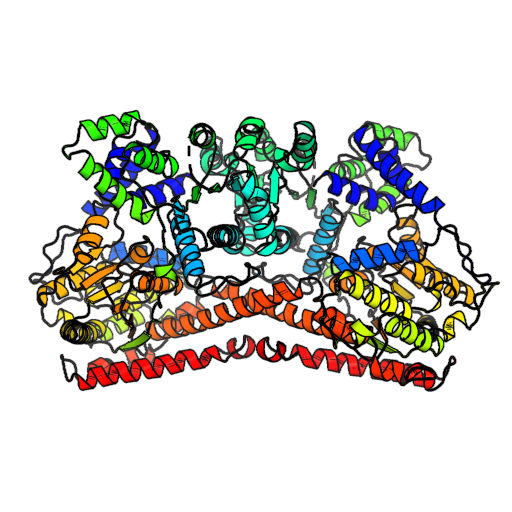55 N N . GLY B 1 104 ? 153.184 -290.540 12.202 1.00 27.10 184 GLY B N 1
ATOM 5856 C CA . GLY B 1 104 ? 152.091 -291.417 11.834 1.00 31.28 184 GLY B CA 1
ATOM 5857 C C . GLY B 1 104 ? 150.981 -290.567 11.244 1.00 29.08 184 GLY B C 1
ATOM 5858 O O . GLY B 1 104 ? 151.179 -289.382 10.991 1.00 36.21 184 GLY B O 1
ATOM 5859 N N . THR B 1 105 ? 149.817 -291.163 11.015 1.00 28.02 185 THR B N 1
ATOM 5860 C CA . THR B 1 105 ? 148.709 -290.430 10.413 1.00 35.66 185 THR B CA 1
ATOM 5861 C C . THR B 1 105 ? 147.441 -290.516 11.247 1.00 26.35 185 THR B C 1
ATOM 5862 O O . THR B 1 105 ? 147.023 -291.596 11.652 1.00 30.12 185 THR B O 1
ATOM 5866 N N . MET B 1 106 ? 146.825 -289.367 11.490 1.00 30.07 186 MET B N 1
ATOM 5867 C CA . MET B 1 106 ? 145.567 -289.329 12.208 1.00 26.85 186 MET B CA 1
ATOM 5868 C C . MET B 1 106 ? 144.399 -289.378 11.225 1.00 31.34 186 MET B C 1
ATOM 5869 O O . MET B 1 106 ? 144.464 -288.798 10.141 1.00 22.92 186 MET B O 1
ATOM 5874 N N . ARG B 1 107 ? 143.335 -290.074 11.615 1.00 22.72 187 ARG B N 1
ATOM 5875 C CA . ARG B 1 107 ? 142.087 -290.067 10.869 1.00 22.19 187 ARG B CA 1
ATOM 5876 C C . ARG B 1 107 ? 141.442 -288.692 10.984 1.00 34.08 187 ARG B C 1
ATOM 5877 O O . ARG B 1 107 ? 141.751 -287.938 11.907 1.00 29.52 187 ARG B O 1
ATOM 5885 N N . ASP B 1 108 ? 140.548 -288.375 10.048 1.00 27.19 188 ASP B N 1
ATOM 5886 C CA . ASP B 1 108 ? 139.819 -287.106 10.056 1.00 31.85 188 ASP B CA 1
ATOM 5887 C C . ASP B 1 108 ? 139.161 -286.793 11.399 1.00 31.56 188 ASP B C 1
ATOM 5888 O O . ASP B 1 108 ? 139.250 -285.668 11.896 1.00 29.61 188 ASP B O 1
ATOM 5893 N N . TYR B 1 109 ? 138.513 -287.795 11.985 1.00 19.48 189 TYR B N 1
ATOM 5894 C CA . TYR B 1 109 ? 137.791 -287.609 13.237 1.00 27.52 189 TYR B CA 1
ATOM 5895 C C . TYR B 1 109 ? 138.754 -287.421 14.411 1.00 30.67 189 TYR B C 1
ATOM 5896 O O . TYR B 1 109 ? 138.392 -286.857 15.442 1.00 28.89 189 TYR B O 1
ATOM 5905 N N . GLN B 1 110 ? 139.982 -287.902 14.251 1.00 27.32 190 GLN B N 1
ATOM 5906 C CA . GLN B 1 110 ? 141.009 -287.686 15.262 1.00 24.96 190 GLN B CA 1
ATOM 5907 C C . GLN B 1 110 ? 141.610 -286.278 15.151 1.00 24.47 190 GLN B C 1
ATOM 5908 O O . GLN B 1 110 ? 141.929 -285.649 16.157 1.00 26.20 190 GLN B O 1
ATOM 5914 N N . ILE B 1 111 ? 141.731 -285.779 13.926 1.00 22.35 191 ILE B N 1
ATOM 5915 C CA . ILE B 1 111 ? 142.161 -284.401 13.698 1.00 27.02 191 ILE B CA 1
ATOM 5916 C C . ILE B 1 111 ? 141.129 -283.432 14.297 1.00 32.93 191 ILE B C 1
ATOM 5917 O O . ILE B 1 111 ? 141.490 -282.424 14.910 1.00 29.37 191 ILE B O 1
ATOM 5922 N N . ALA B 1 112 ? 139.847 -283.756 14.141 1.00 28.15 192 ALA B N 1
ATOM 5923 C CA . ALA B 1 112 ? 138.762 -282.961 14.728 1.00 29.66 192 ALA B CA 1
ATOM 5924 C C . ALA B 1 112 ? 138.791 -283.016 16.258 1.00 24.68 192 ALA B C 1
ATOM 5925 O O . ALA B 1 112 ? 138.572 -282.008 16.926 1.00 28.37 192 ALA B O 1
ATOM 5927 N N . GLY B 1 113 ? 139.057 -284.198 16.806 1.00 18.51 193 GLY B N 1
ATOM 5928 C CA . GLY B 1 113 ? 139.272 -284.335 18.233 1.00 25.07 193 GLY B CA 1
ATOM 5929 C C . GLY B 1 113 ? 140.425 -283.468 18.714 1.00 32.45 193 GLY B C 1
ATOM 5930 O O . GLY B 1 113 ? 140.314 -282.773 19.727 1.00 32.08 193 GLY B O 1
ATOM 5931 N N . LEU B 1 114 ? 141.532 -283.503 17.976 1.00 25.00 194 LEU B N 1
ATOM 5932 C CA . LEU B 1 114 ? 142.689 -282.679 18.292 1.00 24.92 194 LEU B CA 1
ATOM 5933 C C . LEU B 1 114 ? 142.298 -281.206 18.315 1.00 18.67 194 LEU B C 1
ATOM 5934 O O . LEU B 1 114 ? 142.616 -280.485 19.261 1.00 25.95 194 LEU B O 1
ATOM 5939 N N . ASN B 1 115 ? 141.602 -280.765 17.272 1.00 20.57 195 ASN B N 1
ATOM 5940 C CA . ASN B 1 115 ? 141.195 -279.369 17.160 1.00 23.29 195 ASN B CA 1
ATOM 5941 C C . ASN B 1 115 ? 140.235 -278.960 18.265 1.00 26.01 195 ASN B C 1
ATOM 5942 O O . ASN B 1 115 ? 140.198 -277.802 18.679 1.00 24.97 195 ASN B O 1
ATOM 5947 N N . TRP B 1 116 ? 139.451 -279.923 18.731 1.00 22.83 196 TRP B N 1
ATOM 5948 C CA . TRP B 1 116 ? 138.519 -279.675 19.816 1.00 28.02 196 TRP B CA 1
ATOM 5949 C C . TRP B 1 116 ? 139.276 -279.480 21.127 1.00 27.57 196 TRP B C 1
ATOM 5950 O O . TRP B 1 116 ? 138.994 -278.544 21.872 1.00 26.82 196 TRP B O 1
ATOM 5961 N N . LEU B 1 117 ? 140.244 -280.357 21.395 1.00 22.54 197 LEU B N 1
ATOM 5962 C CA . LEU B 1 117 ? 141.089 -280.234 22.580 1.00 23.97 197 LEU B CA 1
ATOM 5963 C C . LEU B 1 117 ? 141.861 -278.913 22.585 1.00 25.55 197 LEU B C 1
ATOM 5964 O O . LEU B 1 117 ? 142.001 -278.269 23.625 1.00 27.97 197 LEU B O 1
ATOM 5969 N N . ILE B 1 118 ? 142.354 -278.516 21.417 1.00 22.82 198 ILE B N 1
ATOM 5970 C CA . ILE B 1 118 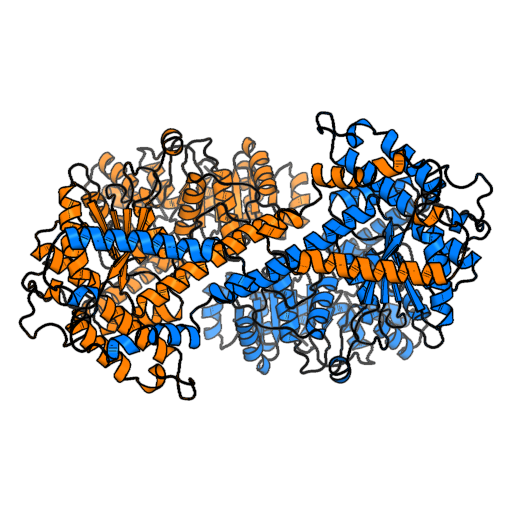? 143.051 -277.244 21.269 1.00 23.79 198 ILE B CA 1
ATOM 5971 C C . ILE B 1 118 ? 142.122 -276.103 21.654 1.00 26.87 198 ILE B C 1
ATOM 5972 O O . ILE B 1 118 ? 142.502 -275.201 22.398 1.00 28.86 198 ILE B O 1
ATOM 5977 N N . SER B 1 119 ? 140.899 -276.169 21.143 1.00 20.03 199 SER B N 1
ATOM 5978 C CA . SER B 1 119 ? 139.870 -275.171 21.399 1.00 23.19 199 SER B CA 1
ATOM 5979 C C . SER B 1 119 ? 139.568 -275.008 22.894 1.00 25.12 199 SER B C 1
ATOM 5980 O O . SER B 1 119 ? 139.379 -273.890 23.374 1.00 23.81 199 SER B O 1
ATOM 5983 N N . LEU B 1 120 ? 139.520 -276.120 23.624 1.00 18.93 200 LEU B N 1
ATOM 5984 C CA . LEU B 1 120 ? 139.378 -276.063 25.078 1.00 32.84 200 LEU B CA 1
ATOM 5985 C C . LEU B 1 120 ? 140.543 -275.293 25.694 1.00 26.99 200 LEU B C 1
ATOM 5986 O O . LEU B 1 120 ? 140.349 -274.413 26.529 1.00 32.71 200 LEU B O 1
ATOM 5991 N N . HIS B 1 121 ? 141.758 -275.633 25.283 1.00 29.92 201 HIS B N 1
ATOM 5992 C CA . HIS B 1 121 ? 142.936 -275.013 25.870 1.00 25.98 201 HIS B CA 1
ATOM 5993 C C . HIS B 1 121 ? 142.983 -273.510 25.633 1.00 17.80 201 HIS B C 1
ATOM 5994 O O . HIS B 1 121 ? 143.367 -272.754 26.520 1.00 26.35 201 HIS B O 1
ATOM 6001 N N . GLU B 1 122 ? 142.570 -273.070 24.451 1.00 19.83 202 GLU B N 1
ATOM 6002 C CA . GLU B 1 122 ? 142.610 -271.644 24.161 1.00 30.01 202 GLU B CA 1
ATOM 6003 C C . GLU B 1 122 ? 141.470 -270.889 24.844 1.00 34.10 202 GLU B C 1
ATOM 6004 O O . GLU B 1 122 ? 141.504 -269.672 24.967 1.00 32.66 202 GLU B O 1
ATOM 6010 N N . ASN B 1 123 ? 140.478 -271.624 25.324 1.00 36.72 203 ASN B N 1
ATOM 6011 C CA . ASN B 1 123 ? 139.419 -271.022 26.114 1.00 20.77 203 ASN B CA 1
ATOM 6012 C C . ASN B 1 123 ? 139.663 -271.207 27.609 1.00 31.27 203 ASN B C 1
ATOM 6013 O O . ASN B 1 123 ? 138.857 -270.795 28.433 1.00 32.53 203 ASN B O 1
ATOM 6018 N N . GLY B 1 124 ? 140.783 -271.835 27.951 1.00 25.87 204 GLY B N 1
ATOM 6019 C CA . GLY B 1 124 ? 141.174 -272.003 29.338 1.00 22.46 204 GLY B CA 1
ATOM 6020 C C . GLY B 1 124 ? 140.347 -273.012 30.120 1.00 33.16 204 GLY B C 1
ATOM 6021 O O . GLY B 1 124 ? 140.335 -272.991 31.347 1.00 32.51 204 GLY B O 1
ATOM 6022 N N . ILE B 1 125 ? 139.670 -273.916 29.422 1.00 26.46 205 ILE B N 1
ATOM 6023 C CA . ILE B 1 125 ? 138.837 -274.899 30.104 1.00 23.46 205 ILE B CA 1
ATOM 6024 C C . ILE B 1 125 ? 139.346 -276.339 29.970 1.00 31.33 205 ILE B C 1
ATOM 6025 O O . ILE B 1 125 ? 139.998 -276.703 28.993 1.00 26.17 205 ILE B O 1
ATOM 6030 N N . SER B 1 126 ? 139.036 -277.145 30.979 1.00 25.09 206 SER B N 1
ATOM 6031 C CA . SER B 1 126 ? 139.333 -278.565 30.981 1.00 21.89 206 SER B CA 1
ATOM 6032 C C . SER B 1 126 ? 138.234 -279.311 30.233 1.00 23.36 206 SER B C 1
ATOM 6033 O O . SER B 1 126 ? 137.192 -278.741 29.935 1.00 32.07 206 SER B O 1
ATOM 6036 N N . GLY B 1 127 ? 138.465 -280.582 29.920 1.00 24.61 207 GLY B N 1
ATOM 6037 C CA . GLY B 1 127 ? 137.505 -281.322 29.126 1.00 18.27 207 GLY B CA 1
ATOM 6038 C C . GLY B 1 127 ? 137.453 -282.818 29.349 1.00 24.77 207 GLY B C 1
ATOM 6039 O O . GLY B 1 127 ? 138.284 -283.399 30.049 1.00 18.94 207 GLY B O 1
ATOM 6040 N N . ILE B 1 128 ? 136.457 -283.441 28.730 1.00 26.64 208 ILE B N 1
ATOM 6041 C CA . ILE B 1 128 ? 136.263 -284.878 28.817 1.00 25.82 208 ILE B CA 1
ATOM 6042 C C . ILE B 1 128 ? 136.264 -285.468 27.421 1.00 31.85 208 ILE B C 1
ATOM 6043 O O . ILE B 1 128 ? 135.399 -285.142 26.607 1.00 28.46 208 ILE B O 1
ATOM 6048 N N . LEU B 1 129 ? 137.241 -286.324 27.142 1.00 26.01 209 LEU B N 1
ATOM 6049 C CA . LEU B 1 129 ? 137.267 -287.048 25.875 1.00 39.63 209 LEU B CA 1
ATOM 6050 C C . LEU B 1 129 ? 136.620 -288.404 26.112 1.00 34.41 209 LEU B C 1
ATOM 6051 O O . LEU B 1 129 ? 137.209 -289.282 26.747 1.00 26.09 209 LEU B O 1
ATOM 6056 N N . ALA B 1 130 ? 135.401 -288.565 25.604 1.00 29.81 210 ALA B N 1
ATOM 6057 C CA . ALA B 1 130 ? 134.588 -289.735 25.926 1.00 43.47 210 ALA B CA 1
ATOM 6058 C C . ALA B 1 130 ? 134.253 -290.609 24.717 1.00 39.07 210 ALA B C 1
ATOM 6059 O O . ALA B 1 130 ? 133.225 -291.281 24.710 1.00 35.29 210 ALA B O 1
ATOM 6061 N N . ASP B 1 131 ? 135.109 -290.586 23.698 1.00 41.35 211 ASP B N 1
ATOM 6062 C CA . ASP B 1 131 ? 134.939 -291.442 22.523 1.00 31.79 211 ASP B CA 1
ATOM 6063 C C . ASP B 1 131 ? 134.851 -292.909 22.918 1.00 33.89 211 ASP B C 1
ATOM 6064 O O . ASP B 1 131 ? 135.468 -293.332 23.896 1.00 40.39 211 ASP B O 1
ATOM 6069 N N . GLU B 1 132 ? 134.078 -293.678 22.155 1.00 38.40 212 GLU B N 1
ATOM 6070 C CA . GLU B 1 132 ? 133.987 -295.124 22.346 1.00 37.17 212 GLU B CA 1
ATOM 6071 C C . GLU B 1 132 ? 135.355 -295.779 22.181 1.00 34.59 212 GLU B C 1
ATOM 6072 O O . GLU B 1 132 ? 136.156 -295.344 21.357 1.00 36.03 212 GLU B O 1
ATOM 6078 N N . MET B 1 133 ? 135.606 -296.824 22.962 1.00 32.88 213 MET B N 1
ATOM 6079 C CA . MET B 1 133 ? 136.846 -297.580 22.885 1.00 35.53 213 MET B CA 1
ATOM 6080 C C . MET B 1 133 ? 137.139 -298.018 21.454 1.00 42.61 213 MET B C 1
ATOM 6081 O O . MET B 1 133 ? 136.263 -298.536 20.759 1.00 40.48 213 MET B O 1
ATOM 6086 N N . GLY B 1 134 ? 138.373 -297.786 21.017 1.00 36.57 214 GLY B N 1
ATOM 6087 C CA . GLY B 1 134 ? 138.794 -298.127 19.670 1.00 32.22 214 GLY B CA 1
ATOM 6088 C C . GLY B 1 134 ? 138.937 -296.940 18.735 1.00 37.13 214 GLY B C 1
ATOM 6089 O O . GLY B 1 134 ? 139.374 -297.095 17.596 1.00 46.39 214 GLY B O 1
ATOM 6090 N N . LEU B 1 135 ? 138.580 -295.749 19.207 1.00 31.12 215 LEU B N 1
ATOM 6091 C CA . LEU B 1 135 ? 138.687 -294.561 18.366 1.00 33.55 215 LEU B CA 1
ATOM 6092 C C . LEU B 1 135 ? 140.017 -293.820 18.545 1.00 30.10 215 LEU B C 1
ATOM 6093 O O . LEU B 1 135 ? 140.202 -292.731 18.018 1.00 38.63 215 LEU B O 1
ATOM 6098 N N . GLY B 1 136 ? 140.940 -294.431 19.279 1.00 31.82 216 GLY B N 1
ATOM 6099 C CA . GLY B 1 136 ? 142.278 -293.898 19.438 1.00 27.50 216 GLY B CA 1
ATOM 6100 C C . GLY B 1 136 ? 142.329 -292.628 20.258 1.00 40.60 216 GLY B C 1
ATOM 6101 O O . GLY B 1 136 ? 142.880 -291.621 19.810 1.00 34.85 216 GLY B O 1
ATOM 6102 N N . LYS B 1 137 ? 141.760 -292.675 21.460 1.00 31.67 217 LYS B N 1
ATOM 6103 C CA . LYS B 1 137 ? 141.768 -291.519 22.354 1.00 39.39 217 LYS B CA 1
ATOM 6104 C C . LYS B 1 137 ? 143.191 -291.212 22.821 1.00 38.55 217 LYS B C 1
ATOM 6105 O O . LYS B 1 137 ? 143.521 -290.067 23.121 1.00 32.57 217 LYS B O 1
ATOM 6111 N N . THR B 1 138 ? 144.025 -292.246 22.872 1.00 27.22 218 THR B N 1
ATOM 6112 C CA . THR B 1 138 ? 145.409 -292.106 23.306 1.00 31.91 218 THR B CA 1
ATOM 6113 C C . THR B 1 138 ? 146.204 -291.280 22.303 1.00 31.40 218 THR B C 1
ATOM 6114 O O . THR B 1 138 ? 146.965 -290.397 22.685 1.00 32.56 218 THR B O 1
ATOM 6118 N N . LEU B 1 139 ? 146.010 -291.572 21.022 1.00 31.49 219 LEU B N 1
ATOM 6119 C CA . LEU B 1 139 ? 146.669 -290.843 19.954 1.00 28.49 219 LEU B CA 1
ATOM 6120 C C . LEU B 1 139 ? 146.216 -289.384 19.936 1.00 30.64 219 LEU B C 1
ATOM 6121 O O . LEU B 1 139 ? 147.026 -288.471 19.776 1.00 27.88 219 LEU B O 1
ATOM 6126 N N . GLN B 1 140 ? 144.918 -289.174 20.117 1.00 31.04 220 GLN B N 1
ATOM 6127 C CA . GLN B 1 140 ? 144.359 -287.831 20.137 1.00 27.03 220 GLN B CA 1
ATOM 6128 C C . GLN B 1 140 ? 144.936 -287.000 21.278 1.00 30.10 220 GLN B C 1
ATOM 6129 O O . GLN B 1 140 ? 145.304 -285.847 21.087 1.00 25.61 220 GLN B O 1
ATOM 6135 N N . THR B 1 141 ? 145.018 -287.602 22.459 1.00 19.82 221 THR B N 1
ATOM 6136 C CA . THR B 1 141 ? 145.572 -286.932 23.622 1.00 24.75 221 THR B CA 1
ATOM 6137 C C . THR B 1 141 ? 147.047 -286.613 23.416 1.00 24.38 221 THR B C 1
ATOM 6138 O O . THR B 1 141 ? 147.504 -285.519 23.738 1.00 28.03 221 THR B O 1
ATOM 6142 N N . ILE B 1 142 ? 147.785 -287.583 22.883 1.00 28.87 222 ILE B N 1
ATOM 6143 C CA . ILE B 1 142 ? 149.207 -287.419 22.631 1.00 21.67 222 ILE B CA 1
ATOM 6144 C C . ILE B 1 142 ? 149.454 -286.320 21.591 1.00 25.40 222 ILE B C 1
ATOM 6145 O O . ILE B 1 142 ? 150.371 -285.518 21.738 1.00 24.16 222 ILE B O 1
ATOM 6150 N N . ALA B 1 143 ? 148.620 -286.273 20.556 1.00 23.59 223 ALA B N 1
ATOM 6151 C CA . ALA B 1 143 ? 148.704 -285.208 19.559 1.00 12.46 223 ALA B CA 1
ATOM 6152 C C . ALA B 1 143 ? 148.478 -283.845 20.198 1.00 29.19 223 ALA B C 1
ATOM 6153 O O . ALA B 1 143 ? 149.139 -282.865 19.844 1.00 21.64 223 ALA B O 1
ATOM 6155 N N . PHE B 1 144 ? 147.547 -283.789 21.148 1.00 24.75 224 PHE B N 1
ATOM 6156 C CA . PHE B 1 144 ? 147.250 -282.538 21.824 1.00 22.32 224 PHE B CA 1
ATOM 6157 C C . PHE B 1 144 ? 148.435 -282.029 22.631 1.00 18.47 224 PHE B C 1
ATOM 6158 O O . PHE B 1 144 ? 148.778 -280.852 22.566 1.00 20.95 224 PHE B O 1
ATOM 6166 N N . LEU B 1 145 ? 149.051 -282.919 23.398 1.00 17.87 225 LEU B N 1
ATOM 6167 C CA . LEU B 1 145 ? 150.267 -282.575 24.123 1.00 15.02 225 LEU B CA 1
ATOM 6168 C C . LEU B 1 145 ? 151.387 -282.173 23.162 1.00 26.17 225 LEU B C 1
ATOM 6169 O O . LEU B 1 145 ? 152.191 -281.300 23.478 1.00 24.17 225 LEU B O 1
ATOM 6174 N N . GLY B 1 146 ? 151.429 -282.809 21.992 1.00 21.20 226 GLY B N 1
ATOM 6175 C CA . GLY B 1 146 ? 152.366 -282.430 20.947 1.00 23.30 226 GLY B CA 1
ATOM 6176 C C . GLY B 1 146 ? 152.128 -281.020 20.434 1.00 26.33 226 GLY B C 1
ATOM 6177 O O . GLY B 1 146 ? 153.073 -280.292 20.123 1.00 25.89 226 GLY B O 1
ATOM 6178 N N . TYR B 1 147 ? 150.856 -280.642 20.333 1.00 17.76 227 TYR B N 1
ATOM 6179 C CA . TYR B 1 147 ? 150.472 -279.283 19.972 1.00 23.26 227 TYR B CA 1
ATOM 6180 C C . TYR B 1 147 ? 150.973 -278.289 21.018 1.00 23.66 227 TYR B C 1
ATOM 6181 O O . TYR B 1 147 ? 151.439 -277.209 20.679 1.00 25.17 227 TYR B O 1
ATOM 6190 N N . LEU B 1 148 ? 150.869 -278.660 22.290 1.00 19.08 228 LEU B N 1
ATOM 6191 C CA . LEU B 1 148 ? 151.371 -277.814 23.358 1.00 23.18 228 LEU B CA 1
ATOM 6192 C C . LEU B 1 148 ? 152.871 -277.587 23.200 1.00 22.49 228 LEU B C 1
ATOM 6193 O O . LEU B 1 148 ? 153.360 -276.464 23.326 1.00 27.15 228 LEU B O 1
ATOM 6198 N N . ARG B 1 149 ? 153.592 -278.660 22.900 1.00 23.84 229 ARG B N 1
ATOM 6199 C CA . ARG B 1 149 ? 155.030 -278.586 22.744 1.00 21.12 229 ARG B CA 1
ATOM 6200 C C . ARG B 1 149 ? 155.433 -277.773 21.513 1.00 28.82 229 ARG B C 1
ATOM 6201 O O . ARG B 1 149 ? 156.108 -276.755 21.633 1.00 25.29 229 ARG B O 1
ATOM 6209 N N . HIS B 1 150 ? 155.002 -278.208 20.334 1.00 22.80 230 HIS B N 1
ATOM 6210 C CA . HIS B 1 150 ? 155.532 -277.646 19.093 1.00 24.24 230 HIS B CA 1
ATOM 6211 C C . HIS B 1 150 ? 154.936 -276.308 18.672 1.00 25.40 230 HIS B C 1
ATOM 6212 O O . HIS B 1 150 ? 155.551 -275.573 17.905 1.00 32.47 230 HIS B O 1
ATOM 6219 N N . ILE B 1 151 ? 153.750 -275.982 19.170 1.00 25.56 231 ILE B N 1
ATOM 6220 C CA . ILE B 1 151 ? 153.106 -274.729 18.789 1.00 22.75 231 ILE B CA 1
ATOM 6221 C C . ILE B 1 151 ? 153.092 -273.703 19.923 1.00 27.40 231 ILE B C 1
ATOM 6222 O O . ILE B 1 151 ? 153.298 -272.514 19.692 1.00 31.36 231 ILE B O 1
ATOM 6227 N N . MET B 1 152 ? 152.849 -274.165 21.146 1.00 28.30 232 MET B N 1
ATOM 6228 C CA . MET B 1 152 ? 152.674 -273.260 22.277 1.00 27.27 232 MET B CA 1
ATOM 6229 C C . MET B 1 152 ? 153.928 -273.153 23.149 1.00 26.36 232 MET B C 1
ATOM 6230 O O . MET B 1 152 ? 153.975 -272.363 24.087 1.00 39.09 232 MET B O 1
ATOM 6235 N N . GLY B 1 153 ? 154.939 -273.955 22.838 1.00 27.60 233 GLY B N 1
ATOM 6236 C CA . GLY B 1 153 ? 156.173 -273.944 23.600 1.00 30.13 233 GLY B CA 1
ATOM 6237 C C . GLY B 1 153 ? 156.030 -274.435 25.030 1.00 40.66 233 GLY B C 1
ATOM 6238 O O . GLY B 1 153 ? 156.767 -274.000 25.917 1.00 39.97 233 GLY B O 1
ATOM 6239 N N . ILE B 1 154 ? 155.084 -275.344 25.251 1.00 30.91 234 ILE B N 1
ATOM 6240 C CA . ILE B 1 154 ? 154.853 -275.927 26.571 1.00 25.64 234 ILE B CA 1
ATOM 6241 C C . ILE B 1 154 ? 155.201 -277.413 26.567 1.00 26.23 234 ILE B C 1
ATOM 6242 O O . ILE B 1 154 ? 154.514 -278.217 25.936 1.00 25.56 234 ILE B O 1
ATOM 6247 N N . THR B 1 155 ? 156.267 -277.782 27.272 1.00 23.52 235 THR B N 1
ATOM 6248 C CA . THR B 1 155 ? 156.753 -279.162 27.239 1.00 23.10 235 THR B CA 1
ATOM 6249 C C . THR B 1 155 ? 156.207 -280.027 28.368 1.00 26.11 235 THR B C 1
ATOM 6250 O O . THR B 1 155 ? 156.261 -281.255 28.308 1.00 30.72 235 THR B O 1
ATOM 6254 N N . GLY B 1 156 ? 155.681 -279.384 29.399 1.00 26.05 236 GLY B N 1
ATOM 6255 C CA . GLY B 1 156 ? 155.264 -280.092 30.595 1.00 29.93 236 GLY B CA 1
ATOM 6256 C C . GLY B 1 156 ? 155.479 -279.212 31.809 1.00 24.21 236 GLY B C 1
ATOM 6257 O O . GLY B 1 156 ? 155.611 -277.997 31.673 1.00 33.95 236 GLY B O 1
ATOM 6258 N N . PRO B 1 157 ? 155.512 -279.814 33.006 1.00 37.99 237 PRO B N 1
ATOM 6259 C CA . PRO B 1 157 ? 155.329 -281.252 33.227 1.00 27.31 237 PRO B CA 1
ATOM 6260 C C . PRO B 1 157 ? 153.860 -281.657 33.179 1.00 28.60 237 PRO B C 1
ATOM 6261 O O . PRO B 1 157 ? 152.997 -280.911 33.652 1.00 30.71 237 PRO B O 1
ATOM 6265 N N . HIS B 1 158 ? 153.590 -282.822 32.593 1.00 25.49 238 HIS B N 1
ATOM 6266 C CA . HIS B 1 158 ? 152.239 -283.355 32.522 1.00 25.64 238 HIS B CA 1
ATOM 6267 C C . HIS B 1 158 ? 152.161 -284.630 33.351 1.00 36.96 238 HIS B C 1
ATOM 6268 O O . HIS B 1 158 ? 153.129 -285.388 33.426 1.00 39.00 238 HIS B O 1
ATOM 6275 N N . LEU B 1 159 ? 151.003 -284.876 33.954 1.00 35.94 239 LEU B N 1
ATOM 6276 C CA . LEU B 1 159 ? 150.793 -286.100 34.719 1.00 27.99 239 LEU B CA 1
ATOM 6277 C C . LEU B 1 159 ? 149.675 -286.925 34.096 1.00 26.02 239 LEU B C 1
ATOM 6278 O O . LEU B 1 159 ? 148.559 -286.438 33.911 1.00 32.29 239 LEU B O 1
ATOM 6283 N N . VAL B 1 160 ? 149.992 -288.169 33.755 1.00 23.63 240 VAL B N 1
ATOM 6284 C CA . VAL B 1 160 ? 149.024 -289.080 33.156 1.00 32.62 240 VAL B CA 1
ATOM 6285 C C . VAL B 1 160 ? 148.843 -290.293 34.057 1.00 40.63 240 VAL B C 1
ATOM 6286 O O . VAL B 1 160 ? 149.766 -291.087 34.230 1.00 39.67 240 VAL B O 1
ATOM 6290 N N . THR B 1 161 ? 147.662 -290.425 34.649 1.00 31.59 241 THR B N 1
ATOM 6291 C CA . THR B 1 161 ? 147.397 -291.544 35.544 1.00 44.63 241 THR B CA 1
ATOM 6292 C C . THR B 1 161 ? 146.466 -292.572 34.906 1.00 40.22 241 THR B C 1
ATOM 6293 O O . THR B 1 161 ? 145.403 -292.232 34.384 1.00 35.05 241 THR B O 1
ATOM 6297 N N . VAL B 1 162 ? 146.892 -293.833 34.935 1.00 36.95 242 VAL B N 1
ATOM 6298 C CA . VAL B 1 162 ? 146.233 -294.899 34.186 1.00 51.79 242 VAL B CA 1
ATOM 6299 C C . VAL B 1 162 ? 146.135 -296.195 34.999 1.00 53.94 242 VAL B C 1
ATOM 6300 O O . VAL B 1 162 ? 146.830 -296.356 36.002 1.00 57.18 242 VAL B O 1
ATOM 6304 N N . PRO B 1 163 ? 145.263 -297.125 34.576 1.00 49.92 243 PRO B N 1
ATOM 6305 C CA . PRO B 1 163 ? 145.274 -298.452 35.207 1.00 56.90 243 PRO B CA 1
ATOM 6306 C C . PRO B 1 163 ? 146.553 -299.200 34.851 1.00 60.28 243 PRO B C 1
ATOM 6307 O O . PRO B 1 163 ? 147.101 -298.965 33.773 1.00 65.87 243 PRO B O 1
ATOM 6311 N N . LYS B 1 164 ? 147.017 -300.078 35.738 1.00 55.20 244 LYS B N 1
ATOM 6312 C CA . LYS B 1 164 ? 148.293 -300.773 35.550 1.00 58.50 244 LYS B CA 1
ATOM 6313 C C . LYS B 1 164 ? 148.377 -301.523 34.227 1.00 49.18 244 LYS B C 1
ATOM 6314 O O . LYS B 1 164 ? 149.449 -301.621 33.631 1.00 65.90 244 LYS B O 1
ATOM 6320 N N . SER B 1 165 ? 147.243 -302.047 33.775 1.00 48.20 245 SER B N 1
ATOM 6321 C CA . SER B 1 165 ? 147.193 -302.823 32.540 1.00 48.79 245 SER B CA 1
ATOM 6322 C C . SER B 1 165 ? 147.528 -301.985 31.313 1.00 58.92 245 SER B C 1
ATOM 6323 O O . SER B 1 165 ? 148.126 -302.480 30.358 1.00 62.58 245 SER B O 1
ATOM 6326 N N . THR B 1 166 ? 147.142 -300.714 31.345 1.00 54.93 246 THR B N 1
ATOM 6327 C CA . THR B 1 166 ? 147.309 -299.836 30.191 1.00 53.78 246 THR B CA 1
ATOM 6328 C C . THR B 1 166 ? 148.658 -299.117 30.163 1.00 50.13 246 THR B C 1
ATOM 6329 O O . THR B 1 166 ? 148.970 -298.423 29.197 1.00 54.31 246 THR B O 1
ATOM 6333 N N . LEU B 1 167 ? 149.448 -299.294 31.220 1.00 50.25 247 LEU B N 1
ATOM 6334 C CA . LEU B 1 167 ? 150.729 -298.604 31.370 1.00 39.17 247 LEU B CA 1
ATOM 6335 C C . LEU B 1 167 ? 151.669 -298.774 30.190 1.00 49.36 247 LEU B C 1
ATOM 6336 O O . LEU B 1 167 ? 152.229 -297.799 29.694 1.00 58.87 247 LEU B O 1
ATOM 6341 N N . ASP B 1 168 ? 151.839 -300.012 29.744 1.00 52.25 248 ASP B N 1
ATOM 6342 C CA . ASP B 1 168 ? 152.749 -300.299 28.644 1.00 63.86 248 ASP B CA 1
ATOM 6343 C C . ASP B 1 168 ? 152.287 -299.656 27.349 1.00 48.53 248 ASP B C 1
ATOM 6344 O O . ASP B 1 168 ? 153.102 -299.149 26.583 1.00 46.46 248 ASP B O 1
ATOM 6349 N N . ASN B 1 169 ? 150.981 -299.666 27.111 1.00 42.53 249 ASN B N 1
ATOM 6350 C CA . ASN B 1 169 ? 150.449 -299.088 25.888 1.00 46.29 249 ASN B CA 1
ATOM 6351 C C . ASN B 1 169 ? 150.715 -297.586 25.781 1.00 52.90 249 ASN B C 1
ATOM 6352 O O . ASN B 1 169 ? 151.197 -297.113 24.750 1.00 47.03 249 ASN B O 1
ATOM 6357 N N . TRP B 1 170 ? 150.413 -296.847 26.847 1.00 48.03 250 TRP B N 1
ATOM 6358 C CA . TRP B 1 170 ? 150.677 -295.408 26.887 1.00 47.97 250 TRP B CA 1
ATOM 6359 C C . TRP B 1 170 ? 152.145 -295.112 26.627 1.00 40.16 250 TRP B C 1
ATOM 6360 O O . TRP B 1 170 ? 152.482 -294.186 25.891 1.00 37.51 250 TRP B O 1
ATOM 6371 N N . LYS B 1 171 ? 153.006 -295.925 27.228 1.00 39.48 251 LYS B N 1
ATOM 6372 C CA . LYS B 1 171 ? 154.450 -295.786 27.095 1.00 38.75 251 LYS B CA 1
ATOM 6373 C C . LYS B 1 171 ? 154.882 -295.969 25.643 1.00 37.37 251 LYS B C 1
ATOM 6374 O O . LYS B 1 171 ? 155.660 -295.176 25.107 1.00 34.98 251 LYS B O 1
ATOM 6380 N N . ARG B 1 172 ? 154.362 -297.012 25.007 1.00 36.10 252 ARG B N 1
ATOM 6381 C CA . ARG B 1 172 ? 154.698 -297.309 23.620 1.00 37.62 252 ARG B CA 1
ATOM 6382 C C . ARG B 1 172 ? 154.176 -296.239 22.668 1.00 40.69 252 ARG B C 1
ATOM 6383 O O . ARG B 1 172 ? 154.862 -295.857 21.716 1.00 40.31 252 ARG B O 1
ATOM 6391 N N . GLU B 1 173 ? 152.961 -295.756 22.926 1.00 33.22 253 GLU B N 1
ATOM 6392 C CA . GLU B 1 173 ? 152.318 -294.812 22.017 1.00 39.04 253 GLU B CA 1
ATOM 6393 C C . GLU B 1 173 ? 153.022 -293.461 22.036 1.00 35.08 253 GLU B C 1
ATOM 6394 O O . GLU B 1 173 ? 153.215 -292.844 20.987 1.00 33.88 253 GLU B O 1
ATOM 6400 N N . PHE B 1 174 ? 153.409 -293.008 23.225 1.00 26.88 254 PHE B N 1
ATOM 6401 C CA . PHE B 1 174 ? 154.256 -291.827 23.340 1.00 40.37 254 PHE B CA 1
ATOM 6402 C C . PHE B 1 174 ? 155.538 -292.035 22.545 1.00 37.42 254 PHE B C 1
ATOM 6403 O O . PHE B 1 174 ? 155.957 -291.164 21.781 1.00 36.48 254 PHE B O 1
ATOM 6411 N N . GLU B 1 175 ? 156.153 -293.199 22.730 1.00 32.21 255 GLU B N 1
ATOM 6412 C CA . GLU B 1 175 ? 157.392 -293.525 22.036 1.00 40.46 255 GLU B CA 1
ATOM 6413 C C . GLU B 1 175 ? 157.198 -293.568 20.527 1.00 35.23 255 GLU B C 1
ATOM 6414 O O . GLU B 1 175 ? 158.059 -293.126 19.768 1.00 41.39 255 GLU B O 1
ATOM 6420 N N . LYS B 1 176 ? 156.060 -294.097 20.095 1.00 33.00 256 LYS B N 1
ATOM 6421 C CA . LYS B 1 176 ? 155.762 -294.182 18.672 1.00 32.56 256 LYS B CA 1
ATOM 6422 C C . LYS B 1 176 ? 155.409 -292.827 18.032 1.00 30.00 256 LYS B C 1
ATOM 6423 O O . LYS B 1 176 ? 156.043 -292.416 17.062 1.00 29.18 256 LYS B O 1
ATOM 6429 N N . TRP B 1 177 ? 154.405 -292.135 18.569 1.00 27.91 257 TRP B N 1
ATOM 6430 C CA . TRP B 1 177 ? 153.902 -290.916 17.925 1.00 25.87 257 TRP B CA 1
ATOM 6431 C C . TRP B 1 177 ? 154.816 -289.707 18.103 1.00 27.80 257 TRP B C 1
ATOM 6432 O O . TRP B 1 177 ? 155.005 -288.932 17.166 1.00 26.81 257 TRP B O 1
ATOM 6443 N N . THR B 1 178 ? 155.371 -289.538 19.304 1.00 28.99 258 THR B N 1
ATOM 6444 C CA . THR B 1 178 ? 156.213 -288.378 19.595 1.00 26.00 258 THR B CA 1
ATOM 6445 C C . THR B 1 178 ? 157.431 -288.748 20.450 1.00 32.21 258 THR B C 1
ATOM 6446 O O . THR B 1 178 ? 157.459 -288.473 21.647 1.00 32.35 258 THR B O 1
ATOM 6450 N N . PRO B 1 179 ? 158.456 -289.355 19.824 1.00 31.84 259 PRO B N 1
ATOM 6451 C CA . PRO B 1 179 ? 159.671 -289.852 20.489 1.00 31.43 259 PRO B CA 1
ATOM 6452 C C . PRO B 1 179 ? 160.447 -288.774 21.256 1.00 24.37 259 PRO B C 1
ATOM 6453 O O . PRO B 1 179 ? 161.102 -289.083 22.247 1.00 37.56 259 PRO B O 1
ATOM 6457 N N . GLU B 1 180 ? 160.380 -287.532 20.797 1.00 20.60 260 GLU B N 1
ATOM 6458 C CA . GLU B 1 180 ? 161.072 -286.431 21.457 1.00 27.07 260 GLU B CA 1
ATOM 6459 C C . GLU B 1 180 ? 160.570 -286.169 22.884 1.00 26.70 260 GLU B C 1
ATOM 6460 O O . GLU B 1 180 ? 161.251 -285.520 23.675 1.00 37.10 260 GLU B O 1
ATOM 6466 N N . VAL B 1 181 ? 159.384 -286.666 23.212 1.00 25.09 261 VAL B N 1
ATOM 6467 C CA . VAL B 1 181 ? 158.818 -286.439 24.535 1.00 27.68 261 VAL B CA 1
ATOM 6468 C C . VAL B 1 181 ? 159.477 -287.334 25.575 1.00 23.12 261 VAL B C 1
ATOM 6469 O O . VAL B 1 181 ? 159.472 -288.557 25.456 1.00 33.32 261 VAL B O 1
ATOM 6473 N N . ASN B 1 182 ? 160.049 -286.701 26.592 1.00 38.08 262 ASN B N 1
ATOM 6474 C CA . ASN B 1 182 ? 160.726 -287.394 27.681 1.00 33.78 262 ASN B CA 1
ATOM 6475 C C . ASN B 1 182 ? 159.712 -287.994 28.658 1.00 33.48 262 ASN B C 1
ATOM 6476 O O . ASN B 1 182 ? 159.096 -287.274 29.444 1.00 36.23 262 ASN B O 1
ATOM 6481 N N . VAL B 1 183 ? 159.536 -289.312 28.593 1.00 34.96 263 VAL B N 1
ATOM 6482 C CA . VAL B 1 183 ? 158.534 -290.001 29.404 1.00 34.80 263 VAL B CA 1
ATOM 6483 C C . VAL B 1 183 ? 159.136 -290.746 30.596 1.00 49.27 263 VAL B C 1
ATOM 6484 O O . VAL B 1 183 ? 160.077 -291.525 30.447 1.00 52.67 263 VAL B O 1
ATOM 6488 N N . LEU B 1 184 ? 158.579 -290.497 31.777 1.00 44.52 264 LEU B N 1
ATOM 6489 C CA . LEU B 1 184 ? 158.964 -291.202 32.992 1.00 40.44 264 LEU B CA 1
ATOM 6490 C C . LEU B 1 184 ? 157.809 -292.060 33.492 1.00 39.60 264 LEU B C 1
ATOM 6491 O O . LEU B 1 184 ? 156.732 -291.544 33.790 1.00 51.26 264 LEU B O 1
ATOM 6496 N N . VAL B 1 185 ? 158.033 -293.367 33.583 1.00 51.83 265 VAL B N 1
ATOM 6497 C CA . VAL B 1 185 ? 157.012 -294.274 34.089 1.00 47.44 265 VAL B CA 1
ATOM 6498 C C . VAL B 1 185 ? 157.309 -294.674 35.528 1.00 64.69 265 VAL B C 1
ATOM 6499 O O . VAL B 1 185 ? 158.413 -295.118 35.843 1.00 58.68 265 VAL B O 1
ATOM 6503 N N . LEU B 1 186 ? 156.321 -294.502 36.401 1.00 61.72 266 LEU B N 1
ATOM 6504 C CA . LEU B 1 186 ? 156.480 -294.844 37.808 1.00 69.57 266 LEU B CA 1
ATOM 6505 C C . LEU B 1 186 ? 155.930 -296.235 38.108 1.00 86.84 266 LEU B C 1
ATOM 6506 O O . LEU B 1 186 ? 154.714 -296.442 38.121 1.00 75.14 266 LEU B O 1
ATOM 6511 N N . GLN B 1 187 ? 156.839 -297.178 38.348 1.00 93.68 267 GLN B N 1
ATOM 6512 C CA . GLN B 1 187 ? 156.478 -298.562 38.643 1.00 109.92 267 GLN B CA 1
ATOM 6513 C C . GLN B 1 187 ? 157.502 -299.236 39.554 1.00 120.74 267 GLN B C 1
ATOM 6514 O O . GLN B 1 187 ? 158.550 -298.663 39.856 1.00 115.82 267 GLN B O 1
ATOM 6520 N N . GLY B 1 188 ? 157.186 -300.452 39.993 1.00 130.50 268 GLY B N 1
ATOM 6521 C CA . GLY B 1 188 ? 158.121 -301.265 40.751 1.00 137.98 268 GLY B CA 1
ATOM 6522 C C . GLY B 1 188 ? 157.927 -301.252 42.255 1.00 142.36 268 GLY B C 1
ATOM 6523 O O . GLY B 1 188 ? 156.952 -300.702 42.766 1.00 134.71 268 GLY B O 1
ATOM 6524 N N . ALA B 1 189 ? 158.868 -301.868 42.966 1.00 137.43 269 ALA B N 1
ATOM 6525 C CA . ALA B 1 189 ? 158.833 -301.908 44.422 1.00 134.58 269 ALA B CA 1
ATOM 6526 C C . ALA B 1 189 ? 159.449 -300.639 45.001 1.00 150.01 269 ALA B C 1
ATOM 6527 O O . ALA B 1 189 ? 159.783 -299.715 44.261 1.00 158.56 269 ALA B O 1
ATOM 6529 N N . LYS B 1 190 ? 159.605 -300.598 46.322 1.00 153.86 270 LYS B N 1
ATOM 6530 C CA . LYS B 1 190 ? 160.134 -299.410 46.993 1.00 154.23 270 LYS B CA 1
ATOM 6531 C C . LYS B 1 190 ? 161.592 -299.120 46.640 1.00 155.18 270 LYS B C 1
ATOM 6532 O O . LYS B 1 190 ? 162.053 -297.985 46.770 1.00 147.61 270 LYS B O 1
ATOM 6538 N N . GLU B 1 191 ? 162.315 -300.141 46.191 1.00 159.49 271 GLU B N 1
ATOM 6539 C CA . GLU B 1 191 ? 163.712 -299.966 45.807 1.00 161.90 271 GLU B CA 1
ATOM 6540 C C . GLU B 1 191 ? 163.870 -299.674 44.318 1.00 158.82 271 GLU B C 1
ATOM 6541 O O . GLU B 1 191 ? 164.865 -299.086 43.896 1.00 158.72 271 GLU B O 1
ATOM 6547 N N . GLU B 1 192 ? 162.890 -300.091 43.525 1.00 155.51 272 GLU B N 1
ATOM 6548 C CA . GLU B 1 192 ? 162.913 -299.816 42.095 1.00 153.85 272 GLU B CA 1
ATOM 6549 C C . GLU B 1 192 ? 162.521 -298.369 41.812 1.00 152.25 272 GLU B C 1
ATOM 6550 O O . GLU B 1 192 ? 162.791 -297.845 40.732 1.00 155.01 272 GLU B O 1
ATOM 6556 N N . ARG B 1 193 ? 161.886 -297.728 42.790 1.00 146.86 273 ARG B N 1
ATOM 6557 C CA . ARG B 1 193 ? 161.439 -296.346 42.637 1.00 143.93 273 ARG B CA 1
ATOM 6558 C C . ARG B 1 193 ? 162.538 -295.324 42.916 1.00 143.64 273 ARG B C 1
ATOM 6559 O O . ARG B 1 193 ? 162.754 -294.412 42.118 1.00 146.24 273 ARG B O 1
ATOM 6567 N N . HIS B 1 194 ? 163.230 -295.477 44.043 1.00 146.66 274 HIS B N 1
ATOM 6568 C CA . HIS B 1 194 ? 164.257 -294.516 44.449 1.00 146.03 274 HIS B CA 1
ATOM 6569 C C . HIS B 1 194 ? 165.389 -294.403 43.424 1.00 154.75 274 HIS B C 1
ATOM 6570 O O . HIS B 1 194 ? 166.089 -293.390 43.369 1.00 149.30 274 HIS B O 1
ATOM 6577 N N . GLN B 1 195 ? 165.557 -295.444 42.614 1.00 152.68 275 GLN B N 1
ATOM 6578 C CA . GLN B 1 195 ? 166.529 -295.429 41.527 1.00 142.89 275 GLN B CA 1
ATOM 6579 C C . GLN B 1 195 ? 166.092 -294.457 40.435 1.00 138.89 275 GLN B C 1
ATOM 6580 O O . GLN B 1 195 ? 166.921 -293.812 39.792 1.00 137.04 275 GLN B O 1
ATOM 6586 N N . LEU B 1 196 ? 164.782 -294.362 40.232 1.00 132.17 276 LEU B N 1
ATOM 6587 C CA . LEU B 1 196 ? 164.215 -293.442 39.254 1.00 110.04 276 LEU B CA 1
ATOM 6588 C C . LEU B 1 196 ? 164.075 -292.029 39.816 1.00 107.57 276 LEU B C 1
ATOM 6589 O O . LEU B 1 196 ? 164.474 -291.061 39.174 1.00 110.64 276 LEU B O 1
ATOM 6594 N N . ILE B 1 197 ? 163.509 -291.920 41.014 1.00 87.04 277 ILE B N 1
ATOM 6595 C CA . ILE B 1 197 ? 163.219 -290.622 41.624 1.00 99.58 277 ILE B CA 1
ATOM 6596 C C . ILE B 1 197 ? 164.428 -289.687 41.704 1.00 113.66 277 ILE B C 1
ATOM 6597 O O . ILE B 1 197 ? 164.336 -288.514 41.337 1.00 105.78 277 ILE B O 1
ATOM 6602 N N . ASN B 1 198 ? 165.555 -290.208 42.180 1.00 124.38 278 ASN B N 1
ATOM 6603 C CA . ASN B 1 198 ? 166.764 -289.401 42.347 1.00 133.05 278 ASN B CA 1
ATOM 6604 C C . ASN B 1 198 ? 167.268 -288.754 41.059 1.00 130.54 278 ASN B C 1
ATOM 6605 O O . ASN B 1 198 ? 167.548 -287.554 41.026 1.00 116.50 278 ASN B O 1
ATOM 6610 N N . ASP B 1 199 ? 167.373 -289.551 40.001 1.00 122.68 279 ASP B N 1
ATOM 6611 C CA . ASP B 1 199 ? 167.894 -289.060 38.732 1.00 121.99 279 ASP B CA 1
ATOM 6612 C C . ASP B 1 199 ? 166.789 -288.489 37.846 1.00 120.18 279 ASP B C 1
ATOM 6613 O O . ASP B 1 199 ? 167.070 -287.751 36.900 1.00 115.14 279 ASP B O 1
ATOM 6618 N N . ARG B 1 200 ? 165.534 -288.818 38.152 1.00 104.21 280 ARG B N 1
ATOM 6619 C CA . ARG B 1 200 ? 164.425 -288.410 37.289 1.00 90.98 280 ARG B CA 1
ATOM 6620 C C . ARG B 1 200 ? 163.295 -287.636 37.983 1.00 85.34 280 ARG B C 1
ATOM 6621 O O . ARG B 1 200 ? 163.142 -286.433 37.761 1.00 64.07 280 ARG B O 1
ATOM 6629 N N . LEU B 1 201 ? 162.510 -288.317 38.816 1.00 74.75 281 LEU B N 1
ATOM 6630 C CA . LEU B 1 201 ? 161.279 -287.728 39.354 1.00 73.71 281 LEU B CA 1
ATOM 6631 C C . LEU B 1 201 ? 161.480 -286.448 40.161 1.00 79.26 281 LEU B C 1
ATOM 6632 O O . LEU B 1 201 ? 160.927 -285.410 39.814 1.00 80.45 281 LEU B O 1
ATOM 6637 N N . VAL B 1 202 ? 162.263 -286.519 41.233 1.00 88.60 282 VAL B N 1
ATOM 6638 C CA . VAL B 1 202 ? 162.486 -285.351 42.081 1.00 88.55 282 VAL B CA 1
ATOM 6639 C C . VAL B 1 202 ? 163.277 -284.267 41.343 1.00 85.00 282 VAL B C 1
ATOM 6640 O O . VAL B 1 202 ? 163.234 -283.091 41.710 1.00 88.64 282 VAL B O 1
ATOM 6644 N N . ASP B 1 203 ? 163.978 -284.672 40.287 1.00 84.10 283 ASP B N 1
ATOM 6645 C CA . ASP B 1 203 ? 164.813 -283.762 39.508 1.00 94.76 283 ASP B CA 1
ATOM 6646 C C . ASP B 1 203 ? 164.018 -283.041 38.407 1.00 85.74 283 ASP B C 1
ATOM 6647 O O . ASP B 1 203 ? 164.526 -282.117 37.769 1.00 84.66 283 ASP B O 1
ATOM 6652 N N . GLU B 1 204 ? 162.769 -283.461 38.208 1.00 80.75 284 GLU B N 1
ATOM 6653 C CA . GLU B 1 204 ? 161.942 -283.013 37.082 1.00 77.39 284 GLU B CA 1
ATOM 6654 C C . GLU B 1 204 ? 162.648 -283.322 35.758 1.00 76.15 284 GLU B C 1
ATOM 6655 O O . GLU B 1 204 ? 162.675 -282.507 34.831 1.00 50.55 284 GLU B O 1
ATOM 6661 N N . ASN B 1 205 ? 163.236 -284.513 35.696 1.00 63.10 285 ASN B N 1
ATOM 6662 C CA . ASN B 1 205 ? 163.886 -284.990 34.488 1.00 69.81 285 ASN B CA 1
ATOM 6663 C C . ASN B 1 205 ? 162.887 -285.758 33.633 1.00 65.75 285 ASN B C 1
ATOM 6664 O O . ASN B 1 205 ? 163.079 -286.937 33.329 1.00 49.61 285 ASN B O 1
ATOM 6669 N N . PHE B 1 206 ? 161.808 -285.074 33.267 1.00 57.54 286 PHE B N 1
ATOM 6670 C CA . PHE B 1 206 ? 160.751 -285.661 32.458 1.00 38.41 286 PHE B CA 1
ATOM 6671 C C . PHE B 1 206 ? 159.850 -284.554 31.904 1.00 45.16 286 PHE B C 1
ATOM 6672 O O . PHE B 1 206 ? 159.811 -283.446 32.444 1.00 44.89 286 PHE B O 1
ATOM 6680 N N . ASP B 1 207 ? 159.139 -284.862 30.823 1.00 30.55 287 ASP B N 1
ATOM 6681 C CA . ASP B 1 207 ? 158.116 -283.974 30.283 1.00 30.48 287 ASP B CA 1
ATOM 6682 C C . ASP B 1 207 ? 156.777 -284.487 30.749 1.00 31.96 287 ASP B C 1
ATOM 6683 O O . ASP B 1 207 ? 155.919 -283.726 31.192 1.00 34.72 287 ASP B O 1
ATOM 6688 N N . VAL B 1 208 ? 156.620 -285.802 30.651 1.00 29.91 288 VAL B N 1
ATOM 6689 C CA . VAL B 1 208 ? 155.385 -286.473 31.006 1.00 35.96 288 VAL B CA 1
ATOM 6690 C C . VAL B 1 208 ? 155.657 -287.552 32.044 1.00 42.88 288 VAL B C 1
ATOM 6691 O O . VAL B 1 208 ? 156.589 -288.342 31.901 1.00 38.15 288 VAL B O 1
ATOM 6695 N N . CYS B 1 209 ? 154.843 -287.583 33.092 1.00 40.98 289 CYS B N 1
ATOM 6696 C CA . CYS B 1 209 ? 154.938 -288.650 34.073 1.00 38.78 289 CYS B CA 1
ATOM 6697 C C . CYS B 1 209 ? 153.721 -289.559 33.980 1.00 29.73 289 CYS B C 1
ATOM 6698 O O . CYS B 1 209 ? 152.613 -289.151 34.321 1.00 39.78 289 CYS B O 1
ATOM 6701 N N . ILE B 1 210 ? 153.929 -290.784 33.502 1.00 31.04 290 ILE B N 1
ATOM 6702 C CA . ILE B 1 210 ? 152.860 -291.778 33.462 1.00 37.46 290 ILE B CA 1
ATOM 6703 C C . ILE B 1 210 ? 152.869 -292.617 34.741 1.00 56.74 290 ILE B C 1
ATOM 6704 O O . ILE B 1 210 ? 153.896 -293.182 35.121 1.00 54.85 290 ILE B O 1
ATOM 6709 N N . THR B 1 211 ? 151.721 -292.694 35.404 1.00 50.73 291 THR B N 1
ATOM 6710 C CA . THR B 1 211 ? 151.637 -293.333 36.710 1.00 50.36 291 THR B CA 1
ATOM 6711 C C . THR B 1 211 ? 150.416 -294.241 36.792 1.00 58.86 291 THR B C 1
ATOM 6712 O O . THR B 1 211 ? 149.377 -293.948 36.204 1.00 49.43 291 THR B O 1
ATOM 6716 N N . SER B 1 212 ? 150.541 -295.346 37.518 1.00 61.76 292 SER B N 1
ATOM 6717 C CA . SER B 1 212 ? 149.383 -296.181 37.811 1.00 61.96 292 SER B CA 1
ATOM 6718 C C . SER B 1 212 ? 148.558 -295.506 38.900 1.00 58.96 292 SER B C 1
ATOM 6719 O O . SER B 1 212 ? 149.046 -294.596 39.574 1.00 55.43 292 SER B O 1
ATOM 6722 N N . TYR B 1 213 ? 147.311 -295.938 39.063 1.00 53.68 293 TYR B N 1
ATOM 6723 C CA . TYR B 1 213 ? 146.468 -295.441 40.149 1.00 64.13 293 TYR B CA 1
ATOM 6724 C C . TYR B 1 213 ? 147.136 -295.688 41.502 1.00 74.49 293 TYR B C 1
ATOM 6725 O O . TYR B 1 213 ? 147.125 -294.824 42.379 1.00 73.83 293 TYR B O 1
ATOM 6734 N N . GLU B 1 214 ? 147.720 -296.875 41.653 1.00 58.80 294 GLU B N 1
ATOM 6735 C CA . GLU B 1 214 ? 148.414 -297.264 42.877 1.00 82.90 294 GLU B CA 1
ATOM 6736 C C . GLU B 1 214 ? 149.536 -296.297 43.244 1.00 82.65 294 GLU B C 1
ATOM 6737 O O . GLU B 1 214 ? 149.542 -295.714 44.330 1.00 79.10 294 GLU B O 1
ATOM 6743 N N . MET B 1 215 ? 150.483 -296.133 42.327 1.00 77.70 295 MET B N 1
ATOM 6744 C CA . MET B 1 215 ? 151.690 -295.357 42.586 1.00 68.39 295 MET B CA 1
ATOM 6745 C C . MET B 1 215 ? 151.412 -293.870 42.820 1.00 83.81 295 MET B C 1
ATOM 6746 O O . MET B 1 215 ? 152.293 -293.135 43.268 1.00 79.55 295 MET B O 1
ATOM 6751 N N . ILE B 1 216 ? 150.194 -293.432 42.513 1.00 81.29 296 ILE B N 1
ATOM 6752 C CA . ILE B 1 216 ? 149.783 -292.062 42.802 1.00 89.16 296 ILE B CA 1
ATOM 6753 C C . ILE B 1 216 ? 149.768 -291.830 44.309 1.00 88.14 296 ILE B C 1
ATOM 6754 O O . ILE B 1 216 ? 150.255 -290.809 44.797 1.00 83.15 296 ILE B O 1
ATOM 6759 N N . LEU B 1 217 ? 149.221 -292.794 45.043 1.00 93.24 297 LEU B N 1
ATOM 6760 C CA . LEU B 1 217 ? 149.140 -292.698 46.495 1.00 90.16 297 LEU B CA 1
ATOM 6761 C C . LEU B 1 217 ? 150.514 -292.829 47.145 1.00 85.68 297 LEU B C 1
ATOM 6762 O O . LEU B 1 217 ? 150.899 -292.001 47.968 1.00 90.26 297 LEU B O 1
ATOM 6767 N N . ARG B 1 218 ? 151.256 -293.862 46.763 1.00 81.26 298 ARG B N 1
ATOM 6768 C CA . ARG B 1 218 ? 152.545 -294.151 47.389 1.00 82.75 298 ARG B CA 1
ATOM 6769 C C . ARG B 1 218 ? 153.636 -293.124 47.072 1.00 92.13 298 ARG B C 1
ATOM 6770 O O . ARG B 1 218 ? 154.705 -293.144 47.683 1.00 92.82 298 ARG B O 1
ATOM 6778 N N . GLU B 1 219 ? 153.371 -292.233 46.121 1.00 83.37 299 GLU B N 1
ATOM 6779 C CA . GLU B 1 219 ? 154.352 -291.218 45.739 1.00 76.87 299 GLU B CA 1
ATOM 6780 C C . GLU B 1 219 ? 153.761 -289.812 45.705 1.00 63.08 299 GLU B C 1
ATOM 6781 O O . GLU B 1 219 ? 154.381 -288.891 45.175 1.00 69.27 299 GLU B O 1
ATOM 6787 N N . LYS B 1 220 ? 152.569 -289.655 46.276 1.00 69.20 300 LYS B N 1
ATOM 6788 C CA . LYS B 1 220 ? 151.853 -288.379 46.261 1.00 63.71 300 LYS B CA 1
ATOM 6789 C C . LYS B 1 220 ? 152.676 -287.223 46.824 1.00 59.86 300 LYS B C 1
ATOM 6790 O O . LYS B 1 220 ? 152.537 -286.084 46.381 1.00 70.02 300 LYS B O 1
ATOM 6796 N N . ALA B 1 221 ? 153.534 -287.524 47.793 1.00 66.03 301 ALA B N 1
ATOM 6797 C CA . ALA B 1 221 ? 154.357 -286.507 48.437 1.00 58.23 301 ALA B CA 1
ATOM 6798 C C . ALA B 1 221 ? 155.303 -285.851 47.439 1.00 52.86 301 ALA B C 1
ATOM 6799 O O . ALA B 1 221 ? 155.516 -284.639 47.475 1.00 62.49 301 ALA B O 1
ATOM 6801 N N . HIS B 1 222 ? 155.857 -286.658 46.541 1.00 59.47 302 HIS B N 1
ATOM 6802 C CA . HIS B 1 222 ? 156.776 -286.157 45.526 1.00 76.71 302 HIS B CA 1
ATOM 6803 C C . HIS B 1 222 ? 156.021 -285.524 44.362 1.00 65.96 302 HIS B C 1
ATOM 6804 O O . HIS B 1 222 ? 156.479 -284.545 43.769 1.00 62.76 302 HIS B O 1
ATOM 6811 N N . LEU B 1 223 ? 154.858 -286.082 44.049 1.00 56.34 303 LEU B N 1
ATOM 6812 C CA . LEU B 1 223 ? 154.053 -285.593 42.939 1.00 57.64 303 LEU B CA 1
ATOM 6813 C C . LEU B 1 223 ? 153.451 -284.223 43.242 1.00 64.16 303 LEU B C 1
ATOM 6814 O O . LEU B 1 223 ? 153.227 -283.428 42.334 1.00 60.53 303 LEU B O 1
ATOM 6819 N N . LYS B 1 224 ? 153.205 -283.948 44.522 1.00 63.95 304 LYS B N 1
ATOM 6820 C CA . LYS B 1 224 ? 152.595 -282.684 44.937 1.00 54.12 304 LYS B CA 1
ATOM 6821 C C . LYS B 1 224 ? 153.527 -281.484 44.781 1.00 50.15 304 LYS B C 1
ATOM 6822 O O . LYS B 1 224 ? 153.085 -280.335 44.817 1.00 59.74 304 LYS B O 1
ATOM 6828 N N . LYS B 1 225 ? 154.815 -281.750 44.613 1.00 51.77 305 LYS B N 1
ATOM 6829 C CA . LYS B 1 225 ? 155.803 -280.681 44.532 1.00 67.99 305 LYS B CA 1
ATOM 6830 C C . LYS B 1 225 ? 155.751 -279.916 43.206 1.00 71.40 305 LYS B C 1
ATOM 6831 O O . LYS B 1 225 ? 156.225 -278.782 43.118 1.00 61.89 305 LYS B O 1
ATOM 6837 N N . PHE B 1 226 ? 155.170 -280.533 42.182 1.00 60.28 306 PHE B N 1
ATOM 6838 C CA . PHE B 1 226 ? 155.186 -279.946 40.844 1.00 56.04 306 PHE B CA 1
ATOM 6839 C C . PHE B 1 226 ? 153.936 -279.141 40.508 1.00 54.29 306 PHE B C 1
ATOM 6840 O O . PHE B 1 226 ? 152.817 -279.519 40.865 1.00 45.17 306 PHE B O 1
ATOM 6848 N N . ALA B 1 227 ? 154.146 -278.030 39.809 1.00 35.60 307 ALA B N 1
ATOM 6849 C CA . ALA B 1 227 ? 153.056 -277.261 39.232 1.00 52.33 307 ALA B CA 1
ATOM 6850 C C . ALA B 1 227 ? 152.763 -277.844 37.855 1.00 46.23 307 ALA B C 1
ATOM 6851 O O . ALA B 1 227 ? 153.367 -277.444 36.862 1.00 48.85 307 ALA B O 1
ATOM 6853 N N . TRP B 1 228 ? 151.845 -278.804 37.813 1.00 38.10 308 TRP B N 1
ATOM 6854 C CA . TRP B 1 228 ? 151.521 -279.525 36.588 1.00 34.50 308 TRP B CA 1
ATOM 6855 C C . TRP B 1 228 ? 150.814 -278.654 35.552 1.00 38.12 308 TRP B C 1
ATOM 6856 O O . TRP B 1 228 ? 149.991 -277.810 35.892 1.00 38.70 308 TRP B O 1
ATOM 6867 N N . GLU B 1 229 ? 151.151 -278.860 34.284 1.00 32.39 309 GLU B N 1
ATOM 6868 C CA . GLU B 1 229 ? 150.405 -278.238 33.201 1.00 33.77 309 GLU B CA 1
ATOM 6869 C C . GLU B 1 229 ? 149.071 -278.967 33.025 1.00 29.03 309 GLU B C 1
ATOM 6870 O O . GLU B 1 229 ? 148.012 -278.422 33.319 1.00 34.94 309 GLU B O 1
ATOM 6876 N N . TYR B 1 230 ? 149.136 -280.204 32.544 1.00 23.03 310 TYR B N 1
ATOM 6877 C CA . TYR B 1 230 ? 147.955 -281.042 32.430 1.00 28.33 310 TYR B CA 1
ATOM 6878 C C . TYR B 1 230 ? 148.042 -282.230 33.376 1.00 30.26 310 TYR B C 1
ATOM 6879 O O . TYR B 1 230 ? 149.091 -282.862 33.512 1.00 32.85 310 TYR B O 1
ATOM 6888 N N . ILE B 1 231 ? 146.938 -282.509 34.054 1.00 25.07 311 ILE B N 1
ATOM 6889 C CA . ILE B 1 231 ? 146.768 -283.799 34.687 1.00 20.81 311 ILE B CA 1
ATOM 6890 C C . ILE B 1 231 ? 145.714 -284.526 33.881 1.00 29.76 311 ILE B C 1
ATOM 6891 O O . ILE B 1 231 ? 144.605 -284.028 33.687 1.00 29.51 311 ILE B O 1
ATOM 6896 N N . ILE B 1 232 ? 146.086 -285.695 33.380 1.00 26.65 312 ILE B N 1
ATOM 6897 C CA . ILE B 1 232 ? 145.198 -286.483 32.548 1.00 28.71 312 ILE B CA 1
ATOM 6898 C C . ILE B 1 232 ? 144.852 -287.778 33.264 1.00 34.90 312 ILE B C 1
ATOM 6899 O O . ILE B 1 232 ? 145.735 -288.516 33.694 1.00 30.51 312 ILE B O 1
ATOM 6904 N N . ILE B 1 233 ? 143.561 -288.033 33.425 1.00 30.78 313 ILE B N 1
ATOM 6905 C CA . ILE B 1 233 ? 143.122 -289.264 34.060 1.00 37.52 313 ILE B CA 1
ATOM 6906 C C . ILE B 1 233 ? 142.451 -290.166 33.034 1.00 33.32 313 ILE B C 1
ATOM 6907 O O . ILE B 1 233 ? 141.450 -289.792 32.418 1.00 28.15 313 ILE B O 1
ATOM 6912 N N . ASP B 1 234 ? 143.022 -291.352 32.846 1.00 30.60 314 ASP B N 1
ATOM 6913 C CA . ASP B 1 234 ? 142.476 -292.330 31.911 1.00 41.48 314 ASP B CA 1
ATOM 6914 C C . ASP B 1 234 ? 141.517 -293.270 32.640 1.00 44.10 314 ASP B C 1
ATOM 6915 O O . ASP B 1 234 ? 141.901 -293.931 33.604 1.00 44.35 314 ASP B O 1
ATOM 6920 N N . GLU B 1 235 ? 140.279 -293.328 32.154 1.00 47.72 315 GLU B N 1
ATOM 6921 C CA . GLU B 1 235 ? 139.213 -294.140 32.746 1.00 56.11 315 GLU B CA 1
ATOM 6922 C C . GLU B 1 235 ? 138.876 -293.702 34.168 1.00 57.05 315 GLU B C 1
ATOM 6923 O O . GLU B 1 235 ? 139.475 -294.175 35.136 1.00 71.88 315 GLU B O 1
ATOM 6929 N N . ALA B 1 236 ? 137.928 -292.776 34.279 1.00 64.02 316 ALA B N 1
ATOM 6930 C CA . ALA B 1 236 ? 137.357 -292.384 35.567 1.00 84.66 316 ALA B CA 1
ATOM 6931 C C . ALA B 1 236 ? 136.002 -291.718 35.358 1.00 64.10 316 ALA B C 1
ATOM 6932 O O . ALA B 1 236 ? 135.296 -292.027 34.396 1.00 66.33 316 ALA B O 1
ATOM 6934 N N . SER B 1 245 ? 139.047 -293.197 45.869 1.00 98.80 325 SER B N 1
ATOM 6935 C CA . SER B 1 245 ? 139.931 -292.210 46.478 1.00 104.62 325 SER B CA 1
ATOM 6936 C C . SER B 1 245 ? 140.810 -291.531 45.433 1.00 110.60 325 SER B C 1
ATOM 6937 O O . SER B 1 245 ? 141.788 -290.864 45.769 1.00 108.02 325 SER B O 1
ATOM 6940 N N . LEU B 1 246 ? 140.454 -291.705 44.164 1.00 118.39 326 LEU B N 1
ATOM 6941 C CA . LEU B 1 246 ? 141.236 -291.156 43.062 1.00 109.09 326 LEU B CA 1
ATOM 6942 C C . LEU B 1 246 ? 141.125 -289.636 42.987 1.00 101.07 326 LEU B C 1
ATOM 6943 O O . LEU B 1 246 ? 142.134 -288.936 42.899 1.00 99.88 326 LEU B O 1
ATOM 6948 N N . ALA B 1 247 ? 139.897 -289.130 43.033 1.00 109.94 327 ALA B N 1
ATOM 6949 C CA . ALA B 1 247 ? 139.657 -287.694 42.933 1.00 113.28 327 ALA B CA 1
ATOM 6950 C C . ALA B 1 247 ? 140.126 -286.942 44.179 1.00 102.15 327 ALA B C 1
ATOM 6951 O O . ALA B 1 247 ? 140.427 -285.750 44.113 1.00 93.41 327 ALA B O 1
ATOM 6953 N N . GLN B 1 248 ? 140.188 -287.641 45.309 1.00 98.12 328 GLN B N 1
ATOM 6954 C CA . GLN B 1 248 ? 140.609 -287.027 46.566 1.00 98.36 328 GLN B CA 1
ATOM 6955 C C . GLN B 1 248 ? 142.059 -286.566 46.505 1.00 100.48 328 GLN B C 1
ATOM 6956 O O . GLN B 1 248 ? 142.394 -285.481 46.980 1.00 111.93 328 GLN B O 1
ATOM 6962 N N . VAL B 1 249 ? 142.917 -287.397 45.921 1.00 93.77 329 VAL B N 1
ATOM 6963 C CA . VAL B 1 249 ? 144.336 -287.078 45.822 1.00 87.53 329 VAL B CA 1
ATOM 6964 C C . VAL B 1 249 ? 144.592 -286.100 44.677 1.00 101.11 329 VAL B C 1
ATOM 6965 O O . VAL B 1 249 ? 145.416 -285.191 44.799 1.00 102.30 329 VAL B O 1
ATOM 6969 N N . ILE B 1 250 ? 143.881 -286.290 43.569 1.00 91.58 330 ILE B N 1
ATOM 6970 C CA . ILE B 1 250 ? 144.010 -285.410 42.412 1.00 83.04 330 ILE B CA 1
ATOM 6971 C C . ILE B 1 250 ? 143.586 -283.985 42.756 1.00 85.50 330 ILE B C 1
ATOM 6972 O O . ILE B 1 250 ? 144.221 -283.021 42.329 1.00 90.99 330 ILE B O 1
ATOM 6977 N N . ARG B 1 251 ? 142.521 -283.861 43.543 1.00 91.46 331 ARG B N 1
ATOM 6978 C CA . ARG B 1 251 ? 142.052 -282.560 44.015 1.00 102.21 331 ARG B CA 1
ATOM 6979 C C . ARG B 1 251 ? 143.162 -281.798 44.737 1.00 90.39 331 ARG B C 1
ATOM 6980 O O . ARG B 1 251 ? 143.236 -280.571 44.665 1.00 83.36 331 ARG B O 1
ATOM 6988 N N . MET B 1 252 ? 144.028 -282.535 45.426 1.00 85.88 332 MET B N 1
ATOM 6989 C CA . MET B 1 252 ? 145.127 -281.933 46.170 1.00 85.68 332 MET B CA 1
ATOM 6990 C C . MET B 1 252 ? 146.390 -281.781 45.322 1.00 87.56 332 MET B C 1
ATOM 6991 O O . MET B 1 252 ? 147.497 -281.719 45.855 1.00 96.92 332 MET B O 1
ATOM 6996 N N . PHE B 1 253 ? 146.220 -281.720 44.004 1.00 81.37 333 PHE B N 1
ATOM 6997 C CA . PHE B 1 253 ? 147.342 -281.491 43.096 1.00 66.57 333 PHE B CA 1
ATOM 6998 C C . PHE B 1 253 ? 147.215 -280.125 42.437 1.00 51.84 333 PHE B C 1
ATOM 6999 O O . PHE B 1 253 ? 146.113 -279.615 42.237 1.00 50.17 333 PHE B O 1
ATOM 7007 N N . ASN B 1 254 ? 148.351 -279.531 42.104 1.00 41.90 334 ASN B N 1
ATOM 7008 C CA . ASN B 1 254 ? 148.357 -278.271 41.378 1.00 48.12 334 ASN B CA 1
ATOM 7009 C C . ASN B 1 254 ? 148.444 -278.526 39.876 1.00 45.86 334 ASN B C 1
ATOM 7010 O O . ASN B 1 254 ? 149.418 -279.105 39.396 1.00 48.35 334 ASN B O 1
ATOM 7015 N N . SER B 1 255 ? 147.420 -278.098 39.142 1.00 50.76 335 SER B N 1
ATOM 7016 C CA . SER B 1 255 ? 147.384 -278.281 37.693 1.00 41.70 335 SER B CA 1
ATOM 7017 C C . SER B 1 255 ? 146.727 -277.101 36.999 1.00 35.09 335 SER B C 1
ATOM 7018 O O . SER B 1 255 ? 145.718 -276.581 37.471 1.00 38.39 335 SER B O 1
ATOM 7021 N N . ARG B 1 256 ? 147.282 -276.694 35.863 1.00 28.43 336 ARG B N 1
ATOM 7022 C CA . ARG B 1 256 ? 146.694 -275.598 35.102 1.00 26.93 336 ARG B CA 1
ATOM 7023 C C . ARG B 1 256 ? 145.436 -276.046 34.354 1.00 31.64 336 ARG B C 1
ATOM 7024 O O . ARG B 1 256 ? 144.520 -275.256 34.157 1.00 32.91 336 ARG B O 1
ATOM 7032 N N . ASN B 1 257 ? 145.397 -277.314 33.945 1.00 22.41 337 ASN B N 1
ATOM 7033 C CA . ASN B 1 257 ? 144.232 -277.867 33.258 1.00 29.43 337 ASN B CA 1
ATOM 7034 C C . ASN B 1 257 ? 144.157 -279.372 33.446 1.00 34.91 337 ASN B C 1
ATOM 7035 O O . ASN B 1 257 ? 145.138 -280.002 33.831 1.00 33.68 337 ASN B O 1
ATOM 7040 N N . ARG B 1 258 ? 142.992 -279.947 33.165 1.00 28.33 338 ARG B N 1
ATOM 7041 C CA . ARG B 1 258 ? 142.804 -281.382 33.321 1.00 31.16 338 ARG B CA 1
ATOM 7042 C C . ARG B 1 258 ? 142.077 -281.994 32.129 1.00 26.88 338 ARG B C 1
ATOM 7043 O O . ARG B 1 258 ? 141.325 -281.315 31.430 1.00 28.85 338 ARG B O 1
ATOM 7051 N N . LEU B 1 259 ? 142.313 -283.281 31.903 1.00 23.94 339 LEU B N 1
ATOM 7052 C CA . LEU B 1 259 ? 141.577 -284.034 30.894 1.00 25.62 339 LEU B CA 1
ATOM 7053 C C . LEU B 1 259 ? 141.112 -285.345 31.487 1.00 25.27 339 LEU B C 1
ATOM 7054 O O . LEU B 1 259 ? 141.903 -286.088 32.058 1.00 27.62 339 LEU B O 1
ATOM 7059 N N . LEU B 1 260 ? 139.825 -285.630 31.346 1.00 26.93 340 LEU B N 1
ATOM 7060 C CA . LEU B 1 260 ? 139.304 -286.938 31.700 1.00 32.78 340 LEU B CA 1
ATOM 7061 C C . LEU B 1 260 ? 139.101 -287.752 30.428 1.00 29.33 340 LEU B C 1
ATOM 7062 O O . LEU B 1 260 ? 138.464 -287.302 29.469 1.00 30.38 340 LEU B O 1
ATOM 7067 N N . ILE B 1 261 ? 139.679 -288.941 30.410 1.00 25.30 341 ILE B N 1
ATOM 7068 C CA . ILE B 1 261 ? 139.524 -289.836 29.278 1.00 33.67 341 ILE B CA 1
ATOM 7069 C C . ILE B 1 261 ? 138.668 -291.023 29.691 1.00 47.59 341 ILE B C 1
ATOM 7070 O O . ILE B 1 261 ? 139.044 -291.788 30.573 1.00 31.30 341 ILE B O 1
ATOM 7075 N N . THR B 1 262 ? 137.505 -291.163 29.070 1.00 44.37 342 THR B N 1
ATOM 7076 C CA . THR B 1 262 ? 136.617 -292.272 29.389 1.00 42.84 342 THR B CA 1
ATOM 7077 C C . THR B 1 262 ? 136.042 -292.850 28.102 1.00 42.66 342 THR B C 1
ATOM 7078 O O . THR B 1 262 ? 136.149 -292.240 27.041 1.00 46.27 342 THR B O 1
ATOM 7082 N N . GLY B 1 263 ? 135.450 -294.034 28.189 1.00 42.53 343 GLY B N 1
ATOM 7083 C CA . GLY B 1 263 ? 134.830 -294.647 27.030 1.00 42.86 343 GLY B CA 1
ATOM 7084 C C . GLY B 1 263 ? 133.317 -294.677 27.142 1.00 45.54 343 GLY B C 1
ATOM 7085 O O . GLY B 1 263 ? 132.634 -295.223 26.278 1.00 44.87 343 GLY B O 1
ATOM 7086 N N . THR B 1 264 ? 132.791 -294.071 28.203 1.00 51.13 344 THR B N 1
ATOM 7087 C CA . THR B 1 264 ? 131.367 -294.165 28.511 1.00 53.18 344 THR B CA 1
ATOM 7088 C C . THR B 1 264 ? 130.663 -292.806 28.441 1.00 44.31 344 THR B C 1
ATOM 7089 O O . THR B 1 264 ? 131.252 -291.773 28.756 1.00 45.11 344 THR B O 1
ATOM 7093 N N . PRO B 1 265 ? 129.391 -292.805 28.021 1.00 44.21 345 PRO B N 1
ATOM 7094 C CA . PRO B 1 265 ? 128.647 -291.546 27.929 1.00 43.73 345 PRO B CA 1
ATOM 7095 C C . PRO B 1 265 ? 128.253 -291.034 29.310 1.00 39.71 345 PRO B C 1
ATOM 7096 O O . PRO B 1 265 ? 128.436 -291.748 30.298 1.00 41.16 345 PRO B O 1
ATOM 7100 N N . LEU B 1 266 ? 127.741 -289.806 29.373 1.00 49.98 346 LEU B N 1
ATOM 7101 C CA . LEU B 1 266 ? 127.269 -289.227 30.625 1.00 42.36 346 LEU B CA 1
ATOM 7102 C C . LEU B 1 266 ? 126.131 -290.079 31.171 1.00 50.24 346 LEU B C 1
ATOM 7103 O O . LEU B 1 266 ? 125.327 -290.612 30.409 1.00 48.89 346 LEU B O 1
ATOM 7108 N N . GLN B 1 267 ? 126.054 -290.200 32.489 1.00 52.56 347 GLN B N 1
ATOM 7109 C CA . GLN B 1 267 ? 124.989 -290.987 33.095 1.00 60.80 347 GLN B CA 1
ATOM 7110 C C . GLN B 1 267 ? 124.075 -290.149 33.979 1.00 51.81 347 GLN B C 1
ATOM 7111 O O . GLN B 1 267 ? 124.473 -289.100 34.490 1.00 48.38 347 GLN B O 1
ATOM 7117 N N . ASN B 1 268 ? 122.839 -290.616 34.122 1.00 58.37 348 ASN B N 1
ATOM 7118 C CA . ASN B 1 268 ? 121.825 -289.951 34.930 1.00 40.43 348 ASN B CA 1
ATOM 7119 C C . ASN B 1 268 ? 122.058 -290.175 36.415 1.00 42.59 348 ASN B C 1
ATOM 7120 O O . ASN B 1 268 ? 121.353 -290.950 37.058 1.00 69.48 348 ASN B O 1
ATOM 7125 N N . ASN B 1 269 ? 123.054 -289.485 36.951 1.00 41.93 349 ASN B N 1
ATOM 7126 C CA . ASN B 1 269 ? 123.459 -289.647 38.334 1.00 36.04 349 ASN B CA 1
ATOM 7127 C C . ASN B 1 269 ? 123.952 -288.308 38.855 1.00 41.95 349 ASN B C 1
ATOM 7128 O O . ASN B 1 269 ? 125.057 -287.871 38.523 1.00 50.23 349 ASN B O 1
ATOM 7133 N N . LEU B 1 270 ? 123.125 -287.658 39.664 1.00 33.79 350 LEU B N 1
ATOM 7134 C CA . LEU B 1 270 ? 123.397 -286.302 40.114 1.00 39.81 350 LEU B CA 1
ATOM 7135 C C . LEU B 1 270 ? 124.795 -286.133 40.710 1.00 43.60 350 LEU B C 1
ATOM 7136 O O . LEU B 1 270 ? 125.478 -285.149 40.429 1.00 48.45 350 LEU B O 1
ATOM 7141 N N . HIS B 1 271 ? 125.226 -287.099 41.513 1.00 38.18 351 HIS B N 1
ATOM 7142 C CA . HIS B 1 271 ? 126.516 -286.986 42.185 1.00 41.46 351 HIS B CA 1
ATOM 7143 C C . HIS B 1 271 ? 127.697 -287.072 41.227 1.00 42.66 351 HIS B C 1
ATOM 7144 O O . HIS B 1 271 ? 128.684 -286.357 41.392 1.00 42.30 351 HIS B O 1
ATOM 7151 N N . GLU B 1 272 ? 127.609 -287.977 40.256 1.00 39.93 352 GLU B N 1
ATOM 7152 C CA . GLU B 1 272 ? 128.653 -288.115 39.252 1.00 38.65 352 GLU B CA 1
ATOM 7153 C C . GLU B 1 272 ? 128.795 -286.814 38.469 1.00 46.66 352 GLU B C 1
ATOM 7154 O O . GLU B 1 272 ? 129.907 -286.356 38.216 1.00 40.42 352 GLU B O 1
ATOM 7160 N N . LEU B 1 273 ? 127.662 -286.227 38.093 1.00 38.21 353 LEU B N 1
ATOM 7161 C CA . LEU B 1 273 ? 127.648 -284.976 37.343 1.00 35.99 353 LEU B CA 1
ATOM 7162 C C . LEU B 1 273 ? 128.262 -283.832 38.133 1.00 35.24 353 LEU B C 1
ATOM 7163 O O . LEU B 1 273 ? 128.990 -283.013 37.574 1.00 43.40 353 LEU B O 1
ATOM 7168 N N . TRP B 1 274 ? 127.981 -283.768 39.429 1.00 32.65 354 TRP B N 1
ATOM 7169 C CA . TRP B 1 274 ? 128.659 -282.774 40.247 1.00 33.52 354 TRP B CA 1
ATOM 7170 C C . TRP B 1 274 ? 130.157 -283.067 40.301 1.00 40.46 354 TRP B C 1
ATOM 7171 O O . TRP B 1 274 ? 130.976 -282.148 40.340 1.00 33.43 354 TRP B O 1
ATOM 7182 N N . ALA B 1 275 ? 130.511 -284.349 40.323 1.00 34.62 355 ALA B N 1
ATOM 7183 C CA . ALA B 1 275 ? 131.911 -284.743 40.422 1.00 40.74 355 ALA B CA 1
ATOM 7184 C C . ALA B 1 275 ? 132.699 -284.318 39.182 1.00 32.28 355 ALA B C 1
ATOM 7185 O O . ALA B 1 275 ? 133.852 -283.901 39.287 1.00 30.05 355 ALA B O 1
ATOM 7187 N N . LEU B 1 276 ? 132.063 -284.409 38.018 1.00 24.41 356 LEU B N 1
ATOM 7188 C CA . LEU B 1 276 ? 132.658 -283.925 36.772 1.00 41.75 356 LEU B CA 1
ATOM 7189 C C . LEU B 1 276 ? 132.850 -282.409 36.787 1.00 27.75 356 LEU B C 1
ATOM 7190 O O . LEU B 1 276 ? 133.899 -281.908 36.402 1.00 33.54 356 LEU B O 1
ATOM 7195 N N . LEU B 1 277 ? 131.825 -281.687 37.220 1.00 31.69 357 LEU B N 1
ATOM 7196 C CA . LEU B 1 277 ? 131.902 -280.237 37.315 1.00 24.76 357 LEU B CA 1
ATOM 7197 C C . LEU B 1 277 ? 133.015 -279.818 38.261 1.00 26.73 357 LEU B C 1
ATOM 7198 O O . LEU B 1 277 ? 133.738 -278.856 38.005 1.00 33.20 357 LEU B O 1
ATOM 7203 N N . ASN B 1 278 ? 133.169 -280.573 39.340 1.00 28.53 358 ASN B N 1
ATOM 7204 C CA . ASN B 1 278 ? 134.213 -280.301 40.313 1.00 33.32 358 ASN B CA 1
ATOM 7205 C C . ASN B 1 278 ? 135.581 -280.615 39.739 1.00 31.34 358 ASN B C 1
ATOM 7206 O O . ASN B 1 278 ? 136.541 -279.894 39.980 1.00 36.26 358 ASN B O 1
ATOM 7211 N N . PHE B 1 279 ? 135.656 -281.694 38.967 1.00 37.24 359 PHE B N 1
ATOM 7212 C CA . PHE B 1 279 ? 136.890 -282.067 38.291 1.00 29.84 359 PHE B CA 1
ATOM 7213 C C . PHE B 1 279 ? 137.302 -281.037 37.236 1.00 32.00 359 PHE B C 1
ATOM 7214 O O . PHE B 1 279 ? 138.471 -280.675 37.138 1.00 29.92 359 PHE B O 1
ATOM 7222 N N . LEU B 1 280 ? 136.338 -280.580 36.443 1.00 29.86 360 LEU B N 1
ATOM 7223 C CA . LEU B 1 280 ? 136.615 -279.624 35.378 1.00 27.81 360 LEU B CA 1
ATOM 7224 C C . LEU B 1 280 ? 136.824 -278.201 35.898 1.00 38.93 360 LEU B C 1
ATOM 7225 O O . LEU B 1 280 ? 137.716 -277.488 35.437 1.00 37.60 360 LEU B O 1
ATOM 7230 N N . LEU B 1 281 ? 136.009 -277.795 36.863 1.00 38.53 361 LEU B N 1
ATOM 7231 C CA . LEU B 1 281 ? 136.048 -276.428 37.375 1.00 32.09 361 LEU B CA 1
ATOM 7232 C C . LEU B 1 281 ? 136.125 -276.403 38.898 1.00 31.11 361 LEU B C 1
ATOM 7233 O O . LEU B 1 281 ? 135.165 -276.020 39.557 1.00 31.16 361 LEU B O 1
ATOM 7238 N N . PRO B 1 282 ? 137.270 -276.808 39.464 1.00 37.56 362 PRO B N 1
ATOM 7239 C CA . PRO B 1 282 ? 137.372 -276.963 40.923 1.00 42.85 362 PRO B CA 1
ATOM 7240 C C . PRO B 1 282 ? 137.308 -275.651 41.714 1.00 52.56 362 PRO B C 1
ATOM 7241 O O . PRO B 1 282 ? 137.167 -275.694 42.934 1.00 55.48 362 PRO B O 1
ATOM 7245 N N . ASP B 1 283 ? 137.392 -274.510 41.037 1.00 45.56 363 ASP B N 1
ATOM 7246 C CA . ASP B 1 283 ? 137.314 -273.226 41.725 1.00 40.64 363 ASP B CA 1
ATOM 7247 C C . ASP B 1 283 ? 135.887 -272.714 41.745 1.00 43.19 363 ASP B C 1
ATOM 7248 O O . ASP B 1 283 ? 135.505 -271.954 42.633 1.00 54.41 363 ASP B O 1
ATOM 7253 N N . VAL B 1 284 ? 135.105 -273.133 40.757 1.00 34.43 364 VAL B N 1
ATOM 7254 C CA . VAL B 1 284 ? 133.706 -272.746 40.669 1.00 38.70 364 VAL B CA 1
ATOM 7255 C C . VAL B 1 284 ? 132.842 -273.701 41.488 1.00 44.80 364 VAL B C 1
ATOM 7256 O O . VAL B 1 284 ? 131.941 -273.275 42.211 1.00 52.74 364 VAL B O 1
ATOM 7260 N N . PHE B 1 285 ? 133.132 -274.993 41.384 1.00 46.37 365 PHE B N 1
ATOM 7261 C CA . PHE B 1 285 ? 132.392 -276.009 42.129 1.00 39.50 365 PHE B CA 1
ATOM 7262 C C . PHE B 1 285 ? 133.306 -276.683 43.137 1.00 42.14 365 PHE B C 1
ATOM 7263 O O . PHE B 1 285 ? 133.529 -277.893 43.080 1.00 47.23 365 PHE B O 1
ATOM 7271 N N . GLY B 1 286 ? 133.835 -275.886 44.058 1.00 44.77 366 GLY B N 1
ATOM 7272 C CA . GLY B 1 286 ? 134.810 -276.362 45.019 1.00 38.64 366 GLY B CA 1
ATOM 7273 C C . GLY B 1 286 ? 134.299 -277.382 46.016 1.00 49.96 366 GLY B C 1
ATOM 7274 O O . GLY B 1 286 ? 134.990 -278.357 46.315 1.00 49.64 366 GLY B O 1
ATOM 7275 N N . ASP B 1 287 ? 133.099 -277.163 46.544 1.00 43.14 367 ASP B N 1
ATOM 7276 C CA . ASP B 1 287 ? 132.581 -278.047 47.584 1.00 51.69 367 ASP B CA 1
ATOM 7277 C C . ASP B 1 287 ? 131.173 -278.552 47.308 1.00 38.46 367 ASP B C 1
ATOM 7278 O O . ASP B 1 287 ? 130.324 -277.833 46.778 1.00 46.85 367 ASP B O 1
ATOM 7283 N N . SER B 1 288 ? 130.941 -279.795 47.711 1.00 46.17 368 SER B N 1
ATOM 7284 C CA . SER B 1 288 ? 129.663 -280.470 47.555 1.00 36.97 368 SER B CA 1
ATOM 7285 C C . SER B 1 288 ? 128.517 -279.730 48.252 1.00 41.12 368 SER B C 1
ATOM 7286 O O . SER B 1 288 ? 127.365 -279.833 47.844 1.00 45.45 368 SER B O 1
ATOM 7289 N N . GLU B 1 289 ? 128.844 -278.976 49.294 1.00 47.76 369 GLU B N 1
ATOM 7290 C CA . GLU B 1 289 ? 127.836 -278.312 50.112 1.00 45.29 369 GLU B CA 1
ATOM 7291 C C . GLU B 1 289 ? 127.098 -277.219 49.346 1.00 41.63 369 GLU B C 1
ATOM 7292 O O . GLU B 1 289 ? 125.877 -277.119 49.421 1.00 43.27 369 GLU B O 1
ATOM 7298 N N . ALA B 1 290 ? 127.842 -276.408 48.602 1.00 40.95 370 ALA B N 1
ATOM 7299 C CA . ALA B 1 290 ? 127.252 -275.317 47.838 1.00 39.56 370 ALA B CA 1
ATOM 7300 C C . ALA B 1 290 ? 126.318 -275.847 46.753 1.00 42.85 370 ALA B C 1
ATOM 7301 O O . ALA B 1 290 ? 125.315 -275.215 46.419 1.00 43.90 370 ALA B O 1
ATOM 7303 N N . PHE B 1 291 ? 126.657 -277.009 46.207 1.00 32.53 371 PHE B N 1
ATOM 7304 C CA . PHE B 1 291 ? 125.834 -277.641 45.185 1.00 38.78 371 PHE B CA 1
ATOM 7305 C C . PHE B 1 291 ? 124.538 -278.183 45.779 1.00 34.79 371 PHE B C 1
ATOM 7306 O O . PHE B 1 291 ? 123.471 -278.031 45.191 1.00 31.44 371 PHE B O 1
ATOM 7314 N N . ASP B 1 292 ? 124.639 -278.829 46.935 1.00 36.73 372 ASP B N 1
ATOM 7315 C CA . ASP B 1 292 ? 123.459 -279.376 47.598 1.00 41.29 372 ASP B CA 1
ATOM 7316 C C . ASP B 1 292 ? 122.478 -278.264 47.973 1.00 29.78 372 ASP B C 1
ATOM 7317 O O . ASP B 1 292 ? 121.274 -278.403 47.784 1.00 35.01 372 ASP B O 1
ATOM 7322 N N . GLN B 1 293 ? 123.008 -277.155 48.479 1.00 28.98 373 GLN B N 1
ATOM 7323 C CA . GLN B 1 293 ? 122.195 -275.989 48.809 1.00 40.02 373 GLN B CA 1
ATOM 7324 C C . GLN B 1 293 ? 121.568 -275.345 47.573 1.00 41.39 373 GLN B C 1
ATOM 7325 O O . GLN B 1 293 ? 120.449 -274.839 47.635 1.00 45.58 373 GLN B O 1
ATOM 7331 N N . TRP B 1 294 ? 122.288 -275.346 46.454 1.00 40.09 374 TRP B N 1
ATOM 7332 C CA . TRP B 1 294 ? 121.722 -274.809 45.222 1.00 41.03 374 TRP B CA 1
ATOM 7333 C C . TRP B 1 294 ? 120.546 -275.660 44.754 1.00 31.71 374 TRP B C 1
ATOM 7334 O O . TRP B 1 294 ? 119.499 -275.132 44.386 1.00 39.03 374 TRP B O 1
ATOM 7345 N N . PHE B 1 295 ? 120.729 -276.977 44.775 1.00 28.42 375 PHE B N 1
ATOM 7346 C CA . PHE B 1 295 ? 119.703 -277.914 44.326 1.00 37.38 375 PHE B CA 1
ATOM 7347 C C . PHE B 1 295 ? 118.423 -277.810 45.155 1.00 33.41 375 PHE B C 1
ATOM 7348 O O . PHE B 1 295 ? 117.321 -277.799 44.607 1.00 28.18 375 PHE B O 1
ATOM 7356 N N . SER B 1 296 ? 118.577 -277.767 46.474 1.00 26.61 376 SER B N 1
ATOM 7357 C CA . SER B 1 296 ? 117.435 -277.661 47.377 1.00 41.26 376 SER B CA 1
ATOM 7358 C C . SER B 1 296 ? 116.713 -276.324 47.244 1.00 35.87 376 SER B C 1
ATOM 7359 O O . SER B 1 296 ? 115.514 -276.238 47.489 1.00 33.17 376 SER B O 1
ATOM 7362 N N . GLY B 1 297 ? 117.442 -275.291 46.833 1.00 40.67 377 GLY B N 1
ATOM 7363 C CA . GLY B 1 297 ? 116.883 -273.954 46.739 1.00 26.26 377 GLY B CA 1
ATOM 7364 C C . GLY B 1 297 ? 116.208 -273.650 45.414 1.00 33.27 377 GLY B C 1
ATOM 7365 O O . GLY B 1 297 ? 115.412 -272.717 45.317 1.00 44.60 377 GLY B O 1
ATOM 7366 N N . GLN B 1 298 ? 116.525 -274.426 44.383 1.00 31.42 378 GLN B N 1
ATOM 7367 C CA . GLN B 1 298 ? 115.926 -274.191 43.076 1.00 30.66 378 GLN B CA 1
ATOM 7368 C C . GLN B 1 298 ? 114.646 -275.010 42.930 1.00 33.72 378 GLN B C 1
ATOM 7369 O O . GLN B 1 298 ? 114.293 -275.785 43.817 1.00 31.48 378 GLN B O 1
ATOM 7375 N N . ASP B 1 299 ? 113.967 -274.849 41.804 1.00 29.83 379 ASP B N 1
ATOM 7376 C CA . ASP B 1 299 ? 112.586 -275.295 41.695 1.00 33.90 379 ASP B CA 1
ATOM 7377 C C . ASP B 1 299 ? 112.323 -276.354 40.628 1.00 35.78 379 ASP B C 1
ATOM 7378 O O . ASP B 1 299 ? 111.170 -276.610 40.286 1.00 45.17 379 ASP B O 1
ATOM 7383 N N . ARG B 1 300 ? 113.371 -276.968 40.096 1.00 29.46 380 ARG B N 1
ATOM 7384 C CA . ARG B 1 300 ? 113.169 -278.057 39.143 1.00 27.24 380 ARG B CA 1
ATOM 7385 C C . ARG B 1 300 ? 113.425 -279.398 39.816 1.00 26.26 380 ARG B C 1
ATOM 7386 O O . ARG B 1 300 ? 114.322 -279.525 40.656 1.00 28.30 380 ARG B O 1
ATOM 7394 N N . ASP B 1 301 ? 112.636 -280.398 39.448 1.00 25.65 381 ASP B N 1
ATOM 7395 C CA . ASP B 1 301 ? 112.789 -281.725 40.022 1.00 31.59 381 ASP B CA 1
ATOM 7396 C C . ASP B 1 301 ? 114.145 -282.304 39.643 1.00 32.19 381 ASP B C 1
ATOM 7397 O O . ASP B 1 301 ? 114.811 -281.801 38.744 1.00 32.77 381 ASP B O 1
ATOM 7402 N N . GLN B 1 302 ? 114.538 -283.370 40.330 1.00 34.03 382 GLN B N 1
ATOM 7403 C CA . GLN B 1 302 ? 115.869 -283.953 40.183 1.00 37.57 382 GLN B CA 1
ATOM 7404 C C . GLN B 1 302 ? 116.208 -284.441 38.773 1.00 42.31 382 GLN B C 1
ATOM 7405 O O . GLN B 1 302 ? 117.306 -284.188 38.279 1.00 33.38 382 GLN B O 1
ATOM 7411 N N . ASP B 1 303 ? 115.282 -285.149 38.134 1.00 32.33 383 ASP B N 1
ATOM 7412 C CA . ASP B 1 303 ? 115.540 -285.681 36.801 1.00 34.74 383 ASP B CA 1
ATOM 7413 C C . ASP B 1 303 ? 115.704 -284.566 35.772 1.00 42.30 383 ASP B C 1
ATOM 7414 O O . ASP B 1 303 ? 116.435 -284.717 34.793 1.00 34.18 383 ASP B O 1
ATOM 7419 N N . THR B 1 304 ? 115.028 -283.446 36.008 1.00 31.81 384 THR B N 1
ATOM 7420 C CA . THR B 1 304 ? 115.147 -282.278 35.147 1.00 25.07 384 THR B CA 1
ATOM 7421 C C . THR B 1 304 ? 116.491 -281.585 35.366 1.00 31.72 384 THR B C 1
ATOM 7422 O O . THR B 1 304 ? 117.142 -281.174 34.407 1.00 37.35 384 THR B O 1
ATOM 7426 N N . VAL B 1 305 ? 116.906 -281.473 36.627 1.00 28.19 385 VAL B N 1
ATOM 7427 C CA . VAL B 1 305 ? 118.221 -280.933 36.967 1.00 36.06 385 VAL B CA 1
ATOM 7428 C C . VAL B 1 305 ? 119.341 -281.767 36.342 1.00 34.81 385 VAL B C 1
ATOM 7429 O O . VAL B 1 305 ? 120.302 -281.224 35.802 1.00 36.06 385 VAL B O 1
ATOM 7433 N N . VAL B 1 306 ? 119.201 -283.086 36.419 1.00 27.67 386 VAL B N 1
ATOM 7434 C CA . VAL B 1 306 ? 120.144 -284.011 35.804 1.00 30.28 386 VAL B CA 1
ATOM 7435 C C . VAL B 1 306 ? 120.294 -283.716 34.314 1.00 34.95 386 VAL B C 1
ATOM 7436 O O . VAL B 1 306 ? 121.411 -283.641 33.793 1.00 27.69 386 VAL B O 1
ATOM 7440 N N . GLN B 1 307 ? 119.168 -283.516 33.639 1.00 25.55 387 GLN B N 1
ATOM 7441 C CA . GLN B 1 307 ? 119.196 -283.223 32.215 1.00 33.29 387 GLN B CA 1
ATOM 7442 C C . GLN B 1 307 ? 119.809 -281.854 31.922 1.00 38.80 387 GLN B C 1
ATOM 7443 O O . GLN B 1 307 ? 120.504 -281.680 30.925 1.00 35.66 387 GLN B O 1
ATOM 7449 N N . GLN B 1 308 ? 119.557 -280.887 32.796 1.00 32.36 388 GLN B N 1
ATOM 7450 C CA . GLN B 1 308 ? 120.156 -279.570 32.648 1.00 33.78 388 GLN B CA 1
ATOM 7451 C C . GLN B 1 308 ? 121.675 -279.631 32.806 1.00 32.35 388 GLN B C 1
ATOM 7452 O O . GLN B 1 308 ? 122.406 -278.950 32.091 1.00 32.34 388 GLN B O 1
ATOM 7458 N N . LEU B 1 309 ? 122.139 -280.458 33.736 1.00 27.90 389 LEU B N 1
ATOM 7459 C CA . LEU B 1 309 ? 123.563 -280.647 33.953 1.00 29.82 389 LEU B CA 1
ATOM 7460 C C . LEU B 1 309 ? 124.233 -281.309 32.750 1.00 33.99 389 LEU B C 1
ATOM 7461 O O . LEU B 1 309 ? 125.362 -280.966 32.402 1.00 29.55 389 LEU B O 1
ATOM 7466 N N . HIS B 1 310 ? 123.540 -282.258 32.123 1.00 30.19 390 HIS B N 1
ATOM 7467 C CA . HIS B 1 310 ? 124.036 -282.879 30.898 1.00 32.42 390 HIS B CA 1
ATOM 7468 C C . HIS B 1 310 ? 124.244 -281.837 29.805 1.00 30.30 390 HIS B C 1
ATOM 7469 O O . HIS B 1 310 ? 125.262 -281.846 29.117 1.00 32.37 390 HIS B O 1
ATOM 7476 N N . ARG B 1 311 ? 123.267 -280.948 29.656 1.00 20.76 391 ARG B N 1
ATOM 7477 C CA . ARG B 1 311 ? 123.283 -279.925 28.614 1.00 30.27 391 ARG B CA 1
ATOM 7478 C C . ARG B 1 311 ? 124.427 -278.944 28.830 1.00 35.79 391 ARG B C 1
ATOM 7479 O O . ARG B 1 311 ? 125.053 -278.468 27.884 1.00 43.09 391 ARG B O 1
ATOM 7487 N N . VAL B 1 312 ? 124.680 -278.649 30.095 1.00 25.44 392 VAL B N 1
ATOM 7488 C CA . VAL B 1 312 ? 125.734 -277.741 30.507 1.00 29.46 392 VAL B CA 1
ATOM 7489 C C . VAL B 1 312 ? 127.130 -278.352 30.375 1.00 31.56 392 VAL B C 1
ATOM 7490 O O . VAL B 1 312 ? 128.114 -277.637 30.168 1.00 34.21 392 VAL B O 1
ATOM 7494 N N . LEU B 1 313 ? 127.202 -279.676 30.457 1.00 29.22 393 LEU B N 1
ATOM 7495 C CA . LEU B 1 313 ? 128.471 -280.392 30.344 1.00 29.46 393 LEU B CA 1
ATOM 7496 C C . LEU B 1 313 ? 128.864 -280.663 28.895 1.00 27.03 393 LEU B C 1
ATOM 7497 O O . LEU B 1 313 ? 130.010 -280.997 28.616 1.00 39.16 393 LEU B O 1
ATOM 7502 N N . ARG B 1 314 ? 127.913 -280.508 27.981 1.00 31.65 394 ARG B N 1
ATOM 7503 C CA . ARG B 1 314 ? 128.144 -280.777 26.560 1.00 37.98 394 ARG B CA 1
ATOM 7504 C C . ARG B 1 314 ? 129.373 -280.084 25.945 1.00 30.91 394 ARG B C 1
ATOM 7505 O O . ARG B 1 314 ? 130.149 -280.735 25.253 1.00 38.26 394 ARG B O 1
ATOM 7513 N N . PRO B 1 315 ? 129.565 -278.775 26.202 1.00 30.29 395 PRO B N 1
ATOM 7514 C CA . PRO B 1 315 ? 130.757 -278.118 25.642 1.00 37.84 395 PRO B CA 1
ATOM 7515 C C . PRO B 1 315 ? 132.093 -278.680 26.149 1.00 33.52 395 PRO B C 1
ATOM 7516 O O . PRO B 1 315 ? 133.115 -278.505 25.488 1.00 47.71 395 PRO B O 1
ATOM 7520 N N . PHE B 1 316 ? 132.086 -279.333 27.305 1.00 33.55 396 PHE B N 1
ATOM 7521 C CA . PHE B 1 316 ? 133.319 -279.837 27.904 1.00 26.59 396 PHE B CA 1
ATOM 7522 C C . PHE B 1 316 ? 133.552 -281.289 27.531 1.00 21.91 396 PHE B C 1
ATOM 7523 O O . PHE B 1 316 ? 134.489 -281.920 28.022 1.00 33.78 396 PHE B O 1
ATOM 7531 N N . LEU B 1 317 ? 132.692 -281.822 26.671 1.00 25.78 397 LEU B N 1
ATOM 7532 C CA . LEU B 1 317 ? 132.695 -283.254 26.393 1.00 30.59 397 LEU B CA 1
ATOM 7533 C C . LEU B 1 317 ? 132.649 -283.565 24.907 1.00 31.47 397 LEU B C 1
ATOM 7534 O O . LEU B 1 317 ? 131.804 -283.050 24.181 1.00 37.02 397 LEU B O 1
ATOM 7539 N N . LEU B 1 318 ? 133.568 -284.416 24.463 1.00 30.89 398 LEU B N 1
ATOM 7540 C CA . LEU B 1 318 ? 133.551 -284.901 23.094 1.00 36.33 398 LEU B CA 1
ATOM 7541 C C . LEU B 1 318 ? 133.330 -286.403 23.115 1.00 31.53 398 LEU B C 1
ATOM 7542 O O . LEU B 1 318 ? 134.100 -287.147 23.724 1.00 26.19 398 LEU B O 1
ATOM 7547 N N . ARG B 1 319 ? 132.252 -286.851 22.487 1.00 25.44 399 ARG B N 1
ATOM 7548 C CA . ARG B 1 319 ? 132.034 -288.281 22.370 1.00 34.70 399 ARG B CA 1
ATOM 7549 C C . ARG B 1 319 ? 131.510 -288.640 21.001 1.00 31.80 399 ARG B C 1
ATOM 7550 O O . ARG B 1 319 ? 130.634 -287.975 20.453 1.00 40.72 399 ARG B O 1
ATOM 7558 N N . ARG B 1 320 ? 132.035 -289.729 20.469 1.00 35.85 400 ARG B N 1
ATOM 7559 C CA . ARG B 1 320 ? 131.673 -290.190 19.152 1.00 34.66 400 ARG B CA 1
ATOM 7560 C C . ARG B 1 320 ? 131.764 -291.687 19.244 1.00 32.64 400 ARG B C 1
ATOM 7561 O O . ARG B 1 320 ? 132.627 -292.221 19.940 1.00 33.93 400 ARG B O 1
ATOM 7569 N N . VAL B 1 321 ? 130.815 -292.360 18.608 1.00 35.11 401 VAL B N 1
ATOM 7570 C CA . VAL B 1 321 ? 130.760 -293.809 18.641 1.00 40.77 401 VAL B CA 1
ATOM 7571 C C . VAL B 1 321 ? 131.121 -294.313 17.259 1.00 36.00 401 VAL B C 1
ATOM 7572 O O . VAL B 1 321 ? 131.054 -293.559 16.290 1.00 39.47 401 VAL B O 1
ATOM 7576 N N . LYS B 1 322 ? 131.508 -295.582 17.179 1.00 35.74 402 LYS B N 1
ATOM 7577 C CA . LYS B 1 322 ? 131.994 -296.173 15.936 1.00 30.91 402 LYS B CA 1
ATOM 7578 C C . LYS B 1 322 ? 131.118 -295.864 14.725 1.00 39.95 402 LYS B C 1
ATOM 7579 O O . LYS B 1 322 ? 131.636 -295.631 13.635 1.00 46.53 402 LYS B O 1
ATOM 7585 N N . SER B 1 323 ? 129.801 -295.845 14.908 1.00 37.32 403 SER B N 1
ATOM 7586 C CA . SER B 1 323 ? 128.910 -295.543 13.787 1.00 43.20 403 SER B CA 1
ATOM 7587 C C . SER B 1 323 ? 129.058 -294.102 13.284 1.00 34.46 403 SER B C 1
ATOM 7588 O O . SER B 1 323 ? 128.893 -293.845 12.095 1.00 46.91 403 SER B O 1
ATOM 7591 N N . ASP B 1 324 ? 129.378 -293.170 14.182 1.00 33.94 404 ASP B N 1
ATOM 7592 C CA . ASP B 1 324 ? 129.645 -291.785 13.784 1.00 37.21 404 ASP B CA 1
ATOM 7593 C C . ASP B 1 324 ? 130.868 -291.708 12.878 1.00 38.55 404 ASP B C 1
ATOM 7594 O O . ASP B 1 324 ? 130.890 -290.988 11.884 1.00 51.80 404 ASP B O 1
ATOM 7599 N N . VAL B 1 325 ? 131.894 -292.452 13.257 1.00 41.87 405 VAL B N 1
ATOM 7600 C CA . VAL B 1 325 ? 133.189 -292.423 12.595 1.00 41.90 405 VAL B CA 1
ATOM 7601 C C . VAL B 1 325 ? 133.173 -293.154 11.251 1.00 47.70 405 VAL B C 1
ATOM 7602 O O . VAL B 1 325 ? 133.812 -292.722 10.288 1.00 47.34 405 VAL B O 1
ATOM 7606 N N . GLU B 1 326 ? 132.429 -294.254 11.198 1.00 40.35 406 GLU B N 1
ATOM 7607 C CA . GLU B 1 326 ? 132.316 -295.078 9.998 1.00 43.29 406 GLU B CA 1
ATOM 7608 C C . GLU B 1 326 ? 131.413 -294.460 8.930 1.00 44.64 406 GLU B C 1
ATOM 7609 O O . GLU B 1 326 ? 131.512 -294.806 7.756 1.00 44.95 406 GLU B O 1
ATOM 7615 N N . LYS B 1 327 ? 130.526 -293.556 9.330 1.00 51.53 407 LYS B N 1
ATOM 7616 C CA . LYS B 1 327 ? 129.695 -292.858 8.355 1.00 51.01 407 LYS B CA 1
ATOM 7617 C C . LYS B 1 327 ? 130.535 -291.812 7.625 1.00 49.26 407 LYS B C 1
ATOM 7618 O O . LYS B 1 327 ? 131.552 -291.351 8.141 1.00 50.39 407 LYS B O 1
ATOM 7624 N N . SER B 1 328 ? 130.116 -291.439 6.422 1.00 41.40 408 SER B N 1
ATOM 7625 C CA . SER B 1 328 ? 130.827 -290.415 5.670 1.00 43.38 408 SER B CA 1
ATOM 7626 C C . SER B 1 328 ? 130.358 -289.014 6.031 1.00 60.02 408 SER B C 1
ATOM 7627 O O . SER B 1 328 ? 129.161 -288.752 6.145 1.00 65.11 408 SER B O 1
ATOM 7630 N N . LEU B 1 329 ? 131.319 -288.120 6.219 1.00 50.63 409 LEU B N 1
ATOM 7631 C CA . LEU B 1 329 ? 131.038 -286.700 6.349 1.00 39.11 409 LEU B CA 1
ATOM 7632 C C . LEU B 1 329 ? 131.394 -286.059 5.021 1.00 38.20 409 LEU B C 1
ATOM 7633 O O . LEU B 1 329 ? 132.558 -286.047 4.624 1.00 52.31 409 LEU B O 1
ATOM 7638 N N . LEU B 1 330 ? 130.388 -285.548 4.324 1.00 39.85 410 LEU B N 1
ATOM 7639 C CA . LEU B 1 330 ? 130.595 -285.007 2.990 1.00 36.59 410 LEU B CA 1
ATOM 7640 C C . LEU B 1 330 ? 131.574 -283.839 3.022 1.00 39.98 410 LEU B C 1
ATOM 7641 O O . LEU B 1 330 ? 131.572 -283.051 3.967 1.00 49.98 410 LEU B O 1
ATOM 7646 N N . PRO B 1 331 ? 132.439 -283.747 2.002 1.00 50.18 411 PRO B N 1
ATOM 7647 C CA . PRO B 1 331 ? 133.404 -282.649 1.881 1.00 47.30 411 PRO B CA 1
ATOM 7648 C C . PRO B 1 331 ? 132.682 -281.325 1.693 1.00 42.23 411 PRO B C 1
ATOM 7649 O O . PRO B 1 331 ? 131.643 -281.304 1.044 1.00 47.94 411 PRO B O 1
ATOM 7653 N N . LYS B 1 332 ? 133.216 -280.240 2.242 1.00 43.37 412 LYS B N 1
ATOM 7654 C CA . LYS B 1 332 ? 132.591 -278.935 2.058 1.00 51.26 412 LYS B CA 1
ATOM 7655 C C . LYS B 1 332 ? 132.946 -278.307 0.711 1.00 49.86 412 LYS B C 1
ATOM 7656 O O . LYS B 1 332 ? 134.074 -278.421 0.236 1.00 65.34 412 LYS B O 1
ATOM 7662 N N . LYS B 1 333 ? 131.965 -277.662 0.092 1.00 41.24 413 LYS B N 1
ATOM 7663 C CA . LYS B 1 333 ? 132.204 -276.886 -1.113 1.00 43.73 413 LYS B CA 1
ATOM 7664 C C . LYS B 1 333 ? 132.451 -275.451 -0.700 1.00 47.16 413 LYS B C 1
ATOM 7665 O O . LYS B 1 333 ? 131.561 -274.794 -0.164 1.00 47.83 413 LYS B O 1
ATOM 7671 N N . GLU B 1 334 ? 133.665 -274.968 -0.937 1.00 41.16 414 GLU B N 1
ATOM 7672 C CA . GLU B 1 334 ? 134.012 -273.599 -0.589 1.00 40.57 414 GLU B CA 1
ATOM 7673 C C . GLU B 1 334 ? 134.042 -272.741 -1.849 1.00 46.50 414 GLU B C 1
ATOM 7674 O O . GLU B 1 334 ? 134.780 -273.033 -2.793 1.00 57.38 414 GLU B O 1
ATOM 7680 N N . ILE B 1 335 ? 133.238 -271.683 -1.864 1.00 46.49 415 ILE B N 1
ATOM 7681 C CA . ILE B 1 335 ? 133.129 -270.829 -3.042 1.00 35.21 415 ILE B CA 1
ATOM 7682 C C . ILE B 1 335 ? 133.311 -269.361 -2.694 1.00 40.60 415 ILE B C 1
ATOM 7683 O O . ILE B 1 335 ? 132.594 -268.823 -1.848 1.00 39.69 415 ILE B O 1
ATOM 7688 N N . ASN B 1 336 ? 134.263 -268.710 -3.356 1.00 37.39 416 ASN B N 1
ATOM 7689 C CA . ASN B 1 336 ? 134.410 -267.264 -3.237 1.00 41.23 416 ASN B CA 1
ATOM 7690 C C . ASN B 1 336 ? 133.339 -266.569 -4.066 1.00 49.12 416 ASN B C 1
ATOM 7691 O O . ASN B 1 336 ? 133.016 -267.007 -5.166 1.00 45.66 416 ASN B O 1
ATOM 7696 N N . VAL B 1 337 ? 132.773 -265.497 -3.527 1.00 54.63 417 VAL B N 1
ATOM 7697 C CA . VAL B 1 337 ? 131.770 -264.725 -4.244 1.00 38.88 417 VAL B CA 1
ATOM 7698 C C . VAL B 1 337 ? 132.267 -263.305 -4.471 1.00 44.43 417 VAL B C 1
ATOM 7699 O O . VAL B 1 337 ? 132.362 -262.508 -3.537 1.00 43.58 417 VAL B O 1
ATOM 7703 N N . TYR B 1 338 ? 132.606 -263.006 -5.721 1.00 56.23 418 TYR B N 1
ATOM 7704 C CA . TYR B 1 338 ? 133.203 -261.722 -6.065 1.00 48.28 418 TYR B CA 1
ATOM 7705 C C . TYR B 1 338 ? 132.118 -260.692 -6.329 1.00 42.12 418 TYR B C 1
ATOM 7706 O O . TYR B 1 338 ? 131.251 -260.886 -7.175 1.00 48.35 418 TYR B O 1
ATOM 7715 N N . ILE B 1 339 ? 132.181 -259.594 -5.584 1.00 50.21 419 ILE B N 1
ATOM 7716 C CA . ILE B 1 339 ? 131.053 -258.687 -5.438 1.00 54.07 419 ILE B CA 1
ATOM 7717 C C . ILE B 1 339 ? 131.467 -257.234 -5.632 1.00 60.77 419 ILE B C 1
ATOM 7718 O O . ILE B 1 339 ? 132.529 -256.820 -5.173 1.00 55.81 419 ILE B O 1
ATOM 7723 N N . GLY B 1 340 ? 130.621 -256.463 -6.311 1.00 47.49 420 GLY B N 1
ATOM 7724 C CA . GLY B 1 340 ? 130.891 -255.059 -6.550 1.00 48.50 420 GLY B CA 1
ATOM 7725 C C . GLY B 1 340 ? 130.533 -254.172 -5.376 1.00 56.73 420 GLY B C 1
ATOM 7726 O O . GLY B 1 340 ? 130.197 -254.659 -4.298 1.00 65.28 420 GLY B O 1
ATOM 7727 N N . MET B 1 341 ? 130.602 -252.862 -5.595 1.00 52.87 421 MET B N 1
ATOM 7728 C CA . MET B 1 341 ? 130.257 -251.881 -4.572 1.00 61.49 421 MET B CA 1
ATOM 7729 C C . MET B 1 341 ? 129.190 -250.911 -5.078 1.00 67.66 421 MET B C 1
ATOM 7730 O O . MET B 1 341 ? 129.159 -250.563 -6.257 1.00 73.28 421 MET B O 1
ATOM 7735 N N . SER B 1 342 ? 128.320 -250.473 -4.176 1.00 58.71 422 SER B N 1
ATOM 7736 C CA . SER B 1 342 ? 127.295 -249.499 -4.513 1.00 61.89 422 SER B CA 1
ATOM 7737 C C . SER B 1 342 ? 127.930 -248.132 -4.710 1.00 65.18 422 SER B C 1
ATOM 7738 O O . SER B 1 342 ? 129.063 -247.903 -4.286 1.00 61.84 422 SER B O 1
ATOM 7741 N N . GLU B 1 343 ? 127.189 -247.228 -5.343 1.00 50.98 423 GLU B N 1
ATOM 7742 C CA . GLU B 1 343 ? 127.642 -245.856 -5.554 1.00 64.60 423 GLU B CA 1
ATOM 7743 C C . GLU B 1 343 ? 128.037 -245.200 -4.234 1.00 57.97 423 GLU B C 1
ATOM 7744 O O . GLU B 1 343 ? 128.999 -244.434 -4.166 1.00 63.61 423 GLU B O 1
ATOM 7750 N N . MET B 1 344 ? 127.284 -245.512 -3.187 1.00 50.80 424 MET B N 1
ATOM 7751 C CA . MET B 1 344 ? 127.552 -244.970 -1.864 1.00 55.83 424 MET B CA 1
ATOM 7752 C C . MET B 1 344 ? 128.841 -245.539 -1.273 1.00 55.36 424 MET B C 1
ATOM 7753 O O . MET B 1 344 ? 129.586 -244.841 -0.577 1.00 39.21 424 MET B O 1
ATOM 7758 N N . GLN B 1 345 ? 129.096 -246.814 -1.549 1.00 44.47 425 GLN B N 1
ATOM 7759 C CA . GLN B 1 345 ? 130.343 -247.438 -1.135 1.00 61.30 425 GLN B CA 1
ATOM 7760 C C . GLN B 1 345 ? 131.514 -246.786 -1.862 1.00 61.32 425 GLN B C 1
ATOM 7761 O O . GLN B 1 345 ? 132.543 -246.471 -1.253 1.00 51.38 425 GLN B O 1
ATOM 7767 N N . VAL B 1 346 ? 131.345 -246.588 -3.168 1.00 53.77 426 VAL B N 1
ATOM 7768 C CA . VAL B 1 346 ? 132.361 -245.935 -3.993 1.00 60.94 426 VAL B CA 1
ATOM 7769 C C . VAL B 1 346 ? 132.751 -244.563 -3.437 1.00 60.83 426 VAL B C 1
ATOM 7770 O O . VAL B 1 346 ? 133.935 -244.236 -3.359 1.00 61.96 426 VAL B O 1
ATOM 7774 N N . LYS B 1 347 ? 131.762 -243.778 -3.018 1.00 51.31 427 LYS B N 1
ATOM 7775 C CA . LYS B 1 347 ? 132.037 -242.451 -2.469 1.00 56.11 427 LYS B CA 1
ATOM 7776 C C . LYS B 1 347 ? 132.819 -242.505 -1.161 1.00 63.30 427 LYS B C 1
ATOM 7777 O O . LYS B 1 347 ? 133.767 -241.740 -0.961 1.00 64.38 427 LYS B O 1
ATOM 7783 N N . TRP B 1 348 ? 132.415 -243.400 -0.266 1.00 62.46 428 TRP B N 1
ATOM 7784 C CA . TRP B 1 348 ? 133.070 -243.498 1.032 1.00 49.34 428 TRP B CA 1
ATOM 7785 C C . TRP B 1 348 ? 134.470 -244.088 0.915 1.00 37.12 428 TRP B C 1
ATOM 7786 O O . TRP B 1 348 ? 135.375 -243.688 1.644 1.00 39.60 428 TRP B O 1
ATOM 7797 N N . TYR B 1 349 ? 134.643 -245.022 -0.016 1.00 47.80 429 TYR B N 1
ATOM 7798 C CA . TYR B 1 349 ? 135.956 -245.593 -0.299 1.00 52.83 429 TYR B CA 1
ATOM 7799 C C . TYR B 1 349 ? 136.918 -244.494 -0.747 1.00 52.89 429 TYR B C 1
ATOM 7800 O O . TYR B 1 349 ? 138.064 -244.434 -0.298 1.00 47.41 429 TYR B O 1
ATOM 7809 N N . GLN B 1 350 ? 136.439 -243.621 -1.629 1.00 66.24 430 GLN B N 1
ATOM 7810 C CA . GLN B 1 350 ? 137.238 -242.502 -2.118 1.00 60.15 430 GLN B CA 1
ATOM 7811 C C . GLN B 1 350 ? 137.596 -241.544 -0.990 1.00 54.95 430 GLN B C 1
ATOM 7812 O O . GLN B 1 350 ? 138.757 -241.163 -0.843 1.00 65.68 430 GLN B O 1
ATOM 7818 N N . LYS B 1 351 ? 136.594 -241.167 -0.198 1.00 50.01 431 LYS B N 1
ATOM 7819 C CA . LYS B 1 351 ? 136.785 -240.271 0.946 1.00 53.82 431 LYS B CA 1
ATOM 7820 C C . LYS B 1 351 ? 137.849 -240.793 1.921 1.00 59.62 431 LYS B C 1
ATOM 7821 O O . LYS B 1 351 ? 138.646 -240.023 2.463 1.00 59.70 431 LYS B O 1
ATOM 7827 N N . ILE B 1 352 ? 137.848 -242.103 2.148 1.00 54.26 432 ILE B N 1
ATOM 7828 C CA . ILE B 1 352 ? 138.815 -242.724 3.047 1.00 69.68 432 ILE B CA 1
ATOM 7829 C C . ILE B 1 352 ? 140.224 -242.676 2.461 1.00 59.46 432 ILE B C 1
ATOM 7830 O O . ILE B 1 352 ? 141.174 -242.264 3.131 1.00 42.46 432 ILE B O 1
ATOM 7835 N N . LEU B 1 353 ? 140.348 -243.101 1.208 1.00 52.99 433 LEU B N 1
ATOM 7836 C CA . LEU B 1 353 ? 141.622 -243.054 0.505 1.00 55.71 433 LEU B CA 1
ATOM 7837 C C . LEU B 1 353 ? 142.163 -241.626 0.436 1.00 67.52 433 LEU B C 1
ATOM 7838 O O . LEU B 1 353 ? 143.339 -241.387 0.721 1.00 61.04 433 LEU B O 1
ATOM 7843 N N . GLU B 1 354 ? 141.293 -240.680 0.091 1.00 55.08 434 GLU B N 1
ATOM 7844 C CA . GLU B 1 354 ? 141.704 -239.288 -0.090 1.00 62.48 434 GLU B CA 1
ATOM 7845 C C . GLU B 1 354 ? 142.130 -238.592 1.198 1.00 56.49 434 GLU B C 1
ATOM 7846 O O . GLU B 1 354 ? 143.054 -237.779 1.183 1.00 59.47 434 GLU B O 1
ATOM 7852 N N . LYS B 1 355 ? 141.473 -238.907 2.311 1.00 56.04 435 LYS B N 1
ATOM 7853 C CA . LYS B 1 355 ? 141.777 -238.227 3.571 1.00 66.47 435 LYS B CA 1
ATOM 7854 C C . LYS B 1 355 ? 143.163 -238.604 4.087 1.00 62.97 435 LYS B C 1
ATOM 7855 O O . LYS B 1 355 ? 143.659 -238.029 5.056 1.00 74.27 435 LYS B O 1
ATOM 7861 N N . ASP B 1 356 ? 143.784 -239.575 3.429 1.00 64.58 436 ASP B N 1
ATOM 7862 C CA . ASP B 1 356 ? 145.166 -239.919 3.716 1.00 70.04 436 ASP B CA 1
ATOM 7863 C C . ASP B 1 356 ? 145.873 -240.289 2.413 1.00 63.90 436 ASP B C 1
ATOM 7864 O O . ASP B 1 356 ? 146.461 -241.366 2.285 1.00 65.54 436 ASP B O 1
ATOM 7869 N N . ILE B 1 357 ? 145.816 -239.369 1.454 1.00 62.95 437 ILE B N 1
ATOM 7870 C CA . ILE B 1 357 ? 146.271 -239.617 0.088 1.00 61.08 437 ILE B CA 1
ATOM 7871 C C . ILE B 1 357 ? 147.790 -239.797 -0.044 1.00 55.93 437 ILE B C 1
ATOM 7872 O O . ILE B 1 357 ? 148.258 -240.503 -0.938 1.00 46.07 437 ILE B O 1
ATOM 7877 N N . ASP B 1 358 ? 148.555 -239.172 0.846 1.00 48.09 438 ASP B N 1
ATOM 7878 C CA . ASP B 1 358 ? 150.013 -239.272 0.792 1.00 48.72 438 ASP B CA 1
ATOM 7879 C C . ASP B 1 358 ? 150.507 -240.697 1.022 1.00 63.79 438 ASP B C 1
ATOM 7880 O O . ASP B 1 358 ? 151.399 -241.175 0.319 1.00 57.35 438 ASP B O 1
ATOM 7885 N N . ALA B 1 359 ? 149.921 -241.373 2.006 1.00 67.24 439 ALA B N 1
ATOM 7886 C CA . ALA B 1 359 ? 150.272 -242.760 2.283 1.00 47.84 439 ALA B CA 1
ATOM 7887 C C . ALA B 1 359 ? 149.805 -243.662 1.148 1.00 43.85 439 ALA B C 1
ATOM 7888 O O . ALA B 1 359 ? 150.511 -244.587 0.749 1.00 54.52 439 ALA B O 1
ATOM 7890 N N . VAL B 1 360 ? 148.615 -243.380 0.626 1.00 42.37 440 VAL B N 1
ATOM 7891 C CA . VAL B 1 360 ? 148.036 -244.178 -0.453 1.00 49.81 440 VAL B CA 1
ATOM 7892 C C . VAL B 1 360 ? 148.889 -244.140 -1.721 1.00 53.41 440 VAL B C 1
ATOM 7893 O O . VAL B 1 360 ? 149.096 -245.167 -2.370 1.00 48.40 440 VAL B O 1
ATOM 7897 N N . ASN B 1 361 ? 149.389 -242.957 -2.066 1.00 58.32 441 ASN B N 1
ATOM 7898 C CA . ASN B 1 361 ? 150.258 -242.815 -3.228 1.00 60.23 441 ASN B CA 1
ATOM 7899 C C . ASN B 1 361 ? 151.599 -243.498 -3.007 1.00 55.62 441 ASN B C 1
ATOM 7900 O O . ASN B 1 361 ? 152.166 -244.083 -3.929 1.00 48.57 441 ASN B O 1
ATOM 7905 N N . GLY B 1 362 ? 152.088 -243.431 -1.771 1.00 60.57 442 GLY B N 1
ATOM 7906 C CA . GLY B 1 362 ? 153.344 -244.052 -1.394 1.00 48.71 442 GLY B CA 1
ATOM 7907 C C . GLY B 1 362 ? 154.555 -243.501 -2.123 1.00 65.16 442 GLY B C 1
ATOM 7908 O O . GLY B 1 362 ? 155.461 -244.252 -2.482 1.00 68.88 442 GLY B O 1
ATOM 7909 N N . ALA B 1 363 ? 154.574 -242.189 -2.338 1.00 58.39 443 ALA B N 1
ATOM 7910 C CA . ALA B 1 363 ? 155.685 -241.546 -3.034 1.00 50.60 443 ALA B CA 1
ATOM 7911 C C . ALA B 1 363 ? 156.700 -240.987 -2.050 1.00 49.12 443 ALA B C 1
ATOM 7912 O O . ALA B 1 363 ? 157.851 -240.736 -2.408 1.00 65.88 443 ALA B O 1
ATOM 7914 N N . GLY B 1 364 ? 156.265 -240.802 -0.809 1.00 46.84 444 GLY B N 1
ATOM 7915 C CA . GLY B 1 364 ? 157.101 -240.213 0.220 1.00 42.22 444 GLY B CA 1
ATOM 7916 C C . GLY B 1 364 ? 157.948 -241.205 0.995 1.00 56.82 444 GLY B C 1
ATOM 7917 O O . GLY B 1 364 ? 158.350 -242.244 0.472 1.00 50.00 444 GLY B O 1
ATOM 7918 N N . GLY B 1 365 ? 158.214 -240.883 2.258 1.00 51.49 445 GLY B N 1
ATOM 7919 C CA . GLY B 1 365 ? 159.149 -241.651 3.060 1.00 62.52 445 GLY B CA 1
ATOM 7920 C C . GLY B 1 365 ? 158.635 -242.968 3.607 1.00 77.61 445 GLY B C 1
ATOM 7921 O O . GLY B 1 365 ? 159.432 -243.821 4.002 1.00 74.12 445 GLY B O 1
ATOM 7922 N N . LYS B 1 366 ? 157.312 -243.131 3.628 1.00 61.76 446 LYS B N 1
ATOM 7923 C CA . LYS B 1 366 ? 156.678 -244.301 4.232 1.00 58.13 446 LYS B CA 1
ATOM 7924 C C . LYS B 1 366 ? 157.121 -244.449 5.682 1.00 70.40 446 LYS B C 1
ATOM 7925 O O . LYS B 1 366 ? 157.311 -245.563 6.170 1.00 66.87 446 LYS B O 1
ATOM 7931 N N . ARG B 1 367 ? 157.285 -243.322 6.367 1.00 78.89 447 ARG B N 1
ATOM 7932 C CA . ARG B 1 367 ? 157.825 -243.334 7.719 1.00 86.49 447 ARG B CA 1
ATOM 7933 C C . ARG B 1 367 ? 156.729 -243.086 8.757 1.00 91.56 447 ARG B C 1
ATOM 7934 O O . ARG B 1 367 ? 157.008 -242.951 9.949 1.00 90.77 447 ARG B O 1
ATOM 7942 N N . GLU B 1 368 ? 155.482 -243.031 8.297 1.00 89.73 448 GLU B N 1
ATOM 7943 C CA . GLU B 1 368 ? 154.343 -242.903 9.200 1.00 87.64 448 GLU B CA 1
ATOM 7944 C C . GLU B 1 368 ? 154.165 -244.196 9.985 1.00 77.96 448 GLU B C 1
ATOM 7945 O O . GLU B 1 368 ? 154.659 -245.248 9.578 1.00 82.39 448 GLU B O 1
ATOM 7951 N N . SER B 1 369 ? 153.449 -244.118 11.101 1.00 74.01 449 SER B N 1
ATOM 7952 C CA . SER B 1 369 ? 153.275 -245.274 11.971 1.00 72.81 449 SER B CA 1
ATOM 7953 C C . SER B 1 369 ? 152.460 -246.370 11.294 1.00 68.00 449 SER B C 1
ATOM 7954 O O . SER B 1 369 ? 151.706 -246.117 10.354 1.00 58.68 449 SER B O 1
ATOM 7957 N N . LYS B 1 370 ? 152.629 -247.594 11.773 1.00 57.82 450 LYS B N 1
ATOM 7958 C CA . LYS B 1 370 ? 151.851 -248.714 11.276 1.00 67.78 450 LYS B CA 1
ATOM 7959 C C . LYS B 1 370 ? 150.385 -248.507 11.652 1.00 68.72 450 LYS B C 1
ATOM 7960 O O . LYS B 1 370 ? 149.482 -248.910 10.918 1.00 61.46 450 LYS B O 1
ATOM 7966 N N . THR B 1 371 ? 150.163 -247.855 12.790 1.00 62.32 451 THR B N 1
ATOM 7967 C CA . THR B 1 371 ? 148.817 -247.557 13.273 1.00 66.64 451 THR B CA 1
ATOM 7968 C C . THR B 1 371 ? 148.015 -246.745 12.259 1.00 62.50 451 THR B C 1
ATOM 7969 O O . THR B 1 371 ? 146.823 -246.983 12.058 1.00 62.97 451 THR B O 1
ATOM 7973 N N . ARG B 1 372 ? 148.683 -245.792 11.620 1.00 59.12 452 ARG B N 1
ATOM 7974 C CA . ARG B 1 372 ? 148.057 -244.953 10.606 1.00 48.24 452 ARG B CA 1
ATOM 7975 C C . ARG B 1 372 ? 147.574 -245.782 9.417 1.00 54.94 452 ARG B C 1
ATOM 7976 O O . ARG B 1 372 ? 146.507 -245.522 8.865 1.00 67.37 452 ARG B O 1
ATOM 7984 N N . LEU B 1 373 ? 148.352 -246.790 9.033 1.00 61.40 453 LEU B N 1
ATOM 7985 C CA . LEU B 1 373 ? 147.972 -247.657 7.920 1.00 55.15 453 LEU B CA 1
ATOM 7986 C C . LEU B 1 373 ? 146.900 -248.661 8.335 1.00 52.36 453 LEU B C 1
ATOM 7987 O O . LEU B 1 373 ? 146.077 -249.081 7.519 1.00 43.76 453 LEU B O 1
ATOM 7992 N N . LEU B 1 374 ? 146.919 -249.050 9.605 1.00 47.91 454 LEU B N 1
ATOM 7993 C CA . LEU B 1 374 ? 145.928 -249.984 10.123 1.00 52.48 454 LEU B CA 1
ATOM 7994 C C . LEU B 1 374 ? 144.535 -249.352 10.178 1.00 50.97 454 LEU B C 1
ATOM 7995 O O . LEU B 1 374 ? 143.543 -249.996 9.832 1.00 39.24 454 LEU B O 1
ATOM 8000 N N . ASN B 1 375 ? 144.469 -248.093 10.605 1.00 45.74 455 ASN B N 1
ATOM 8001 C CA . ASN B 1 375 ? 143.213 -247.345 10.589 1.00 49.29 455 ASN B CA 1
ATOM 8002 C C . ASN B 1 375 ? 142.593 -247.280 9.199 1.00 43.14 455 ASN B C 1
ATOM 8003 O O . ASN B 1 375 ? 141.390 -247.480 9.045 1.00 55.81 455 ASN B O 1
ATOM 8008 N N . ILE B 1 376 ? 143.419 -247.008 8.193 1.00 48.03 456 ILE B N 1
ATOM 8009 C CA . ILE B 1 376 ? 142.951 -246.952 6.810 1.00 54.75 456 ILE B CA 1
ATOM 8010 C C . ILE B 1 376 ? 142.351 -248.285 6.371 1.00 44.09 456 ILE B C 1
ATOM 8011 O O . ILE B 1 376 ? 141.246 -248.326 5.828 1.00 35.87 456 ILE B O 1
ATOM 8016 N N . VAL B 1 377 ? 143.093 -249.364 6.609 1.00 48.82 457 VAL B N 1
ATOM 8017 C CA . VAL B 1 377 ? 142.652 -250.712 6.262 1.00 49.72 457 VAL B CA 1
ATOM 8018 C C . VAL B 1 377 ? 141.323 -251.022 6.941 1.00 50.85 457 VAL B C 1
ATOM 8019 O O . VAL B 1 377 ? 140.412 -251.586 6.328 1.00 43.53 457 VAL B O 1
ATOM 8023 N N . MET B 1 378 ? 141.217 -250.622 8.205 1.00 41.30 458 MET B N 1
ATOM 8024 C CA . MET B 1 378 ? 140.007 -250.830 8.986 1.00 47.11 458 MET B CA 1
ATOM 8025 C C . MET B 1 378 ? 138.808 -250.121 8.367 1.00 42.70 458 MET B C 1
ATOM 8026 O O . MET B 1 378 ? 137.740 -250.716 8.212 1.00 34.13 458 MET B O 1
ATOM 8031 N N . GLN B 1 379 ? 138.985 -248.850 8.016 1.00 42.98 459 GLN B N 1
ATOM 8032 C CA . GLN B 1 379 ? 137.906 -248.093 7.393 1.00 33.89 459 GLN B CA 1
ATOM 8033 C C . GLN B 1 379 ? 137.494 -248.706 6.054 1.00 45.24 459 GLN B C 1
ATOM 8034 O O . GLN B 1 379 ? 136.306 -248.821 5.758 1.00 49.69 459 GLN B O 1
ATOM 8040 N N . LEU B 1 380 ? 138.476 -249.109 5.252 1.00 45.93 460 LEU B N 1
ATOM 8041 C CA . LEU B 1 380 ? 138.189 -249.752 3.972 1.00 41.11 460 LEU B CA 1
ATOM 8042 C C . LEU B 1 380 ? 137.465 -251.075 4.184 1.00 40.28 460 LEU B C 1
ATOM 8043 O O . LEU B 1 380 ? 136.621 -251.462 3.377 1.00 44.98 460 LEU B O 1
ATOM 8048 N N . ARG B 1 381 ? 137.808 -251.772 5.264 1.00 40.12 461 ARG B N 1
ATOM 8049 C CA . ARG B 1 381 ? 137.132 -253.020 5.604 1.00 43.09 461 ARG B CA 1
ATOM 8050 C C . ARG B 1 381 ? 135.657 -252.775 5.915 1.00 41.89 461 ARG B C 1
ATOM 8051 O O . ARG B 1 381 ? 134.787 -253.528 5.468 1.00 33.07 461 ARG B O 1
ATOM 8059 N N . LYS B 1 382 ? 135.388 -251.720 6.681 1.00 37.05 462 LYS B N 1
ATOM 8060 C CA . LYS B 1 382 ? 134.020 -251.317 7.012 1.00 47.56 462 LYS B CA 1
ATOM 8061 C C . LYS B 1 382 ? 133.229 -250.954 5.759 1.00 47.36 462 LYS B C 1
ATOM 8062 O O . LYS B 1 382 ? 132.064 -251.333 5.611 1.00 45.37 462 LYS B O 1
ATOM 8068 N N . CYS B 1 383 ? 133.879 -250.234 4.851 1.00 53.31 463 CYS B N 1
ATOM 8069 C CA . CYS B 1 383 ? 133.243 -249.801 3.614 1.00 32.97 463 CYS B CA 1
ATOM 8070 C C . CYS B 1 383 ? 132.831 -250.981 2.732 1.00 48.11 463 CYS B C 1
ATOM 8071 O O . CYS B 1 383 ? 131.753 -250.966 2.130 1.00 46.05 463 CYS B O 1
ATOM 8074 N N . CYS B 1 384 ? 133.684 -252.002 2.659 1.00 39.72 464 CYS B N 1
ATOM 8075 C CA . CYS B 1 384 ? 133.380 -253.198 1.871 1.00 47.09 464 CYS B CA 1
ATOM 8076 C C . CYS B 1 384 ? 132.238 -253.991 2.491 1.00 42.34 464 CYS B C 1
ATOM 8077 O O . CYS B 1 384 ? 131.624 -254.830 1.835 1.00 37.33 464 CYS B O 1
ATOM 8080 N N . ASN B 1 385 ? 131.967 -253.733 3.764 1.00 36.27 465 ASN B N 1
ATOM 8081 C CA . ASN B 1 385 ? 130.903 -254.433 4.464 1.00 46.87 465 ASN B CA 1
ATOM 8082 C C . ASN B 1 385 ? 129.561 -253.732 4.292 1.00 49.71 465 ASN B C 1
ATOM 8083 O O . ASN B 1 385 ? 128.618 -254.300 3.736 1.00 39.12 465 ASN B O 1
ATOM 8088 N N . HIS B 1 386 ? 129.490 -252.494 4.770 1.00 37.19 466 HIS B N 1
ATOM 8089 C CA . HIS B 1 386 ? 128.286 -251.688 4.651 1.00 40.68 466 HIS B CA 1
ATOM 8090 C C . HIS B 1 386 ? 128.588 -250.237 4.996 1.00 43.82 466 HIS B C 1
ATOM 8091 O O . HIS B 1 386 ? 129.173 -249.957 6.042 1.00 42.32 466 HIS B O 1
ATOM 8098 N N . PRO B 1 387 ? 128.179 -249.305 4.121 1.00 41.51 467 PRO B N 1
ATOM 8099 C CA . PRO B 1 387 ? 128.460 -247.883 4.334 1.00 36.41 467 PRO B CA 1
ATOM 8100 C C . PRO B 1 387 ? 127.825 -247.350 5.610 1.00 37.29 467 PRO B C 1
ATOM 8101 O O . PRO B 1 387 ? 128.374 -246.427 6.211 1.00 54.91 467 PRO B O 1
ATOM 8105 N N . TYR B 1 388 ? 126.704 -247.931 6.030 1.00 50.37 468 TYR B N 1
ATOM 8106 C CA . TYR B 1 388 ? 125.994 -247.444 7.218 1.00 44.16 468 TYR B CA 1
ATOM 8107 C C . TYR B 1 388 ? 126.825 -247.571 8.499 1.00 41.14 468 TYR B C 1
ATOM 8108 O O . TYR B 1 388 ? 126.469 -247.015 9.540 1.00 43.80 468 TYR B O 1
ATOM 8117 N N . LEU B 1 389 ? 127.930 -248.306 8.425 1.00 45.06 469 LEU B N 1
ATOM 8118 C CA . LEU B 1 389 ? 128.833 -248.429 9.562 1.00 42.04 469 LEU B CA 1
ATOM 8119 C C . LEU B 1 389 ? 129.539 -247.104 9.864 1.00 33.10 469 LEU B C 1
ATOM 8120 O O . LEU B 1 389 ? 130.091 -246.924 10.951 1.00 45.83 469 LEU B O 1
ATOM 8125 N N . PHE B 1 390 ? 129.523 -246.180 8.902 1.00 41.45 470 PHE B N 1
ATOM 8126 C CA . PHE B 1 390 ? 130.101 -244.851 9.116 1.00 50.30 470 PHE B CA 1
ATOM 8127 C C . PHE B 1 390 ? 129.047 -243.873 9.609 1.00 49.46 470 PHE B C 1
ATOM 8128 O O . PHE B 1 390 ? 127.940 -243.817 9.073 1.00 51.86 470 PHE B O 1
ATOM 8136 N N . GLU B 1 391 ? 129.400 -243.107 10.633 1.00 43.00 471 GLU B N 1
ATOM 8137 C CA . GLU B 1 391 ? 128.537 -242.046 11.125 1.00 49.45 471 GLU B CA 1
ATOM 8138 C C . GLU B 1 391 ? 128.210 -241.061 10.008 1.00 63.54 471 GLU B C 1
ATOM 8139 O O . GLU B 1 391 ? 129.089 -240.650 9.250 1.00 62.24 471 GLU B O 1
ATOM 8145 N N . GLY B 1 392 ? 126.938 -240.693 9.910 1.00 65.81 472 GLY B N 1
ATOM 8146 C CA . GLY B 1 392 ? 126.507 -239.692 8.956 1.00 54.95 472 GLY B CA 1
ATOM 8147 C C . GLY B 1 392 ? 126.285 -240.242 7.564 1.00 49.09 472 GLY B C 1
ATOM 8148 O O . GLY B 1 392 ? 125.967 -239.498 6.639 1.00 73.64 472 GLY B O 1
ATOM 8149 N N . ALA B 1 393 ? 126.443 -241.549 7.410 1.00 45.23 473 ALA B N 1
ATOM 8150 C CA . ALA B 1 393 ? 126.311 -242.160 6.094 1.00 50.13 473 ALA B CA 1
ATOM 8151 C C . ALA B 1 393 ? 124.864 -242.519 5.770 1.00 41.79 473 ALA B C 1
ATOM 8152 O O . ALA B 1 393 ? 124.366 -242.196 4.696 1.00 58.24 473 ALA B O 1
ATOM 8154 N N . GLU B 1 394 ? 124.199 -243.197 6.699 1.00 68.15 474 GLU B N 1
ATOM 8155 C CA . GLU B 1 394 ? 122.819 -243.632 6.499 1.00 69.28 474 GLU B CA 1
ATOM 8156 C C . GLU B 1 394 ? 121.911 -242.425 6.286 1.00 58.95 474 GLU B C 1
ATOM 8157 O O . GLU B 1 394 ? 122.090 -241.403 6.951 1.00 54.12 474 GLU B O 1
ATOM 8163 N N . PRO B 1 395 ? 120.956 -242.532 5.340 1.00 48.39 475 PRO B N 1
ATOM 8164 C CA . PRO B 1 395 ? 119.967 -241.482 5.072 1.00 68.51 475 PRO B CA 1
ATOM 8165 C C . PRO B 1 395 ? 119.420 -240.896 6.368 1.00 91.29 475 PRO B C 1
ATOM 8166 O O . PRO B 1 395 ? 118.844 -241.633 7.174 1.00 73.56 475 PRO B O 1
ATOM 8170 N N . GLY B 1 396 ? 119.626 -239.591 6.550 1.00 97.29 476 GLY B N 1
ATOM 8171 C CA . GLY B 1 396 ? 119.372 -238.896 7.803 1.00 83.44 476 GLY B CA 1
ATOM 8172 C C . GLY B 1 396 ? 118.036 -239.177 8.455 1.00 83.53 476 GLY B C 1
ATOM 8173 O O . GLY B 1 396 ? 117.108 -239.631 7.784 1.00 108.55 476 GLY B O 1
ATOM 8174 N N . PRO B 1 397 ? 117.935 -238.903 9.769 1.00 85.94 477 PRO B N 1
ATOM 8175 C CA . PRO B 1 397 ? 116.741 -239.146 10.589 1.00 95.14 477 PRO B CA 1
ATOM 8176 C C . PRO B 1 397 ? 115.431 -238.826 9.863 1.00 82.25 477 PRO B C 1
ATOM 8177 O O . PRO B 1 397 ? 115.335 -237.792 9.201 1.00 84.30 477 PRO B O 1
ATOM 8181 N N . PRO B 1 398 ? 114.434 -239.719 9.975 1.00 90.28 478 PRO B N 1
ATOM 8182 C CA . PRO B 1 398 ? 114.504 -240.936 10.791 1.00 85.82 478 PRO B CA 1
ATOM 8183 C C . PRO B 1 398 ? 115.186 -242.094 10.065 1.00 83.31 478 PRO B C 1
ATOM 8184 O O . PRO B 1 398 ? 115.006 -242.266 8.858 1.00 84.72 478 PRO B O 1
ATOM 8188 N N . TYR B 1 399 ? 115.960 -242.881 10.805 1.00 87.75 479 TYR B N 1
ATOM 8189 C CA . TYR B 1 399 ? 116.623 -244.049 10.238 1.00 80.44 479 TYR B CA 1
ATOM 8190 C C . TYR B 1 399 ? 115.650 -245.219 10.197 1.00 69.55 479 TYR B C 1
ATOM 8191 O O . TYR B 1 399 ? 115.110 -245.628 11.223 1.00 79.94 479 TYR B O 1
ATOM 8200 N N . THR B 1 400 ? 115.419 -245.743 8.999 1.00 75.84 480 THR B N 1
ATOM 8201 C CA . THR B 1 400 ? 114.448 -246.809 8.800 1.00 66.33 480 THR B CA 1
ATOM 8202 C C . THR B 1 400 ? 115.043 -247.898 7.910 1.00 71.40 480 THR B C 1
ATOM 8203 O O . THR B 1 400 ? 115.902 -247.615 7.074 1.00 83.19 480 THR B O 1
ATOM 8207 N N . THR B 1 401 ? 114.589 -249.137 8.074 1.00 59.10 481 THR B N 1
ATOM 8208 C CA . THR B 1 401 ? 115.064 -250.203 7.200 1.00 80.09 481 THR B CA 1
ATOM 8209 C C . THR B 1 401 ? 114.319 -250.142 5.879 1.00 69.87 481 THR B C 1
ATOM 8210 O O . THR B 1 401 ? 113.218 -250.674 5.754 1.00 75.19 481 THR B O 1
ATOM 8214 N N . ASP B 1 402 ? 114.923 -249.494 4.891 1.00 85.64 482 ASP B N 1
ATOM 8215 C CA . ASP B 1 402 ? 114.319 -249.406 3.573 1.00 88.31 482 ASP B CA 1
ATOM 8216 C C . ASP B 1 402 ? 114.798 -250.586 2.753 1.00 71.72 482 ASP B C 1
ATOM 8217 O O . ASP B 1 402 ? 115.417 -251.503 3.280 1.00 71.76 482 ASP B O 1
ATOM 8222 N N . GLU B 1 403 ? 114.509 -250.561 1.458 1.00 68.68 483 GLU B N 1
ATOM 8223 C CA . GLU B 1 403 ? 115.187 -251.449 0.530 1.00 64.44 483 GLU B CA 1
ATOM 8224 C C . GLU B 1 403 ? 116.542 -250.818 0.220 1.00 75.17 483 GLU B C 1
ATOM 8225 O O . GLU B 1 403 ? 117.402 -251.433 -0.411 1.00 70.06 483 GLU B O 1
ATOM 8231 N N . HIS B 1 404 ? 116.711 -249.578 0.676 1.00 66.72 484 HIS B N 1
ATOM 8232 C CA . HIS B 1 404 ? 117.972 -248.857 0.566 1.00 68.79 484 HIS B CA 1
ATOM 8233 C C . HIS B 1 404 ? 119.032 -249.450 1.487 1.00 78.29 484 HIS B C 1
ATOM 8234 O O . HIS B 1 404 ? 120.229 -249.250 1.281 1.00 72.41 484 HIS B O 1
ATOM 8241 N N . LEU B 1 405 ? 118.584 -250.152 2.522 1.00 72.30 485 LEU B N 1
ATOM 8242 C CA . LEU B 1 405 ? 119.487 -250.845 3.430 1.00 65.91 485 LEU B CA 1
ATOM 8243 C C . LEU B 1 405 ? 120.188 -251.979 2.686 1.00 62.70 485 LEU B C 1
ATOM 8244 O O . LEU B 1 405 ? 121.300 -252.378 3.033 1.00 63.45 485 LEU B O 1
ATOM 8249 N N . ILE B 1 406 ? 119.524 -252.495 1.658 1.00 50.84 486 ILE B N 1
ATOM 8250 C CA . ILE B 1 406 ? 120.084 -253.561 0.842 1.00 49.37 486 ILE B CA 1
ATOM 8251 C C . ILE B 1 406 ? 120.906 -253.014 -0.322 1.00 64.21 486 ILE B C 1
ATOM 8252 O O . ILE B 1 406 ? 122.018 -253.476 -0.577 1.00 71.24 486 ILE B O 1
ATOM 8257 N N . TYR B 1 407 ? 120.364 -252.017 -1.016 1.00 66.04 487 TYR B N 1
ATOM 8258 C CA . TYR B 1 407 ? 120.950 -251.567 -2.276 1.00 67.67 487 TYR B CA 1
ATOM 8259 C C . TYR B 1 407 ? 122.169 -250.663 -2.108 1.00 59.83 487 TYR B C 1
ATOM 8260 O O . TYR B 1 407 ? 122.934 -250.467 -3.051 1.00 65.61 487 TYR B O 1
ATOM 8269 N N . ASN B 1 408 ? 122.355 -250.128 -0.908 1.00 52.81 488 ASN B N 1
ATOM 8270 C CA . ASN B 1 408 ? 123.544 -249.337 -0.608 1.00 51.12 488 ASN B CA 1
ATOM 8271 C C . ASN B 1 408 ? 124.796 -250.168 -0.317 1.00 56.28 488 ASN B C 1
ATOM 8272 O O . ASN B 1 408 ? 125.842 -249.616 0.026 1.00 48.38 488 ASN B O 1
ATOM 8277 N N . ALA B 1 409 ? 124.688 -251.487 -0.454 1.00 52.55 489 ALA B N 1
ATOM 8278 C CA . ALA B 1 409 ? 125.824 -252.374 -0.217 1.00 51.02 489 ALA B CA 1
ATOM 8279 C C . ALA B 1 409 ? 125.829 -253.572 -1.162 1.00 49.33 489 ALA B C 1
ATOM 8280 O O . ALA B 1 409 ? 124.840 -254.294 -1.271 1.00 52.32 489 ALA B O 1
ATOM 8282 N N . GLY B 1 410 ? 126.952 -253.777 -1.841 1.00 44.75 490 GLY B N 1
ATOM 8283 C CA . GLY B 1 410 ? 127.070 -254.851 -2.808 1.00 38.24 490 GLY B CA 1
ATOM 8284 C C . GLY B 1 410 ? 126.856 -256.222 -2.201 1.00 59.21 490 GLY B C 1
ATOM 8285 O O . GLY B 1 410 ? 126.261 -257.102 -2.829 1.00 58.88 490 GLY B O 1
ATOM 8286 N N . LYS B 1 411 ? 127.343 -256.408 -0.978 1.00 40.90 491 LYS B N 1
ATOM 8287 C CA . LYS B 1 411 ? 127.187 -257.682 -0.288 1.00 40.94 491 LYS B CA 1
ATOM 8288 C C . LYS B 1 411 ? 125.730 -257.960 0.101 1.00 49.77 491 LYS B C 1
ATOM 8289 O O . LYS B 1 411 ? 125.266 -259.098 -0.011 1.00 40.43 491 LYS B O 1
ATOM 8295 N N . MET B 1 412 ? 125.015 -256.924 0.544 1.00 45.19 492 MET B N 1
ATOM 8296 C CA . MET B 1 412 ? 123.602 -257.059 0.912 1.00 48.72 492 MET B CA 1
ATOM 8297 C C . MET B 1 412 ? 122.747 -257.487 -0.274 1.00 43.78 492 MET B C 1
ATOM 8298 O O . MET B 1 412 ? 121.872 -258.339 -0.137 1.00 45.58 492 MET B O 1
ATOM 8303 N N . VAL B 1 413 ? 123.015 -256.898 -1.436 1.00 43.03 493 VAL B N 1
ATOM 8304 C CA . VAL B 1 413 ? 122.293 -257.232 -2.659 1.00 44.81 493 VAL B CA 1
ATOM 8305 C C . VAL B 1 413 ? 122.471 -258.704 -3.024 1.00 40.99 493 VAL B C 1
ATOM 8306 O O . VAL B 1 413 ? 121.505 -259.398 -3.340 1.00 48.49 493 VAL B O 1
ATOM 8310 N N . VAL B 1 414 ? 123.713 -259.174 -2.977 1.00 54.06 494 VAL B N 1
ATOM 8311 C CA . VAL B 1 414 ? 124.016 -260.575 -3.253 1.00 52.85 494 VAL B CA 1
ATOM 8312 C C . VAL B 1 414 ? 123.416 -261.487 -2.183 1.00 60.12 494 VAL B C 1
ATOM 8313 O O . VAL B 1 414 ? 122.859 -262.544 -2.492 1.00 53.70 494 VAL B O 1
ATOM 8317 N N . LEU B 1 415 ? 123.534 -261.066 -0.926 1.00 51.28 495 LEU B N 1
ATOM 8318 C CA . LEU B 1 415 ? 122.992 -261.815 0.199 1.00 50.65 495 LEU B CA 1
ATOM 8319 C C . LEU B 1 415 ? 121.485 -262.001 0.059 1.00 54.95 495 LEU B C 1
ATOM 8320 O O . LEU B 1 415 ? 120.972 -263.114 0.194 1.00 45.66 495 LEU B O 1
ATOM 8325 N N . ASP B 1 416 ? 120.792 -260.904 -0.233 1.00 55.06 496 ASP B N 1
ATOM 8326 C CA . ASP B 1 416 ? 119.334 -260.896 -0.286 1.00 51.03 496 ASP B CA 1
ATOM 8327 C C . ASP B 1 416 ? 118.777 -261.919 -1.265 1.00 47.74 496 ASP B C 1
ATOM 8328 O O . ASP B 1 416 ? 117.792 -262.594 -0.969 1.00 72.64 496 ASP B O 1
ATOM 8333 N N . LYS B 1 417 ? 119.415 -262.048 -2.421 1.00 54.23 497 LYS B N 1
ATOM 8334 C CA . LYS B 1 417 ? 118.969 -263.019 -3.410 1.00 55.24 497 LYS B CA 1
ATOM 8335 C C . LYS B 1 417 ? 119.431 -264.423 -3.051 1.00 60.93 497 LYS B C 1
ATOM 8336 O O . LYS B 1 417 ? 118.744 -265.405 -3.341 1.00 62.95 497 LYS B O 1
ATOM 8342 N N . LEU B 1 418 ? 120.599 -264.516 -2.422 1.00 66.92 498 LEU B N 1
ATOM 8343 C CA . LEU B 1 418 ? 121.149 -265.812 -2.044 1.00 56.33 498 LEU B CA 1
ATOM 8344 C C . LEU B 1 418 ? 120.270 -266.480 -0.986 1.00 56.40 498 LEU B C 1
ATOM 8345 O O . LEU B 1 418 ? 119.955 -267.664 -1.087 1.00 49.23 498 LEU B O 1
ATOM 8350 N N . LEU B 1 419 ? 119.860 -265.706 0.014 1.00 43.25 499 LEU B N 1
ATOM 8351 C CA . LEU B 1 419 ? 119.007 -266.215 1.081 1.00 48.82 499 LEU B CA 1
ATOM 8352 C C . LEU B 1 419 ? 117.655 -266.679 0.551 1.00 60.45 499 LEU B C 1
ATOM 8353 O O . LEU B 1 419 ? 117.133 -267.718 0.966 1.00 51.75 499 LEU B O 1
ATOM 8358 N N . LYS B 1 420 ? 117.099 -265.896 -0.368 1.00 66.82 500 LYS B N 1
ATOM 8359 C CA . LYS B 1 420 ? 115.835 -266.222 -1.010 1.00 57.84 500 LYS B CA 1
ATOM 8360 C C . LYS B 1 420 ? 115.930 -267.583 -1.689 1.00 55.09 500 LYS B C 1
ATOM 8361 O O . LYS B 1 420 ? 115.010 -268.397 -1.601 1.00 68.35 500 LYS B O 1
ATOM 8367 N N . ARG B 1 421 ? 117.060 -267.834 -2.342 1.00 55.61 501 ARG B N 1
ATOM 8368 C CA . ARG B 1 421 ? 117.287 -269.105 -3.026 1.00 50.93 501 ARG B CA 1
ATOM 8369 C C . ARG B 1 421 ? 117.621 -270.232 -2.040 1.00 63.53 501 ARG B C 1
ATOM 8370 O O . ARG B 1 421 ? 117.333 -271.404 -2.299 1.00 66.85 501 ARG B O 1
ATOM 8378 N N . ILE B 1 422 ? 118.224 -269.872 -0.909 1.00 60.14 502 ILE B N 1
ATOM 8379 C CA . ILE B 1 422 ? 118.563 -270.847 0.128 1.00 57.91 502 ILE B CA 1
ATOM 8380 C C . ILE B 1 422 ? 117.310 -271.389 0.816 1.00 50.06 502 ILE B C 1
ATOM 8381 O O . ILE B 1 422 ? 117.202 -272.589 1.069 1.00 50.05 502 ILE B O 1
ATOM 8386 N N . GLN B 1 423 ? 116.364 -270.500 1.110 1.00 51.35 503 GLN B N 1
ATOM 8387 C CA . GLN B 1 423 ? 115.118 -270.888 1.765 1.00 50.51 503 GLN B CA 1
ATOM 8388 C C . GLN B 1 423 ? 114.245 -271.758 0.866 1.00 58.22 503 GLN B C 1
ATOM 8389 O O . GLN B 1 423 ? 113.609 -272.701 1.335 1.00 62.21 503 GLN B O 1
ATOM 8395 N N . LYS B 1 424 ? 114.225 -271.436 -0.424 1.00 61.47 504 LYS B N 1
ATOM 8396 C CA . LYS B 1 424 ? 113.424 -272.171 -1.398 1.00 55.05 504 LYS B CA 1
ATOM 8397 C C . LYS B 1 424 ? 113.793 -273.649 -1.466 1.00 61.38 504 LYS B C 1
ATOM 8398 O O . LYS B 1 424 ? 112.918 -274.513 -1.530 1.00 65.76 504 LYS B O 1
ATOM 8404 N N . GLN B 1 425 ? 115.090 -273.940 -1.457 1.00 62.82 505 GLN B N 1
ATOM 8405 C CA . GLN B 1 425 ? 115.547 -275.326 -1.500 1.00 50.86 505 GLN B CA 1
ATOM 8406 C C . GLN B 1 425 ? 115.473 -275.981 -0.118 1.00 54.76 505 GLN B C 1
ATOM 8407 O O . GLN B 1 425 ? 115.841 -277.144 0.054 1.00 45.73 505 GLN B O 1
ATOM 8413 N N . GLY B 1 426 ? 114.981 -275.229 0.861 1.00 52.51 506 GLY B N 1
ATOM 8414 C CA . GLY B 1 426 ? 114.789 -275.753 2.199 1.00 55.03 506 GLY B CA 1
ATOM 8415 C C . GLY B 1 426 ? 116.083 -275.962 2.956 1.00 58.39 506 GLY B C 1
ATOM 8416 O O . GLY B 1 426 ? 116.220 -276.925 3.710 1.00 56.31 506 GLY B O 1
ATOM 8417 N N . SER B 1 427 ? 117.038 -275.061 2.747 1.00 55.53 507 SER B N 1
ATOM 8418 C CA . SER B 1 427 ? 118.306 -275.110 3.465 1.00 47.15 507 SER B CA 1
ATOM 8419 C C . SER B 1 427 ? 118.331 -274.061 4.567 1.00 51.61 507 SER B C 1
ATOM 8420 O O . SER B 1 427 ? 117.547 -273.110 4.552 1.00 52.05 507 SER B O 1
ATOM 8423 N N . ARG B 1 428 ? 119.237 -274.237 5.521 1.00 49.61 508 ARG B N 1
ATOM 8424 C CA . ARG B 1 428 ? 119.389 -273.290 6.618 1.00 49.52 508 ARG B CA 1
ATOM 8425 C C . ARG B 1 428 ? 120.830 -272.784 6.665 1.00 41.46 508 ARG B C 1
ATOM 8426 O O . ARG B 1 428 ? 121.761 -273.505 6.302 1.00 43.74 508 ARG B O 1
ATOM 8434 N N . VAL B 1 429 ? 121.016 -271.547 7.110 1.00 40.83 509 VAL B N 1
ATOM 8435 C CA . VAL B 1 429 ? 122.305 -270.891 6.940 1.00 31.68 509 VAL B CA 1
ATOM 8436 C C . VAL B 1 429 ? 122.856 -270.219 8.202 1.00 43.28 509 VAL B C 1
ATOM 8437 O O . VAL B 1 429 ? 122.114 -269.612 8.980 1.00 36.13 509 VAL B O 1
ATOM 8441 N N . LEU B 1 430 ? 124.166 -270.360 8.397 1.00 37.39 510 LEU B N 1
ATOM 8442 C CA . LEU B 1 430 ? 124.898 -269.582 9.390 1.00 38.28 510 LEU B CA 1
ATOM 8443 C C . LEU B 1 430 ? 125.578 -268.424 8.665 1.00 35.61 510 LEU B C 1
ATOM 8444 O O . LEU B 1 430 ? 126.101 -268.595 7.561 1.00 30.41 510 LEU B O 1
ATOM 8449 N N . ILE B 1 431 ? 125.559 -267.247 9.276 1.00 26.02 511 ILE B N 1
ATOM 8450 C CA . ILE B 1 431 ? 126.217 -266.086 8.699 1.00 25.15 511 ILE B CA 1
ATOM 8451 C C . ILE B 1 431 ? 127.226 -265.506 9.682 1.00 32.79 511 ILE B C 1
ATOM 8452 O O . ILE B 1 431 ? 126.845 -264.990 10.731 1.00 32.73 511 ILE B O 1
ATOM 8457 N N . PHE B 1 432 ? 128.511 -265.587 9.336 1.00 31.86 512 PHE B N 1
ATOM 8458 C CA . PHE B 1 432 ? 129.571 -265.084 10.207 1.00 29.94 512 PHE B CA 1
ATOM 8459 C C . PHE B 1 432 ? 130.091 -263.711 9.779 1.00 34.40 512 PHE B C 1
ATOM 8460 O O . PHE B 1 432 ? 130.212 -263.421 8.593 1.00 36.09 512 PHE B O 1
ATOM 8468 N N . SER B 1 433 ? 130.426 -262.877 10.754 1.00 24.84 513 SER B N 1
ATOM 8469 C CA . SER B 1 433 ? 131.102 -261.631 10.456 1.00 29.43 513 SER B CA 1
ATOM 8470 C C . SER B 1 433 ? 132.068 -261.240 11.564 1.00 31.77 513 SER B C 1
ATOM 8471 O O . SER B 1 433 ? 131.894 -261.628 12.714 1.00 40.89 513 SER B O 1
ATOM 8474 N N . GLN B 1 434 ? 133.091 -260.476 11.195 1.00 35.94 514 GLN B N 1
ATOM 8475 C CA . GLN B 1 434 ? 134.078 -259.963 12.137 1.00 30.88 514 GLN B CA 1
ATOM 8476 C C . GLN B 1 434 ? 133.489 -258.848 12.983 1.00 35.97 514 GLN B C 1
ATOM 8477 O O . GLN B 1 434 ? 133.956 -258.581 14.090 1.00 45.39 514 GLN B O 1
ATOM 8483 N N . MET B 1 435 ? 132.476 -258.176 12.444 1.00 35.87 515 MET B N 1
ATOM 8484 C CA . MET B 1 435 ? 131.972 -256.953 13.059 1.00 33.26 515 MET B CA 1
ATOM 8485 C C . MET B 1 435 ? 130.553 -257.107 13.614 1.00 40.15 515 MET B C 1
ATOM 8486 O O . MET B 1 435 ? 129.613 -257.436 12.880 1.00 36.28 515 MET B O 1
ATOM 8491 N N . SER B 1 436 ? 130.398 -256.854 14.908 1.00 29.73 516 SER B N 1
ATOM 8492 C CA . SER B 1 436 ? 129.082 -256.953 15.535 1.00 41.64 516 SER B CA 1
ATOM 8493 C C . SER B 1 436 ? 128.145 -255.860 15.028 1.00 37.02 516 SER B C 1
ATOM 8494 O O . SER B 1 436 ? 126.950 -256.095 14.841 1.00 37.51 516 SER B O 1
ATOM 8497 N N . ARG B 1 437 ? 128.695 -254.674 14.776 1.00 39.83 517 ARG B N 1
ATOM 8498 C CA . ARG B 1 437 ? 127.901 -253.562 14.254 1.00 32.89 517 ARG B CA 1
ATOM 8499 C C . ARG B 1 437 ? 127.355 -253.860 12.869 1.00 33.05 517 ARG B C 1
ATOM 8500 O O . ARG B 1 437 ? 126.417 -253.222 12.402 1.00 42.38 517 ARG B O 1
ATOM 8508 N N . LEU B 1 438 ? 127.922 -254.866 12.229 1.00 34.06 518 LEU B N 1
ATOM 8509 C CA . LEU B 1 438 ? 127.434 -255.287 10.934 1.00 34.69 518 LEU B CA 1
ATOM 8510 C C . LEU B 1 438 ? 126.356 -256.345 11.095 1.00 41.31 518 LEU B C 1
ATOM 8511 O O . LEU B 1 438 ? 125.412 -256.408 10.308 1.00 38.49 518 LEU B O 1
ATOM 8516 N N . LEU B 1 439 ? 126.521 -257.209 12.088 1.00 42.49 519 LEU B N 1
ATOM 8517 C CA . LEU B 1 439 ? 125.454 -258.133 12.444 1.00 46.09 519 LEU B CA 1
ATOM 8518 C C . LEU B 1 439 ? 124.186 -257.355 12.843 1.00 39.82 519 LEU B C 1
ATOM 8519 O O . LEU B 1 439 ? 123.079 -257.778 12.525 1.00 38.76 519 LEU B O 1
ATOM 8524 N N . ASP B 1 440 ? 124.367 -256.214 13.519 1.00 30.07 520 ASP B N 1
ATOM 8525 C CA . ASP B 1 440 ? 123.264 -255.301 13.863 1.00 46.93 520 ASP B CA 1
ATOM 8526 C C . ASP B 1 440 ? 122.445 -254.916 12.634 1.00 55.37 520 ASP B C 1
ATOM 8527 O O . ASP B 1 440 ? 121.214 -254.915 12.666 1.00 42.03 520 ASP B O 1
ATOM 8532 N N . ILE B 1 441 ? 123.145 -254.560 11.562 1.00 43.52 521 ILE B N 1
ATOM 8533 C CA . ILE B 1 441 ? 122.501 -254.240 10.299 1.00 44.74 521 ILE B CA 1
ATOM 8534 C C . ILE B 1 441 ? 121.807 -255.473 9.731 1.00 49.77 521 ILE B C 1
ATOM 8535 O O . ILE B 1 441 ? 120.738 -255.372 9.128 1.00 52.35 521 ILE B O 1
ATOM 8540 N N . LEU B 1 442 ? 122.405 -256.641 9.944 1.00 41.82 522 LEU B N 1
ATOM 8541 C CA . LEU B 1 442 ? 121.803 -257.883 9.469 1.00 43.18 522 LEU B CA 1
ATOM 8542 C C . LEU B 1 442 ? 120.552 -258.261 10.267 1.00 49.04 522 LEU B C 1
ATOM 8543 O O . LEU B 1 442 ? 119.622 -258.865 9.728 1.00 38.33 522 LEU B O 1
ATOM 8548 N N . GLU B 1 443 ? 120.539 -257.914 11.551 1.00 36.68 523 GLU B N 1
ATOM 8549 C CA . GLU B 1 443 ? 119.371 -258.151 12.391 1.00 38.80 523 GLU B CA 1
ATOM 8550 C C . GLU B 1 443 ? 118.186 -257.379 11.832 1.00 59.78 523 GLU B C 1
ATOM 8551 O O . GLU B 1 443 ? 117.106 -257.938 11.629 1.00 42.24 523 GLU B O 1
ATOM 8557 N N . ASP B 1 444 ? 118.406 -256.093 11.576 1.00 49.21 524 ASP B N 1
ATOM 8558 C CA . ASP B 1 444 ? 117.368 -255.231 11.034 1.00 41.74 524 ASP B CA 1
ATOM 8559 C C . ASP B 1 444 ? 116.895 -255.715 9.668 1.00 49.39 524 ASP B C 1
ATOM 8560 O O . ASP B 1 444 ? 115.693 -255.763 9.407 1.00 52.99 524 ASP B O 1
ATOM 8565 N N . TYR B 1 445 ? 117.835 -256.103 8.811 1.00 55.15 525 TYR B N 1
ATOM 8566 C CA . TYR B 1 445 ? 117.490 -256.667 7.508 1.00 49.62 525 TYR B CA 1
ATOM 8567 C C . TYR B 1 445 ? 116.611 -257.913 7.633 1.00 48.60 525 TYR B C 1
ATOM 8568 O O . TYR B 1 445 ? 115.699 -258.120 6.836 1.00 48.49 525 TYR B O 1
ATOM 8577 N N . CYS B 1 446 ? 116.912 -258.753 8.618 1.00 51.93 526 CYS B N 1
ATOM 8578 C CA . CYS B 1 446 ? 116.187 -260.007 8.808 1.00 56.62 526 CYS B CA 1
ATOM 8579 C C . CYS B 1 446 ? 114.714 -259.771 9.131 1.00 58.41 526 CYS B C 1
ATOM 8580 O O . CYS B 1 446 ? 113.833 -260.460 8.610 1.00 44.13 526 CYS B O 1
ATOM 8583 N N . VAL B 1 447 ? 114.459 -258.792 9.992 1.00 45.35 527 VAL B N 1
ATOM 8584 C CA . VAL B 1 447 ? 113.102 -258.436 10.364 1.00 54.37 527 VAL B CA 1
ATOM 8585 C C . VAL B 1 447 ? 112.369 -257.908 9.143 1.00 61.28 527 VAL B C 1
ATOM 8586 O O . VAL B 1 447 ? 111.251 -258.327 8.849 1.00 55.44 527 VAL B O 1
ATOM 8590 N N . PHE B 1 448 ? 113.032 -257.011 8.421 1.00 58.56 528 PHE B N 1
ATOM 8591 C CA . PHE B 1 448 ? 112.476 -256.399 7.221 1.00 46.31 528 PHE B CA 1
ATOM 8592 C C . PHE B 1 448 ? 112.043 -257.416 6.161 1.00 52.28 528 PHE B C 1
ATOM 8593 O O . PHE B 1 448 ? 111.133 -257.148 5.379 1.00 74.65 528 PHE B O 1
ATOM 8601 N N . ARG B 1 449 ? 112.685 -258.579 6.134 1.00 52.08 529 ARG B N 1
ATOM 8602 C CA . ARG B 1 449 ? 112.321 -259.616 5.171 1.00 52.07 529 ARG B CA 1
ATOM 8603 C C . ARG B 1 449 ? 111.491 -260.706 5.830 1.00 47.54 529 ARG B C 1
ATOM 8604 O O . ARG B 1 449 ? 111.071 -261.662 5.176 1.00 56.94 529 ARG B O 1
ATOM 8612 N N . GLY B 1 450 ? 111.248 -260.551 7.127 1.00 45.90 530 GLY B N 1
ATOM 8613 C CA . GLY B 1 450 ? 110.546 -261.564 7.893 1.00 63.81 530 GLY B CA 1
ATOM 8614 C C . GLY B 1 450 ? 111.327 -262.862 7.993 1.00 58.17 530 GLY B C 1
ATOM 8615 O O . GLY B 1 450 ? 110.785 -263.943 7.774 1.00 51.42 530 GLY B O 1
ATOM 8616 N N . TYR B 1 451 ? 112.611 -262.754 8.319 1.00 58.93 531 TYR B N 1
ATOM 8617 C CA . TYR B 1 451 ? 113.457 -263.932 8.482 1.00 59.55 531 TYR B CA 1
ATOM 8618 C C . TYR B 1 451 ? 113.631 -264.262 9.958 1.00 49.03 531 TYR B C 1
ATOM 8619 O O . TYR B 1 451 ? 114.038 -263.408 10.745 1.00 45.73 531 TYR B O 1
ATOM 8628 N N . LYS B 1 452 ? 113.310 -265.501 10.327 1.00 45.53 532 LYS B N 1
ATOM 8629 C CA . LYS B 1 452 ? 113.462 -265.965 11.705 1.00 46.28 532 LYS B CA 1
ATOM 8630 C C . LYS B 1 452 ? 114.924 -266.286 12.000 1.00 53.12 532 LYS B C 1
ATOM 8631 O O . LYS B 1 452 ? 115.561 -267.033 11.254 1.00 45.06 532 LYS B O 1
ATOM 8637 N N . TYR B 1 453 ? 115.457 -265.733 13.087 1.00 51.20 533 TYR B N 1
ATOM 8638 C CA . TYR B 1 453 ? 116.888 -265.864 13.346 1.00 51.11 533 TYR B CA 1
ATOM 8639 C C . TYR B 1 453 ? 117.292 -266.001 14.813 1.00 50.48 533 TYR B C 1
ATOM 8640 O O . TYR B 1 453 ? 116.575 -265.572 15.713 1.00 43.61 533 TYR B O 1
ATOM 8649 N N . CYS B 1 454 ? 118.462 -266.595 15.033 1.00 41.61 534 CYS B N 1
ATOM 8650 C CA . CYS B 1 454 ? 119.138 -266.514 16.321 1.00 33.28 534 CYS B CA 1
ATOM 8651 C C . CYS B 1 454 ? 120.403 -265.680 16.164 1.00 38.83 534 CYS B C 1
ATOM 8652 O O . CYS B 1 454 ? 120.856 -265.423 15.047 1.00 36.57 534 CYS B O 1
ATOM 8655 N N . ARG B 1 455 ? 120.971 -265.249 17.283 1.00 38.89 535 ARG B N 1
ATOM 8656 C CA . ARG B 1 455 ? 122.203 -264.484 17.242 1.00 34.14 535 ARG B CA 1
ATOM 8657 C C . ARG B 1 455 ? 123.094 -264.724 18.453 1.00 40.83 535 ARG B C 1
ATOM 8658 O O . ARG B 1 455 ? 122.633 -264.672 19.589 1.00 33.83 535 ARG B O 1
ATOM 8666 N N . ILE B 1 456 ? 124.374 -264.983 18.188 1.00 40.40 536 ILE B N 1
ATOM 8667 C CA . ILE B 1 456 ? 125.398 -265.121 19.224 1.00 33.71 536 ILE B CA 1
ATOM 8668 C C . ILE B 1 456 ? 126.642 -264.299 18.859 1.00 32.20 536 ILE B C 1
ATOM 8669 O O . ILE B 1 456 ? 127.136 -264.375 17.738 1.00 40.73 536 ILE B O 1
ATOM 8674 N N . ASP B 1 457 ? 127.136 -263.515 19.811 1.00 23.40 537 ASP B N 1
ATOM 8675 C CA . ASP B 1 457 ? 128.301 -262.661 19.605 1.00 36.64 537 ASP B CA 1
ATOM 8676 C C . ASP B 1 457 ? 129.482 -263.094 20.460 1.00 37.07 537 ASP B C 1
ATOM 8677 O O . ASP B 1 457 ? 130.612 -262.680 20.222 1.00 36.71 537 ASP B O 1
ATOM 8682 N N . GLY B 1 458 ? 129.216 -263.909 21.473 1.00 40.58 538 GLY B N 1
ATOM 8683 C CA . GLY B 1 458 ? 130.244 -264.277 22.429 1.00 34.04 538 GLY B CA 1
ATOM 8684 C C . GLY B 1 458 ? 130.357 -263.244 23.531 1.00 37.13 538 GLY B C 1
ATOM 8685 O O . GLY B 1 458 ? 131.427 -263.042 24.101 1.00 47.90 538 GLY B O 1
ATOM 8686 N N . SER B 1 459 ? 129.237 -262.597 23.841 1.00 60.88 539 SER B N 1
ATOM 8687 C CA . SER B 1 459 ? 129.185 -261.587 24.895 1.00 46.43 539 SER B CA 1
ATOM 8688 C C . SER B 1 459 ? 129.130 -262.208 26.288 1.00 45.94 539 SER B C 1
ATOM 8689 O O . SER B 1 459 ? 128.680 -263.341 26.463 1.00 51.54 539 SER B O 1
ATOM 8692 N N . THR B 1 460 ? 129.601 -261.455 27.275 1.00 52.76 540 THR B N 1
ATOM 8693 C CA . THR B 1 460 ? 129.504 -261.858 28.672 1.00 50.20 540 THR B CA 1
ATOM 8694 C C . THR B 1 460 ? 128.355 -261.126 29.357 1.00 53.23 540 THR B C 1
ATOM 8695 O O . THR B 1 460 ? 128.105 -261.325 30.547 1.00 45.38 540 THR B O 1
ATOM 8699 N N . ALA B 1 461 ? 127.670 -260.268 28.604 1.00 50.14 541 ALA B N 1
ATOM 8700 C CA . ALA B 1 461 ? 126.583 -259.467 29.157 1.00 58.69 541 ALA B CA 1
ATOM 8701 C C . ALA B 1 461 ? 125.237 -260.165 29.003 1.00 42.30 541 ALA B C 1
ATOM 8702 O O . ALA B 1 461 ? 124.429 -259.796 28.149 1.00 43.76 541 ALA B O 1
ATOM 8704 N N . HIS B 1 462 ? 125.020 -261.180 29.836 1.00 38.97 542 HIS B N 1
ATOM 8705 C CA . HIS B 1 462 ? 123.759 -261.922 29.891 1.00 48.93 542 HIS B CA 1
ATOM 8706 C C . HIS B 1 462 ? 123.262 -262.406 28.532 1.00 50.27 542 HIS B C 1
ATOM 8707 O O . HIS B 1 462 ? 122.074 -262.313 28.223 1.00 62.59 542 HIS B O 1
ATOM 8714 N N . GLU B 1 463 ? 124.187 -262.912 27.725 1.00 41.81 543 GLU B N 1
ATOM 8715 C CA . GLU B 1 463 ? 123.842 -263.666 26.532 1.00 37.54 543 GLU B CA 1
ATOM 8716 C C . GLU B 1 463 ? 123.884 -265.152 26.887 1.00 38.30 543 GLU B C 1
ATOM 8717 O O . GLU B 1 463 ? 124.838 -265.620 27.506 1.00 54.83 543 GLU B O 1
ATOM 8723 N N . ASP B 1 464 ? 122.836 -265.880 26.513 1.00 51.16 544 ASP B N 1
ATOM 8724 C CA . ASP B 1 464 ? 122.728 -267.307 26.799 1.00 38.05 544 ASP B CA 1
ATOM 8725 C C . ASP B 1 464 ? 122.846 -268.081 25.495 1.00 34.68 544 ASP B C 1
ATOM 8726 O O . ASP B 1 464 ? 121.864 -268.210 24.764 1.00 42.64 544 ASP B O 1
ATOM 8731 N N . ARG B 1 465 ? 124.028 -268.610 25.198 1.00 33.53 545 ARG B N 1
ATOM 8732 C CA . ARG B 1 465 ? 124.200 -269.295 23.919 1.00 39.03 545 ARG B CA 1
ATOM 8733 C C . ARG B 1 465 ? 123.605 -270.698 23.875 1.00 28.46 545 ARG B C 1
ATOM 8734 O O . ARG B 1 465 ? 123.186 -271.154 22.821 1.00 29.14 545 ARG B O 1
ATOM 8742 N N . ILE B 1 466 ? 123.523 -271.359 25.023 1.00 35.80 546 ILE B N 1
ATOM 8743 C CA . ILE B 1 466 ? 122.820 -272.635 25.099 1.00 25.14 546 ILE B CA 1
ATOM 8744 C C . ILE B 1 466 ? 121.346 -272.490 24.697 1.00 39.23 546 ILE B C 1
ATOM 8745 O O . ILE B 1 466 ? 120.815 -273.311 23.942 1.00 36.72 546 ILE B O 1
ATOM 8750 N N . ALA B 1 467 ? 120.693 -271.438 25.182 1.00 29.89 547 ALA B N 1
ATOM 8751 C CA . ALA B 1 467 ? 119.308 -271.187 24.805 1.00 33.41 547 ALA B CA 1
ATOM 8752 C C . ALA B 1 467 ? 119.188 -270.984 23.303 1.00 40.54 547 ALA B C 1
ATOM 8753 O O . ALA B 1 467 ? 118.317 -271.572 22.657 1.00 42.03 547 ALA B O 1
ATOM 8755 N N . ALA B 1 468 ? 120.079 -270.164 22.749 1.00 34.62 548 ALA B N 1
ATOM 8756 C CA . ALA B 1 468 ? 120.039 -269.838 21.322 1.00 25.10 548 ALA B CA 1
ATOM 8757 C C . ALA B 1 468 ? 120.436 -271.017 20.438 1.00 26.64 548 ALA B C 1
ATOM 8758 O O . ALA B 1 468 ? 119.804 -271.260 19.412 1.00 35.06 548 ALA B O 1
ATOM 8760 N N . ILE B 1 469 ? 121.481 -271.745 20.831 1.00 27.44 549 ILE B N 1
ATOM 8761 C CA . ILE B 1 469 ? 121.877 -272.948 20.102 1.00 28.18 549 ILE B CA 1
ATOM 8762 C C . ILE B 1 469 ? 120.706 -273.934 20.050 1.00 35.35 549 ILE B C 1
ATOM 8763 O O . ILE B 1 469 ? 120.385 -274.474 18.991 1.00 33.55 549 ILE B O 1
ATOM 8768 N N . ASP B 1 470 ? 120.064 -274.149 21.196 1.00 27.37 550 ASP B N 1
ATOM 8769 C CA . ASP B 1 470 ? 118.962 -275.104 21.282 1.00 42.43 550 ASP B CA 1
ATOM 8770 C C . ASP B 1 470 ? 117.744 -274.660 20.471 1.00 37.65 550 ASP B C 1
ATOM 8771 O O . ASP B 1 470 ? 117.109 -275.480 19.814 1.00 36.15 550 ASP B O 1
ATOM 8776 N N . GLU B 1 471 ? 117.431 -273.367 20.507 1.00 31.84 551 GLU B N 1
ATOM 8777 C CA . GLU B 1 471 ? 116.340 -272.826 19.695 1.00 38.90 551 GLU B CA 1
ATOM 8778 C C . GLU B 1 471 ? 116.544 -273.090 18.209 1.00 45.78 551 GLU B C 1
ATOM 8779 O O . GLU B 1 471 ? 115.587 -273.376 17.488 1.00 47.97 551 GLU B O 1
ATOM 8785 N N . TYR B 1 472 ? 117.793 -272.998 17.756 1.00 38.10 552 TYR B N 1
ATOM 8786 C CA . TYR B 1 472 ? 118.115 -273.211 16.345 1.00 34.37 552 TYR B CA 1
ATOM 8787 C C . TYR B 1 472 ? 118.149 -274.691 15.983 1.00 33.01 552 TYR B C 1
ATOM 8788 O O . TYR B 1 472 ? 117.798 -275.071 14.866 1.00 39.11 552 TYR B O 1
ATOM 8797 N N . ASN B 1 473 ? 118.582 -275.523 16.927 1.00 39.67 553 ASN B N 1
ATOM 8798 C CA . ASN B 1 473 ? 118.820 -276.939 16.650 1.00 41.25 553 ASN B CA 1
ATOM 8799 C C . ASN B 1 473 ? 117.626 -277.867 16.877 1.00 46.75 553 ASN B C 1
ATOM 8800 O O . ASN B 1 473 ? 117.654 -279.025 16.449 1.00 44.54 553 ASN B O 1
ATOM 8805 N N . LYS B 1 474 ? 116.598 -277.372 17.563 1.00 42.34 554 LYS B N 1
ATOM 8806 C CA . LYS B 1 474 ? 115.391 -278.163 17.822 1.00 55.98 554 LYS B CA 1
ATOM 8807 C C . LYS B 1 474 ? 114.777 -278.667 16.525 1.00 52.42 554 LYS B C 1
ATOM 8808 O O . LYS B 1 474 ? 114.729 -277.940 15.534 1.00 51.46 554 LYS B O 1
ATOM 8814 N N . PRO B 1 475 ? 114.320 -279.925 16.522 1.00 50.43 555 PRO B N 1
ATOM 8815 C CA . PRO B 1 475 ? 113.648 -280.456 15.334 1.00 55.43 555 PRO B CA 1
ATOM 8816 C C . PRO B 1 475 ? 112.396 -279.641 15.034 1.00 58.82 555 PRO B C 1
ATOM 8817 O O . PRO B 1 475 ? 111.660 -279.289 15.954 1.00 55.25 555 PRO B O 1
ATOM 8821 N N . GLY B 1 476 ? 112.183 -279.316 13.764 1.00 57.13 556 GLY B N 1
ATOM 8822 C CA . GLY B 1 476 ? 111.052 -278.499 13.368 1.00 56.06 556 GLY B CA 1
ATOM 8823 C C . GLY B 1 476 ? 111.177 -277.059 13.826 1.00 65.51 556 GLY B C 1
ATOM 8824 O O . GLY B 1 476 ? 110.174 -276.381 14.050 1.00 65.69 556 GLY B O 1
ATOM 8825 N N . SER B 1 477 ? 112.412 -276.588 13.965 1.00 61.31 557 SER B N 1
ATOM 8826 C CA . SER B 1 477 ? 112.660 -275.222 14.410 1.00 57.10 557 SER B CA 1
ATOM 8827 C C . SER B 1 477 ? 112.146 -274.195 13.413 1.00 44.82 557 SER B C 1
ATOM 8828 O O . SER B 1 477 ? 112.181 -274.407 12.204 1.00 63.07 557 SER B O 1
ATOM 8831 N N . ASP B 1 478 ? 111.668 -273.077 13.940 1.00 48.10 558 ASP B N 1
ATOM 8832 C CA . ASP B 1 478 ? 111.167 -271.989 13.118 1.00 52.65 558 ASP B CA 1
ATOM 8833 C C . ASP B 1 478 ? 112.339 -271.251 12.476 1.00 50.55 558 ASP B C 1
ATOM 8834 O O . ASP B 1 478 ? 112.199 -270.625 11.424 1.00 47.73 558 ASP B O 1
ATOM 8839 N N . LYS B 1 479 ? 113.500 -271.344 13.119 1.00 45.58 559 LYS B N 1
ATOM 8840 C CA . LYS B 1 479 ? 114.660 -270.535 12.754 1.00 49.67 559 LYS B CA 1
ATOM 8841 C C . LYS B 1 479 ? 115.273 -270.880 11.397 1.00 35.21 559 LYS B C 1
ATOM 8842 O O . LYS B 1 479 ? 115.347 -272.043 11.002 1.00 39.75 559 LYS B O 1
ATOM 8848 N N . PHE B 1 480 ? 115.711 -269.845 10.691 1.00 39.45 560 PHE B N 1
ATOM 8849 C CA . PHE B 1 480 ? 116.254 -269.992 9.349 1.00 47.71 560 PHE B CA 1
ATOM 8850 C C . PHE B 1 480 ? 117.728 -269.577 9.309 1.00 43.54 560 PHE B C 1
ATOM 8851 O O . PHE B 1 480 ? 118.580 -270.302 8.790 1.00 40.67 560 PHE B O 1
ATOM 8859 N N . ILE B 1 481 ? 118.009 -268.412 9.878 1.00 37.82 561 ILE B N 1
ATOM 8860 C CA . ILE B 1 481 ? 119.337 -267.821 9.872 1.00 36.88 561 ILE B CA 1
ATOM 8861 C C . ILE B 1 481 ? 119.921 -267.793 11.287 1.00 51.47 561 ILE B C 1
ATOM 8862 O O . ILE B 1 481 ? 119.212 -267.543 12.257 1.00 46.26 561 ILE B O 1
ATOM 8867 N N . PHE B 1 482 ? 121.216 -268.057 11.405 1.00 41.19 562 PHE B N 1
ATOM 8868 C CA . PHE B 1 482 ? 121.902 -267.851 12.669 1.00 31.30 562 PHE B CA 1
ATOM 8869 C C . PHE B 1 482 ? 123.019 -266.839 12.422 1.00 37.11 562 PHE B C 1
ATOM 8870 O O . PHE B 1 482 ? 123.905 -267.071 11.600 1.00 34.91 562 PHE B O 1
ATOM 8878 N N . LEU B 1 483 ? 122.944 -265.704 13.112 1.00 34.54 563 LEU B N 1
ATOM 8879 C CA . LEU B 1 483 ? 123.929 -264.638 12.984 1.00 31.57 563 LEU B CA 1
ATOM 8880 C C . LEU B 1 483 ? 124.996 -264.799 14.056 1.00 34.21 563 LEU B C 1
ATOM 8881 O O . LEU B 1 483 ? 124.678 -264.943 15.231 1.00 33.96 563 LEU B O 1
ATOM 8886 N N . LEU B 1 484 ? 126.261 -264.761 13.646 1.00 38.11 564 LEU B N 1
ATOM 8887 C CA . LEU B 1 484 ? 127.367 -265.103 14.533 1.00 26.80 564 LEU B CA 1
ATOM 8888 C C . LEU B 1 484 ? 128.586 -264.225 14.274 1.00 33.50 564 LEU B C 1
ATOM 8889 O O . LEU B 1 484 ? 128.923 -263.943 13.128 1.00 31.47 564 LEU B O 1
ATOM 8894 N N . THR B 1 485 ? 129.242 -263.777 15.339 1.00 24.08 565 THR B N 1
ATOM 8895 C CA . THR B 1 485 ? 130.568 -263.205 15.193 1.00 28.24 565 THR B CA 1
ATOM 8896 C C . THR B 1 485 ? 131.527 -264.355 14.906 1.00 36.77 565 THR B C 1
ATOM 8897 O O . THR B 1 485 ? 131.273 -265.500 15.288 1.00 29.22 565 THR B O 1
ATOM 8901 N N . THR B 1 486 ? 132.625 -264.059 14.226 1.00 28.95 566 THR B N 1
ATOM 8902 C CA . THR B 1 486 ? 133.588 -265.100 13.899 1.00 25.15 566 THR B CA 1
ATOM 8903 C C . THR B 1 486 ? 134.211 -265.654 15.177 1.00 25.44 566 THR B C 1
ATOM 8904 O O . THR B 1 486 ? 134.464 -266.849 15.272 1.00 27.25 566 THR B O 1
ATOM 8908 N N . ARG B 1 487 ? 134.415 -264.787 16.168 1.00 27.21 567 ARG B N 1
ATOM 8909 C CA . ARG B 1 487 ? 134.857 -265.217 17.496 1.00 27.78 567 ARG B CA 1
ATOM 8910 C C . ARG B 1 487 ? 133.984 -266.320 18.085 1.00 30.80 567 ARG B C 1
ATOM 8911 O O . ARG B 1 487 ? 134.488 -267.225 18.742 1.00 41.35 567 ARG B O 1
ATOM 8919 N N . ALA B 1 488 ? 132.676 -266.235 17.860 1.00 36.24 568 ALA B N 1
ATOM 8920 C CA . ALA B 1 488 ? 131.736 -267.209 18.412 1.00 30.96 568 ALA B CA 1
ATOM 8921 C C . ALA B 1 488 ? 131.990 -268.609 17.863 1.00 44.62 568 ALA B C 1
ATOM 8922 O O . ALA B 1 488 ? 131.659 -269.606 18.509 1.00 35.18 568 ALA B O 1
ATOM 8924 N N . GLY B 1 489 ? 132.594 -268.673 16.677 1.00 34.16 569 GLY B N 1
ATOM 8925 C CA . GLY B 1 489 ? 132.982 -269.934 16.068 1.00 25.87 569 GLY B CA 1
ATOM 8926 C C . GLY B 1 489 ? 133.995 -270.725 16.875 1.00 24.23 569 GLY B C 1
ATOM 8927 O O . GLY B 1 489 ? 134.189 -271.917 16.635 1.00 36.52 569 GLY B O 1
ATOM 8928 N N . GLY B 1 490 ? 134.643 -270.063 17.832 1.00 36.41 570 GLY B N 1
ATOM 8929 C CA . GLY B 1 490 ? 135.629 -270.701 18.692 1.00 19.98 570 GLY B CA 1
ATOM 8930 C C . GLY B 1 490 ? 135.072 -271.122 20.041 1.00 34.67 570 GLY B C 1
ATOM 8931 O O . GLY B 1 490 ? 135.818 -271.484 20.947 1.00 26.68 570 GLY B O 1
ATOM 8932 N N . LEU B 1 491 ? 133.752 -271.081 20.182 1.00 32.38 571 LEU B N 1
ATOM 8933 C CA . LEU B 1 491 ? 133.127 -271.410 21.457 1.00 34.99 571 LEU B CA 1
ATOM 8934 C C . LEU B 1 491 ? 132.694 -272.871 21.542 1.00 36.49 571 LEU B C 1
ATOM 8935 O O . LEU B 1 491 ? 132.011 -273.264 22.483 1.00 44.21 571 LEU B O 1
ATOM 8940 N N . GLY B 1 492 ? 133.101 -273.671 20.560 1.00 31.78 572 GLY B N 1
ATOM 8941 C CA . GLY B 1 492 ? 132.821 -275.096 20.568 1.00 47.50 572 GLY B CA 1
ATOM 8942 C C . GLY B 1 492 ? 131.369 -275.473 20.327 1.00 54.83 572 GLY B C 1
ATOM 8943 O O . GLY B 1 492 ? 130.941 -276.572 20.684 1.00 67.79 572 GLY B O 1
ATOM 8944 N N . ILE B 1 493 ? 130.608 -274.566 19.722 1.00 44.26 573 ILE B N 1
ATOM 8945 C CA . ILE B 1 493 ? 129.188 -274.793 19.489 1.00 42.49 573 ILE B CA 1
ATOM 8946 C C . ILE B 1 493 ? 128.938 -275.751 18.318 1.00 45.90 573 ILE B C 1
ATOM 8947 O O . ILE B 1 493 ? 129.756 -275.865 17.406 1.00 45.67 573 ILE B O 1
ATOM 8952 N N . ASN B 1 494 ? 127.803 -276.444 18.357 1.00 42.03 574 ASN B N 1
ATOM 8953 C CA . ASN B 1 494 ? 127.424 -277.383 17.303 1.00 33.68 574 ASN B CA 1
ATOM 8954 C C . ASN B 1 494 ? 126.199 -276.861 16.565 1.00 40.82 574 ASN B C 1
ATOM 8955 O O . ASN B 1 494 ? 125.136 -276.710 17.155 1.00 35.89 574 ASN B O 1
ATOM 8960 N N . LEU B 1 495 ? 126.352 -276.590 15.274 1.00 40.47 575 LEU B N 1
ATOM 8961 C CA . LEU B 1 495 ? 125.252 -276.082 14.465 1.00 36.45 575 LEU B CA 1
ATOM 8962 C C . LEU B 1 495 ? 125.106 -276.904 13.189 1.00 25.19 575 LEU B C 1
ATOM 8963 O O . LEU B 1 495 ? 125.040 -276.357 12.089 1.00 30.72 575 LEU B O 1
ATOM 8968 N N . THR B 1 496 ? 125.062 -278.221 13.350 1.00 29.45 576 THR B N 1
ATOM 8969 C CA . THR B 1 496 ? 124.952 -279.150 12.226 1.00 41.20 576 THR B CA 1
ATOM 8970 C C . THR B 1 496 ? 123.572 -279.158 11.563 1.00 46.68 576 THR B C 1
ATOM 8971 O O . THR B 1 496 ? 123.386 -279.793 10.523 1.00 43.73 576 THR B O 1
ATOM 8975 N N . THR B 1 497 ? 122.608 -278.466 12.164 1.00 38.38 577 THR B N 1
ATOM 8976 C CA . THR B 1 497 ? 121.273 -278.373 11.575 1.00 41.69 577 THR B CA 1
ATOM 8977 C C . THR B 1 497 ? 121.248 -277.394 10.401 1.00 37.63 577 THR B C 1
ATOM 8978 O O . THR B 1 497 ? 120.314 -277.397 9.604 1.00 54.29 577 THR B O 1
ATOM 8982 N N . ALA B 1 498 ? 122.274 -276.555 10.307 1.00 33.22 578 ALA B N 1
ATOM 8983 C CA . ALA B 1 498 ? 122.477 -275.708 9.130 1.00 34.58 578 ALA B CA 1
ATOM 8984 C C . ALA B 1 498 ? 123.398 -276.413 8.134 1.00 41.04 578 ALA B C 1
ATOM 8985 O O . ALA B 1 498 ? 124.230 -277.235 8.524 1.00 38.64 578 ALA B O 1
ATOM 8987 N N . ASP B 1 499 ? 123.262 -276.088 6.852 1.00 34.17 579 ASP B N 1
ATOM 8988 C CA . ASP B 1 499 ? 124.042 -276.772 5.821 1.00 41.46 579 ASP B CA 1
ATOM 8989 C C . ASP B 1 499 ? 124.696 -275.785 4.868 1.00 36.18 579 ASP B C 1
ATOM 8990 O O . ASP B 1 499 ? 125.391 -276.171 3.925 1.00 36.75 579 ASP B O 1
ATOM 8995 N N . ILE B 1 500 ? 124.452 -274.506 5.107 1.00 30.75 580 ILE B N 1
ATOM 8996 C CA . ILE B 1 500 ? 125.091 -273.462 4.330 1.00 29.78 580 ILE B CA 1
ATOM 8997 C C . ILE B 1 500 ? 125.733 -272.445 5.267 1.00 37.73 580 ILE B C 1
ATOM 8998 O O . ILE B 1 500 ? 125.148 -272.061 6.279 1.00 35.91 580 ILE B O 1
ATOM 9003 N N . VAL B 1 501 ? 126.954 -272.038 4.938 1.00 34.17 581 VAL B N 1
ATOM 9004 C CA . VAL B 1 501 ? 127.678 -271.058 5.731 1.00 32.56 581 VAL B CA 1
ATOM 9005 C C . VAL B 1 501 ? 128.055 -269.876 4.859 1.00 33.98 581 VAL B C 1
ATOM 9006 O O . VAL B 1 501 ? 128.542 -270.052 3.745 1.00 40.75 581 VAL B O 1
ATOM 9010 N N . ILE B 1 502 ? 127.808 -268.672 5.359 1.00 41.36 582 ILE B N 1
ATOM 9011 C CA . ILE B 1 502 ? 128.193 -267.460 4.650 1.00 37.51 582 ILE B CA 1
ATOM 9012 C C . ILE B 1 502 ? 129.195 -266.653 5.459 1.00 34.20 582 ILE B C 1
ATOM 9013 O O . ILE B 1 502 ? 128.888 -266.170 6.547 1.00 40.11 582 ILE B O 1
ATOM 9018 N N . LEU B 1 503 ? 130.403 -266.526 4.926 1.00 38.01 583 LEU B N 1
ATOM 9019 C CA . LEU B 1 503 ? 131.405 -265.658 5.516 1.00 29.20 583 LEU B CA 1
ATOM 9020 C C . LEU B 1 503 ? 131.208 -264.289 4.889 1.00 38.75 583 LEU B C 1
ATOM 9021 O O . LEU B 1 503 ? 131.619 -264.055 3.753 1.00 40.00 583 LEU B O 1
ATOM 9026 N N . TYR B 1 504 ? 130.534 -263.402 5.615 1.00 35.60 584 TYR B N 1
ATOM 9027 C CA . TYR B 1 504 ? 130.194 -262.084 5.092 1.00 41.85 584 TYR B CA 1
ATOM 9028 C C . TYR B 1 504 ? 131.461 -261.274 4.863 1.00 31.37 584 TYR B C 1
ATOM 9029 O O . TYR B 1 504 ? 131.589 -260.574 3.865 1.00 40.11 584 TYR B O 1
ATOM 9038 N N . ASP B 1 505 ? 132.382 -261.365 5.814 1.00 36.37 585 ASP B N 1
ATOM 9039 C CA . ASP B 1 505 ? 133.744 -260.880 5.627 1.00 35.96 585 ASP B CA 1
ATOM 9040 C C . ASP B 1 505 ? 134.692 -261.927 6.216 1.00 44.57 585 ASP B C 1
ATOM 9041 O O . ASP B 1 505 ? 134.245 -262.838 6.922 1.00 33.17 585 ASP B O 1
ATOM 9046 N N . SER B 1 506 ? 135.984 -261.817 5.915 1.00 41.27 586 SER B N 1
ATOM 9047 C CA . SER B 1 506 ? 136.937 -262.879 6.257 1.00 39.28 586 SER B CA 1
ATOM 9048 C C . SER B 1 506 ? 137.883 -262.524 7.398 1.00 30.54 586 SER B C 1
ATOM 9049 O O . SER B 1 506 ? 138.189 -261.357 7.630 1.00 42.01 586 SER B O 1
ATOM 9052 N N . ASP B 1 507 ? 138.358 -263.543 8.102 1.00 33.29 587 ASP B N 1
ATOM 9053 C CA . ASP B 1 507 ? 139.342 -263.329 9.153 1.00 34.49 587 ASP B CA 1
ATOM 9054 C C . ASP B 1 507 ? 140.741 -263.305 8.555 1.00 48.91 587 ASP B C 1
ATOM 9055 O O . ASP B 1 507 ? 141.040 -264.061 7.629 1.00 38.62 587 ASP B O 1
ATOM 9060 N N . TRP B 1 508 ? 141.604 -262.452 9.099 1.00 41.67 588 TRP B N 1
ATOM 9061 C CA . TRP B 1 508 ? 142.994 -262.402 8.659 1.00 51.78 588 TRP B CA 1
ATOM 9062 C C . TRP B 1 508 ? 143.699 -263.727 8.939 1.00 47.56 588 TRP B C 1
ATOM 9063 O O . TRP B 1 508 ? 144.677 -264.073 8.285 1.00 44.96 588 TRP B O 1
ATOM 9074 N N . ASN B 1 509 ? 143.189 -264.464 9.918 1.00 46.26 589 ASN B N 1
ATOM 9075 C CA . ASN B 1 509 ? 143.657 -265.811 10.190 1.00 31.32 589 ASN B CA 1
ATOM 9076 C C . ASN B 1 509 ? 142.648 -266.812 9.645 1.00 44.46 589 ASN B C 1
ATOM 9077 O O . ASN B 1 509 ? 141.614 -267.048 10.260 1.00 44.14 589 ASN B O 1
ATOM 9082 N N . PRO B 1 510 ? 142.949 -267.395 8.476 1.00 42.40 590 PRO B N 1
ATOM 9083 C CA . PRO B 1 510 ? 142.091 -268.382 7.813 1.00 35.81 590 PRO B CA 1
ATOM 9084 C C . PRO B 1 510 ? 141.649 -269.514 8.738 1.00 25.65 590 PRO B C 1
ATOM 9085 O O . PRO B 1 510 ? 140.572 -270.064 8.544 1.00 37.14 590 PRO B O 1
ATOM 9089 N N . GLN B 1 511 ? 142.466 -269.848 9.731 1.00 37.96 591 GLN B N 1
ATOM 9090 C CA . GLN B 1 511 ? 142.115 -270.901 10.676 1.00 35.18 591 GLN B CA 1
ATOM 9091 C C . GLN B 1 511 ? 140.868 -270.542 11.491 1.00 32.23 591 GLN B C 1
ATOM 9092 O O . GLN B 1 511 ? 140.098 -271.425 11.873 1.00 28.14 591 GLN B O 1
ATOM 9098 N N . ALA B 1 512 ? 140.672 -269.249 11.740 1.00 26.76 592 ALA B N 1
ATOM 9099 C CA . ALA B 1 512 ? 139.466 -268.765 12.412 1.00 36.61 592 ALA B CA 1
ATOM 9100 C C . ALA B 1 512 ? 138.219 -269.006 11.568 1.00 38.41 592 ALA B C 1
ATOM 9101 O O . ALA B 1 512 ? 137.194 -269.447 12.085 1.00 32.28 592 ALA B O 1
ATOM 9103 N N . ASP B 1 513 ? 138.301 -268.719 10.271 1.00 30.82 593 ASP B N 1
ATOM 9104 C CA . ASP B 1 513 ? 137.170 -268.993 9.382 1.00 37.90 593 ASP B CA 1
ATOM 9105 C C . ASP B 1 513 ? 136.912 -270.484 9.230 1.00 36.53 593 ASP B C 1
ATOM 9106 O O . ASP B 1 513 ? 135.767 -270.914 9.165 1.00 33.49 593 ASP B O 1
ATOM 9111 N N . LEU B 1 514 ? 137.980 -271.270 9.172 1.00 38.00 594 LEU B N 1
ATOM 9112 C CA . LEU B 1 514 ? 137.841 -272.714 9.070 1.00 43.59 594 LEU B CA 1
ATOM 9113 C C . LEU B 1 514 ? 137.146 -273.247 10.316 1.00 34.67 594 LEU B C 1
ATOM 9114 O O . LEU B 1 514 ? 136.315 -274.147 10.236 1.00 28.10 594 LEU B O 1
ATOM 9119 N N . GLN B 1 515 ? 137.494 -272.667 11.461 1.00 32.42 595 GLN B N 1
ATOM 9120 C CA . GLN B 1 515 ? 136.878 -273.005 12.736 1.00 37.70 595 GLN B CA 1
ATOM 9121 C C . GLN B 1 515 ? 135.380 -272.685 12.675 1.00 42.56 595 GLN B C 1
ATOM 9122 O O . GLN B 1 515 ? 134.551 -273.446 13.176 1.00 28.49 595 GLN B O 1
ATOM 9128 N N . ALA B 1 516 ? 135.040 -271.568 12.034 1.00 27.96 596 ALA B N 1
ATOM 9129 C CA . ALA B 1 516 ? 133.644 -271.158 11.882 1.00 30.47 596 ALA B CA 1
ATOM 9130 C C . ALA B 1 516 ? 132.841 -272.119 10.995 1.00 32.19 596 ALA B C 1
ATOM 9131 O O . ALA B 1 516 ? 131.763 -272.559 11.380 1.00 39.82 596 ALA B O 1
ATOM 9133 N N . MET B 1 517 ? 133.380 -272.455 9.824 1.00 33.91 597 MET B N 1
ATOM 9134 C CA . MET B 1 517 ? 132.750 -273.422 8.923 1.00 32.66 597 MET B CA 1
ATOM 9135 C C . MET B 1 517 ? 132.495 -274.753 9.619 1.00 30.41 597 MET B C 1
ATOM 9136 O O . MET B 1 517 ? 131.522 -275.442 9.321 1.00 41.26 597 MET B O 1
ATOM 9141 N N . ASP B 1 518 ? 133.389 -275.120 10.530 1.00 30.55 598 ASP B N 1
ATOM 9142 C CA . ASP B 1 518 ? 133.337 -276.431 11.168 1.00 34.80 598 ASP B CA 1
ATOM 9143 C C . ASP B 1 518 ? 132.255 -276.523 12.239 1.00 33.65 598 ASP B C 1
ATOM 9144 O O . ASP B 1 518 ? 132.049 -277.584 12.835 1.00 39.17 598 ASP B O 1
ATOM 9149 N N . ARG B 1 519 ? 131.570 -275.413 12.493 1.00 35.29 599 ARG B N 1
ATOM 9150 C CA . ARG B 1 519 ? 130.402 -275.452 13.360 1.00 39.72 599 ARG B CA 1
ATOM 9151 C C . ARG B 1 519 ? 129.300 -276.251 12.658 1.00 35.78 599 ARG B C 1
ATOM 9152 O O . ARG B 1 519 ? 128.509 -276.931 13.302 1.00 34.16 599 ARG B O 1
ATOM 9160 N N . ALA B 1 520 ? 129.270 -276.170 11.331 1.00 30.92 600 ALA B N 1
ATOM 9161 C CA . ALA B 1 520 ? 128.328 -276.938 10.527 1.00 30.05 600 ALA B CA 1
ATOM 9162 C C . ALA B 1 520 ? 128.977 -278.178 9.909 1.00 35.77 600 ALA B C 1
ATOM 9163 O O . ALA B 1 520 ? 128.345 -279.224 9.795 1.00 28.96 600 ALA B O 1
ATOM 9165 N N . HIS B 1 521 ? 130.237 -278.057 9.500 1.00 32.62 601 HIS B N 1
ATOM 9166 C CA . HIS B 1 521 ? 130.938 -279.177 8.874 1.00 29.13 601 HIS B CA 1
ATOM 9167 C C . HIS B 1 521 ? 131.648 -280.051 9.906 1.00 30.22 601 HIS B C 1
ATOM 9168 O O . HIS B 1 521 ? 132.850 -279.926 10.126 1.00 29.75 601 HIS B O 1
ATOM 9175 N N . ARG B 1 522 ? 130.887 -280.927 10.545 1.00 32.10 602 ARG B N 1
ATOM 9176 C CA . ARG B 1 522 ? 131.423 -281.808 11.568 1.00 28.97 602 ARG B CA 1
ATOM 9177 C C . ARG B 1 522 ? 130.518 -283.022 11.716 1.00 34.95 602 ARG B C 1
ATOM 9178 O O . ARG B 1 522 ? 129.370 -283.001 11.279 1.00 35.93 602 ARG B O 1
ATOM 9186 N N . ILE B 1 523 ? 131.044 -284.079 12.321 1.00 35.16 603 ILE B N 1
ATOM 9187 C CA . ILE B 1 523 ? 130.295 -285.316 12.508 1.00 36.94 603 ILE B CA 1
ATOM 9188 C C . ILE B 1 523 ? 128.897 -285.066 13.077 1.00 41.79 603 ILE B C 1
ATOM 9189 O O . ILE B 1 523 ? 128.740 -284.397 14.099 1.00 39.58 603 ILE B O 1
ATOM 9194 N N . GLY B 1 524 ? 127.889 -285.583 12.378 1.00 49.50 604 GLY B N 1
ATOM 9195 C CA . GLY B 1 524 ? 126.496 -285.334 12.713 1.00 34.20 604 GLY B CA 1
ATOM 9196 C C . GLY B 1 524 ? 125.777 -284.670 11.554 1.00 36.37 604 GLY B C 1
ATOM 9197 O O . GLY B 1 524 ? 124.590 -284.898 11.322 1.00 53.81 604 GLY B O 1
ATOM 9198 N N . GLN B 1 525 ? 126.513 -283.836 10.829 1.00 36.07 605 GLN B N 1
ATOM 9199 C CA . GLN B 1 525 ? 126.025 -283.203 9.612 1.00 37.34 605 GLN B CA 1
ATOM 9200 C C . GLN B 1 525 ? 125.677 -284.257 8.561 1.00 49.85 605 GLN B C 1
ATOM 9201 O O . GLN B 1 525 ? 126.470 -285.162 8.293 1.00 51.76 605 GLN B O 1
ATOM 9207 N N . THR B 1 526 ? 124.499 -284.124 7.956 1.00 46.88 606 THR B N 1
ATOM 9208 C CA . THR B 1 526 ? 124.019 -285.103 6.981 1.00 55.75 606 THR B CA 1
ATOM 9209 C C . THR B 1 526 ? 124.055 -284.568 5.555 1.00 54.02 606 THR B C 1
ATOM 9210 O O . THR B 1 526 ? 124.082 -285.340 4.599 1.00 60.04 606 THR B O 1
ATOM 9214 N N . LYS B 1 527 ? 124.051 -283.247 5.413 1.00 49.24 607 LYS B N 1
ATOM 9215 C CA . LYS B 1 527 ? 124.023 -282.637 4.088 1.00 55.56 607 LYS B CA 1
ATOM 9216 C C . LYS B 1 527 ? 125.396 -282.123 3.658 1.00 51.09 607 LYS B C 1
ATOM 9217 O O . LYS B 1 527 ? 126.362 -282.178 4.416 1.00 49.12 607 LYS B O 1
ATOM 9223 N N . GLN B 1 528 ? 125.473 -281.636 2.427 1.00 64.19 608 GLN B N 1
ATOM 9224 C CA . GLN B 1 528 ? 126.707 -281.079 1.888 1.00 45.32 608 GLN B CA 1
ATOM 9225 C C . GLN B 1 528 ? 126.846 -279.625 2.323 1.00 40.86 608 GLN B C 1
ATOM 9226 O O . GLN B 1 528 ? 126.049 -278.771 1.932 1.00 57.09 608 GLN B O 1
ATOM 9232 N N . VAL B 1 529 ? 127.848 -279.343 3.146 1.00 45.17 609 VAL B N 1
ATOM 9233 C CA . VAL B 1 529 ? 128.058 -277.979 3.613 1.00 41.64 609 VAL B CA 1
ATOM 9234 C C . VAL B 1 529 ? 128.637 -277.122 2.496 1.00 42.10 609 VAL B C 1
ATOM 9235 O O . VAL B 1 529 ? 129.709 -277.412 1.965 1.00 41.85 609 VAL B O 1
ATOM 9239 N N . VAL B 1 530 ? 127.913 -276.070 2.135 1.00 35.78 610 VAL B N 1
ATOM 9240 C CA . VAL B 1 530 ? 128.388 -275.131 1.133 1.00 28.68 610 VAL B CA 1
ATOM 9241 C C . VAL B 1 530 ? 128.759 -273.820 1.806 1.00 38.33 610 VAL B C 1
ATOM 9242 O O . VAL B 1 530 ? 127.935 -273.208 2.486 1.00 43.31 610 VAL B O 1
ATOM 9246 N N . VAL B 1 531 ? 130.000 -273.392 1.611 1.00 40.97 611 VAL B N 1
ATOM 9247 C CA . VAL B 1 531 ? 130.474 -272.144 2.189 1.00 37.48 611 VAL B CA 1
ATOM 9248 C C . VAL B 1 531 ? 130.632 -271.076 1.111 1.00 37.67 611 VAL B C 1
ATOM 9249 O O . VAL B 1 531 ? 131.307 -271.295 0.106 1.00 44.86 611 VAL B O 1
ATOM 9253 N N . TYR B 1 532 ? 129.999 -269.926 1.318 1.00 35.51 612 TYR B N 1
ATOM 9254 C CA . TYR B 1 532 ? 130.186 -268.779 0.439 1.00 33.71 612 TYR B CA 1
ATOM 9255 C C . TYR B 1 532 ? 131.017 -267.721 1.152 1.00 41.35 612 TYR B C 1
ATOM 9256 O O . TYR B 1 532 ? 130.649 -267.251 2.232 1.00 43.15 612 TYR B O 1
ATOM 9265 N N . ARG B 1 533 ? 132.145 -267.358 0.550 1.00 36.82 613 ARG B N 1
ATOM 9266 C CA . ARG B 1 533 ? 132.991 -266.302 1.088 1.00 32.68 613 ARG B CA 1
ATOM 9267 C C . ARG B 1 533 ? 132.859 -265.045 0.239 1.00 38.74 613 ARG B C 1
ATOM 9268 O O . ARG B 1 533 ? 133.363 -264.991 -0.881 1.00 54.28 613 ARG B O 1
ATOM 9276 N N . PHE B 1 534 ? 132.189 -264.032 0.776 1.00 37.57 614 PHE B N 1
ATOM 9277 C CA . PHE B 1 534 ? 132.003 -262.774 0.059 1.00 44.59 614 PHE B CA 1
ATOM 9278 C C . PHE B 1 534 ? 133.321 -262.020 -0.088 1.00 42.76 614 PHE B C 1
ATOM 9279 O O . PHE B 1 534 ? 134.003 -261.751 0.897 1.00 39.39 614 PHE B O 1
ATOM 9287 N N . VAL B 1 535 ? 133.673 -261.684 -1.325 1.00 51.80 615 VAL B N 1
ATOM 9288 C CA . VAL B 1 535 ? 134.869 -260.896 -1.594 1.00 47.95 615 VAL B CA 1
ATOM 9289 C C . VAL B 1 535 ? 134.528 -259.692 -2.464 1.00 38.23 615 VAL B C 1
ATOM 9290 O O . VAL B 1 535 ? 133.998 -259.847 -3.562 1.00 39.62 615 VAL B O 1
ATOM 9294 N N . THR B 1 536 ? 134.831 -258.496 -1.976 1.00 42.82 616 THR B N 1
ATOM 9295 C CA . THR B 1 536 ? 134.667 -257.295 -2.783 1.00 35.15 616 THR B CA 1
ATOM 9296 C C . THR B 1 536 ? 135.774 -257.242 -3.835 1.00 47.89 616 THR B C 1
ATOM 9297 O O . THR B 1 536 ? 136.927 -256.943 -3.516 1.00 46.59 616 THR B O 1
ATOM 9301 N N . ASP B 1 537 ? 135.415 -257.528 -5.084 1.00 46.31 617 ASP B N 1
ATOM 9302 C CA . ASP B 1 537 ? 136.377 -257.596 -6.182 1.00 50.92 617 ASP B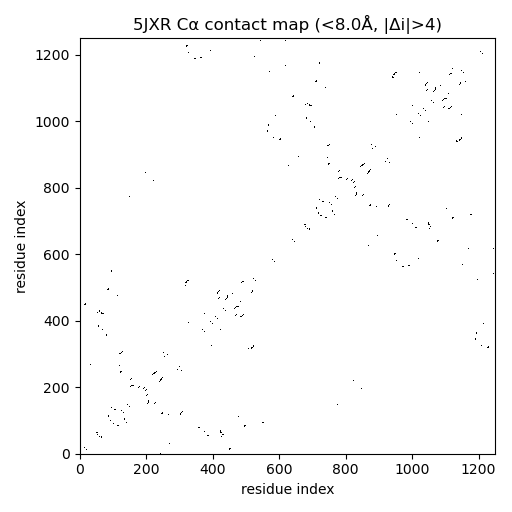 CA 1
ATOM 9303 C C . ASP B 1 537 ? 137.088 -256.264 -6.415 1.00 48.30 617 ASP B C 1
ATOM 9304 O O . ASP B 1 537 ? 136.497 -255.198 -6.242 1.00 40.49 617 ASP B O 1
ATOM 9309 N N . ASN B 1 538 ? 138.359 -256.340 -6.801 1.00 51.74 618 ASN B N 1
ATOM 9310 C CA . ASN B 1 538 ? 139.161 -255.157 -7.118 1.00 51.98 618 ASN B CA 1
ATOM 9311 C C . ASN B 1 538 ? 139.254 -254.127 -6.001 1.00 49.69 618 ASN B C 1
ATOM 9312 O O . ASN B 1 538 ? 139.521 -252.954 -6.252 1.00 51.97 618 ASN B O 1
ATOM 9317 N N . ALA B 1 539 ? 139.024 -254.564 -4.770 1.00 51.60 619 ALA B N 1
ATOM 9318 C CA . ALA B 1 539 ? 139.214 -253.702 -3.611 1.00 44.57 619 ALA B CA 1
ATOM 9319 C C . ALA B 1 539 ? 140.148 -254.407 -2.644 1.00 38.72 619 ALA B C 1
ATOM 9320 O O . ALA B 1 539 ? 140.707 -255.453 -2.973 1.00 44.12 619 ALA B O 1
ATOM 9322 N N . ILE B 1 540 ? 140.305 -253.848 -1.451 1.00 38.37 620 ILE B N 1
ATOM 9323 C CA . ILE B 1 540 ? 141.248 -254.392 -0.479 1.00 40.93 620 ILE B CA 1
ATOM 9324 C C . ILE B 1 540 ? 141.021 -255.879 -0.156 1.00 45.08 620 ILE B C 1
ATOM 9325 O O . ILE B 1 540 ? 141.981 -256.629 0.024 1.00 48.42 620 ILE B O 1
ATOM 9330 N N . GLU B 1 541 ? 139.760 -256.305 -0.133 1.00 34.32 621 GLU B N 1
ATOM 9331 C CA . GLU B 1 541 ? 139.407 -257.679 0.236 1.00 41.39 621 GLU B CA 1
ATOM 9332 C C . GLU B 1 541 ? 139.961 -258.738 -0.718 1.00 36.67 621 GLU B C 1
ATOM 9333 O O . GLU B 1 541 ? 140.318 -259.839 -0.292 1.00 43.44 621 GLU B O 1
ATOM 9339 N N . GLU B 1 542 ? 140.021 -258.416 -2.005 1.00 44.43 622 GLU B N 1
ATOM 9340 C CA . GLU B 1 542 ? 140.569 -259.352 -2.981 1.00 38.55 622 GLU B CA 1
ATOM 9341 C C . GLU B 1 542 ? 142.068 -259.541 -2.758 1.00 37.28 622 GLU B C 1
ATOM 9342 O O . GLU B 1 542 ? 142.608 -260.618 -3.000 1.00 39.51 622 GLU B O 1
ATOM 9348 N N . LYS B 1 543 ? 142.733 -258.489 -2.290 1.00 33.94 623 LYS B N 1
ATOM 9349 C CA . LYS B 1 543 ? 144.149 -258.572 -1.960 1.00 43.70 623 LYS B CA 1
ATOM 9350 C C . LYS B 1 543 ? 144.374 -259.487 -0.755 1.00 46.07 623 LYS B C 1
ATOM 9351 O O . LYS B 1 543 ? 145.233 -260.369 -0.794 1.00 51.04 623 LYS B O 1
ATOM 9357 N N . VAL B 1 544 ? 143.593 -259.273 0.304 1.00 50.87 624 VAL B N 1
ATOM 9358 C CA . VAL B 1 544 ? 143.601 -260.146 1.476 1.00 34.08 624 VAL B CA 1
ATOM 9359 C C . VAL B 1 544 ? 143.370 -261.590 1.047 1.00 39.10 624 VAL B C 1
ATOM 9360 O O . VAL B 1 544 ? 143.998 -262.516 1.566 1.00 41.54 624 VAL B O 1
ATOM 9364 N N . LEU B 1 545 ? 142.473 -261.773 0.084 1.00 31.31 625 LEU B N 1
ATOM 9365 C CA . LEU B 1 545 ? 142.162 -263.101 -0.427 1.00 37.84 625 LEU B CA 1
ATOM 9366 C C . LEU B 1 545 ? 143.393 -263.794 -1.016 1.00 44.65 625 LEU B C 1
ATOM 9367 O O . LEU B 1 545 ? 143.611 -264.984 -0.787 1.00 47.89 625 LEU B O 1
ATOM 9372 N N . GLU B 1 546 ? 144.190 -263.047 -1.773 1.00 52.63 626 GLU B N 1
ATOM 9373 C CA . GLU B 1 546 ? 145.391 -263.599 -2.395 1.00 46.21 626 GLU B CA 1
ATOM 9374 C C . GLU B 1 546 ? 146.411 -263.990 -1.334 1.00 51.81 626 GLU B C 1
ATOM 9375 O O . GLU B 1 546 ? 146.987 -265.079 -1.387 1.00 48.39 626 GLU B O 1
ATOM 9381 N N . ARG B 1 547 ? 146.613 -263.101 -0.364 1.00 40.63 627 ARG B N 1
ATOM 9382 C CA . ARG B 1 547 ? 147.516 -263.363 0.750 1.00 38.06 627 ARG B CA 1
ATOM 9383 C C . ARG B 1 547 ? 147.113 -264.617 1.522 1.00 60.98 627 ARG B C 1
ATOM 9384 O O . ARG B 1 547 ? 147.970 -265.388 1.955 1.00 57.75 627 ARG B O 1
ATOM 9392 N N . ALA B 1 548 ? 145.807 -264.812 1.696 1.00 46.33 628 ALA B N 1
ATOM 9393 C CA . ALA B 1 548 ? 145.292 -266.001 2.364 1.00 42.05 628 ALA B CA 1
ATOM 9394 C C . ALA B 1 548 ? 145.668 -267.267 1.598 1.00 43.80 628 ALA B C 1
ATOM 9395 O O . ALA B 1 548 ? 146.016 -268.285 2.197 1.00 55.93 628 ALA B O 1
ATOM 9397 N N . ALA B 1 549 ? 145.595 -267.201 0.273 1.00 35.82 629 ALA B N 1
ATOM 9398 C CA . ALA B 1 549 ? 145.927 -268.355 -0.554 1.00 50.05 629 ALA B CA 1
ATOM 9399 C C . ALA B 1 549 ? 147.428 -268.636 -0.541 1.00 49.35 629 ALA B C 1
ATOM 9400 O O . ALA B 1 549 ? 147.855 -269.786 -0.617 1.00 48.48 629 ALA B O 1
ATOM 9402 N N . GLN B 1 550 ? 148.221 -267.575 -0.437 1.00 49.18 630 GLN B N 1
ATOM 9403 C CA . GLN B 1 550 ? 149.670 -267.695 -0.353 1.00 55.42 630 GLN B CA 1
ATOM 9404 C C . GLN B 1 550 ? 150.077 -268.354 0.961 1.00 58.30 630 GLN B C 1
ATOM 9405 O O . GLN B 1 550 ? 150.884 -269.284 0.974 1.00 68.60 630 GLN B O 1
ATOM 9411 N N . LYS B 1 551 ? 149.508 -267.871 2.062 1.00 41.28 631 LYS B N 1
ATOM 9412 C CA . LYS B 1 551 ? 149.782 -268.429 3.381 1.00 50.91 631 LYS B CA 1
ATOM 9413 C C . LYS B 1 551 ? 149.331 -269.884 3.495 1.00 54.46 631 LYS B C 1
ATOM 9414 O O . LYS B 1 551 ? 149.929 -270.664 4.231 1.00 65.59 631 LYS B O 1
ATOM 9420 N N . LEU B 1 552 ? 148.276 -270.242 2.770 1.00 56.13 632 LEU B N 1
ATOM 9421 C CA . LEU B 1 552 ? 147.776 -271.613 2.770 1.00 40.49 632 LEU B CA 1
ATOM 9422 C C . LEU B 1 552 ? 148.747 -272.560 2.073 1.00 59.41 632 LEU B C 1
ATOM 9423 O O . LEU B 1 552 ? 148.987 -273.673 2.544 1.00 70.29 632 LEU B O 1
ATOM 9428 N N . ARG B 1 553 ? 149.299 -272.120 0.947 1.00 49.28 633 ARG B N 1
ATOM 9429 C CA . ARG B 1 553 ? 150.266 -272.929 0.215 1.00 60.55 633 ARG B CA 1
ATOM 9430 C C . ARG B 1 553 ? 151.560 -273.061 1.007 1.00 72.27 633 ARG B C 1
ATOM 9431 O O . ARG B 1 553 ? 152.109 -274.156 1.133 1.00 58.05 633 ARG B O 1
ATOM 9439 N N . LEU B 1 554 ? 152.038 -271.935 1.532 1.00 59.11 634 LEU B N 1
ATOM 9440 C CA . LEU B 1 554 ? 153.206 -271.920 2.400 1.00 65.43 634 LEU B CA 1
ATOM 9441 C C . LEU B 1 554 ? 152.995 -272.898 3.544 1.00 71.59 634 LEU B C 1
ATOM 9442 O O . LEU B 1 554 ? 153.891 -273.668 3.892 1.00 68.65 634 LEU B O 1
ATOM 9447 N N . ASP B 1 555 ? 151.798 -272.862 4.119 1.00 60.96 635 ASP B N 1
ATOM 9448 C CA . ASP B 1 555 ? 151.459 -273.734 5.231 1.00 50.05 635 ASP B CA 1
ATOM 9449 C C . ASP B 1 555 ? 151.518 -275.206 4.833 1.00 60.85 635 ASP B C 1
ATOM 9450 O O . ASP B 1 555 ? 151.959 -276.040 5.611 1.00 63.56 635 ASP B O 1
ATOM 9455 N N . GLN B 1 556 ? 151.084 -275.527 3.621 1.00 69.20 636 GLN B N 1
ATOM 9456 C CA . GLN B 1 556 ? 151.131 -276.910 3.157 1.00 66.07 636 GLN B CA 1
ATOM 9457 C C . GLN B 1 556 ? 152.559 -277.409 2.984 1.00 67.65 636 GLN B C 1
ATOM 9458 O O . GLN B 1 556 ? 152.863 -278.554 3.306 1.00 70.92 636 GLN B O 1
ATOM 9464 N N . LEU B 1 557 ? 153.428 -276.550 2.464 1.00 62.58 637 LEU B N 1
ATOM 9465 C CA . LEU B 1 557 ? 154.820 -276.918 2.244 1.00 65.90 637 LEU B CA 1
ATOM 9466 C C . LEU B 1 557 ? 155.505 -277.266 3.559 1.00 69.12 637 LEU B C 1
ATOM 9467 O O . LEU B 1 557 ? 156.154 -278.305 3.664 1.00 64.20 637 LEU B O 1
ATOM 9472 N N . VAL B 1 558 ? 155.347 -276.403 4.561 1.00 63.60 638 VAL B N 1
ATOM 9473 C CA . VAL B 1 558 ? 155.971 -276.626 5.862 1.00 69.22 638 VAL B CA 1
ATOM 9474 C C . VAL B 1 558 ? 155.444 -277.903 6.520 1.00 71.08 638 VAL B C 1
ATOM 9475 O O . VAL B 1 558 ? 156.161 -278.552 7.283 1.00 74.63 638 VAL B O 1
ATOM 9479 N N . ILE B 1 559 ? 154.191 -278.257 6.245 1.00 60.30 639 ILE B N 1
ATOM 9480 C CA . ILE B 1 559 ? 153.686 -279.555 6.673 1.00 64.52 639 ILE B CA 1
ATOM 9481 C C . ILE B 1 559 ? 154.412 -280.660 5.905 1.00 77.40 639 ILE B C 1
ATOM 9482 O O . ILE B 1 559 ? 155.008 -281.549 6.508 1.00 73.62 639 ILE B O 1
ATOM 9487 N N . GLN B 1 560 ? 154.379 -280.583 4.575 1.00 87.32 640 GLN B N 1
ATOM 9488 C CA . GLN B 1 560 ? 154.968 -281.617 3.720 1.00 80.68 640 GLN B CA 1
ATOM 9489 C C . GLN B 1 560 ? 156.459 -281.754 4.003 1.00 72.39 640 GLN B C 1
ATOM 9490 O O . GLN B 1 560 ? 157.003 -282.858 4.012 1.00 70.80 640 GLN B O 1
ATOM 9496 N N . GLN B 1 561 ? 157.115 -280.619 4.217 1.00 74.45 641 GLN B N 1
ATOM 9497 C CA . GLN B 1 561 ? 158.536 -280.603 4.521 1.00 68.78 641 GLN B CA 1
ATOM 9498 C C . GLN B 1 561 ? 158.782 -281.242 5.886 1.00 72.92 641 GLN B C 1
ATOM 9499 O O . GLN B 1 561 ? 159.642 -282.109 6.017 1.00 84.31 641 GLN B O 1
ATOM 9505 N N . GLY B 1 562 ? 158.027 -280.807 6.895 1.00 85.18 642 GLY B N 1
ATOM 9506 C CA . GLY B 1 562 ? 158.213 -281.265 8.258 1.00 57.26 642 GLY B CA 1
ATOM 9507 C C . GLY B 1 562 ? 158.097 -282.764 8.414 1.00 64.58 642 GLY B C 1
ATOM 9508 O O . GLY B 1 562 ? 158.795 -283.363 9.231 1.00 67.17 642 GLY B O 1
ATOM 9509 N N . ARG B 1 563 ? 157.215 -283.375 7.629 1.00 56.12 643 ARG B N 1
ATOM 9510 C CA . ARG B 1 563 ? 157.022 -284.815 7.710 1.00 71.45 643 ARG B CA 1
ATOM 9511 C C . ARG B 1 563 ? 158.229 -285.519 7.106 1.00 91.42 643 ARG B C 1
ATOM 9512 O O . ARG B 1 563 ? 158.582 -286.629 7.509 1.00 97.70 643 ARG B O 1
ATOM 9520 N N . ALA B 1 564 ? 158.856 -284.871 6.128 1.00 92.67 644 ALA B N 1
ATOM 9521 C CA . ALA B 1 564 ? 160.009 -285.452 5.452 1.00 85.67 644 ALA B CA 1
ATOM 9522 C C . ALA B 1 564 ? 161.293 -285.286 6.258 1.00 78.10 644 ALA B C 1
ATOM 9523 O O . ALA B 1 564 ? 162.143 -286.176 6.268 1.00 71.95 644 ALA B O 1
ATOM 9525 N N . GLN B 1 565 ? 161.439 -284.143 6.920 1.00 64.49 645 GLN B N 1
ATOM 9526 C CA . GLN B 1 565 ? 162.591 -283.921 7.787 1.00 77.36 645 GLN B CA 1
ATOM 9527 C C . GLN B 1 565 ? 162.608 -284.971 8.902 1.00 73.03 645 GLN B C 1
ATOM 9528 O O . GLN B 1 565 ? 163.659 -285.506 9.241 1.00 77.64 645 GLN B O 1
ATOM 9534 N N . VAL B 1 566 ? 161.435 -285.245 9.471 1.00 69.77 646 VAL B N 1
ATOM 9535 C CA . VAL B 1 566 ? 161.288 -286.245 10.528 1.00 67.62 646 VAL B CA 1
ATOM 9536 C C . VAL B 1 566 ? 161.834 -287.598 10.057 1.00 78.85 646 VAL B C 1
ATOM 9537 O O . VAL B 1 566 ? 162.580 -288.265 10.777 1.00 72.56 646 VAL B O 1
ATOM 9541 N N . ALA B 1 567 ? 161.476 -287.983 8.836 1.00 75.35 647 ALA B N 1
ATOM 9542 C CA . ALA B 1 567 ? 161.939 -289.239 8.257 1.00 72.07 647 ALA B CA 1
ATOM 9543 C C . ALA B 1 567 ? 163.439 -289.193 7.969 1.00 66.23 647 ALA B C 1
ATOM 9544 O O . ALA B 1 567 ? 164.138 -290.189 8.143 1.00 70.83 647 ALA B O 1
ATOM 9546 N N . ALA B 1 568 ? 163.925 -288.039 7.519 1.00 73.84 648 ALA B N 1
ATOM 9547 C CA . ALA B 1 568 ? 165.346 -287.863 7.229 1.00 66.25 648 ALA B CA 1
ATOM 9548 C C . ALA B 1 568 ? 166.179 -287.921 8.506 1.00 65.44 648 ALA B C 1
ATOM 9549 O O . ALA B 1 568 ? 167.189 -288.618 8.560 1.00 78.26 648 ALA B O 1
ATOM 9551 N N . LYS B 1 569 ? 165.755 -287.173 9.522 1.00 71.93 649 LYS B N 1
ATOM 9552 C CA . LYS B 1 569 ? 166.437 -287.144 10.816 1.00 74.96 649 LYS B CA 1
ATOM 9553 C C . LYS B 1 569 ? 166.524 -288.524 11.463 1.00 69.78 649 LYS B C 1
ATOM 9554 O O . LYS B 1 569 ? 167.375 -288.759 12.319 1.00 90.77 649 LYS B O 1
ATOM 9560 N N . ALA B 1 570 ? 165.645 -289.433 11.053 1.00 70.85 650 ALA B N 1
ATOM 9561 C CA . ALA B 1 570 ? 165.528 -290.730 11.710 1.00 71.24 650 ALA B CA 1
ATOM 9562 C C . ALA B 1 570 ? 166.574 -291.722 11.211 1.00 66.35 650 ALA B C 1
ATOM 9563 O O . ALA B 1 570 ? 167.203 -291.506 10.172 1.00 69.76 650 ALA B O 1
ATOM 9565 N N . ALA B 1 571 ? 166.764 -292.802 11.964 1.00 63.00 651 ALA B N 1
ATOM 9566 C CA . ALA B 1 571 ? 167.743 -293.822 11.606 1.00 67.23 651 ALA B CA 1
ATOM 9567 C C . ALA B 1 571 ? 167.315 -294.498 10.313 1.00 56.13 651 ALA B C 1
ATOM 9568 O O . ALA B 1 571 ? 166.153 -294.413 9.914 1.00 69.83 651 ALA B O 1
ATOM 9570 N N . ALA B 1 572 ? 168.257 -295.174 9.667 1.00 63.91 652 ALA B N 1
ATOM 9571 C CA . ALA B 1 572 ? 168.024 -295.769 8.356 1.00 57.37 652 ALA B CA 1
ATOM 9572 C C . ALA B 1 572 ? 166.868 -296.762 8.340 1.00 58.07 652 ALA B C 1
ATOM 9573 O O . ALA B 1 572 ? 166.617 -297.464 9.319 1.00 65.42 652 ALA B O 1
ATOM 9575 N N . ASN B 1 573 ? 166.180 -296.814 7.206 1.00 72.40 653 ASN B N 1
ATOM 9576 C CA . ASN B 1 573 ? 165.156 -297.813 6.948 1.00 68.04 653 ASN B CA 1
ATOM 9577 C C . ASN B 1 573 ? 165.809 -299.142 6.608 1.00 45.15 653 ASN B C 1
ATOM 9578 O O . ASN B 1 573 ? 166.960 -299.178 6.173 1.00 55.29 653 ASN B O 1
ATOM 9583 N N . LYS B 1 574 ? 165.071 -300.232 6.789 1.00 41.71 654 LYS B N 1
ATOM 9584 C CA . LYS B 1 574 ? 165.523 -301.529 6.308 1.00 44.17 654 LYS B CA 1
ATOM 9585 C C . LYS B 1 574 ? 165.665 -301.450 4.796 1.00 48.46 654 LYS B C 1
ATOM 9586 O O . LYS B 1 574 ? 166.569 -302.043 4.211 1.00 56.63 654 LYS B O 1
ATOM 9592 N N . ASP B 1 575 ? 164.766 -300.700 4.168 1.00 47.34 655 ASP B N 1
ATOM 9593 C CA . ASP B 1 575 ? 164.830 -300.471 2.733 1.00 41.44 655 ASP B CA 1
ATOM 9594 C C . ASP B 1 575 ? 166.019 -299.595 2.373 1.00 44.19 655 ASP B C 1
ATOM 9595 O O . ASP B 1 575 ? 166.676 -299.807 1.354 1.00 53.46 655 ASP B O 1
ATOM 9600 N N . GLU B 1 576 ? 166.292 -298.605 3.213 1.00 45.48 656 GLU B N 1
ATOM 9601 C CA . GLU B 1 576 ? 167.434 -297.730 2.997 1.00 54.51 656 GLU B CA 1
ATOM 9602 C C . GLU B 1 576 ? 168.746 -298.492 3.189 1.00 48.12 656 GLU B C 1
ATOM 9603 O O . GLU B 1 576 ? 169.673 -298.362 2.389 1.00 40.84 656 GLU B O 1
ATOM 9609 N N . LEU B 1 577 ? 168.809 -299.295 4.245 1.00 35.22 657 LEU B N 1
ATOM 9610 C CA . LEU B 1 577 ? 169.984 -300.113 4.512 1.00 42.28 657 LEU B CA 1
ATOM 9611 C C . LEU B 1 577 ? 170.239 -301.053 3.346 1.00 47.10 657 LEU B C 1
ATOM 9612 O O . LEU B 1 577 ? 171.369 -301.180 2.872 1.00 46.01 657 LEU B O 1
ATOM 9617 N N . LEU B 1 578 ? 169.172 -301.689 2.876 1.00 50.33 658 LEU B N 1
ATOM 9618 C CA . LEU B 1 578 ? 169.258 -302.670 1.804 1.00 40.57 658 LEU B CA 1
ATOM 9619 C C . LEU B 1 578 ? 169.789 -302.055 0.512 1.00 44.10 658 LEU B C 1
ATOM 9620 O O . LEU B 1 578 ? 170.644 -302.639 -0.152 1.00 43.73 658 LEU B O 1
ATOM 9625 N N . SER B 1 579 ? 169.301 -300.867 0.168 1.00 39.27 659 SER B N 1
ATOM 9626 C CA . SER B 1 579 ? 169.758 -300.188 -1.043 1.00 47.79 659 SER B CA 1
ATOM 9627 C C . SER B 1 579 ? 171.223 -299.753 -0.947 1.00 52.42 659 SER B C 1
ATOM 9628 O O . SER B 1 579 ? 171.911 -299.614 -1.960 1.00 50.34 659 SER B O 1
ATOM 9631 N N . MET B 1 580 ? 171.691 -299.537 0.278 1.00 45.38 660 MET B N 1
ATOM 9632 C CA . MET B 1 580 ? 173.099 -299.244 0.518 1.00 59.10 660 MET B CA 1
ATOM 9633 C C . MET B 1 580 ? 173.937 -300.489 0.246 1.00 40.00 660 MET B C 1
ATOM 9634 O O . MET B 1 580 ? 174.959 -300.429 -0.439 1.00 38.58 660 MET B O 1
ATOM 9639 N N . ILE B 1 581 ? 173.487 -301.615 0.791 1.00 35.18 661 ILE B N 1
ATOM 9640 C CA . ILE B 1 581 ? 174.144 -302.904 0.597 1.00 47.67 661 ILE B CA 1
ATOM 9641 C C . ILE B 1 581 ? 174.191 -303.323 -0.872 1.00 54.91 661 ILE B C 1
ATOM 9642 O O . ILE B 1 581 ? 175.202 -303.834 -1.352 1.00 59.69 661 ILE B O 1
ATOM 9647 N N . GLN B 1 582 ? 173.098 -303.083 -1.588 1.00 52.18 662 GLN B N 1
ATOM 9648 C CA . GLN B 1 582 ? 172.959 -303.571 -2.955 1.00 56.92 662 GLN B CA 1
ATOM 9649 C C . GLN B 1 582 ? 173.698 -302.715 -3.970 1.00 41.31 662 GLN B C 1
ATOM 9650 O O . GLN B 1 582 ? 174.043 -303.188 -5.050 1.00 60.33 662 GLN B O 1
ATOM 9656 N N . HIS B 1 583 ? 173.937 -301.456 -3.629 1.00 38.80 663 HIS B N 1
ATOM 9657 C CA . HIS B 1 583 ? 174.519 -300.525 -4.587 1.00 44.71 663 HIS B CA 1
ATOM 9658 C C . HIS B 1 583 ? 175.912 -300.967 -5.031 1.00 59.58 663 HIS B C 1
ATOM 9659 O O . HIS B 1 583 ? 176.875 -300.904 -4.264 1.00 47.93 663 HIS B O 1
ATOM 9666 N N . GLY B 1 584 ? 175.997 -301.436 -6.272 1.00 54.42 664 GLY B N 1
ATOM 9667 C CA . GLY B 1 584 ? 177.255 -301.863 -6.851 1.00 33.40 664 GLY B CA 1
ATOM 9668 C C . GLY B 1 584 ? 177.543 -303.328 -6.589 1.00 36.36 664 GLY B C 1
ATOM 9669 O O . GLY B 1 584 ? 178.554 -303.860 -7.047 1.00 46.34 664 GLY B O 1
ATOM 9670 N N . ALA B 1 585 ? 176.645 -303.982 -5.861 1.00 33.68 665 ALA B N 1
ATOM 9671 C CA . ALA B 1 585 ? 176.818 -305.388 -5.509 1.00 47.79 665 ALA B CA 1
ATOM 9672 C C . ALA B 1 585 ? 177.012 -306.271 -6.739 1.00 67.16 665 ALA B C 1
ATOM 9673 O O . ALA B 1 585 ? 177.788 -307.230 -6.706 1.00 61.07 665 ALA B O 1
ATOM 9675 N N . GLU B 1 586 ? 176.300 -305.948 -7.816 1.00 66.10 666 GLU B N 1
ATOM 9676 C CA . GLU B 1 586 ? 176.421 -306.697 -9.062 1.00 69.99 666 GLU B CA 1
ATOM 9677 C C . GLU B 1 586 ? 177.823 -306.595 -9.637 1.00 67.86 666 GLU B C 1
ATOM 9678 O O . GLU B 1 586 ? 178.488 -307.609 -9.857 1.00 72.09 666 GLU B O 1
ATOM 9684 N N . LYS B 1 587 ? 178.265 -305.363 -9.873 1.00 48.04 667 LYS B N 1
ATOM 9685 C CA . LYS B 1 587 ? 179.557 -305.109 -10.498 1.00 72.36 667 LYS B CA 1
ATOM 9686 C C . LYS B 1 587 ? 180.707 -305.711 -9.700 1.00 64.74 667 LYS B C 1
ATOM 9687 O O . LYS B 1 587 ? 181.728 -306.101 -10.262 1.00 73.61 667 LYS B O 1
ATOM 9693 N N . VAL B 1 588 ? 180.522 -305.797 -8.388 1.00 61.15 668 VAL B N 1
ATOM 9694 C CA . VAL B 1 588 ? 181.514 -306.394 -7.505 1.00 65.71 668 VAL B CA 1
ATOM 9695 C C . VAL B 1 588 ? 181.597 -307.905 -7.715 1.00 59.24 668 VAL B C 1
ATOM 9696 O O . VAL B 1 588 ? 182.688 -308.460 -7.860 1.00 61.13 668 VAL B O 1
ATOM 9700 N N . PHE B 1 589 ? 180.440 -308.559 -7.740 1.00 60.33 669 PHE B N 1
ATOM 9701 C CA . PHE B 1 589 ? 180.356 -309.993 -8.008 1.00 58.70 669 PHE B CA 1
ATOM 9702 C C . PHE B 1 589 ? 180.931 -310.340 -9.376 1.00 63.23 669 PHE B C 1
ATOM 9703 O O . PHE B 1 589 ? 181.569 -311.377 -9.548 1.00 62.62 669 PHE B O 1
ATOM 9711 N N . GLN B 1 590 ? 180.693 -309.463 -10.345 1.00 62.81 670 GLN B N 1
ATOM 9712 C CA . GLN B 1 590 ? 181.173 -309.653 -11.705 1.00 71.56 670 GLN B CA 1
ATOM 9713 C C . GLN B 1 590 ? 182.695 -309.586 -11.752 1.00 75.58 670 GLN B C 1
ATOM 9714 O O . GLN B 1 590 ? 183.344 -310.390 -12.420 1.00 88.42 670 GLN B O 1
ATOM 9720 N N . THR B 1 591 ? 183.252 -308.609 -11.043 1.00 85.07 671 THR B N 1
ATOM 9721 C CA . THR B 1 591 ? 184.696 -308.409 -10.987 1.00 86.22 671 THR B CA 1
ATOM 9722 C C . THR B 1 591 ? 185.425 -309.607 -10.371 1.00 82.69 671 THR B C 1
ATOM 9723 O O . THR B 1 591 ? 185.018 -310.135 -9.332 1.00 72.50 671 THR B O 1
ATOM 9727 N N . LYS B 1 592 ? 186.500 -310.033 -11.028 1.00 86.18 672 LYS B N 1
ATOM 9728 C CA . LYS B 1 592 ? 187.311 -311.144 -10.546 1.00 90.16 672 LYS B CA 1
ATOM 9729 C C . LYS B 1 592 ? 188.722 -310.675 -10.196 1.00 81.18 672 LYS B C 1
ATOM 9730 O O . LYS B 1 592 ? 189.425 -311.320 -9.419 1.00 75.82 672 LYS B O 1
ATOM 9736 N N . GLY B 1 593 ? 189.129 -309.549 -10.775 1.00 75.34 673 GLY B N 1
ATOM 9737 C CA . GLY B 1 593 ? 190.417 -308.953 -10.465 1.00 81.50 673 GLY B CA 1
ATOM 9738 C C . GLY B 1 593 ? 190.303 -307.844 -9.434 1.00 77.41 673 GLY B C 1
ATOM 9739 O O . GLY B 1 593 ? 190.068 -308.102 -8.254 1.00 73.72 673 GLY B O 1
ATOM 9740 N N . ALA B 1 594 ? 190.471 -306.604 -9.881 1.00 73.72 674 ALA B N 1
ATOM 9741 C CA . ALA B 1 594 ? 190.344 -305.447 -9.002 1.00 79.65 674 ALA B CA 1
ATOM 9742 C C . ALA B 1 594 ? 189.358 -304.438 -9.585 1.00 89.04 674 ALA B C 1
ATOM 9743 O O . ALA B 1 594 ? 189.055 -304.476 -10.778 1.00 92.60 674 ALA B O 1
ATOM 9745 N N . PHE B 1 595 ? 188.859 -303.540 -8.741 1.00 75.10 675 PHE B N 1
ATOM 9746 C CA . PHE B 1 595 ? 187.877 -302.545 -9.168 1.00 69.03 675 PHE B CA 1
ATOM 9747 C C . PHE B 1 595 ? 188.506 -301.464 -10.049 1.00 82.89 675 PHE B C 1
ATOM 9748 O O . PHE B 1 595 ? 189.728 -301.368 -10.139 1.00 99.76 675 PHE B O 1
ATOM 9756 N N . GLY B 1 596 ? 187.655 -300.659 -10.685 1.00 61.97 676 GLY B N 1
ATOM 9757 C CA . GLY B 1 596 ? 188.050 -299.734 -11.740 1.00 91.54 676 GLY B CA 1
ATOM 9758 C C . GLY B 1 596 ? 189.338 -298.941 -11.588 1.00 107.77 676 GLY B C 1
ATOM 9759 O O . GLY B 1 596 ? 190.243 -299.048 -12.421 1.00 90.89 676 GLY B O 1
ATOM 9760 N N . THR B 1 597 ? 189.416 -298.139 -10.529 1.00 103.60 677 THR B N 1
ATOM 9761 C CA . THR B 1 597 ? 190.571 -297.277 -10.286 1.00 107.74 677 THR B CA 1
ATOM 9762 C C . THR B 1 597 ? 191.836 -298.085 -9.977 1.00 100.98 677 THR B C 1
ATOM 9763 O O . THR B 1 597 ? 192.928 -297.740 -10.423 1.00 84.06 677 THR B O 1
ATOM 9767 N N . MET B 1 598 ? 191.678 -299.168 -9.223 1.00 100.18 678 MET B N 1
ATOM 9768 C CA . MET B 1 598 ? 192.812 -299.999 -8.826 1.00 100.81 678 MET B CA 1
ATOM 9769 C C . MET B 1 598 ? 193.270 -300.932 -9.945 1.00 108.45 678 MET B C 1
ATOM 9770 O O . MET B 1 598 ? 194.430 -301.343 -9.985 1.00 110.77 678 MET B O 1
ATOM 9775 N N . ALA B 1 599 ? 192.354 -301.267 -10.848 1.00 116.47 679 ALA B N 1
ATOM 9776 C CA . ALA B 1 599 ? 192.664 -302.173 -11.948 1.00 111.84 679 ALA B CA 1
ATOM 9777 C C . ALA B 1 599 ? 193.336 -301.454 -13.111 1.00 114.78 679 ALA B C 1
ATOM 9778 O O . ALA B 1 599 ? 194.006 -302.083 -13.931 1.00 109.99 679 ALA B O 1
ATOM 9780 N N . GLU B 1 600 ? 193.160 -300.137 -13.176 1.00 119.27 680 GLU B N 1
ATOM 9781 C CA . GLU B 1 600 ? 193.715 -299.349 -14.273 1.00 119.67 680 GLU B CA 1
ATOM 9782 C C . GLU B 1 600 ? 195.242 -299.407 -14.296 1.00 124.33 680 GLU B C 1
ATOM 9783 O O . GLU B 1 600 ? 195.855 -299.312 -15.359 1.00 125.34 680 GLU B O 1
ATOM 9789 N N . LYS B 1 601 ? 195.845 -299.585 -13.123 1.00 118.66 681 LYS B N 1
ATOM 9790 C CA . LYS B 1 601 ? 197.296 -299.699 -13.007 1.00 117.47 681 LYS B CA 1
ATOM 9791 C C . LYS B 1 601 ? 197.701 -300.550 -11.803 1.00 121.31 681 LYS B C 1
ATOM 9792 O O . LYS B 1 601 ? 198.053 -301.719 -11.957 1.00 123.77 681 LYS B O 1
ATOM 9798 N N . GLY B 1 602 ? 197.646 -299.969 -10.609 1.00 125.41 682 GLY B N 1
ATOM 9799 C CA . GLY B 1 602 ? 197.907 -300.722 -9.394 1.00 110.64 682 GLY B CA 1
ATOM 9800 C C . GLY B 1 602 ? 198.904 -300.081 -8.446 1.00 114.97 682 GLY B C 1
ATOM 9801 O O . GLY B 1 602 ? 198.532 -299.607 -7.373 1.00 104.60 682 GLY B O 1
ATOM 9802 N N . SER B 1 603 ? 200.175 -300.065 -8.837 1.00 125.09 683 SER B N 1
ATOM 9803 C CA . SER B 1 603 ? 201.215 -299.498 -7.985 1.00 131.62 683 SER B CA 1
ATOM 9804 C C . SER B 1 603 ? 201.177 -297.972 -8.005 1.00 133.23 683 SER B C 1
ATOM 9805 O O . SER B 1 603 ? 200.308 -297.372 -8.640 1.00 117.72 683 SER B O 1
ATOM 9808 N N . GLN B 1 604 ? 202.115 -297.350 -7.298 1.00 137.04 684 GLN B N 1
ATOM 9809 C CA . GLN B 1 604 ? 202.183 -295.895 -7.229 1.00 125.41 684 GLN B CA 1
ATOM 9810 C C . GLN B 1 604 ? 202.575 -295.312 -8.585 1.00 129.12 684 GLN B C 1
ATOM 9811 O O . GLN B 1 604 ? 203.746 -295.026 -8.834 1.00 136.12 684 GLN B O 1
ATOM 9817 N N . LEU B 1 605 ? 201.587 -295.139 -9.459 1.00 129.87 685 LEU B N 1
ATOM 9818 C CA . LEU B 1 605 ? 201.846 -294.695 -10.827 1.00 128.54 685 LEU B CA 1
ATOM 9819 C C . LEU B 1 605 ? 201.821 -293.178 -11.006 1.00 128.50 685 LEU B C 1
ATOM 9820 O O . LEU B 1 605 ? 201.990 -292.422 -10.046 1.00 118.80 685 LEU B O 1
ATOM 9825 N N . ASP B 1 606 ? 201.614 -292.759 -12.252 1.00 129.72 686 ASP B N 1
ATOM 9826 C CA . ASP B 1 606 ? 201.704 -291.359 -12.665 1.00 121.70 686 ASP B CA 1
ATOM 9827 C C . ASP B 1 606 ? 200.946 -290.393 -11.761 1.00 108.23 686 ASP B C 1
ATOM 9828 O O . ASP B 1 606 ? 199.858 -290.701 -11.280 1.00 107.73 686 ASP B O 1
ATOM 9833 N N . ASP B 1 607 ? 201.534 -289.223 -11.531 1.00 102.00 687 ASP B N 1
ATOM 9834 C CA . ASP B 1 607 ? 200.828 -288.149 -10.849 1.00 98.50 687 ASP B CA 1
ATOM 9835 C C . ASP B 1 607 ? 199.788 -287.533 -11.784 1.00 103.07 687 ASP B C 1
ATOM 9836 O O . ASP B 1 607 ? 198.898 -286.803 -11.346 1.00 102.00 687 ASP B O 1
ATOM 9841 N N . ASP B 1 608 ? 199.908 -287.836 -13.075 1.00 97.28 688 ASP B N 1
ATOM 9842 C CA . ASP B 1 608 ? 198.913 -287.415 -14.054 1.00 101.47 688 ASP B CA 1
ATOM 9843 C C . ASP B 1 608 ? 197.624 -288.201 -13.851 1.00 93.74 688 ASP B C 1
ATOM 9844 O O . ASP B 1 608 ? 196.539 -287.746 -14.215 1.00 62.72 688 ASP B O 1
ATOM 9849 N N . ASP B 1 609 ? 197.753 -289.389 -13.270 1.00 90.39 689 ASP B N 1
ATOM 9850 C CA . ASP B 1 609 ? 196.591 -290.169 -12.875 1.00 97.52 689 ASP B CA 1
ATOM 9851 C C . ASP B 1 609 ? 195.943 -289.509 -11.667 1.00 89.82 689 ASP B C 1
ATOM 9852 O O . ASP B 1 609 ? 194.721 -289.468 -11.544 1.00 80.00 689 ASP B O 1
ATOM 9857 N N . ILE B 1 610 ? 196.780 -288.981 -10.781 1.00 70.55 690 ILE B N 1
ATOM 9858 C CA . ILE B 1 610 ? 196.299 -288.299 -9.589 1.00 78.21 690 ILE B CA 1
ATOM 9859 C C . ILE B 1 610 ? 195.636 -286.973 -9.947 1.00 88.48 690 ILE B C 1
ATOM 9860 O O . ILE B 1 610 ? 194.568 -286.644 -9.426 1.00 91.20 690 ILE B O 1
ATOM 9865 N N . ASP B 1 611 ? 196.261 -286.224 -10.852 1.00 87.47 691 ASP B N 1
ATOM 9866 C CA . ASP B 1 611 ? 195.680 -284.977 -11.335 1.00 80.04 691 ASP B CA 1
ATOM 9867 C C . ASP B 1 611 ? 194.374 -285.225 -12.087 1.00 68.12 691 ASP B C 1
ATOM 9868 O O . ASP B 1 611 ? 193.517 -284.347 -12.155 1.00 77.61 691 ASP B O 1
ATOM 9873 N N . ALA B 1 612 ? 194.230 -286.426 -12.643 1.00 70.73 692 ALA B N 1
ATOM 9874 C CA . ALA B 1 612 ? 193.004 -286.812 -13.338 1.00 74.67 692 ALA B CA 1
ATOM 9875 C C . ALA B 1 612 ? 191.924 -287.208 -12.340 1.00 74.33 692 ALA B C 1
ATOM 9876 O O . ALA B 1 612 ? 190.764 -286.810 -12.472 1.00 70.32 692 ALA B O 1
ATOM 9878 N N . ILE B 1 613 ? 192.317 -288.005 -11.350 1.00 62.77 693 ILE B N 1
ATOM 9879 C CA . ILE B 1 613 ? 191.411 -288.443 -10.297 1.00 62.44 693 ILE B CA 1
ATOM 9880 C C . ILE B 1 613 ? 190.856 -287.244 -9.530 1.00 61.50 693 ILE B C 1
ATOM 9881 O O . ILE B 1 613 ? 189.654 -287.169 -9.271 1.00 72.69 693 ILE B O 1
ATOM 9886 N N . LEU B 1 614 ? 191.732 -286.304 -9.189 1.00 54.94 694 LEU B N 1
ATOM 9887 C CA . LEU B 1 614 ? 191.320 -285.081 -8.504 1.00 57.32 694 LEU B CA 1
ATOM 9888 C C . LEU B 1 614 ? 190.428 -284.200 -9.378 1.00 69.39 694 LEU B C 1
ATOM 9889 O O . LEU B 1 614 ? 189.517 -283.536 -8.879 1.00 68.39 694 LEU B O 1
ATOM 9894 N N . GLN B 1 615 ? 190.696 -284.194 -10.679 1.00 70.88 695 GLN B N 1
ATOM 9895 C CA . GLN B 1 615 ? 189.883 -283.434 -11.621 1.00 74.21 695 GLN B CA 1
ATOM 9896 C C . GLN B 1 615 ? 188.519 -284.094 -11.806 1.00 72.38 695 GLN B C 1
ATOM 9897 O O . GLN B 1 615 ? 187.491 -283.415 -11.854 1.00 59.12 695 GLN B O 1
ATOM 9903 N N . ALA B 1 616 ? 188.519 -285.421 -11.910 1.00 56.18 696 ALA B N 1
ATOM 9904 C CA . ALA B 1 616 ? 187.281 -286.183 -12.038 1.00 52.16 696 ALA B CA 1
ATOM 9905 C C . ALA B 1 616 ? 186.443 -286.055 -10.775 1.00 69.53 696 ALA B C 1
ATOM 9906 O O . ALA B 1 616 ? 185.215 -285.936 -10.836 1.00 60.52 696 ALA B O 1
ATOM 9908 N N . GLY B 1 617 ? 187.121 -286.080 -9.633 1.00 66.25 697 GLY B N 1
ATOM 9909 C CA . GLY B 1 617 ? 186.464 -285.953 -8.349 1.00 51.60 697 GLY B CA 1
ATOM 9910 C C . GLY B 1 617 ? 185.814 -284.598 -8.187 1.00 51.17 697 GLY B C 1
ATOM 9911 O O . GLY B 1 617 ? 184.670 -284.499 -7.750 1.00 58.70 697 GLY B O 1
ATOM 9912 N N . GLU B 1 618 ? 186.546 -283.550 -8.546 1.00 45.48 698 GLU B N 1
ATOM 9913 C CA . GLU B 1 618 ? 186.028 -282.190 -8.447 1.00 56.29 698 GLU B CA 1
ATOM 9914 C C . GLU B 1 618 ? 184.841 -281.980 -9.387 1.00 68.44 698 GLU B C 1
ATOM 9915 O O . GLU B 1 618 ? 183.905 -281.243 -9.069 1.00 64.04 698 GLU B O 1
ATOM 9921 N N . THR B 1 619 ? 184.880 -282.644 -10.539 1.00 68.96 699 THR B N 1
ATOM 9922 C CA . THR B 1 619 ? 183.814 -282.533 -11.532 1.00 64.12 699 THR B CA 1
ATOM 9923 C C . THR B 1 619 ? 182.554 -283.285 -11.111 1.00 50.15 699 THR B C 1
ATOM 9924 O O . THR B 1 619 ? 181.443 -282.766 -11.232 1.00 54.81 699 THR B O 1
ATOM 9928 N N . ARG B 1 620 ? 182.727 -284.511 -10.628 1.00 42.12 700 ARG B N 1
ATOM 9929 C CA . ARG B 1 620 ? 181.599 -285.273 -10.114 1.00 43.85 700 ARG B CA 1
ATOM 9930 C C . ARG B 1 620 ? 180.981 -284.571 -8.905 1.00 57.21 700 ARG B C 1
ATOM 9931 O O . ARG B 1 620 ? 179.762 -284.597 -8.719 1.00 59.79 700 ARG B O 1
ATOM 9939 N N . THR B 1 621 ? 181.825 -283.925 -8.103 1.00 53.34 701 THR B N 1
ATOM 9940 C CA . THR B 1 621 ? 181.369 -283.216 -6.909 1.00 51.28 701 THR B CA 1
ATOM 9941 C C . THR B 1 621 ? 180.471 -282.036 -7.261 1.00 49.58 701 THR B C 1
ATOM 9942 O O . THR B 1 621 ? 179.393 -281.878 -6.683 1.00 51.15 701 THR B O 1
ATOM 9946 N N . LYS B 1 622 ? 180.916 -281.210 -8.204 1.00 51.01 702 LYS B N 1
ATOM 9947 C CA . LYS B 1 622 ? 180.101 -280.098 -8.685 1.00 48.21 702 LYS B CA 1
ATOM 9948 C C . LYS B 1 622 ? 178.785 -280.606 -9.265 1.00 50.60 702 LYS B C 1
ATOM 9949 O O . LYS B 1 622 ? 177.742 -279.974 -9.104 1.00 50.37 702 LYS B O 1
ATOM 9955 N N . GLU B 1 623 ? 178.843 -281.764 -9.915 1.00 46.52 703 GLU B N 1
ATOM 9956 C CA . GLU B 1 623 ? 177.672 -282.363 -10.544 1.00 58.14 703 GLU B CA 1
ATOM 9957 C C . GLU B 1 623 ? 176.665 -282.895 -9.528 1.00 60.48 703 GLU B C 1
ATOM 9958 O O . GLU B 1 623 ? 175.456 -282.709 -9.685 1.00 61.45 703 GLU B O 1
ATOM 9964 N N . LEU B 1 624 ? 177.162 -283.561 -8.491 1.00 49.60 704 LEU B N 1
ATOM 9965 C CA . LEU B 1 624 ? 176.290 -284.113 -7.462 1.00 51.06 704 LEU B CA 1
ATOM 9966 C C . LEU B 1 624 ? 175.596 -283.005 -6.671 1.00 60.03 704 LEU B C 1
ATOM 9967 O O . LEU B 1 624 ? 174.437 -283.142 -6.276 1.00 59.89 704 LEU B O 1
ATOM 9972 N N . ASN B 1 625 ? 176.308 -281.908 -6.442 1.00 50.87 705 ASN B N 1
ATOM 9973 C CA . ASN B 1 625 ? 175.722 -280.758 -5.768 1.00 60.24 705 ASN B CA 1
ATOM 9974 C C . ASN B 1 625 ? 174.659 -280.105 -6.644 1.00 68.47 705 ASN B C 1
ATOM 9975 O O . ASN B 1 625 ? 173.530 -279.898 -6.209 1.00 73.09 705 ASN B O 1
ATOM 9980 N N . ALA B 1 626 ? 175.028 -279.800 -7.885 1.00 61.91 706 ALA B N 1
ATOM 9981 C CA . ALA B 1 626 ? 174.135 -279.135 -8.831 1.00 62.24 706 ALA B CA 1
ATOM 9982 C C . ALA B 1 626 ? 172.822 -279.884 -9.056 1.00 55.80 706 ALA B C 1
ATOM 9983 O O . ALA B 1 626 ? 171.779 -279.269 -9.287 1.00 72.26 706 ALA B O 1
ATOM 9985 N N . ARG B 1 627 ? 172.881 -281.209 -8.983 1.00 61.94 707 ARG B N 1
ATOM 9986 C CA . ARG B 1 627 ? 171.716 -282.058 -9.211 1.00 47.23 707 ARG B CA 1
ATOM 9987 C C . ARG B 1 627 ? 170.588 -281.773 -8.224 1.00 68.40 707 ARG B C 1
ATOM 9988 O O . ARG B 1 627 ? 169.415 -281.756 -8.594 1.00 81.07 707 ARG B O 1
ATOM 9996 N N . TYR B 1 628 ? 170.952 -281.543 -6.968 1.00 75.28 708 TYR B N 1
ATOM 9997 C CA . TYR B 1 628 ? 169.969 -281.373 -5.906 1.00 68.99 708 TYR B CA 1
ATOM 9998 C C . TYR B 1 628 ? 169.744 -279.917 -5.489 1.00 64.37 708 TYR B C 1
ATOM 9999 O O . TYR B 1 628 ? 168.656 -279.570 -5.032 1.00 71.36 708 TYR B O 1
ATOM 10008 N N . GLU B 1 629 ? 170.765 -279.075 -5.641 1.00 72.09 709 GLU B N 1
ATOM 10009 C CA . GLU B 1 629 ? 170.673 -277.665 -5.244 1.00 88.10 709 GLU B CA 1
ATOM 10010 C C . GLU B 1 629 ? 169.537 -276.933 -5.958 1.00 96.70 709 GLU B C 1
ATOM 10011 O O . GLU B 1 629 ? 169.014 -275.937 -5.458 1.00 92.39 709 GLU B O 1
ATOM 10017 N N . LYS B 1 630 ? 169.163 -277.438 -7.129 1.00 101.21 710 LYS B N 1
ATOM 10018 C CA . LYS B 1 630 ? 168.121 -276.824 -7.941 1.00 108.43 710 LYS B CA 1
ATOM 10019 C C . LYS B 1 630 ? 166.718 -277.279 -7.526 1.00 103.19 710 LYS B C 1
ATOM 10020 O O . LYS B 1 630 ? 165.749 -276.532 -7.659 1.00 110.22 710 LYS B O 1
ATOM 10026 N N . LEU B 1 631 ? 166.621 -278.497 -7.002 1.00 82.03 711 LEU B N 1
ATOM 10027 C CA . LEU B 1 631 ? 165.326 -279.134 -6.773 1.00 78.48 711 LEU B CA 1
ATOM 10028 C C . LEU B 1 631 ? 164.506 -278.566 -5.616 1.00 90.71 711 LEU B C 1
ATOM 10029 O O . LEU B 1 631 ? 165.026 -277.892 -4.726 1.00 81.43 711 LEU B O 1
ATOM 10034 N N . GLY B 1 632 ? 163.210 -278.862 -5.654 1.00 96.39 712 GLY B N 1
ATOM 10035 C CA . GLY B 1 632 ? 162.299 -278.593 -4.557 1.00 78.60 712 GLY B CA 1
ATOM 10036 C C . GLY B 1 632 ? 161.754 -279.938 -4.120 1.00 91.19 712 GLY B C 1
ATOM 10037 O O . GLY B 1 632 ? 161.980 -280.932 -4.809 1.00 109.28 712 GLY B O 1
ATOM 10038 N N . ILE B 1 633 ? 161.036 -279.976 -3.000 1.00 82.78 713 ILE B N 1
ATOM 10039 C CA . ILE B 1 633 ? 160.649 -281.244 -2.369 1.00 111.41 713 ILE B CA 1
ATOM 10040 C C . ILE B 1 633 ? 159.952 -282.245 -3.289 1.00 108.65 713 ILE B C 1
ATOM 10041 O O . ILE B 1 633 ? 160.191 -283.445 -3.192 1.00 98.32 713 ILE B O 1
ATOM 10046 N N . ASP B 1 634 ? 159.101 -281.754 -4.182 1.00 113.15 714 ASP B N 1
ATOM 10047 C CA . ASP B 1 634 ? 158.345 -282.642 -5.058 1.00 125.42 714 ASP B CA 1
ATOM 10048 C C . ASP B 1 634 ? 159.239 -283.291 -6.115 1.00 118.61 714 ASP B C 1
ATOM 10049 O O . ASP B 1 634 ? 159.138 -284.492 -6.371 1.00 118.73 714 ASP B O 1
ATOM 10054 N N . ASP B 1 635 ? 160.117 -282.499 -6.722 1.00 102.99 715 ASP B N 1
ATOM 10055 C CA . ASP B 1 635 ? 161.145 -283.050 -7.597 1.00 108.73 715 ASP B CA 1
ATOM 10056 C C . ASP B 1 635 ? 162.219 -283.771 -6.782 1.00 111.99 715 ASP B C 1
ATOM 10057 O O . ASP B 1 635 ? 162.978 -284.578 -7.319 1.00 102.83 715 ASP B O 1
ATOM 10062 N N . LEU B 1 636 ? 162.279 -283.473 -5.486 1.00 108.59 716 LEU B N 1
ATOM 10063 C CA . LEU B 1 636 ? 163.226 -284.129 -4.587 1.00 99.21 716 LEU B CA 1
ATOM 10064 C C . LEU B 1 636 ? 162.729 -285.501 -4.136 1.00 107.78 716 LEU B C 1
ATOM 10065 O O . LEU B 1 636 ? 163.530 -286.383 -3.839 1.00 113.61 716 LEU B O 1
ATOM 10070 N N . GLN B 1 637 ? 161.410 -285.683 -4.088 1.00 117.82 717 GLN B N 1
ATOM 10071 C CA . GLN B 1 637 ? 160.839 -286.959 -3.655 1.00 115.41 717 GLN B CA 1
ATOM 10072 C C . GLN B 1 637 ? 161.157 -288.090 -4.630 1.00 113.81 717 GLN B C 1
ATOM 10073 O O . GLN B 1 637 ? 161.138 -289.263 -4.257 1.00 113.14 717 GLN B O 1
ATOM 10079 N N . LYS B 1 638 ? 161.449 -287.733 -5.877 1.00 119.28 718 LYS B N 1
ATOM 10080 C CA . LYS B 1 638 ? 161.844 -288.716 -6.879 1.00 105.33 718 LYS B CA 1
ATOM 10081 C C . LYS B 1 638 ? 163.218 -289.284 -6.536 1.00 109.10 718 LYS B C 1
ATOM 10082 O O . LYS B 1 638 ? 163.528 -290.426 -6.878 1.00 117.45 718 LYS B O 1
ATOM 10088 N N . PHE B 1 639 ? 164.019 -288.474 -5.844 1.00 108.11 719 PHE B N 1
ATOM 10089 C CA . PHE B 1 639 ? 165.347 -288.859 -5.361 1.00 99.65 719 PHE B CA 1
ATOM 10090 C C . PHE B 1 639 ? 166.196 -289.588 -6.400 1.00 89.58 719 PHE B C 1
ATOM 10091 O O . PHE B 1 639 ? 166.333 -290.810 -6.353 1.00 95.99 719 PHE B O 1
#

Sequence (1250 aa):
SKEDDTLRRFRYLLGLTDLFRHFIETNPNPKIREIMKEIDRQNEEEARQRKRGGRQGGATSERRRRTEAEEDAELLKDEKDGGSAETVFRESPPFIQGTMRDYQIAGLNWLISLHENGISGILADEMGLGKTLQTIAFLGYLRHIMGITGPHLVTVPKSTLDNWKREFEKWTPEVNVLVLQGAKEERHQLINDRLVDENFDVCITSYEMILREKAHLKKFAWEYIIIDEASLAQVIRMFNSRNRLLITGTPLQNNLHELWALLNFLLPDVFGDSEAFDQWFSGQDRDQDTVVQQLHRVLRPFLLRRVKSDVEKSLLPKKEINVYIGMSEMQVKWYQKILEKDIDAVNGAGGKRESKTRLLNIVMQLRKCCNHPYLFEGAEPGPPYTTDEHLIYNAGKMVVLDKLLKRIQKQGSRVLIFSQMSRLLDILEDYCVFRGYKYCRIDGSTAHEDRIAAIDEYNKPGSDKFIFLLTTRAGGLGINLTTADIVILYDSDWNPQADLQAMDRAHRIGQTKQVVVYRFVTDNAIEEKVLERAAQKLRLDQLVIQQGRAQVAAKAAANKDELLSMIQHGAEKVFQTKGAFGTMAEKGSQLDDDDIDAILQAGETRTKELNARYEKLGIDDLQKFSKEDDTLRRFRYLLGLTDLFRHFIETNPNPKIREIMKEIDRQNEEEARQRKRGGRQGGATSERRRRTEAEEDAELLKDEKDGGSAETVFRESPPFIQGTMRDYQIAGLNWLISLHENGISGILADEMGLGKTLQTIAFLGYLRHIMGITGPHLVTVPKSTLDNWKREFEKWTPEVNVLVLQGAKEERHQLINDRLVDENFDVCITSYEMILREKAHLKKFAWEYIIIDEASLAQVIRMFNSRNRLLITGTPLQNNLHELWALLNFLLPDVFGDSEAFDQWFSGQDRDQDTVVQQLHRVLRPFLLRRVKSDVEKSLLPKKEINVYIGMSEMQVKWYQKILEKDIDAVNGAGGKRESKTRLLNIVMQLRKCCNHPYLFEGAEPGPPYTTDEHLIYNAGKMVVLDKLLKRIQKQGSRVLIFSQMSRLLDILEDYCVFRGYKYCRIDGSTAHEDRIAAIDEYNKPGSDKFIFLLTTRAGGLGINLTTADIVILYDSDWNPQADLQAMDRAHRIGQTKQVVVYRFVTDNAIEEKVLERAAQKLRLDQLVIQQGRAQVAAKAAANKDELLSMIQHGAEKVFQTKGAFGTMAEKGSQLDDDDIDAILQAGETRTKELNARYEKLGIDDLQKF

Foldseek 3Di:
DLVVLLLLQLLLQLQAPCVLVVLQCPPPDPVSNVSSVVVVVVLVVQQVQFDAFFAPLFDPDGDTDHDLVRQLVVLLVQVVVLHDPQDADPFQFLQFLDGADPVLSVLLSLLSLCVVSSWAFEEAAAPPNCVLSSVLVNLVCCCPPVVQQWDEEEEEAPVCQVVSVVNCCRTHVVFFEAEDDDDPVVRVVCCVVDQLVVNGSYYYYYLVVCVVCLVSQQVDQTAEYEYEADVSVVSVVSHHYSYYYYYHNDDDDQDVVVLLSVCCNTPCSSSVDPVVVVVVVVPDDDDSSVVSVSSSLSNVSRYDYDYPVLSPDDQADAAEAEDAWAAAPLLVVQLCVLCVVPVCVVVVPDDVPDDVSVVSSSVSSNLVSQQAQVSDPPSADDPSRHDDCCLQRNHRLSVVVVVVLVVCVVVPAAEEEEEQGVNSVSSVRSVCSSVVAAEAEDESGSNPNHVSVRLCLQPDPVHSHGYYYYYLVVLSSSAARQSGQEYEYSADTSDNSSVVSNQVSNRDRPRDDHRYYYYYAHPPGPRVVSVVVVVVVVVVVVQCRVVSSVVVVVVDDDDPVRVVCVVCVCVVVVVVDDDDDDLCVVDHPPDDCVSVVVVVVVVVVVVVVVCVVPVPDDVVSVVVD/DLVVLLLLQLLLQLQAPCVLVVLQCPPPDPVSNVSSVVVVVVLVVQQVQFAQFFAPLFDPDGDTFHDLVRQLVVLLVQVVVLHDPQDADPFAFLQFLDGADPQLSVLLSLLSLCVVSSWAFEEAAAPPNPVLSSVLVNCVCCCPPVVQQWDEEEEEAPVCQVVSVVNCCRTHVVFFEAEQDDDPVVRVVCCVVDQLVVNGSYYYYYLVVCVVCLVSQQVDQTAEYEYEADVSVVSVVSHHYSYYYYYHNDDDDQDVVVLLVVCCRTPCSSSVDPVVVVVVVVPDDDDSSVVSVSSSLSNVSRYDYDYPVLSPDDQADAAEAEDAWAAAPLLVVQLCVLCVVPVCVVVVPDDVPDDVSVVSSSVSSNQVSQQAQVSDPPSADDPSRHDDCCLQRNHRLSVVVVVVLVVCVVVPAAEEEEEQGVSSVSSVSSVCSSVVAAEAEDESGSNNNHVSVRLCLQPPPVHPHGYYYYYLVVLSSSAARLSGQEYEHSADTSDNSSVVSNQVSNRDRPRDDHRYYYYYAHPPGPRVVSVVVNVVVVVVVVQCRVVSNVVVVVVDDADPVRVVCVVCVCVVVVVVDDDDDDLCVVDNPPDDCVSVVVVVVVVVVVVVVVCVVPVPDDVVSVVVD

Solvent-accessible surface area: 53994 Å² total; per-residue (Å²): 54,78,117,60,3,19,50,77,33,2,98,8,0,4,0,4,40,86,21,0,22,77,8,0,68,77,7,86,55,80,145,10,98,98,48,1,109,88,8,32,114,82,26,103,70,54,37,166,126,46,170,159,30,63,32,137,30,8,13,132,52,156,68,68,29,40,62,36,70,41,7,24,63,51,12,26,140,39,4,103,99,26,10,35,102,25,17,4,24,96,70,9,0,28,20,2,71,26,105,6,131,122,17,14,18,49,0,0,17,28,2,0,9,8,13,46,24,0,1,3,0,2,0,0,0,48,145,63,7,28,21,21,14,0,0,1,0,1,8,2,2,0,33,91,73,90,17,32,26,17,17,3,0,0,0,0,31,111,103,43,9,69,61,2,87,148,28,2,112,114,42,1,54,69,19,57,30,0,25,0,62,25,61,150,126,100,15,90,119,56,16,112,26,55,0,72,44,77,35,11,19,1,0,0,0,0,70,90,5,3,98,120,10,83,71,54,0,86,134,18,50,4,36,6,1,0,6,12,79,73,116,47,70,127,22,9,132,122,18,70,15,48,3,27,2,9,3,11,19,77,69,40,104,114,74,36,128,54,0,24,38,20,0,18,28,2,3,52,83,4,4,31,56,50,97,28,6,79,108,40,48,93,67,44,131,118,88,99,107,36,0,6,95,76,2,32,36,5,0,126,19,0,32,12,70,13,49,90,75,41,18,133,76,96,56,67,105,58,117,71,12,10,0,19,0,2,0,4,116,34,1,3,130,39,1,36,74,6,0,99,148,19,63,109,6,9,98,20,99,60,73,99,211,39,62,86,50,90,2,5,57,10,0,4,41,0,23,5,0,0,0,0,0,14,3,12,151,74,14,24,64,50,105,94,94,41,8,52,70,103,1,0,54,29,0,1,2,1,18,10,0,0,33,4,0,79,91,4,90,186,107,52,6,44,0,0,2,0,0,39,2,7,45,1,0,6,5,1,4,1,1,1,63,71,73,58,21,104,44,10,27,1,19,36,41,17,51,136,32,55,6,10,51,18,9,36,74,0,38,100,135,86,30,92,42,11,0,0,0,0,10,6,147,0,1,8,25,22,14,50,0,28,60,0,10,6,0,0,0,0,7,29,13,41,21,39,45,3,0,20,5,0,5,27,23,0,29,54,40,41,3,111,94,52,0,26,0,22,24,2,4,1,23,49,0,0,23,20,35,25,18,34,65,30,16,13,73,56,16,10,48,47,0,11,17,68,0,14,87,22,54,35,71,24,147,54,50,16,92,69,90,36,0,14,32,9,0,65,48,14,8,135,115,0,70,136,29,190,38,25,14,55,37,18,59,103,104,21,63,44,69,72,75,105,33,19,75,55,30,19,110,52,1,59,73,76,11,135,99,11,67,64,113,13,74,172,42,30,7,75,78,0,84,167,101,52,80,120,62,3,19,50,74,34,3,98,10,0,5,0,3,40,89,23,0,22,77,9,0,69,77,6,88,56,80,147,10,96,95,50,1,110,90,8,34,114,81,25,103,69,54,38,170,124,46,171,154,30,63,38,133,32,8,13,133,54,159,67,77,28,40,62,36,71,41,7,24,63,52,14,25,140,41,4,103,99,23,10,37,101,27,17,2,23,96,69,9,0,26,18,2,71,26,105,6,131,121,17,13,17,49,0,0,17,28,1,0,10,8,12,46,25,0,1,3,0,2,0,0,0,49,143,62,6,28,21,20,14,0,0,1,0,2,8,1,1,1,34,91,70,90,17,33,27,17,15,3,0,0,0,0,32,112,103,44,10,69,59,3,86,145,28,2,112,114,42,1,53,67,18,56,31,1,26,0,62,25,59,149,127,101,16,90,122,54,17,114,28,54,0,71,44,76,35,12,19,1,0,0,0,0,68,91,5,3,99,124,12,80,69,54,0,88,130,18,53,4,37,6,0,0,6,12,79,72,115,47,69,128,23,9,133,121,18,70,15,48,3,27,2,9,3,11,18,77,69,41,104,114,76,37,125,58,0,21,39,20,0,17,28,2,2,52,82,4,4,31,53,50,95,26,6,81,109,42,48,90,68,43,132,115,88,98,104,36,0,6,98,76,2,30,38,5,0,130,17,1,32,14,67,14,48,88,76,41,16,134,77,98,58,69,104,57,115,74,14,10,0,19,0,3,0,4,114,33,2,4,128,38,0,36,76,5,0,99,143,20,65,109,7,9,99,21,97,59,72,97,213,40,62,90,50,91,2,4,56,10,0,3,41,0,23,5,0,0,0,0,0,13,3,11,151,72,14,23,65,51,105,95,93,40,8,53,70,104,1,1,55,29,0,1,2,0,20,12,0,0,34,5,0,82,92,3,90,186,108,52,6,43,0,0,2,0,0,40,2,8,44,0,0,6,3,1,4,0,0,1,65,73,74,58,22,105,44,10,28,2,19,36,43,18,54,138,31,53,7,10,50,19,10,34,74,0,38,100,134,87,32,93,40,12,0,0,0,0,11,7,150,0,0,8,23,25,13,50,0,28,59,0,10,6,0,0,0,0,7,29,14,39,24,37,43,2,0,21,6,0,5,27,22,0,28,55,38,43,3,111,93,52,0,25,0,22,24,3,4,1,24,48,0,0,25,20,35,26,19,33,66,31,16,11,70,58,17,10,52,49,0,17,17,64,15,15,88,21,46,33,70,23,148,54,50,17,92,71,91,36,0,12,32,9,0,64,49,13,8,135,114,0,70,138,31,190,39,26,14,56,36,20,60,103,100,21,64,43,69,73,76,104,33,19,75,57,30,19,112,52,1,59,74,77,13,135,97,11,69,62,114,15,74,174,42,31,6,74,80,0,84,168,102

B-factor: mean 55.56, std 25.9, range [11.15, 162.31]

CATH classification: 3.40.50.10810

Organism: Thermothelomyces thermophilus (strain ATCC 42464 / BCRC 31852 / DSM 1799) (NCBI:txid573729)

Radius of gyration: 35.54 Å; Cα contacts (8 Å, |Δi|>4): 1976; chains: 2; bounding box: 98×77×64 Å

InterPro domains:
  IPR000330 SNF2, N-terminal domain [PF00176] (189-469)
  IPR001005 SANT/Myb domain [SM00717] (862-911)
  IPR001005 SANT/Myb domain [SM00717] (966-1030)
  IPR001005 SANT/Myb domain [cd00167] (866-909)
  IPR001650 Helicase, C-terminal domain-like [PF00271] (491-604)
  IPR001650 Helicase, C-terminal domain-like [PS51194] (494-645)
  IPR001650 Helicase, C-terminal domain-like [SM00490] (520-604)
  IPR009057 Homedomain-like superfamily [SSF46689] (865-915)
  IPR009057 Homedomain-like superfamily [SSF46689] (917-1043)
  IPR014001 Helicase superfamily 1/2, ATP-binding domain [PS51192] (198-363)
  IPR014001 Helicase superfamily 1/2, ATP-binding domain [SM00487] (182-374)
  IPR015194 ISWI, HAND domain [PF09110] (757-862)
  IPR015195 SLIDE domain [PF09111] (920-1035)
  IPR017884 SANT domain [PS51293] (861-913)
  IPR027417 P-loop containing nucleoside triphosphate hydrolase [G3DSA:3.40.50.300] (406-713)
  IPR027417 P-loop containing nucleoside triphosphate hydrolase [SSF52540] (174-400)
  IPR027417 P-loop containing nucleoside triphosphate hydrolase [SSF52540] (402-672)
  IPR036306 ISWI, HAND domain superfamily [G3DSA:1.10.1040.30] (747-861)
  IPR036306 ISWI, HAND domain superfamily [SSF101224] (757-863)
  IPR038718 SNF2-like, N-terminal domain superfamily [G3DSA:3.40.50.10810] (187-401)

Secondary structure (DSSP, 8-state):
-HHHHHHHHHHHHTTSTTHHHHHHHT-S-HHHHHHHHHHHHHHHHHHHT-B----TTS----PPBPPHHHHHHHHHHHHTTTS------SS--TTSSS---HHHHHHHHHHHHHHHTT--EEE-PPTTS-HHHHHHHHHHHHHHTT-----EEEEE-GGGHHHHHHHHHHH-TTS-EEEE-SSHHHHHHHIIIIITTT--SEEEEEHHHHHHTHHHHTTS-EEEEEEE---HHHHHHTS-EEEEEEE-SS---S-HHHHHHHHHHH-TTTS--HHHHHHHHHHS-S-HHHHHHHHHHHHGGGEE---HHHHHS--PPPEEEEEEE---HHHHHHHHHHHHTTHHHHHT-S---S-HHHHHHHHHHHHHHHH-GGGSTTTS-SSS----SHHHHT-HHHHHHHHHHHHHHHTT--EEEEES-HHHHHHHHHHHHHTT--EEEE---SSS--HHHHHHHHHSTT-S--EEEEEGGGGGS----TT--EEEESS--SSHHHHHHHHTTTSSBTB-S--EEEEEEETTSHHHHHHHHHHHHHHHHHHHHHHHHHHHHHHSPPPHHHHHHHHHTTHHHHHH-SS--HHHHS--SS--HHHHHHHHHHHHHHHHHHHHHHHT--HHHHTT-/-HHHHHHHHHHHHTTSTTHHHHHHHT-S-HHHHHHHHHHHHHHHHHHHT-B----TTS------BPPHHHHHHHHHHHHTTTS------SS--TTSSS---HHHHHHHHHHHHHHHTT--EEE-PPTTS-HHHHHHHHHHHHHHTT-----EEEEE-GGGHHHHHHHHHHH-TTS-EEEE-SSHHHHHHHIIIIITTT--SEEEEEHHHHHHTHHHHTTSEEEEEEEE---HHHHHHTSEEEEEEEE-SS---S-HHHHHHHHHHH-TTTS--HHHHHHHHHHS-S-HHHHHHHHHHHHGGGEE---HHHHHS--PPPEEEEEEE---HHHHHHHHHHHHTTHHHHHT-S---S-HHHHHHHHHHHHHHHH-GGGSTTTS-SSS----SHHHHT-HHHHHHHHHHHHHHHTT--EEEEES-HHHHHHHHHHHHHTT--EEEE---SSS--HHHHHHHHHSTT-S--EEEEEGGGGGS----TT--EEEESS--SSHHHHHHHHTTTSSBTB-S--EEEEEEETTSHHHHHHHHHHHHHHHHHHHHHHHHHHHHHHSPPPHHHHHHHHHTTHHHHHH-SS--HHHHS--SS--HHHHHHHHHHHHHHHHHHHHHHHT--HHHHTT-